Protein 3QVQ (pdb70)

Foldseek 3Di:
DQVLVVVDAQEEAEQALPVQFPRVWLVSPLVNLVLVPAEYEFEWQACVQFIWTDDDQFDVPQWVDGDGRVNHHPVRQQVIQRTVSRPPVSRNIGTGTPLRSLVSNPVSAEYAYEYDDDVPCLLSRLVNNCVSCVVRHPPPGAYEYEYCDQSNLVNNCVPPVSHAYEYEDAACDPVNVVVCVVSVHQEYEYELVRDDLVVLVVSVVVRHAYEYDDDADLVSSVVVVVSPHRHHHYSNRSVNVVSVVPPD/DLVLVVVDDQEEAELALPVQFQRVWLVSPLVNLVLPPAEYEFEWQALVLFIWTDDDQFDVPQWVDTDGRNNHHPVRQQVIQRTVVRPVVRRNIGTGTPLRSQVSNPVSAEYAYEYDDDVPCLLSRLLNNVVSCVVRHDPRYAYEYEYCDQSNLQNNCVRPVSHAYEYEDAACDPCNVVVCVVSVHQEYEYELVRDDLVVLVVCVVVRHAYEYDDDADQVSSVVVVVSRHRHYHYSNRSVNVVSVVVD/DELVVVDDAEEAEQALCVQFPRVWLRSLLVNLVLVPQEYEFEWQALVQFIWTDDDQWDVPQWVDTDGRVNHDPVRQQVIQRTPVSHVVRRNIGTGTLLRSLVSNPVSAEYAYEYDDDVPCLLSRLVNNVVSCVVRHDPPYAYEYEYCDLVNLVNNCVPPVPHAYEHEDAACDPPNVVVCVVSVHQEYEYALVRDDLVVCVVSVVVRHAYEYDDDADLVSSVVVVVSPHRHHHYSNRSVNVCSVVVDDD/DELVVVFAAEEAEQALPVQFPRVWLVSLLVNLVLPPAEYEWEWQACVLFIWTDDDQFDVQQWVDTDGRVNHDPVVQQPIQRTCSSNPVSRNITTGTPLRSQVSNPVSAEYAYEYDDDVVCLLSRLVNNCVSCVPRHDPRYAYEYEYCDLSNLVNNCVRPVVHAYEYEDAACDPPNPVVCVVSVHQEYEYELVRDDLVVVVVSVVVRHAYEYDDDADLVSSVVVVVSPHRYHHYSNRSVNVVSVVD

CATH classification: 3.20.20.190

Secondary structure (DSSP, 8-state):
---GGGG--SEEEETTTTTTSPTTSHHHHHHHHHTT-SEEEEE---TTS--B----SBSTTTSS--SBGGGS-HHHHTTS-SSTTT-GGGTT--PPBHHHHHHHHHHT--EEEE--PPTT-HHHHHHHHHHHHHHHS-TTS-EEEEES-HHHHHHHHHH-TTS-EEEE-SSPPTTHHHHHHHHT-SEEEEEGGG--HHHHHHHHHTT-EEEEE----HHHHHHHHHTT--EEEESSHHHHHHHHHH--/---GGGG--SEEEETTTTTTSPTTSHHHHHHHHHTT-SEEEEE---TTS--B--S-SBSTTTSS--SBGGGS-HHHHTTS-SSTTT-GGGTT--PPBHHHHHHHHHHT--EEEE--PPTT-HHHHHHHHHHHHHHHS-TTS-EEEEES-HHHHHHHHHH-TTSEEEEE-SSPPTTHHHHHHHHT-SEEEEEGGG--HHHHHHHHHTT-EEEEE----HHHHHHHHHTT--EEEESSHHHHHHHHHT-/--GGGG--SEEEETTTTTTSPTTSHHHHHHHHHTT-SEEEEE---TTS--B---SSBSTTTSS--SBGGGS-HHHHTTS-SSTTT-GGGTT--PPBHHHHHHHHHHT--EEEE--PPTT-HHHHHHHHHHHHHHHS-TTS-EEEEES-HHHHHHHHHH-TTSEEEEE-SSPPTTHHHHHHHHT-SEEEEEGGG--HHHHHHHHHTT-EEEEE----HHHHHHHHHTT--EEEESSHHHHHHHHHH---/--GGGG--SEEEETTTTTTS-TTSHHHHHHHHHTT-SEEEEE---TTS--B----SBSTTTSS--SBGGGS-HHHHTTS-SSTTT-GGGTT--PPBHHHHHHHHHH---EEEE--PPTT-HHHHHHHHHHHHHHHS-TTS-EEEEES-HHHHHHHHHH-TTSEEEEE-SSPPTTHHHHHHHHT-SEEEEEGGG--HHHHHHHHHTT-EEEEE----HHHHHHHHHTT--EEEESSHHHHHHHHT-

Nearest PDB structures (foldseek):
  3qvq-assembly1_D  TM=1.004E+00  e=6.192E-51  Oleispira antarctica
  2otd-assembly4_D  TM=9.662E-01  e=1.862E-21  Shigella flexneri
  2pz0-assembly1_A  TM=8.948E-01  e=1.942E-20  Caldanaerobacter subterraneus subsp. tengcongensis MB4
  3l12-assembly1_A  TM=8.904E-01  e=4.699E-19  Ruegeria pomeroyi
  2oog-assembly2_B  TM=8.577E-01  e=2.576E-19  Staphylococcus aureus subsp. aureus N315

Solvent-accessible surface area: 39823 Å² total

Radius of gyration: 34.09 Å; Cα contacts (8 Å, |Δi|>4): 2293; chains: 4; bounding box: 54×92×103 Å

Structure (mmCIF, N/CA/C/O backbone):
data_3QVQ
#
_entry.id   3QVQ
#
_cell.length_a   80.861
_cell.length_b   92.717
_cell.length_c   125.240
_cell.angle_alpha   90.00
_cell.angle_beta   90.00
_cell.angle_gamma   90.00
#
_symmetry.space_group_name_H-M   'P 21 21 21'
#
loop_
_entity.id
_entity.type
_entity.pdbx_description
1 polymer 'Phosphodiesterase Olei02445'
2 non-polymer SN-GLYCEROL-3-PHOSPHATE
3 non-polymer 'MAGNESIUM ION'
4 non-polymer 'SODIUM ION'
5 non-polymer 'CHLORIDE ION'
6 non-polymer DI(HYDROXYETHYL)ETHER
7 non-polymer 1,2-ETHANEDIOL
8 non-polymer 'NICKEL (II) ION'
9 water water
#
loop_
_atom_site.group_PDB
_atom_site.id
_atom_site.type_symbol
_atom_site.label_atom_id
_atom_site.label_alt_id
_atom_site.label_comp_id
_atom_site.label_asym_id
_atom_site.label_entity_id
_atom_site.label_seq_id
_atom_site.pdbx_PDB_ins_code
_atom_site.Cartn_x
_atom_site.Cartn_y
_atom_site.Cartn_z
_atom_site.occupancy
_atom_site.B_iso_or_equiv
_atom_site.auth_seq_id
_atom_site.auth_comp_id
_atom_site.auth_asym_id
_atom_site.auth_atom_id
_atom_site.pdbx_PDB_model_num
ATOM 1 N N . GLY A 1 1 ? 76.212 -10.812 13.015 1.00 14.16 0 GLY A N 1
ATOM 2 C CA . GLY A 1 1 ? 76.325 -9.549 12.311 1.00 10.45 0 GLY A CA 1
ATOM 3 C C . GLY A 1 1 ? 76.559 -9.777 10.833 1.00 9.68 0 GLY A C 1
ATOM 4 O O . GLY A 1 1 ? 76.324 -10.869 10.324 1.00 9.87 0 GLY A O 1
ATOM 13 N N . GLN A 1 3 ? 79.415 -9.889 9.112 1.00 9.65 2 GLN A N 1
ATOM 14 C CA . GLN A 1 3 ? 80.549 -10.775 8.837 1.00 9.20 2 GLN A CA 1
ATOM 15 C C . GLN A 1 3 ? 80.216 -12.242 9.121 1.00 8.20 2 GLN A C 1
ATOM 16 O O . GLN A 1 3 ? 79.309 -12.537 9.896 1.00 9.81 2 GLN A O 1
ATOM 22 N N . SER A 1 4 ? 80.944 -13.156 8.479 1.00 7.74 3 SER A N 1
ATOM 23 C CA . SER A 1 4 ? 80.749 -14.589 8.698 1.00 7.16 3 SER A CA 1
ATOM 24 C C . SER A 1 4 ? 79.280 -14.972 8.549 1.00 8.93 3 SER A C 1
ATOM 25 O O . SER A 1 4 ? 78.721 -15.674 9.397 1.00 8.02 3 SER A O 1
ATOM 28 N N . ALA A 1 5 ? 78.670 -14.529 7.452 1.00 6.83 4 ALA A N 1
ATOM 29 C CA . ALA A 1 5 ? 77.229 -14.680 7.264 1.00 8.40 4 ALA A CA 1
ATOM 30 C C . ALA A 1 5 ? 76.750 -16.130 7.323 1.00 8.30 4 ALA A C 1
ATOM 31 O O . ALA A 1 5 ? 75.598 -16.386 7.683 1.00 8.23 4 ALA A O 1
ATOM 33 N N . TYR A 1 6 ? 77.613 -17.080 6.982 1.00 6.67 5 TYR A N 1
ATOM 34 C CA . TYR A 1 6 ? 77.160 -18.467 6.955 1.00 5.69 5 TYR A CA 1
ATOM 35 C C . TYR A 1 6 ? 76.824 -18.986 8.348 1.00 6.04 5 TYR A C 1
ATOM 36 O O . TYR A 1 6 ? 76.088 -19.963 8.486 1.00 9.14 5 TYR A O 1
ATOM 45 N N . SER A 1 7 ? 77.365 -18.326 9.366 1.00 8.20 6 SER A N 1
ATOM 46 C CA . SER A 1 7 ? 77.051 -18.666 10.750 1.00 6.82 6 SER A CA 1
ATOM 47 C C . SER A 1 7 ? 75.584 -18.436 11.078 1.00 8.48 6 SER A C 1
ATOM 48 O O . SER A 1 7 ? 75.084 -18.958 12.082 1.00 9.11 6 SER A O 1
ATOM 51 N N . PHE A 1 8 ? 74.904 -17.659 10.234 1.00 7.92 7 PHE A N 1
ATOM 52 C CA . PHE A 1 8 ? 73.509 -17.287 10.447 1.00 8.13 7 PHE A CA 1
ATOM 53 C C . PHE A 1 8 ? 72.612 -17.799 9.321 1.00 8.48 7 PHE A C 1
ATOM 54 O O . PHE A 1 8 ? 71.480 -17.325 9.148 1.00 9.51 7 PHE A O 1
ATOM 62 N N . LEU A 1 9 ? 73.117 -18.763 8.563 1.00 9.38 8 LEU A N 1
ATOM 63 C CA . LEU A 1 9 ? 72.405 -19.274 7.386 1.00 7.17 8 LEU A CA 1
ATOM 64 C C . LEU A 1 9 ? 71.116 -19.992 7.782 1.00 7.24 8 LEU A C 1
ATOM 65 O O . LEU A 1 9 ? 71.157 -20.995 8.511 1.00 10.15 8 LEU A O 1
ATOM 70 N N . PRO A 1 10 ? 69.965 -19.489 7.309 1.00 8.67 9 PRO A N 1
ATOM 71 C CA . PRO A 1 10 ? 68.713 -20.204 7.565 1.00 8.63 9 PRO A CA 1
ATOM 72 C C . PRO A 1 10 ? 68.555 -21.362 6.584 1.00 8.32 9 PRO A C 1
ATOM 73 O O . PRO A 1 10 ? 69.284 -21.456 5.594 1.00 9.60 9 PRO A O 1
ATOM 77 N N . GLN A 1 11 ? 67.590 -22.233 6.838 1.00 8.33 10 GLN A N 1
ATOM 78 C CA . GLN A 1 11 ? 67.354 -23.347 5.932 1.00 6.44 10 GLN A CA 1
ATOM 79 C C . GLN A 1 11 ? 66.668 -22.907 4.646 1.00 8.02 10 GLN A C 1
ATOM 80 O O . GLN A 1 11 ? 66.769 -23.582 3.624 1.00 7.62 10 GLN A O 1
ATOM 86 N N . VAL A 1 12 ? 65.971 -21.769 4.698 1.00 6.79 11 VAL A N 1
ATOM 87 C CA . VAL A 1 12 ? 65.217 -21.288 3.547 1.00 6.56 11 VAL A CA 1
ATOM 88 C C . VAL A 1 12 ? 65.580 -19.855 3.190 1.00 6.71 11 VAL A C 1
ATOM 89 O O . VAL A 1 12 ? 65.542 -18.968 4.048 1.00 9.28 11 VAL A O 1
ATOM 93 N N . ILE A 1 13 ? 65.942 -19.647 1.925 1.00 4.95 12 ILE A N 1
ATOM 94 C CA . ILE A 1 13 ? 66.228 -18.311 1.401 1.00 6.36 12 ILE A CA 1
ATOM 95 C C . ILE A 1 13 ? 65.233 -17.986 0.300 1.00 7.61 12 ILE A C 1
ATOM 96 O O . ILE A 1 13 ? 64.988 -18.813 -0.575 1.00 6.94 12 ILE A O 1
ATOM 101 N N . ALA A 1 14 ? 64.659 -16.785 0.338 1.00 6.89 13 ALA A N 1
ATOM 102 C CA . ALA A 1 14 ? 63.707 -16.368 -0.684 1.00 7.38 13 ALA A CA 1
ATOM 103 C C . ALA A 1 14 ? 64.407 -15.972 -1.985 1.00 8.69 13 ALA A C 1
ATOM 104 O O . ALA A 1 14 ? 65.064 -14.935 -2.045 1.00 8.27 13 ALA A O 1
ATOM 106 N N . HIS A 1 15 ? 64.240 -16.803 -3.011 1.00 7.35 14 HIS A N 1
ATOM 107 C CA . HIS A 1 15 ? 64.911 -16.654 -4.297 1.00 8.08 14 HIS A CA 1
ATOM 108 C C . HIS A 1 15 ? 64.338 -15.491 -5.115 1.00 8.54 14 HIS A C 1
ATOM 109 O O . HIS A 1 15 ? 63.230 -15.589 -5.638 1.00 8.22 14 HIS A O 1
ATOM 116 N N . ARG A 1 16 ? 65.100 -14.398 -5.225 1.00 7.90 15 ARG A N 1
ATOM 117 C CA . ARG A 1 16 ? 64.616 -13.150 -5.831 1.00 8.56 15 ARG A CA 1
ATOM 118 C C . ARG A 1 16 ? 63.463 -12.569 -5.016 1.00 7.63 15 ARG A C 1
ATOM 119 O O . ARG A 1 16 ? 62.547 -11.948 -5.571 1.00 7.25 15 ARG A O 1
ATOM 127 N N . GLY A 1 17 ? 63.534 -12.770 -3.700 1.00 6.51 16 GLY A N 1
ATOM 128 C CA . GLY A 1 17 ? 62.440 -12.462 -2.795 1.00 7.86 16 GLY A CA 1
ATOM 129 C C . GLY A 1 17 ? 61.448 -13.609 -2.843 1.00 8.74 16 GLY A C 1
ATOM 130 O O . GLY A 1 17 ? 61.785 -14.708 -3.268 1.00 9.27 16 GLY A O 1
ATOM 131 N N A SER A 1 18 ? 60.221 -13.363 -2.398 0.71 9.53 17 SER A N 1
ATOM 132 N N B SER A 1 18 ? 60.221 -13.357 -2.403 0.29 9.52 17 SER A N 1
ATOM 133 C CA A SER A 1 18 ? 59.174 -14.370 -2.539 0.71 9.44 17 SER A CA 1
ATOM 134 C CA B SER A 1 18 ? 59.170 -14.355 -2.536 0.29 9.46 17 SER A CA 1
ATOM 135 C C A SER A 1 18 ? 58.598 -14.256 -3.945 0.71 11.60 17 SER A C 1
ATOM 136 C C B SER A 1 18 ? 58.602 -14.247 -3.946 0.29 11.52 17 SER A C 1
ATOM 137 O O A SER A 1 18 ? 57.561 -13.627 -4.164 0.71 10.91 17 SER A O 1
ATOM 138 O O B SER A 1 18 ? 57.569 -13.615 -4.170 0.29 10.89 17 SER A O 1
ATOM 143 N N . SER A 1 19 ? 59.295 -14.871 -4.892 1.00 8.62 18 SER A N 1
ATOM 144 C CA . SER A 1 19 ? 59.069 -14.624 -6.309 1.00 7.35 18 SER A CA 1
ATOM 145 C C . SER A 1 19 ? 58.070 -15.548 -6.985 1.00 9.56 18 SER A C 1
ATOM 146 O O . SER A 1 19 ? 57.744 -15.350 -8.151 1.00 11.15 18 SER A O 1
ATOM 149 N N . GLY A 1 20 ? 57.608 -16.566 -6.267 1.00 11.15 19 GLY A N 1
ATOM 150 C CA . GLY A 1 20 ? 56.565 -17.424 -6.801 1.00 12.20 19 GLY A CA 1
ATOM 151 C C . GLY A 1 20 ? 55.308 -16.600 -7.020 1.00 12.90 19 GLY A C 1
ATOM 152 O O . GLY A 1 20 ? 54.671 -16.649 -8.082 1.00 13.85 19 GLY A O 1
ATOM 153 N N . GLN A 1 21 ? 54.952 -15.833 -6.003 1.00 13.45 20 GLN A N 1
ATOM 154 C CA . GLN A 1 21 ? 53.729 -15.043 -6.046 1.00 12.71 20 GLN A CA 1
ATOM 155 C C . GLN A 1 21 ? 53.970 -13.610 -6.518 1.00 15.87 20 GLN A C 1
ATOM 156 O O . GLN A 1 21 ? 53.212 -13.075 -7.341 1.00 15.67 20 GLN A O 1
ATOM 162 N N . ALA A 1 22 ? 55.025 -12.990 -5.997 1.00 12.23 21 ALA A N 1
ATOM 163 C CA . ALA A 1 22 ? 55.332 -11.595 -6.318 1.00 9.02 21 ALA A CA 1
ATOM 164 C C . ALA A 1 22 ? 56.383 -11.516 -7.425 1.00 11.53 21 ALA A C 1
ATOM 165 O O . ALA A 1 22 ? 57.143 -12.460 -7.617 1.00 10.35 21 ALA A O 1
ATOM 167 N N . PRO A 1 23 ? 56.418 -10.401 -8.183 1.00 11.02 22 PRO A N 1
ATOM 168 C CA . PRO A 1 23 ? 57.403 -10.310 -9.269 1.00 7.63 22 PRO A CA 1
ATOM 169 C C . PRO A 1 23 ? 58.827 -10.418 -8.719 1.00 9.97 22 PRO A C 1
ATOM 170 O O . PRO A 1 23 ? 59.156 -9.736 -7.756 1.00 10.84 22 PRO A O 1
ATOM 174 N N . GLU A 1 24 ? 59.649 -11.267 -9.325 1.00 10.56 23 GLU A N 1
ATOM 175 C CA . GLU A 1 24 ? 61.038 -11.419 -8.890 1.00 9.21 23 GLU A CA 1
ATOM 176 C C . GLU A 1 24 ? 61.798 -10.091 -8.783 1.00 9.85 23 GLU A C 1
ATOM 177 O O . GLU A 1 24 ? 61.623 -9.195 -9.608 1.00 9.50 23 GLU A O 1
ATOM 183 N N . ASN A 1 25 ? 62.669 -9.991 -7.776 1.00 7.40 24 ASN A N 1
ATOM 184 C CA . ASN A 1 25 ? 63.608 -8.872 -7.689 1.00 7.91 24 ASN A CA 1
ATOM 185 C C . ASN A 1 25 ? 62.916 -7.504 -7.640 1.00 9.98 24 ASN A C 1
ATOM 186 O O . ASN A 1 25 ? 63.386 -6.538 -8.243 1.00 8.95 24 ASN A O 1
ATOM 191 N N . THR A 1 26 ? 61.806 -7.428 -6.912 1.00 9.74 25 THR A N 1
ATOM 192 C CA . THR A 1 26 ? 61.120 -6.150 -6.707 1.00 8.52 25 THR A CA 1
ATOM 193 C C . THR A 1 26 ? 60.962 -5.876 -5.218 1.00 10.66 25 THR A C 1
ATOM 194 O O . THR A 1 26 ? 61.090 -6.779 -4.385 1.00 10.59 25 THR A O 1
ATOM 198 N N . LEU A 1 27 ? 60.677 -4.626 -4.874 1.00 7.70 26 LEU A N 1
ATOM 199 C CA . LEU A 1 27 ? 60.343 -4.325 -3.494 1.00 6.98 26 LEU A CA 1
ATOM 200 C C . LEU A 1 27 ? 59.134 -5.165 -3.055 1.00 9.23 26 LEU A C 1
ATOM 201 O O . LEU A 1 27 ? 59.028 -5.551 -1.894 1.00 9.02 26 LEU A O 1
ATOM 206 N N . ALA A 1 28 ? 58.230 -5.455 -3.986 1.00 10.27 27 ALA A N 1
ATOM 207 C CA . ALA A 1 28 ? 57.059 -6.276 -3.659 1.00 9.98 27 ALA A CA 1
ATOM 208 C C . ALA A 1 28 ? 57.462 -7.671 -3.190 1.00 10.58 27 ALA A C 1
ATOM 209 O O . ALA A 1 28 ? 56.910 -8.191 -2.220 1.00 11.18 27 ALA A O 1
ATOM 211 N N . SER A 1 29 ? 58.410 -8.283 -3.891 1.00 9.83 28 SER A N 1
ATOM 212 C CA . SER A 1 29 ? 58.809 -9.646 -3.548 1.00 9.19 28 SER A CA 1
ATOM 213 C C . SER A 1 29 ? 59.631 -9.633 -2.267 1.00 9.16 28 SER A C 1
ATOM 214 O O . SER A 1 29 ? 59.634 -10.598 -1.507 1.00 8.72 28 SER A O 1
ATOM 217 N N . LEU A 1 30 ? 60.310 -8.517 -2.009 1.00 7.85 29 LEU A N 1
ATOM 218 C CA . LEU A 1 30 ? 61.049 -8.380 -0.760 1.00 9.08 29 LEU A CA 1
ATOM 219 C C . LEU A 1 30 ? 60.100 -8.167 0.423 1.00 11.03 29 LEU A C 1
ATOM 220 O O . LEU A 1 30 ? 60.270 -8.781 1.472 1.00 11.26 29 LEU A O 1
ATOM 225 N N . HIS A 1 31 ? 59.096 -7.311 0.246 1.00 9.99 30 HIS A N 1
ATOM 226 C CA . HIS A 1 31 ? 58.080 -7.137 1.281 1.00 10.48 30 HIS A CA 1
ATOM 227 C C . HIS A 1 31 ? 57.361 -8.445 1.574 1.00 8.99 30 HIS A C 1
ATOM 228 O O . HIS A 1 31 ? 57.090 -8.756 2.731 1.00 11.75 30 HIS A O 1
ATOM 235 N N . LEU A 1 32 ? 57.041 -9.200 0.525 1.00 11.45 31 LEU A N 1
ATOM 236 C CA . LEU A 1 32 ? 56.327 -10.459 0.713 1.00 11.26 31 LEU A CA 1
ATOM 237 C C . LEU A 1 32 ? 57.173 -11.438 1.513 1.00 13.23 31 LEU A C 1
ATOM 238 O O . LEU A 1 32 ? 56.674 -12.070 2.427 1.00 10.97 31 LEU A O 1
ATOM 243 N N . ALA A 1 33 ? 58.459 -11.555 1.180 1.00 10.04 32 ALA A N 1
ATOM 244 C CA . ALA A 1 33 ? 59.350 -12.401 1.971 1.00 12.78 32 ALA A CA 1
ATOM 245 C C . ALA A 1 33 ? 59.378 -11.968 3.441 1.00 9.80 32 ALA A C 1
ATOM 246 O O . ALA A 1 33 ? 59.308 -12.798 4.354 1.00 10.77 32 ALA A O 1
ATOM 248 N N . GLY A 1 34 ? 59.467 -10.662 3.680 1.00 9.08 33 GLY A N 1
ATOM 249 C CA . GLY A 1 34 ? 59.463 -10.155 5.039 1.00 10.47 33 GLY A CA 1
ATOM 250 C C . GLY A 1 34 ? 58.186 -10.533 5.768 1.00 11.68 33 GLY A C 1
ATOM 251 O O . GLY A 1 34 ? 58.227 -11.008 6.898 1.00 12.65 33 GLY A O 1
ATOM 252 N N . GLN A 1 35 ? 57.051 -10.324 5.110 1.00 12.55 34 GLN A N 1
ATOM 253 C CA . GLN A 1 35 ? 55.751 -10.587 5.725 1.00 13.10 34 GLN A CA 1
ATOM 254 C C . GLN A 1 35 ? 55.542 -12.075 5.994 1.00 15.25 34 GLN A C 1
ATOM 255 O O . GLN A 1 35 ? 54.829 -12.455 6.929 1.00 17.51 34 GLN A O 1
ATOM 261 N N . GLN A 1 36 ? 56.177 -12.913 5.183 1.00 11.03 35 GLN A N 1
ATOM 262 C CA . GLN A 1 36 ? 56.047 -14.365 5.324 1.00 12.59 35 GLN A CA 1
ATOM 263 C C . GLN A 1 36 ? 56.995 -14.946 6.366 1.00 12.94 35 GLN A C 1
ATOM 264 O O . GLN A 1 36 ? 56.981 -16.153 6.628 1.00 16.04 35 GLN A O 1
ATOM 270 N N . GLY A 1 37 ? 57.811 -14.086 6.964 1.00 11.81 36 GLY A N 1
ATOM 271 C CA . GLY A 1 37 ? 58.708 -14.515 8.014 1.00 11.56 36 GLY A CA 1
ATOM 272 C C . GLY A 1 37 ? 59.981 -15.180 7.521 1.00 12.71 36 GLY A C 1
ATOM 273 O O . GLY A 1 37 ? 60.683 -15.826 8.294 1.00 13.26 36 GLY A O 1
ATOM 274 N N . ILE A 1 38 ? 60.297 -15.011 6.243 1.00 11.58 37 ILE A N 1
ATOM 275 C CA . ILE A 1 38 ? 61.524 -15.609 5.716 1.00 9.69 37 ILE A CA 1
ATOM 276 C C . ILE A 1 38 ? 62.736 -14.859 6.267 1.00 8.89 37 ILE A C 1
ATOM 277 O O . ILE A 1 38 ? 62.719 -13.631 6.367 1.00 10.06 37 ILE A O 1
ATOM 282 N N . LYS A 1 39 ? 63.777 -15.599 6.640 1.00 8.25 38 LYS A N 1
ATOM 283 C CA . LYS A 1 39 ? 64.907 -15.012 7.368 1.00 8.35 38 LYS A CA 1
ATOM 284 C C . LYS A 1 39 ? 65.941 -14.302 6.491 1.00 9.23 38 LYS A C 1
ATOM 285 O O . LYS A 1 39 ? 66.548 -13.324 6.931 1.00 9.13 38 LYS A O 1
ATOM 291 N N . TRP A 1 40 ? 66.160 -14.822 5.285 1.00 8.63 39 TRP A N 1
ATOM 292 C CA . TRP A 1 40 ? 67.079 -14.229 4.310 1.00 8.65 39 TRP A CA 1
ATOM 293 C C . TRP A 1 40 ? 66.410 -14.153 2.951 1.00 7.19 39 TRP A C 1
ATOM 294 O O . TRP A 1 40 ? 65.529 -14.965 2.635 1.00 7.43 39 TRP A O 1
ATOM 305 N N . VAL A 1 41 ? 66.869 -13.204 2.137 1.00 6.32 40 VAL A N 1
ATOM 306 C CA . VAL A 1 41 ? 66.511 -13.136 0.724 1.00 5.09 40 VAL A CA 1
ATOM 307 C C . VAL A 1 41 ? 67.764 -13.272 -0.122 1.00 7.28 40 VAL A C 1
ATOM 308 O O . VAL A 1 41 ? 68.874 -12.986 0.341 1.00 8.92 40 VAL A O 1
ATOM 312 N N . GLU A 1 42 ? 67.576 -13.706 -1.362 1.00 6.04 41 GLU A N 1
ATOM 313 C CA . GLU A 1 42 ? 68.611 -13.634 -2.387 1.00 7.14 41 GLU A CA 1
ATOM 314 C C . GLU A 1 42 ? 68.074 -12.698 -3.463 1.00 7.24 41 GLU A C 1
ATOM 315 O O . GLU A 1 42 ? 66.896 -12.771 -3.821 1.00 7.53 41 GLU A O 1
ATOM 321 N N . ILE A 1 43 ? 68.917 -11.789 -3.945 1.00 7.80 42 ILE A N 1
ATOM 322 C CA . ILE A 1 43 ? 68.580 -10.958 -5.091 1.00 6.70 42 ILE A CA 1
ATOM 323 C C . ILE A 1 43 ? 69.828 -10.762 -5.934 1.00 6.42 42 ILE A C 1
ATOM 324 O O . ILE A 1 43 ? 70.943 -10.929 -5.440 1.00 7.63 42 ILE A O 1
ATOM 329 N N . ASP A 1 44 ? 69.626 -10.417 -7.202 1.00 5.46 43 ASP A N 1
ATOM 330 C CA . ASP A 1 44 ? 70.708 -10.269 -8.175 1.00 6.88 43 ASP A CA 1
ATOM 331 C C . ASP A 1 44 ? 71.056 -8.804 -8.407 1.00 8.59 43 ASP A C 1
ATOM 332 O O . ASP A 1 44 ? 70.167 -7.969 -8.528 1.00 7.89 43 ASP A O 1
ATOM 337 N N . VAL A 1 45 ? 72.346 -8.491 -8.505 1.00 7.75 44 VAL A N 1
ATOM 338 C CA . VAL A 1 45 ? 72.753 -7.101 -8.736 1.00 8.00 44 VAL A CA 1
ATOM 339 C C . VAL A 1 45 ? 73.639 -6.916 -9.966 1.00 7.23 44 VAL A C 1
ATOM 340 O O . VAL A 1 45 ? 74.482 -7.752 -10.270 1.00 8.17 44 VAL A O 1
ATOM 352 N N . LEU A 1 47 ? 74.911 -3.255 -12.778 1.00 9.20 46 LEU A N 1
ATOM 353 C CA . LEU A 1 47 ? 74.871 -1.801 -12.898 1.00 10.15 46 LEU A CA 1
ATOM 354 C C . LEU A 1 47 ? 73.981 -1.326 -14.044 1.00 10.35 46 LEU A C 1
ATOM 355 O O . LEU A 1 47 ? 73.925 -1.945 -15.114 1.00 12.77 46 LEU A O 1
ATOM 360 N N . SER A 1 48 ? 73.292 -0.219 -13.796 1.00 10.76 47 SER A N 1
ATOM 361 C CA . SER A 1 48 ? 72.588 0.509 -14.842 1.00 11.76 47 SER A CA 1
ATOM 362 C C . SER A 1 48 ? 73.591 1.086 -15.828 1.00 14.82 47 SER A C 1
ATOM 363 O O . SER A 1 48 ? 74.796 1.084 -15.580 1.00 14.52 47 SER A O 1
ATOM 366 N N . GLY A 1 49 ? 73.083 1.602 -16.942 1.00 15.32 48 GLY A N 1
ATOM 367 C CA . GLY A 1 49 ? 73.933 2.240 -17.931 1.00 17.44 48 GLY A CA 1
ATOM 368 C C . GLY A 1 49 ? 74.766 3.371 -17.356 1.00 18.93 48 GLY A C 1
ATOM 369 O O . GLY A 1 49 ? 75.874 3.620 -17.830 1.00 19.08 48 GLY A O 1
ATOM 370 N N . ASP A 1 50 ? 74.241 4.053 -16.339 1.00 14.92 49 ASP A N 1
ATOM 371 C CA . ASP A 1 50 ? 74.973 5.135 -15.675 1.00 15.70 49 ASP A CA 1
ATOM 372 C C . ASP A 1 50 ? 75.638 4.742 -14.345 1.00 15.12 49 ASP A C 1
ATOM 373 O O . ASP A 1 50 ? 75.973 5.597 -13.521 1.00 15.70 49 ASP A O 1
ATOM 378 N N . GLY A 1 51 ? 75.831 3.441 -14.144 1.00 11.64 50 GLY A N 1
ATOM 379 C CA . GLY A 1 51 ? 76.700 2.952 -13.090 1.00 11.71 50 GLY A CA 1
ATOM 380 C C . GLY A 1 51 ? 76.100 2.761 -11.705 1.00 13.23 50 GLY A C 1
ATOM 381 O O . GLY A 1 51 ? 76.830 2.603 -10.729 1.00 13.32 50 GLY A O 1
ATOM 382 N N . ILE A 1 52 ? 74.776 2.759 -11.616 1.00 12.60 51 ILE A N 1
ATOM 383 C CA . ILE A 1 52 ? 74.112 2.590 -10.330 1.00 9.16 51 ILE A CA 1
ATOM 384 C C . ILE A 1 52 ? 73.736 1.123 -10.122 1.00 9.81 51 ILE A C 1
ATOM 385 O O . ILE A 1 52 ? 73.119 0.514 -11.003 1.00 10.31 51 ILE A O 1
ATOM 390 N N . PRO A 1 53 ? 74.100 0.548 -8.960 1.00 10.15 52 PRO A N 1
ATOM 391 C CA . PRO A 1 53 ? 73.681 -0.837 -8.692 1.00 8.14 52 PRO A CA 1
ATOM 392 C C . PRO A 1 53 ? 72.158 -0.979 -8.662 1.00 9.30 52 PRO A C 1
ATOM 393 O O . PRO A 1 53 ? 71.472 -0.283 -7.904 1.00 9.98 52 PRO A O 1
ATOM 397 N N . VAL A 1 54 ? 71.638 -1.878 -9.491 1.00 8.33 53 VAL A N 1
ATOM 398 C CA . VAL A 1 54 ? 70.200 -2.114 -9.568 1.00 8.86 53 VAL A CA 1
ATOM 399 C C . VAL A 1 54 ? 69.934 -3.604 -9.393 1.00 7.35 53 VAL A C 1
ATOM 400 O O . VAL A 1 54 ? 70.813 -4.428 -9.605 1.00 8.63 53 VAL A O 1
ATOM 404 N N . ILE A 1 55 ? 68.708 -3.936 -9.016 1.00 8.07 54 ILE A N 1
ATOM 405 C CA . ILE A 1 55 ? 68.344 -5.316 -8.723 1.00 9.02 54 ILE A CA 1
ATOM 406 C C . ILE A 1 55 ? 67.552 -5.897 -9.891 1.00 10.60 54 ILE A C 1
ATOM 407 O O . ILE A 1 55 ? 66.441 -5.463 -10.187 1.00 9.56 54 ILE A O 1
ATOM 412 N N . PHE A 1 56 ? 68.137 -6.888 -10.553 1.00 7.24 55 PHE A N 1
ATOM 413 C CA . PHE A 1 56 ? 67.603 -7.384 -11.815 1.00 6.80 55 PHE A CA 1
ATOM 414 C C . PHE A 1 56 ? 68.389 -8.632 -12.174 1.00 9.48 55 PHE A C 1
ATOM 415 O O . PHE A 1 56 ? 69.573 -8.739 -11.846 1.00 11.65 55 PHE A O 1
ATOM 423 N N . HIS A 1 57 ? 67.745 -9.564 -12.867 1.00 10.88 56 HIS A N 1
ATOM 424 C CA . HIS A 1 57 ? 68.378 -10.838 -13.182 1.00 10.66 56 HIS A CA 1
ATOM 425 C C . HIS A 1 57 ? 68.935 -10.953 -14.604 1.00 11.42 56 HIS A C 1
ATOM 426 O O . HIS A 1 57 ? 70.070 -11.398 -14.795 1.00 11.88 56 HIS A O 1
ATOM 433 N N . ASP A 1 58 ? 68.130 -10.581 -15.595 1.00 10.62 57 ASP A N 1
ATOM 434 C CA . ASP A 1 58 ? 68.499 -10.774 -17.006 1.00 12.86 57 ASP A CA 1
ATOM 435 C C . ASP A 1 58 ? 69.412 -9.668 -17.548 1.00 16.39 57 ASP A C 1
ATOM 436 O O . ASP A 1 58 ? 69.457 -8.569 -17.000 1.00 15.72 57 ASP A O 1
ATOM 441 N N . ASP A 1 59 ? 70.119 -9.960 -18.644 1.00 17.42 58 ASP A N 1
ATOM 442 C CA . ASP A 1 59 ? 70.829 -8.926 -19.399 1.00 20.14 58 ASP A CA 1
ATOM 443 C C . ASP A 1 59 ? 69.832 -8.009 -20.102 1.00 17.90 58 ASP A C 1
ATOM 444 O O . ASP A 1 59 ? 70.036 -6.800 -20.183 1.00 16.72 58 ASP A O 1
ATOM 449 N N A TYR A 1 60 ? 68.756 -8.601 -20.615 0.58 19.32 59 TYR A N 1
ATOM 450 N N B TYR A 1 60 ? 68.762 -8.601 -20.619 0.42 19.32 59 TYR A N 1
ATOM 451 C CA A TYR A 1 60 ? 67.770 -7.878 -21.416 0.58 18.52 59 TYR A CA 1
ATOM 452 C CA B TYR A 1 60 ? 67.776 -7.871 -21.406 0.42 18.54 59 TYR A CA 1
ATOM 453 C C A TYR A 1 60 ? 66.510 -7.572 -20.615 0.58 17.01 59 TYR A C 1
ATOM 454 C C B TYR A 1 60 ? 66.583 -7.490 -20.543 0.42 17.07 59 TYR A C 1
ATOM 455 O O A TYR A 1 60 ? 66.165 -8.302 -19.687 0.58 16.52 59 TYR A O 1
ATOM 456 O O B TYR A 1 60 ? 66.353 -8.090 -19.494 0.42 17.05 59 TYR A O 1
ATOM 473 N N . LEU A 1 61 ? 65.821 -6.498 -20.993 1.00 15.79 60 LEU A N 1
ATOM 474 C CA . LEU A 1 61 ? 64.708 -5.967 -20.203 1.00 13.37 60 LEU A CA 1
ATOM 475 C C . LEU A 1 61 ? 63.335 -6.612 -20.415 1.00 12.79 60 LEU A C 1
ATOM 476 O O . LEU A 1 61 ? 62.434 -6.431 -19.594 1.00 13.90 60 LEU A O 1
ATOM 481 N N . SER A 1 62 ? 63.165 -7.354 -21.507 1.00 13.98 61 SER A N 1
ATOM 482 C CA . SER A 1 62 ? 61.822 -7.712 -21.961 1.00 15.99 61 SER A CA 1
ATOM 483 C C . SER A 1 62 ? 61.089 -8.810 -21.182 1.00 16.55 61 SER A C 1
ATOM 484 O O . SER A 1 62 ? 59.860 -8.864 -21.223 1.00 20.69 61 SER A O 1
ATOM 487 N N . ARG A 1 63 ? 61.809 -9.683 -20.479 1.00 14.34 62 ARG A N 1
ATOM 488 C CA . ARG A 1 63 ? 61.119 -10.739 -19.741 1.00 18.04 62 ARG A CA 1
ATOM 489 C C . ARG A 1 63 ? 60.318 -10.190 -18.563 1.00 18.69 62 ARG A C 1
ATOM 490 O O . ARG A 1 63 ? 59.148 -10.536 -18.392 1.00 15.87 62 ARG A O 1
ATOM 498 N N . THR A 1 64 ? 60.941 -9.333 -17.757 1.00 15.75 63 THR A N 1
ATOM 499 C CA . THR A 1 64 ? 60.315 -8.893 -16.514 1.00 12.11 63 THR A CA 1
ATOM 500 C C . THR A 1 64 ? 59.903 -7.421 -16.486 1.00 14.72 63 THR A C 1
ATOM 501 O O . THR A 1 64 ? 59.565 -6.899 -15.426 1.00 15.29 63 THR A O 1
ATOM 505 N N . THR A 1 65 ? 59.945 -6.753 -17.635 1.00 13.92 64 THR A N 1
ATOM 506 C CA . THR A 1 65 ? 59.450 -5.383 -17.718 1.00 12.34 64 THR A CA 1
ATOM 507 C C . THR A 1 65 ? 58.776 -5.171 -19.057 1.00 15.24 64 THR A C 1
ATOM 508 O O . THR A 1 65 ? 58.783 -6.055 -19.916 1.00 16.50 64 THR A O 1
ATOM 512 N N . ASP A 1 66 ? 58.202 -3.987 -19.230 1.00 15.17 65 ASP A N 1
ATOM 513 C CA . ASP A 1 66 ? 57.623 -3.601 -20.510 1.00 16.56 65 ASP A CA 1
ATOM 514 C C . ASP A 1 66 ? 58.661 -2.901 -21.384 1.00 23.89 65 ASP A C 1
ATOM 515 O O . ASP A 1 66 ? 58.332 -2.332 -22.424 1.00 24.91 65 ASP A O 1
ATOM 520 N N . GLY A 1 67 ? 59.917 -2.952 -20.953 1.00 20.71 66 GLY A N 1
ATOM 521 C CA . GLY A 1 67 ? 61.006 -2.331 -21.678 1.00 19.79 66 GLY A CA 1
ATOM 522 C C . GLY A 1 67 ? 61.673 -3.263 -22.673 1.00 15.33 66 GLY A C 1
ATOM 523 O O . GLY A 1 67 ? 61.322 -4.438 -22.786 1.00 18.79 66 GLY A O 1
ATOM 524 N N . ASP A 1 68 ? 62.655 -2.725 -23.392 1.00 18.78 67 ASP A N 1
ATOM 525 C CA . ASP A 1 68 ? 63.392 -3.475 -24.399 1.00 21.48 67 ASP A CA 1
ATOM 526 C C . ASP A 1 68 ? 64.855 -3.037 -24.407 1.00 17.16 67 ASP A C 1
ATOM 527 O O . ASP A 1 68 ? 65.155 -1.856 -24.260 1.00 21.94 67 ASP A O 1
ATOM 532 N N . GLY A 1 69 ? 65.765 -3.991 -24.578 1.00 21.21 68 GLY A N 1
ATOM 533 C CA . GLY A 1 69 ? 67.181 -3.679 -24.668 1.00 19.61 68 GLY A CA 1
ATOM 534 C C . GLY A 1 69 ? 67.984 -4.130 -23.459 1.00 24.41 68 GLY A C 1
ATOM 535 O O . GLY A 1 69 ? 67.452 -4.778 -22.562 1.00 17.62 68 GLY A O 1
ATOM 536 N N . LEU A 1 70 ? 69.266 -3.776 -23.434 1.00 18.39 69 LEU A N 1
ATOM 537 C CA . LEU A 1 70 ? 70.163 -4.196 -22.359 1.00 19.73 69 LEU A CA 1
ATOM 538 C C . LEU A 1 70 ? 70.088 -3.272 -21.153 1.00 16.91 69 LEU A C 1
ATOM 539 O O . LEU A 1 70 ? 70.295 -2.065 -21.261 1.00 17.88 69 LEU A O 1
ATOM 544 N N . ILE A 1 71 ? 69.808 -3.848 -19.990 1.00 18.29 70 ILE A N 1
ATOM 545 C CA . ILE A 1 71 ? 69.809 -3.067 -18.771 1.00 16.26 70 ILE A CA 1
ATOM 546 C C . ILE A 1 71 ? 71.155 -2.339 -18.606 1.00 15.39 70 ILE A C 1
ATOM 547 O O . ILE A 1 71 ? 71.192 -1.186 -18.174 1.00 17.93 70 ILE A O 1
ATOM 552 N N . TYR A 1 72 ? 72.246 -2.990 -19.009 1.00 18.52 71 TYR A N 1
ATOM 553 C CA . TYR A 1 72 ? 73.584 -2.419 -18.862 1.00 18.52 71 TYR A CA 1
ATOM 554 C C . TYR A 1 72 ? 73.774 -1.145 -19.677 1.00 23.61 71 TYR A C 1
ATOM 555 O O . TYR A 1 72 ? 74.715 -0.390 -19.435 1.00 22.60 71 TYR A O 1
ATOM 564 N N . LYS A 1 73 ? 72.904 -0.928 -20.663 1.00 18.69 72 LYS A N 1
ATOM 565 C CA . LYS A 1 73 ? 73.025 0.223 -21.558 1.00 18.53 72 LYS A CA 1
ATOM 566 C C . LYS A 1 73 ? 71.913 1.242 -21.339 1.00 20.55 72 LYS A C 1
ATOM 567 O O . LYS A 1 73 ? 71.719 2.144 -22.159 1.00 23.60 72 LYS A O 1
ATOM 573 N N . THR A 1 74 ? 71.187 1.103 -20.234 1.00 17.40 73 THR A N 1
ATOM 574 C CA . THR A 1 74 ? 70.017 1.940 -19.982 1.00 19.34 73 THR A CA 1
ATOM 575 C C . THR A 1 74 ? 70.193 2.733 -18.689 1.00 20.56 73 THR A C 1
ATOM 576 O O . THR A 1 74 ? 70.467 2.157 -17.636 1.00 14.60 73 THR A O 1
ATOM 580 N N . PRO A 1 75 ? 70.040 4.065 -18.757 1.00 15.44 74 PRO A N 1
ATOM 581 C CA . PRO A 1 75 ? 70.241 4.866 -17.546 1.00 16.80 74 PRO A CA 1
ATOM 582 C C . PRO A 1 75 ? 69.117 4.657 -16.535 1.00 13.67 74 PRO A C 1
ATOM 583 O O . PRO A 1 75 ? 67.993 4.328 -16.925 1.00 14.84 74 PRO A O 1
ATOM 587 N N . LEU A 1 76 ? 69.428 4.851 -15.257 1.00 13.72 75 LEU A N 1
ATOM 588 C CA . LEU A 1 76 ? 68.470 4.620 -14.178 1.00 12.55 75 LEU A CA 1
ATOM 589 C C . LEU A 1 76 ? 67.149 5.364 -14.361 1.00 15.88 75 LEU A C 1
ATOM 590 O O . LEU A 1 76 ? 66.075 4.796 -14.156 1.00 13.15 75 LEU A O 1
ATOM 595 N N . ALA A 1 77 ? 67.226 6.632 -14.754 1.00 12.54 76 ALA A N 1
ATOM 596 C CA . ALA A 1 77 ? 66.020 7.426 -14.938 1.00 16.17 76 ALA A CA 1
ATOM 597 C C . ALA A 1 77 ? 65.066 6.756 -15.923 1.00 13.80 76 ALA A C 1
ATOM 598 O O . ALA A 1 77 ? 63.844 6.774 -15.735 1.00 19.13 76 ALA A O 1
ATOM 600 N N . GLU A 1 78 ? 65.623 6.161 -16.974 1.00 13.75 77 GLU A N 1
ATOM 601 C CA . GLU A 1 78 ? 64.819 5.455 -17.964 1.00 14.75 77 GLU A CA 1
ATOM 602 C C . GLU A 1 78 ? 64.320 4.118 -17.410 1.00 14.60 77 GLU A C 1
ATOM 603 O O . GLU A 1 78 ? 63.168 3.734 -17.626 1.00 16.51 77 GLU A O 1
ATOM 609 N N . LEU A 1 79 ? 65.189 3.412 -16.691 1.00 14.48 78 LEU A N 1
ATOM 610 C CA . LEU A 1 79 ? 64.796 2.150 -16.064 1.00 12.76 78 LEU A CA 1
ATOM 611 C C . LEU A 1 79 ? 63.601 2.336 -15.128 1.00 14.97 78 LEU A C 1
ATOM 612 O O . LEU A 1 79 ? 62.714 1.486 -15.067 1.00 12.34 78 LEU A O 1
ATOM 617 N N . LYS A 1 80 ? 63.575 3.462 -14.420 1.00 14.85 79 LYS A N 1
ATOM 618 C CA . LYS A 1 80 ? 62.542 3.723 -13.417 1.00 13.11 79 LYS A CA 1
ATOM 619 C C . LYS A 1 80 ? 61.158 4.003 -14.012 1.00 13.74 79 LYS A C 1
ATOM 620 O O . LYS A 1 80 ? 60.159 4.013 -13.293 1.00 17.61 79 LYS A O 1
ATOM 626 N N . GLN A 1 81 ? 61.097 4.229 -15.319 1.00 16.06 80 GLN A N 1
ATOM 627 C CA . GLN A 1 81 ? 59.809 4.414 -15.983 1.00 17.87 80 GLN A CA 1
ATOM 628 C C . GLN A 1 81 ? 59.187 3.071 -16.355 1.00 17.42 80 GLN A C 1
ATOM 629 O O . GLN A 1 81 ? 58.000 2.988 -16.678 1.00 19.46 80 GLN A O 1
ATOM 635 N N . LEU A 1 82 ? 59.986 2.012 -16.284 1.00 16.82 81 LEU A N 1
ATOM 636 C CA . LEU A 1 82 ? 59.512 0.688 -16.673 1.00 15.60 81 LEU A CA 1
ATOM 637 C C . LEU A 1 82 ? 58.627 0.030 -15.617 1.00 12.74 81 LEU A C 1
ATOM 638 O O . LEU A 1 82 ? 58.810 0.217 -14.412 1.00 14.50 81 LEU A O 1
ATOM 643 N N . ASP A 1 83 ? 57.671 -0.749 -16.103 1.00 14.32 82 ASP A N 1
ATOM 644 C CA . ASP A 1 83 ? 56.753 -1.517 -15.279 1.00 14.39 82 ASP A CA 1
ATOM 645 C C . ASP A 1 83 ? 57.370 -2.899 -15.056 1.00 13.06 82 ASP A C 1
ATOM 646 O O . ASP A 1 83 ? 57.460 -3.695 -15.983 1.00 16.45 82 ASP A O 1
ATOM 651 N N . ALA A 1 84 ? 57.819 -3.160 -13.829 1.00 13.56 83 ALA A N 1
ATOM 652 C CA . ALA A 1 84 ? 58.512 -4.406 -13.502 1.00 11.49 83 ALA A CA 1
ATOM 653 C C . ALA A 1 84 ? 57.626 -5.413 -12.770 1.00 15.28 83 ALA A C 1
ATOM 654 O O . ALA A 1 84 ? 58.125 -6.381 -12.194 1.00 13.66 83 ALA A O 1
ATOM 656 N N . GLY A 1 85 ? 56.312 -5.205 -12.814 1.00 13.58 84 GLY A N 1
ATOM 657 C CA . GLY A 1 85 ? 55.401 -6.066 -12.084 1.00 13.17 84 GLY A CA 1
ATOM 658 C C . GLY A 1 85 ? 54.224 -6.636 -12.856 1.00 17.71 84 GLY A C 1
ATOM 659 O O . GLY A 1 85 ? 53.776 -7.740 -12.553 1.00 17.61 84 GLY A O 1
ATOM 660 N N . SER A 1 86 ? 53.713 -5.900 -13.841 1.00 17.89 85 SER A N 1
ATOM 661 C CA . SER A 1 86 ? 52.487 -6.318 -14.535 1.00 13.88 85 SER A CA 1
ATOM 662 C C . SER A 1 86 ? 52.578 -7.699 -15.175 1.00 19.99 85 SER A C 1
ATOM 663 O O . SER A 1 86 ? 51.583 -8.425 -15.238 1.00 20.66 85 SER A O 1
ATOM 666 N N . TRP A 1 87 ? 53.764 -8.065 -15.652 1.00 16.68 86 TRP A N 1
ATOM 667 C CA . TRP A 1 87 ? 53.950 -9.379 -16.262 1.00 19.85 86 TRP A CA 1
ATOM 668 C C . TRP A 1 87 ? 53.597 -10.497 -15.282 1.00 20.02 86 TRP A C 1
ATOM 669 O O . TRP A 1 87 ? 53.240 -11.599 -15.688 1.00 20.95 86 TRP A O 1
ATOM 680 N N . LYS A 1 88 ? 53.690 -10.201 -13.991 1.00 20.56 87 LYS A N 1
ATOM 681 C CA . LYS A 1 88 ? 53.404 -11.183 -12.954 1.00 20.56 87 LYS A CA 1
ATOM 682 C C . LYS A 1 88 ? 51.935 -11.126 -12.537 1.00 17.93 87 LYS A C 1
ATOM 683 O O . LYS A 1 88 ? 51.299 -12.160 -12.311 1.00 21.66 87 LYS A O 1
ATOM 689 N N . GLY A 1 89 ? 51.404 -9.911 -12.437 1.00 19.09 88 GLY A N 1
ATOM 690 C CA . GLY A 1 89 ? 50.023 -9.700 -12.042 1.00 16.79 88 GLY A CA 1
ATOM 691 C C . GLY A 1 89 ? 49.676 -8.223 -12.046 1.00 24.19 88 GLY A C 1
ATOM 692 O O . GLY A 1 89 ? 50.524 -7.383 -11.751 1.00 17.17 88 GLY A O 1
ATOM 693 N N . GLN A 1 90 ? 48.424 -7.908 -12.372 1.00 22.44 89 GLN A N 1
ATOM 694 C CA . GLN A 1 90 ? 47.983 -6.522 -12.506 1.00 28.64 89 GLN A CA 1
ATOM 695 C C . GLN A 1 90 ? 48.141 -5.737 -11.206 1.00 23.89 89 GLN A C 1
ATOM 696 O O . GLN A 1 90 ? 48.333 -4.518 -11.220 1.00 24.76 89 GLN A O 1
ATOM 702 N N . GLU A 1 91 ? 48.060 -6.438 -10.082 1.00 19.08 90 GLU A N 1
ATOM 703 C CA . GLU A 1 91 ? 48.173 -5.791 -8.786 1.00 21.93 90 GLU A CA 1
ATOM 704 C C . GLU A 1 91 ? 49.580 -5.256 -8.540 1.00 16.22 90 GLU A C 1
ATOM 705 O O . GLU A 1 91 ? 49.800 -4.487 -7.603 1.00 19.93 90 GLU A O 1
ATOM 711 N N . TYR A 1 92 ? 50.530 -5.672 -9.380 1.00 16.67 91 TYR A N 1
ATOM 712 C CA . TYR A 1 92 ? 51.931 -5.287 -9.202 1.00 16.32 91 TYR A CA 1
ATOM 713 C C . TYR A 1 92 ? 52.365 -4.216 -10.192 1.00 17.14 91 TYR A C 1
ATOM 714 O O . TYR A 1 92 ? 53.555 -3.948 -10.361 1.00 13.71 91 TYR A O 1
ATOM 723 N N . GLN A 1 93 ? 51.385 -3.597 -10.832 1.00 15.91 92 GLN A N 1
ATOM 724 C CA . GLN A 1 93 ? 51.628 -2.639 -11.905 1.00 15.35 92 GLN A CA 1
ATOM 725 C C . GLN A 1 93 ? 52.568 -1.491 -11.530 1.00 14.15 92 GLN A C 1
ATOM 726 O O . GLN A 1 93 ? 53.253 -0.943 -12.393 1.00 16.61 92 GLN A O 1
ATOM 732 N N . GLN A 1 94 ? 52.601 -1.124 -10.253 1.00 12.95 93 GLN A N 1
ATOM 733 C CA . GLN A 1 94 ? 53.421 0.009 -9.818 1.00 13.93 93 GLN A CA 1
ATOM 734 C C . GLN A 1 94 ? 54.869 -0.363 -9.500 1.00 13.63 93 GLN A C 1
ATOM 735 O O . GLN A 1 94 ? 55.689 0.515 -9.222 1.00 15.18 93 GLN A O 1
ATOM 741 N N . GLU A 1 95 ? 55.191 -1.653 -9.542 1.00 13.39 94 GLU A N 1
ATOM 742 C CA . GLU A 1 95 ? 56.549 -2.072 -9.192 1.00 14.50 94 GLU A CA 1
ATOM 743 C C . GLU A 1 95 ? 57.598 -1.572 -10.183 1.00 12.04 94 GLU A C 1
ATOM 744 O O . GLU A 1 95 ? 57.384 -1.574 -11.401 1.00 13.23 94 GLU A O 1
ATOM 750 N N . THR A 1 96 ? 58.743 -1.155 -9.648 1.00 12.81 95 THR A N 1
ATOM 751 C CA . THR A 1 96 ? 59.855 -0.701 -10.473 1.00 13.18 95 THR A CA 1
ATOM 752 C C . THR A 1 96 ? 61.060 -1.606 -10.271 1.00 11.79 95 THR A C 1
ATOM 753 O O . THR A 1 96 ? 61.079 -2.438 -9.365 1.00 12.46 95 THR A O 1
ATOM 757 N N . ILE A 1 97 ? 62.062 -1.445 -11.128 1.00 11.82 96 ILE A N 1
ATOM 758 C CA . ILE A 1 97 ? 63.359 -2.069 -10.906 1.00 12.96 96 ILE A CA 1
ATOM 759 C C . ILE A 1 97 ? 64.006 -1.325 -9.742 1.00 10.11 96 ILE A C 1
ATOM 760 O O . ILE A 1 97 ? 64.249 -0.121 -9.838 1.00 12.01 96 ILE A O 1
ATOM 765 N N . PRO A 1 98 ? 64.260 -2.022 -8.622 1.00 8.83 97 PRO A N 1
ATOM 766 C CA . PRO A 1 98 ? 64.809 -1.324 -7.457 1.00 9.03 97 PRO A CA 1
ATOM 767 C C . PRO A 1 98 ? 66.284 -1.034 -7.624 1.00 9.58 97 PRO A C 1
ATOM 768 O O . PRO A 1 98 ? 66.991 -1.785 -8.291 1.00 9.70 97 PRO A O 1
ATOM 772 N N A THR A 1 99 ? 66.747 0.072 -7.052 0.89 8.72 98 THR A N 1
ATOM 773 N N B THR A 1 99 ? 66.753 0.043 -7.008 0.11 8.84 98 THR A N 1
ATOM 774 C CA A THR A 1 99 ? 68.176 0.222 -6.841 0.89 9.01 98 THR A CA 1
ATOM 775 C CA B THR A 1 99 ? 68.183 0.230 -6.846 0.11 9.03 98 THR A CA 1
ATOM 776 C C A THR A 1 99 ? 68.556 -0.707 -5.696 0.89 9.36 98 THR A C 1
ATOM 777 C C B THR A 1 99 ? 68.592 -0.579 -5.624 0.11 9.34 98 THR A C 1
ATOM 778 O O A THR A 1 99 ? 67.697 -1.127 -4.914 0.89 8.92 98 THR A O 1
ATOM 779 O O B THR A 1 99 ? 67.782 -0.798 -4.722 0.11 9.19 98 THR A O 1
ATOM 786 N N . LEU A 1 100 ? 69.838 -1.035 -5.595 1.00 7.67 99 LEU A N 1
ATOM 787 C CA . LEU A 1 100 ? 70.328 -1.816 -4.463 1.00 7.62 99 LEU A CA 1
ATOM 788 C C . LEU A 1 100 ? 70.006 -1.093 -3.162 1.00 8.46 99 LEU A C 1
ATOM 789 O O . LEU A 1 100 ? 69.604 -1.713 -2.185 1.00 9.14 99 LEU A O 1
ATOM 794 N N . LEU A 1 101 ? 70.161 0.231 -3.164 1.00 8.23 100 LEU A N 1
ATOM 795 C CA . LEU A 1 101 ? 69.851 1.026 -1.980 1.00 8.58 100 LEU A CA 1
ATOM 796 C C . LEU A 1 101 ? 68.393 0.848 -1.542 1.00 7.56 100 LEU A C 1
ATOM 797 O O . LEU A 1 101 ? 68.109 0.639 -0.355 1.00 8.55 100 LEU A O 1
ATOM 802 N N . GLU A 1 102 ? 67.472 0.916 -2.496 1.00 9.15 101 GLU A N 1
ATOM 803 C CA . GLU A 1 102 ? 66.060 0.773 -2.180 1.00 9.21 101 GLU A CA 1
ATOM 804 C C . GLU A 1 102 ? 65.752 -0.611 -1.637 1.00 9.10 101 GLU A C 1
ATOM 805 O O . GLU A 1 102 ? 64.957 -0.756 -0.712 1.00 11.58 101 GLU A O 1
ATOM 811 N N . ALA A 1 103 ? 66.387 -1.621 -2.216 1.00 6.84 102 ALA A N 1
ATOM 812 C CA . ALA A 1 103 ? 66.202 -2.991 -1.758 1.00 6.82 102 ALA A CA 1
ATOM 813 C C . ALA A 1 103 ? 66.705 -3.161 -0.323 1.00 9.92 102 ALA A C 1
ATOM 814 O O . ALA A 1 103 ? 66.039 -3.788 0.502 1.00 10.34 102 ALA A O 1
ATOM 816 N N . ILE A 1 104 ? 67.885 -2.612 -0.035 1.00 10.28 103 ILE A N 1
ATOM 817 C CA . ILE A 1 104 ? 68.441 -2.659 1.319 1.00 10.26 103 ILE A CA 1
ATOM 818 C C . ILE A 1 104 ? 67.460 -2.064 2.327 1.00 12.37 103 ILE A C 1
ATOM 819 O O . ILE A 1 104 ? 67.288 -2.584 3.436 1.00 12.28 103 ILE A O 1
ATOM 824 N N . GLU A 1 105 ? 66.821 -0.962 1.945 1.00 11.46 104 GLU A N 1
ATOM 825 C CA . GLU A 1 105 ? 65.889 -0.297 2.846 1.00 14.99 104 GLU A CA 1
ATOM 826 C C . GLU A 1 105 ? 64.786 -1.260 3.276 1.00 15.50 104 GLU A C 1
ATOM 827 O O . GLU A 1 105 ? 64.515 -1.410 4.465 1.00 16.03 104 GLU A O 1
ATOM 833 N N . VAL A 1 106 ? 64.174 -1.936 2.306 1.00 11.13 105 VAL A N 1
ATOM 834 C CA . VAL A 1 106 ? 63.085 -2.865 2.587 1.00 9.86 105 VAL A CA 1
ATOM 835 C C . VAL A 1 106 ? 63.581 -4.089 3.362 1.00 10.26 105 VAL A C 1
ATOM 836 O O . VAL A 1 106 ? 62.979 -4.502 4.361 1.00 12.23 105 VAL A O 1
ATOM 840 N N . ILE A 1 107 ? 64.697 -4.660 2.922 1.00 9.21 106 ILE A N 1
ATOM 841 C CA . ILE A 1 107 ? 65.228 -5.849 3.588 1.00 9.91 106 ILE A CA 1
ATOM 842 C C . ILE A 1 107 ? 65.508 -5.568 5.068 1.00 11.67 106 ILE A C 1
ATOM 843 O O . ILE A 1 107 ? 65.164 -6.372 5.943 1.00 11.25 106 ILE A O 1
ATOM 848 N N A SER A 1 108 ? 66.145 -4.434 5.342 0.51 10.47 107 SER A N 1
ATOM 849 N N B SER A 1 108 ? 66.093 -4.402 5.332 0.49 10.46 107 SER A N 1
ATOM 850 C CA A SER A 1 108 ? 66.574 -4.109 6.699 0.51 12.12 107 SER A CA 1
ATOM 851 C CA B SER A 1 108 ? 66.402 -3.960 6.689 0.49 12.38 107 SER A CA 1
ATOM 852 C C A SER A 1 108 ? 65.387 -3.868 7.622 0.51 13.33 107 SER A C 1
ATOM 853 C C B SER A 1 108 ? 65.147 -3.815 7.541 0.49 13.36 107 SER A C 1
ATOM 854 O O A SER A 1 108 ? 65.474 -4.103 8.827 0.51 13.64 107 SER A O 1
ATOM 855 O O B SER A 1 108 ? 65.165 -4.094 8.739 0.49 13.80 107 SER A O 1
ATOM 860 N N A GLN A 1 109 ? 64.284 -3.392 7.053 0.51 12.80 108 GLN A N 1
ATOM 861 N N B GLN A 1 109 ? 64.062 -3.368 6.919 0.49 13.19 108 GLN A N 1
ATOM 862 C CA A GLN A 1 109 ? 63.067 -3.156 7.824 0.51 15.03 108 GLN A CA 1
ATOM 863 C CA B GLN A 1 109 ? 62.809 -3.135 7.634 0.49 14.69 108 GLN A CA 1
ATOM 864 C C A GLN A 1 109 ? 62.606 -4.418 8.541 0.51 15.07 108 GLN A C 1
ATOM 865 C C B GLN A 1 109 ? 62.292 -4.387 8.338 0.49 14.48 108 GLN A C 1
ATOM 866 O O A GLN A 1 109 ? 62.155 -4.363 9.687 0.51 13.07 108 GLN A O 1
ATOM 867 O O B GLN A 1 109 ? 61.532 -4.293 9.302 0.49 14.19 108 GLN A O 1
ATOM 878 N N . TYR A 1 110 ? 62.716 -5.552 7.856 1.00 12.70 109 TYR A N 1
ATOM 879 C CA . TYR A 1 110 ? 62.285 -6.835 8.410 1.00 12.72 109 TYR A CA 1
ATOM 880 C C . TYR A 1 110 ? 63.402 -7.569 9.143 1.00 12.08 109 TYR A C 1
ATOM 881 O O . TYR A 1 110 ? 63.207 -8.685 9.631 1.00 13.64 109 TYR A O 1
ATOM 890 N N . GLY A 1 111 ? 64.581 -6.960 9.185 1.00 11.21 110 GLY A N 1
ATOM 891 C CA . GLY A 1 111 ? 65.719 -7.568 9.847 1.00 10.55 110 GLY A CA 1
ATOM 892 C C . GLY A 1 111 ? 66.188 -8.837 9.158 1.00 10.33 110 GLY A C 1
ATOM 893 O O . GLY A 1 111 ? 66.697 -9.758 9.806 1.00 10.56 110 GLY A O 1
ATOM 902 N N . GLY A 1 113 ? 68.527 -11.157 6.518 1.00 8.17 112 GLY A N 1
ATOM 903 C CA . GLY A 1 113 ? 69.852 -11.247 5.929 1.00 7.65 112 GLY A CA 1
ATOM 904 C C . GLY A 1 113 ? 69.758 -11.188 4.414 1.00 9.41 112 GLY A C 1
ATOM 905 O O . GLY A 1 113 ? 68.708 -11.450 3.832 1.00 8.71 112 GLY A O 1
ATOM 906 N N . LEU A 1 114 ? 70.863 -10.825 3.774 1.00 6.16 113 LEU A N 1
ATOM 907 C CA . LEU A 1 114 ? 70.888 -10.639 2.331 1.00 5.38 113 LEU A CA 1
ATOM 908 C C . LEU A 1 114 ? 72.000 -11.461 1.724 1.00 8.38 113 LEU A C 1
ATOM 909 O O . LEU A 1 114 ? 73.176 -11.266 2.053 1.00 7.28 113 LEU A O 1
ATOM 914 N N . ASN A 1 115 ? 71.633 -12.386 0.842 1.00 6.31 114 ASN A N 1
ATOM 915 C CA . ASN A 1 115 ? 72.607 -12.985 -0.058 1.00 6.54 114 ASN A CA 1
ATOM 916 C C . ASN A 1 115 ? 72.525 -12.223 -1.364 1.00 6.33 114 ASN A C 1
ATOM 917 O O . ASN A 1 115 ? 71.574 -12.386 -2.134 1.00 7.68 114 ASN A O 1
ATOM 922 N N . LEU A 1 116 ? 73.498 -11.343 -1.586 1.00 6.18 115 LEU A N 1
ATOM 923 C CA . LEU A 1 116 ? 73.534 -10.556 -2.809 1.00 6.78 115 LEU A CA 1
ATOM 924 C C . LEU A 1 116 ? 74.324 -11.323 -3.854 1.00 6.72 115 LEU A C 1
ATOM 925 O O . LEU A 1 116 ? 75.542 -11.518 -3.698 1.00 7.23 115 LEU A O 1
ATOM 930 N N . GLU A 1 117 ? 73.642 -11.794 -4.895 1.00 6.85 116 GLU A N 1
ATOM 931 C CA . GLU A 1 117 ? 74.352 -12.447 -5.983 1.00 7.16 116 GLU A CA 1
ATOM 932 C C . GLU A 1 117 ? 74.870 -11.395 -6.945 1.00 9.72 116 GLU A C 1
ATOM 933 O O . GLU A 1 117 ? 74.104 -10.641 -7.536 1.00 7.62 116 GLU A O 1
ATOM 939 N N . LEU A 1 118 ? 76.186 -11.355 -7.087 1.00 7.14 117 LEU A N 1
ATOM 940 C CA . LEU A 1 118 ? 76.831 -10.446 -8.015 1.00 6.16 117 LEU A CA 1
ATOM 941 C C . LEU A 1 118 ? 76.668 -10.996 -9.435 1.00 7.51 117 LEU A C 1
ATOM 942 O O . LEU A 1 118 ? 77.178 -12.080 -9.754 1.00 9.37 117 LEU A O 1
ATOM 947 N N . LYS A 1 119 ? 75.922 -10.271 -10.263 1.00 7.36 118 LYS A N 1
ATOM 948 C CA . LYS A 1 119 ? 75.661 -10.677 -11.641 1.00 8.32 118 LYS A CA 1
ATOM 949 C C . LYS A 1 119 ? 76.123 -9.583 -12.603 1.00 11.24 118 LYS A C 1
ATOM 950 O O . LYS A 1 119 ? 75.349 -9.080 -13.416 1.00 11.04 118 LYS A O 1
ATOM 956 N N . PRO A 1 120 ? 77.397 -9.207 -12.514 1.00 10.09 119 PRO A N 1
ATOM 957 C CA . PRO A 1 120 ? 77.873 -8.125 -13.371 1.00 7.92 119 PRO A CA 1
ATOM 958 C C . PRO A 1 120 ? 77.806 -8.453 -14.854 1.00 6.94 119 PRO A C 1
ATOM 959 O O . PRO A 1 120 ? 77.954 -9.606 -15.274 1.00 10.79 119 PRO A O 1
ATOM 963 N N . CYS A 1 121 ? 77.598 -7.404 -15.636 1.00 7.10 120 CYS A N 1
ATOM 964 C CA . CYS A 1 121 ? 77.893 -7.424 -17.052 1.00 7.43 120 CYS A CA 1
ATOM 965 C C . CYS A 1 121 ? 79.307 -7.974 -17.219 1.00 9.92 120 CYS A C 1
ATOM 966 O O . CYS A 1 121 ? 80.238 -7.493 -16.567 1.00 10.65 120 CYS A O 1
ATOM 969 N N . GLU A 1 122 ? 79.470 -8.991 -18.066 1.00 11.59 121 GLU A N 1
ATOM 970 C CA . GLU A 1 122 ? 80.780 -9.610 -18.265 1.00 11.93 121 GLU A CA 1
ATOM 971 C C . GLU A 1 122 ? 81.798 -8.567 -18.691 1.00 9.45 121 GLU A C 1
ATOM 972 O O . GLU A 1 122 ? 81.569 -7.842 -19.657 1.00 11.17 121 GLU A O 1
ATOM 978 N N . GLY A 1 123 ? 82.920 -8.500 -17.982 1.00 9.25 122 GLY A N 1
ATOM 979 C CA . GLY A 1 123 ? 83.929 -7.491 -18.250 1.00 9.90 122 GLY A CA 1
ATOM 980 C C . GLY A 1 123 ? 83.850 -6.293 -17.322 1.00 11.79 122 GLY A C 1
ATOM 981 O O . GLY A 1 123 ? 84.831 -5.562 -17.163 1.00 12.93 122 GLY A O 1
ATOM 982 N N . LEU A 1 124 ? 82.686 -6.088 -16.703 1.00 9.95 123 LEU A N 1
ATOM 983 C CA . LEU A 1 124 ? 82.496 -4.954 -15.800 1.00 9.88 123 LEU A CA 1
ATOM 984 C C . LEU A 1 124 ? 82.461 -5.393 -14.345 1.00 11.02 123 LEU A C 1
ATOM 985 O O . LEU A 1 124 ? 81.836 -4.741 -13.514 1.00 9.48 123 LEU A O 1
ATOM 990 N N . GLU A 1 125 ? 83.141 -6.488 -14.034 1.00 9.73 124 GLU A N 1
ATOM 991 C CA . GLU A 1 125 ? 83.102 -7.032 -12.679 1.00 7.69 124 GLU A CA 1
ATOM 992 C C . GLU A 1 125 ? 83.684 -6.098 -11.620 1.00 12.53 124 GLU A C 1
ATOM 993 O O . GLU A 1 125 ? 83.098 -5.905 -10.562 1.00 10.55 124 GLU A O 1
ATOM 999 N N A GLU A 1 126 ? 84.845 -5.524 -11.902 0.62 11.11 125 GLU A N 1
ATOM 1000 N N B GLU A 1 126 ? 84.844 -5.523 -11.915 0.38 11.16 125 GLU A N 1
ATOM 1001 C CA A GLU A 1 126 ? 85.497 -4.662 -10.927 0.62 13.35 125 GLU A CA 1
ATOM 1002 C CA B GLU A 1 126 ? 85.516 -4.640 -10.973 0.38 13.37 125 GLU A CA 1
ATOM 1003 C C A GLU A 1 126 ? 84.663 -3.420 -10.597 0.62 10.13 125 GLU A C 1
ATOM 1004 C C B GLU A 1 126 ? 84.636 -3.451 -10.604 0.38 10.18 125 GLU A C 1
ATOM 1005 O O A GLU A 1 126 ? 84.519 -3.056 -9.423 0.62 12.25 125 GLU A O 1
ATOM 1006 O O B GLU A 1 126 ? 84.447 -3.145 -9.422 0.38 12.24 125 GLU A O 1
ATOM 1017 N N . GLU A 1 127 ? 84.097 -2.782 -11.617 1.00 11.03 126 GLU A N 1
ATOM 1018 C CA . GLU A 1 127 ? 83.262 -1.602 -11.400 1.00 12.54 126 GLU A CA 1
ATOM 1019 C C . GLU A 1 127 ? 81.950 -1.945 -10.704 1.00 11.94 126 GLU A C 1
ATOM 1020 O O . GLU A 1 127 ? 81.455 -1.174 -9.879 1.00 10.91 126 GLU A O 1
ATOM 1026 N N . THR A 1 128 ? 81.384 -3.096 -11.048 1.00 9.56 127 THR A N 1
ATOM 1027 C CA . THR A 1 128 ? 80.099 -3.495 -10.483 1.00 10.55 127 THR A CA 1
ATOM 1028 C C . THR A 1 128 ? 80.239 -3.786 -8.991 1.00 8.54 127 THR A C 1
ATOM 1029 O O . THR A 1 128 ? 79.416 -3.359 -8.179 1.00 9.15 127 THR A O 1
ATOM 1033 N N . ILE A 1 129 ? 81.279 -4.528 -8.638 1.00 7.44 128 ILE A N 1
ATOM 1034 C CA . ILE A 1 129 ? 81.537 -4.843 -7.240 1.00 7.29 128 ILE A CA 1
ATOM 1035 C C . ILE A 1 129 ? 81.924 -3.576 -6.458 1.00 9.21 128 ILE A C 1
ATOM 1036 O O . ILE A 1 129 ? 81.430 -3.353 -5.356 1.00 9.42 128 ILE A O 1
ATOM 1041 N N . ALA A 1 130 ? 82.772 -2.727 -7.036 1.00 9.57 129 ALA A N 1
ATOM 1042 C CA . ALA A 1 130 ? 83.144 -1.494 -6.339 1.00 9.91 129 ALA A CA 1
ATOM 1043 C C . ALA A 1 130 ? 81.912 -0.661 -6.009 1.00 9.50 129 ALA A C 1
ATOM 1044 O O . ALA A 1 130 ? 81.759 -0.188 -4.877 1.00 9.43 129 ALA A O 1
ATOM 1046 N N . ALA A 1 131 ? 81.035 -0.497 -6.998 1.00 9.54 130 ALA A N 1
ATOM 1047 C CA . ALA A 1 131 ? 79.840 0.327 -6.840 1.00 7.01 130 ALA A CA 1
ATOM 1048 C C . ALA A 1 131 ? 78.900 -0.281 -5.796 1.00 11.73 130 ALA A C 1
ATOM 1049 O O . ALA A 1 131 ? 78.296 0.433 -4.993 1.00 10.70 130 ALA A O 1
ATOM 1051 N N . SER A 1 132 ? 78.778 -1.605 -5.809 1.00 8.18 131 SER A N 1
ATOM 1052 C CA . SER A 1 132 ? 77.908 -2.280 -4.854 1.00 6.77 131 SER A CA 1
ATOM 1053 C C . SER A 1 132 ? 78.456 -2.184 -3.439 1.00 8.15 131 SER A C 1
ATOM 1054 O O . SER A 1 132 ? 77.703 -1.971 -2.485 1.00 9.05 131 SER A O 1
ATOM 1057 N N . VAL A 1 133 ? 79.764 -2.375 -3.308 1.00 9.69 132 VAL A N 1
ATOM 1058 C CA . VAL A 1 133 ? 80.422 -2.278 -2.008 1.00 9.28 132 VAL A CA 1
ATOM 1059 C C . VAL A 1 133 ? 80.237 -0.874 -1.408 1.00 10.59 132 VAL A C 1
ATOM 1060 O O . VAL A 1 133 ? 79.989 -0.736 -0.209 1.00 10.15 132 VAL A O 1
ATOM 1064 N N . GLU A 1 134 ? 80.318 0.160 -2.244 1.00 11.04 133 GLU A N 1
ATOM 1065 C CA . GLU A 1 134 ? 80.079 1.535 -1.784 1.00 11.77 133 GLU A CA 1
ATOM 1066 C C . GLU A 1 134 ? 78.704 1.670 -1.140 1.00 10.17 133 GLU A C 1
ATOM 1067 O O . GLU A 1 134 ? 78.571 2.180 -0.027 1.00 12.90 133 GLU A O 1
ATOM 1073 N N . VAL A 1 135 ? 77.678 1.196 -1.838 1.00 7.99 134 VAL A N 1
ATOM 1074 C CA . VAL A 1 135 ? 76.320 1.272 -1.333 1.00 6.86 134 VAL A CA 1
ATOM 1075 C C . VAL A 1 135 ? 76.197 0.522 -0.011 1.00 7.83 134 VAL A C 1
ATOM 1076 O O . VAL A 1 135 ? 75.626 1.030 0.953 1.00 8.07 134 VAL A O 1
ATOM 1080 N N . LEU A 1 136 ? 76.724 -0.701 0.025 1.00 6.96 135 LEU A N 1
ATOM 1081 C CA . LEU A 1 136 ? 76.583 -1.551 1.204 1.00 6.03 135 LEU A CA 1
ATOM 1082 C C . LEU A 1 136 ? 77.372 -1.056 2.405 1.00 9.21 135 LEU A C 1
ATOM 1083 O O . LEU A 1 136 ? 76.880 -1.102 3.539 1.00 11.03 135 LEU A O 1
ATOM 1088 N N . LYS A 1 137 ? 78.598 -0.594 2.174 1.00 10.70 136 LYS A N 1
ATOM 1089 C CA . LYS A 1 137 ? 79.386 -0.057 3.274 1.00 13.69 136 LYS A CA 1
ATOM 1090 C C . LYS A 1 137 ? 78.699 1.137 3.920 1.00 11.42 136 LYS A C 1
ATOM 1091 O O . LYS A 1 137 ? 78.832 1.362 5.122 1.00 15.22 136 LYS A O 1
ATOM 1097 N N . GLN A 1 138 ? 77.947 1.893 3.133 1.00 12.87 137 GLN A N 1
ATOM 1098 C CA . GLN A 1 138 ? 77.253 3.053 3.667 1.00 13.70 137 GLN A CA 1
ATOM 1099 C C . GLN A 1 138 ? 75.903 2.744 4.319 1.00 14.69 137 GLN A C 1
ATOM 1100 O O . GLN A 1 138 ? 75.514 3.413 5.275 1.00 18.53 137 GLN A O 1
ATOM 1106 N N . HIS A 1 139 ? 75.196 1.734 3.817 1.00 9.80 138 HIS A N 1
ATOM 1107 C CA . HIS A 1 139 ? 73.800 1.524 4.191 1.00 8.24 138 HIS A CA 1
ATOM 1108 C C . HIS A 1 139 ? 73.425 0.156 4.755 1.00 8.67 138 HIS A C 1
ATOM 1109 O O . HIS A 1 139 ? 72.335 0.013 5.306 1.00 11.61 138 HIS A O 1
ATOM 1116 N N . TRP A 1 140 ? 74.266 -0.859 4.570 1.00 8.59 139 TRP A N 1
ATOM 1117 C CA . TRP A 1 140 ? 73.915 -2.173 5.102 1.00 9.72 139 TRP A CA 1
ATOM 1118 C C . TRP A 1 140 ? 74.085 -2.209 6.618 1.00 10.23 139 TRP A C 1
ATOM 1119 O O . TRP A 1 140 ? 75.170 -1.940 7.122 1.00 11.62 139 TRP A O 1
ATOM 1130 N N . PRO A 1 141 ? 73.006 -2.539 7.352 1.00 10.61 140 PRO A N 1
ATOM 1131 C CA . PRO A 1 141 ? 73.123 -2.569 8.815 1.00 9.51 140 PRO A CA 1
ATOM 1132 C C . PRO A 1 141 ? 74.158 -3.605 9.251 1.00 10.73 140 PRO A C 1
ATOM 1133 O O . PRO A 1 141 ? 74.112 -4.753 8.806 1.00 12.53 140 PRO A O 1
ATOM 1137 N N . GLN A 1 142 ? 75.085 -3.199 10.111 1.00 10.46 141 GLN A N 1
ATOM 1138 C CA . GLN A 1 142 ? 76.198 -4.054 10.492 1.00 12.28 141 GLN A CA 1
ATOM 1139 C C . GLN A 1 142 ? 75.778 -5.259 11.330 1.00 11.26 141 GLN A C 1
ATOM 1140 O O . GLN A 1 142 ? 76.554 -6.196 11.509 1.00 11.02 141 GLN A O 1
ATOM 1146 N N . ASP A 1 143 ? 74.542 -5.239 11.822 1.00 9.85 142 ASP A N 1
ATOM 1147 C CA . ASP A 1 143 ? 74.038 -6.329 12.640 1.00 10.78 142 ASP A CA 1
ATOM 1148 C C . ASP A 1 143 ? 73.235 -7.382 11.860 1.00 10.66 142 ASP A C 1
ATOM 1149 O O . ASP A 1 143 ? 72.708 -8.317 12.452 1.00 11.15 142 ASP A O 1
ATOM 1154 N N . LEU A 1 144 ? 73.148 -7.232 10.539 1.00 9.82 143 LEU A N 1
ATOM 1155 C CA . LEU A 1 144 ? 72.439 -8.208 9.705 1.00 8.82 143 LEU A CA 1
ATOM 1156 C C . LEU A 1 144 ? 73.409 -8.960 8.805 1.00 8.49 143 LEU A C 1
ATOM 1157 O O . LEU A 1 144 ? 74.349 -8.372 8.283 1.00 8.81 143 LEU A O 1
ATOM 1162 N N . PRO A 1 145 ? 73.182 -10.265 8.603 1.00 8.21 144 PRO A N 1
ATOM 1163 C CA . PRO A 1 145 ? 74.122 -11.033 7.778 1.00 6.96 144 PRO A CA 1
ATOM 1164 C C . PRO A 1 145 ? 74.146 -10.596 6.316 1.00 7.49 144 PRO A C 1
ATOM 1165 O O . PRO A 1 145 ? 73.102 -10.300 5.730 1.00 7.41 144 PRO A O 1
ATOM 1169 N N . LEU A 1 146 ? 75.345 -10.529 5.744 1.00 6.39 145 LEU A N 1
ATOM 1170 C CA . LEU A 1 146 ? 75.508 -10.205 4.331 1.00 7.44 145 LEU A CA 1
ATOM 1171 C C . LEU A 1 146 ? 76.398 -11.245 3.666 1.00 6.93 145 LEU A C 1
ATOM 1172 O O . LEU A 1 146 ? 7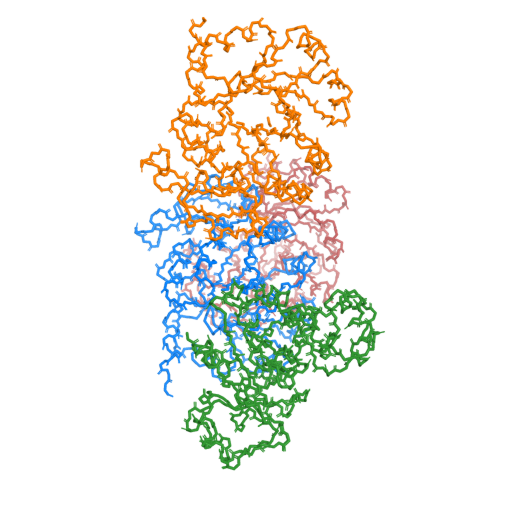7.517 -11.460 4.102 1.00 6.96 145 LEU A O 1
ATOM 1177 N N . LEU A 1 147 ? 75.903 -11.890 2.609 1.00 5.58 146 LEU A N 1
ATOM 1178 C CA . LEU A 1 147 ? 76.676 -12.902 1.897 1.00 5.66 146 LEU A CA 1
ATOM 1179 C C . LEU A 1 147 ? 76.800 -12.534 0.425 1.00 6.59 146 LEU A C 1
ATOM 1180 O O . LEU A 1 147 ? 75.787 -12.374 -0.252 1.00 6.44 146 LEU A O 1
ATOM 1185 N N . PHE A 1 148 ? 78.030 -12.383 -0.071 1.00 5.64 147 PHE A N 1
ATOM 1186 C CA . PHE A 1 148 ? 78.236 -12.208 -1.514 1.00 5.82 147 PHE A CA 1
ATOM 1187 C C . PHE A 1 148 ? 78.313 -13.570 -2.178 1.00 6.21 147 PHE A C 1
ATOM 1188 O O . PHE A 1 148 ? 78.914 -14.492 -1.631 1.00 7.72 147 PHE A O 1
ATOM 1196 N N . SER A 1 149 ? 77.730 -13.707 -3.362 1.00 5.78 148 SER A N 1
ATOM 1197 C CA . SER A 1 149 ? 77.955 -14.925 -4.136 1.00 4.92 148 SER A CA 1
ATOM 1198 C C . SER A 1 149 ? 78.006 -14.570 -5.607 1.00 5.85 148 SER A C 1
ATOM 1199 O O . SER A 1 149 ? 77.541 -13.501 -6.004 1.00 7.62 148 SER A O 1
ATOM 1202 N N . SER A 1 150 ? 78.569 -15.463 -6.418 1.00 5.04 149 SER A N 1
ATOM 1203 C CA . SER A 1 150 ? 78.603 -15.247 -7.865 1.00 4.14 149 SER A CA 1
ATOM 1204 C C . SER A 1 150 ? 78.995 -16.518 -8.618 1.00 5.63 149 SER A C 1
ATOM 1205 O O . SER A 1 150 ? 79.684 -17.382 -8.077 1.00 6.82 149 SER A O 1
ATOM 1208 N N . PHE A 1 151 ? 78.548 -16.613 -9.870 1.00 7.19 150 PHE A N 1
ATOM 1209 C CA . PHE A 1 151 ? 79.048 -17.621 -10.800 1.00 7.46 150 PHE A CA 1
ATOM 1210 C C . PHE A 1 151 ? 80.328 -17.105 -11.441 1.00 6.86 150 PHE A C 1
ATOM 1211 O O . PHE A 1 151 ? 81.116 -17.874 -11.992 1.00 9.87 150 PHE A O 1
ATOM 1219 N N . ASN A 1 152 ? 80.529 -15.791 -11.354 1.00 7.07 151 ASN A N 1
ATOM 1220 C CA . ASN A 1 152 ? 81.590 -15.093 -12.102 1.00 7.49 151 ASN A CA 1
ATOM 1221 C C . ASN A 1 152 ? 82.891 -15.007 -11.299 1.00 8.84 151 ASN A C 1
ATOM 1222 O O . ASN A 1 152 ? 82.910 -14.486 -10.185 1.00 9.69 151 ASN A O 1
ATOM 1227 N N . TYR A 1 153 ? 83.970 -15.536 -11.875 1.00 8.82 152 TYR A N 1
ATOM 1228 C CA . TYR A 1 153 ? 85.276 -15.568 -11.227 1.00 9.85 152 TYR A CA 1
ATOM 1229 C C . TYR A 1 153 ? 85.785 -14.189 -10.798 1.00 11.14 152 TYR A C 1
ATOM 1230 O O . TYR A 1 153 ? 86.161 -13.988 -9.646 1.00 8.74 152 TYR A O 1
ATOM 1239 N N . PHE A 1 154 ? 85.820 -13.248 -11.732 1.00 11.05 153 PHE A N 1
ATOM 1240 C CA . PHE A 1 154 ? 86.331 -11.916 -11.419 1.00 8.77 153 PHE A CA 1
ATOM 1241 C C . PHE A 1 154 ? 85.464 -11.184 -10.405 1.00 10.81 153 PHE A C 1
ATOM 1242 O O . PHE A 1 154 ? 85.965 -10.352 -9.641 1.00 11.82 153 PHE A O 1
ATOM 1250 N N . ALA A 1 155 ? 84.173 -11.506 -10.371 1.00 8.32 154 ALA A N 1
ATOM 1251 C CA . ALA A 1 155 ? 83.298 -10.931 -9.351 1.00 8.92 154 ALA A CA 1
ATOM 1252 C C . ALA A 1 155 ? 83.752 -11.349 -7.947 1.00 10.07 154 ALA A C 1
ATOM 1253 O O . ALA A 1 155 ? 83.829 -10.518 -7.041 1.00 9.94 154 ALA A O 1
ATOM 1255 N N . LEU A 1 156 ? 84.056 -12.634 -7.776 1.00 7.97 155 LEU A N 1
ATOM 1256 C CA . LEU A 1 156 ? 84.496 -13.142 -6.477 1.00 8.07 155 LEU A CA 1
ATOM 1257 C C . LEU A 1 156 ? 85.890 -12.645 -6.091 1.00 9.67 155 LEU A C 1
ATOM 1258 O O . LEU A 1 156 ? 86.154 -12.365 -4.920 1.00 10.23 155 LEU A O 1
ATOM 1263 N N . VAL A 1 157 ? 86.775 -12.520 -7.076 1.00 10.36 156 VAL A N 1
ATOM 1264 C CA . VAL A 1 157 ? 88.095 -11.964 -6.808 1.00 11.51 156 VAL A CA 1
ATOM 1265 C C . VAL A 1 157 ? 87.995 -10.496 -6.380 1.00 10.14 156 VAL A C 1
ATOM 1266 O O . VAL A 1 157 ? 88.647 -10.080 -5.415 1.00 11.55 156 VAL A O 1
ATOM 1270 N N . SER A 1 158 ? 87.151 -9.723 -7.061 1.00 10.67 157 SER A N 1
ATOM 1271 C CA . SER A 1 158 ? 86.953 -8.321 -6.696 1.00 8.47 157 SER A CA 1
ATOM 1272 C C . SER A 1 158 ? 86.306 -8.151 -5.319 1.00 10.50 157 SER A C 1
ATOM 1273 O O . SER A 1 158 ? 86.687 -7.265 -4.550 1.00 10.71 157 SER A O 1
ATOM 1276 N N . ALA A 1 159 ? 85.320 -8.989 -5.010 1.00 8.34 158 ALA A N 1
ATOM 1277 C CA . ALA A 1 159 ? 84.686 -8.933 -3.696 1.00 9.14 158 ALA A CA 1
ATOM 1278 C C . ALA A 1 159 ? 85.718 -9.108 -2.584 1.00 11.38 158 ALA A C 1
ATOM 1279 O O . ALA A 1 159 ? 85.724 -8.352 -1.613 1.00 11.25 158 ALA A O 1
ATOM 1281 N N . LYS A 1 160 ? 86.595 -10.097 -2.729 1.00 9.25 159 LYS A N 1
ATOM 1282 C CA . LYS A 1 160 ? 87.622 -10.333 -1.711 1.00 12.34 159 LYS A CA 1
ATOM 1283 C C . LYS A 1 160 ? 88.640 -9.191 -1.651 1.00 14.52 159 LYS A C 1
ATOM 1284 O O . LYS A 1 160 ? 89.081 -8.790 -0.570 1.00 14.31 159 LYS A O 1
ATOM 1290 N N . ALA A 1 161 ? 89.010 -8.671 -2.813 1.00 13.22 160 ALA A N 1
ATOM 1291 C CA . ALA A 1 161 ? 89.959 -7.557 -2.870 1.00 14.65 160 ALA A CA 1
ATOM 1292 C C . ALA A 1 161 ? 89.427 -6.304 -2.183 1.00 15.86 160 ALA A C 1
ATOM 1293 O O . ALA A 1 161 ? 90.162 -5.622 -1.464 1.00 16.94 160 ALA A O 1
ATOM 1295 N N . LEU A 1 162 ? 88.150 -6.004 -2.396 1.00 12.85 161 LEU A N 1
ATOM 1296 C CA . LEU A 1 162 ? 87.586 -4.733 -1.958 1.00 11.47 161 LEU A CA 1
ATOM 1297 C C . LEU A 1 162 ? 86.912 -4.764 -0.584 1.00 15.40 161 LEU A C 1
ATOM 1298 O O . LEU A 1 162 ? 86.787 -3.730 0.072 1.00 18.59 161 LEU A O 1
ATOM 1303 N N . TRP A 1 163 ? 86.481 -5.942 -0.142 1.00 11.93 162 TRP A N 1
ATOM 1304 C CA . TRP A 1 163 ? 85.796 -6.052 1.144 1.00 11.05 162 TRP A CA 1
ATOM 1305 C C . TRP A 1 163 ? 85.926 -7.477 1.651 1.00 11.37 162 TRP A C 1
ATOM 1306 O O . TRP A 1 163 ? 84.944 -8.224 1.697 1.00 10.94 162 TRP A O 1
ATOM 1317 N N . PRO A 1 164 ? 87.144 -7.860 2.059 1.00 10.81 163 PRO A N 1
ATOM 1318 C CA . PRO A 1 164 ? 87.411 -9.263 2.386 1.00 9.92 163 PRO A CA 1
ATOM 1319 C C . PRO A 1 164 ? 86.620 -9.812 3.576 1.00 8.32 163 PRO A C 1
ATOM 1320 O O . PRO A 1 164 ? 86.458 -11.028 3.657 1.00 10.42 163 PRO A O 1
ATOM 1324 N N . GLU A 1 165 ? 86.151 -8.947 4.472 1.00 11.15 164 GLU A N 1
ATOM 1325 C CA . GLU A 1 165 ? 85.496 -9.406 5.692 1.00 11.89 164 GLU A CA 1
ATOM 1326 C C . GLU A 1 165 ? 84.110 -9.989 5.444 1.00 13.54 164 GLU A C 1
ATOM 1327 O O . GLU A 1 165 ? 83.564 -10.658 6.312 1.00 11.99 164 GLU A O 1
ATOM 1333 N N . ILE A 1 166 ? 83.547 -9.732 4.264 1.00 10.32 165 ILE A N 1
ATOM 1334 C CA . ILE A 1 166 ? 82.230 -10.261 3.926 1.00 9.47 165 ILE A CA 1
ATOM 1335 C C . ILE A 1 166 ? 82.374 -11.648 3.303 1.00 9.17 165 ILE A C 1
ATOM 1336 O O . ILE A 1 166 ? 83.141 -11.841 2.353 1.00 9.43 165 ILE A O 1
ATOM 1341 N N . ALA A 1 167 ? 81.644 -12.609 3.855 1.00 6.57 166 ALA A N 1
ATOM 1342 C CA . ALA A 1 167 ? 81.698 -13.987 3.376 1.00 7.10 166 ALA A CA 1
ATOM 1343 C C . ALA A 1 167 ? 81.317 -14.098 1.903 1.00 7.93 166 ALA A C 1
ATOM 1344 O O . ALA A 1 167 ? 80.516 -13.304 1.384 1.00 7.54 166 ALA A O 1
ATOM 1346 N N . ARG A 1 168 ? 81.904 -15.092 1.238 1.00 6.78 167 ARG A N 1
ATOM 1347 C CA . ARG A 1 168 ? 81.678 -15.322 -0.186 1.00 5.92 167 ARG A CA 1
ATOM 1348 C C . ARG A 1 168 ? 81.221 -16.749 -0.443 1.00 8.17 167 ARG A C 1
ATOM 1349 O O . ARG A 1 168 ? 81.743 -17.692 0.157 1.00 7.35 167 ARG A O 1
ATOM 1357 N N . GLY A 1 169 ? 80.265 -16.894 -1.360 1.00 6.81 168 GLY A N 1
ATOM 1358 C CA . GLY A 1 169 ? 79.836 -18.201 -1.840 1.00 5.87 168 GLY A CA 1
ATOM 1359 C C . GLY A 1 169 ? 80.101 -18.336 -3.336 1.00 4.73 168 GLY A C 1
ATOM 1360 O O . GLY A 1 169 ? 79.942 -17.383 -4.106 1.00 7.79 168 GLY A O 1
ATOM 1361 N N . TYR A 1 170 ? 80.526 -19.526 -3.740 1.00 5.49 169 TYR A N 1
ATOM 1362 C CA . TYR A 1 170 ? 80.805 -19.806 -5.137 1.00 5.49 169 TYR A CA 1
ATOM 1363 C C . TYR A 1 170 ? 79.590 -20.517 -5.736 1.00 6.45 169 TYR A C 1
ATOM 1364 O O . TYR A 1 170 ? 79.215 -21.609 -5.285 1.00 7.64 169 TYR A O 1
ATOM 1373 N N . ASN A 1 171 ? 78.979 -19.884 -6.734 1.00 5.74 170 ASN A N 1
ATOM 1374 C CA . ASN A 1 171 ? 77.828 -20.457 -7.447 1.00 6.01 170 ASN A CA 1
ATOM 1375 C C . ASN A 1 171 ? 78.312 -21.292 -8.624 1.00 4.58 170 ASN A C 1
ATOM 1376 O O . ASN A 1 171 ? 79.126 -20.824 -9.431 1.00 7.21 170 ASN A O 1
ATOM 1381 N N . VAL A 1 172 ? 77.795 -22.517 -8.718 1.00 6.55 171 VAL A N 1
ATOM 1382 C CA . VAL A 1 172 ? 78.038 -23.396 -9.853 1.00 5.75 171 VAL A CA 1
ATOM 1383 C C . VAL A 1 172 ? 76.737 -24.101 -10.211 1.00 7.44 171 VAL A C 1
ATOM 1384 O O . VAL A 1 172 ? 75.748 -23.998 -9.489 1.00 8.40 171 VAL A O 1
ATOM 1388 N N . SER A 1 173 ? 76.721 -24.799 -11.342 1.00 6.56 172 SER A N 1
ATOM 1389 C CA . SER A 1 173 ? 75.620 -25.728 -11.585 1.00 7.61 172 SER A CA 1
ATOM 1390 C C . SER A 1 173 ? 76.001 -27.076 -10.996 1.00 8.23 172 SER A C 1
ATOM 1391 O O . SER A 1 173 ? 75.350 -27.571 -10.073 1.00 9.34 172 SER A O 1
ATOM 1394 N N . ALA A 1 174 ? 77.081 -27.649 -11.520 1.00 6.25 173 ALA A N 1
ATOM 1395 C CA . ALA A 1 174 ? 77.598 -28.926 -11.035 1.00 7.87 173 ALA A CA 1
ATOM 1396 C C . ALA A 1 174 ? 78.681 -28.735 -9.975 1.00 7.34 173 ALA A C 1
ATOM 1397 O O . ALA A 1 174 ? 79.428 -27.761 -10.024 1.00 7.65 173 ALA A O 1
ATOM 1399 N N . ILE A 1 175 ? 78.766 -29.660 -9.019 1.00 7.70 174 ILE A N 1
ATOM 1400 C CA . ILE A 1 175 ? 79.874 -29.669 -8.065 1.00 8.20 174 ILE A CA 1
ATOM 1401 C C . ILE A 1 175 ? 81.169 -29.978 -8.823 1.00 8.65 174 ILE A C 1
ATOM 1402 O O . ILE A 1 175 ? 81.294 -31.038 -9.429 1.00 10.74 174 ILE A O 1
ATOM 1407 N N . PRO A 1 176 ? 82.141 -29.052 -8.794 1.00 9.05 175 PRO A N 1
ATOM 1408 C CA . PRO A 1 176 ? 83.406 -29.300 -9.501 1.00 8.54 175 PRO A CA 1
ATOM 1409 C C . PRO A 1 176 ? 84.155 -30.495 -8.922 1.00 11.79 175 PRO A C 1
ATOM 1410 O O . PRO A 1 176 ? 84.155 -30.689 -7.712 1.00 10.85 175 PRO A O 1
ATOM 1414 N N . SER A 1 177 ? 84.801 -31.290 -9.767 1.00 10.81 176 SER A N 1
ATOM 1415 C CA . SER A 1 177 ? 85.638 -32.351 -9.229 1.00 10.71 176 SER A CA 1
ATOM 1416 C C . SER A 1 177 ? 86.723 -31.722 -8.347 1.00 11.82 176 SER A C 1
ATOM 1417 O O . SER A 1 177 ? 87.113 -32.280 -7.310 1.00 15.09 176 SER A O 1
ATOM 1420 N N . ALA A 1 178 ? 87.196 -30.548 -8.756 1.00 11.96 177 ALA A N 1
ATOM 1421 C CA . ALA A 1 178 ? 88.184 -29.804 -7.970 1.00 17.17 177 ALA A CA 1
ATOM 1422 C C . ALA A 1 178 ? 87.533 -28.782 -7.034 1.00 8.41 177 ALA A C 1
ATOM 1423 O O . ALA A 1 178 ? 88.006 -27.643 -6.910 1.00 10.07 177 ALA A O 1
ATOM 1425 N N . TRP A 1 179 ? 86.460 -29.183 -6.358 1.00 9.74 178 TRP A N 1
ATOM 1426 C CA . TRP A 1 179 ? 85.725 -28.239 -5.515 1.00 9.71 178 TRP A CA 1
ATOM 1427 C C . TRP A 1 179 ? 86.611 -27.632 -4.423 1.00 9.66 178 TRP A C 1
ATOM 1428 O O . TRP A 1 179 ? 86.520 -26.434 -4.131 1.00 9.19 178 TRP A O 1
ATOM 1439 N N . GLN A 1 180 ? 87.479 -28.447 -3.832 1.00 9.63 179 GLN A N 1
ATOM 1440 C CA . GLN A 1 180 ? 88.320 -27.955 -2.745 1.00 11.27 179 GLN A CA 1
ATOM 1441 C C . GLN A 1 180 ? 89.311 -26.904 -3.245 1.00 10.50 179 GLN A C 1
ATOM 1442 O O . GLN A 1 180 ? 89.459 -25.838 -2.640 1.00 10.43 179 GLN A O 1
ATOM 1448 N N . GLU A 1 181 ? 89.981 -27.210 -4.352 1.00 10.49 180 GLU A N 1
ATOM 1449 C CA . GLU A 1 181 ? 90.904 -26.265 -4.971 1.00 10.84 180 GLU A CA 1
ATOM 1450 C C . GLU A 1 181 ? 90.190 -24.946 -5.259 1.00 11.11 180 GLU A C 1
ATOM 1451 O O . GLU A 1 181 ? 90.715 -23.879 -4.962 1.00 11.06 180 GLU A O 1
ATOM 1457 N N . ARG A 1 182 ? 88.992 -25.034 -5.836 1.00 11.05 181 ARG A N 1
ATOM 1458 C CA . ARG A 1 182 ? 88.216 -23.849 -6.213 1.00 12.15 181 ARG A CA 1
ATOM 1459 C C . ARG A 1 182 ? 87.838 -23.005 -5.003 1.00 8.83 181 ARG A C 1
ATOM 1460 O O . ARG A 1 182 ? 88.003 -21.783 -5.001 1.00 9.54 181 ARG A O 1
ATOM 1468 N N . LEU A 1 183 ? 87.306 -23.649 -3.968 1.00 9.47 182 LEU A N 1
ATOM 1469 C CA . LEU A 1 183 ? 86.832 -22.906 -2.806 1.00 8.46 182 LEU A CA 1
ATOM 1470 C C . LEU A 1 183 ? 87.984 -22.231 -2.068 1.00 11.46 182 LEU A C 1
ATOM 1471 O O . LEU A 1 183 ? 87.844 -21.120 -1.570 1.00 10.91 182 LEU A O 1
ATOM 1476 N N . GLU A 1 184 ? 89.127 -22.903 -2.020 1.00 10.27 183 GLU A N 1
ATOM 1477 C CA . GLU A 1 184 ? 90.322 -22.321 -1.414 1.00 10.91 183 GLU A CA 1
ATOM 1478 C C . GLU A 1 184 ? 90.927 -21.209 -2.276 1.00 13.33 183 GLU A C 1
ATOM 1479 O O . GLU A 1 184 ? 91.420 -20.210 -1.743 1.00 19.08 183 GLU A O 1
ATOM 1485 N N . HIS A 1 185 ? 90.871 -21.383 -3.596 1.00 11.66 184 HIS A N 1
ATOM 1486 C CA . HIS A 1 185 ? 91.365 -20.400 -4.570 1.00 12.28 184 HIS A CA 1
ATOM 1487 C C . HIS A 1 185 ? 90.567 -19.101 -4.470 1.00 18.15 184 HIS A C 1
ATOM 1488 O O . HIS A 1 185 ? 91.132 -18.010 -4.440 1.00 17.05 184 HIS A O 1
ATOM 1495 N N . LEU A 1 186 ? 89.246 -19.240 -4.418 1.00 12.53 185 LEU A N 1
ATOM 1496 C CA . LEU A 1 186 ? 88.328 -18.106 -4.357 1.00 13.44 185 LEU A CA 1
ATOM 1497 C C . LEU A 1 186 ? 88.072 -17.646 -2.922 1.00 13.89 185 LEU A C 1
ATOM 1498 O O . LEU A 1 186 ? 87.429 -16.615 -2.699 1.00 12.96 185 LEU A O 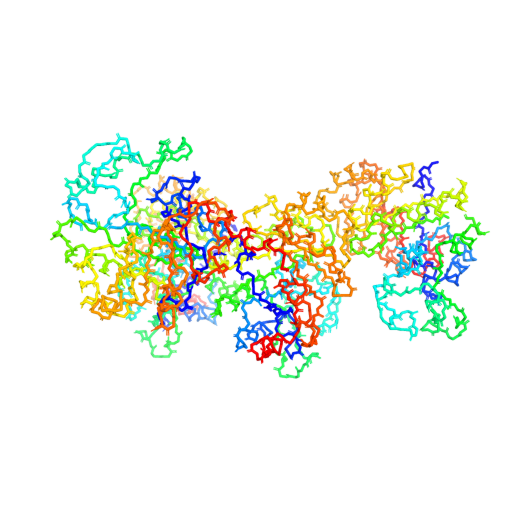1
ATOM 1503 N N . ASP A 1 187 ? 88.579 -18.411 -1.956 1.00 13.73 186 ASP A N 1
ATOM 1504 C CA . ASP A 1 187 ? 88.385 -18.115 -0.545 1.00 9.74 186 ASP A CA 1
ATOM 1505 C C . ASP A 1 187 ? 86.899 -17.965 -0.242 1.00 14.30 186 ASP A C 1
ATOM 1506 O O . ASP A 1 187 ? 86.465 -16.949 0.290 1.00 15.32 186 ASP A O 1
ATOM 1511 N N . CYS A 1 188 ? 86.125 -18.989 -0.596 1.00 10.69 187 CYS A N 1
ATOM 1512 C CA . CYS A 1 188 ? 84.684 -18.999 -0.342 1.00 9.15 187 CYS A CA 1
ATOM 1513 C C . CYS A 1 188 ? 84.370 -19.980 0.764 1.00 11.55 187 CYS A C 1
ATOM 1514 O O . CYS A 1 188 ? 85.041 -21.009 0.883 1.00 11.84 187 CYS A O 1
ATOM 1517 N N . ALA A 1 189 ? 83.355 -19.662 1.568 1.00 8.21 188 ALA A N 1
ATOM 1518 C CA . ALA A 1 189 ? 82.962 -20.496 2.701 1.00 7.70 188 ALA A CA 1
ATOM 1519 C C . ALA A 1 189 ? 81.755 -21.383 2.393 1.00 8.88 188 ALA A C 1
ATOM 1520 O O . ALA A 1 189 ? 81.341 -22.199 3.219 1.00 10.61 188 ALA A O 1
ATOM 1522 N N . GLY A 1 190 ? 81.187 -21.220 1.203 1.00 8.49 189 GLY A N 1
ATOM 1523 C CA . GLY A 1 190 ? 80.071 -22.054 0.798 1.00 9.68 189 GLY A CA 1
ATOM 1524 C C . GLY A 1 190 ? 80.048 -22.296 -0.698 1.00 7.11 189 GLY A C 1
ATOM 1525 O O . GLY A 1 190 ? 80.597 -21.513 -1.468 1.00 7.72 189 GLY A O 1
ATOM 1526 N N . LEU A 1 191 ? 79.401 -23.389 -1.093 1.00 6.22 190 LEU A N 1
ATOM 1527 C CA . LEU A 1 191 ? 79.215 -23.743 -2.496 1.00 4.89 190 LEU A CA 1
ATOM 1528 C C . LEU A 1 191 ? 77.721 -23.783 -2.759 1.00 6.62 190 LEU A C 1
ATOM 1529 O O . LEU A 1 191 ? 76.994 -24.445 -2.032 1.00 7.12 190 LEU A O 1
ATOM 1534 N N . HIS A 1 192 ? 77.264 -23.062 -3.780 1.00 6.10 191 HIS A N 1
ATOM 1535 C CA . HIS A 1 192 ? 75.840 -23.023 -4.108 1.00 5.83 191 HIS A CA 1
ATOM 1536 C C . HIS A 1 192 ? 75.653 -23.734 -5.440 1.00 7.28 191 HIS A C 1
ATOM 1537 O O . HIS A 1 192 ? 76.238 -23.328 -6.436 1.00 8.12 191 HIS A O 1
ATOM 1544 N N . ILE A 1 193 ? 74.849 -24.793 -5.450 1.00 6.82 192 ILE A N 1
ATOM 1545 C CA . ILE A 1 193 ? 74.741 -25.670 -6.617 1.00 6.55 192 ILE A CA 1
ATOM 1546 C C . ILE A 1 193 ? 73.313 -25.765 -7.139 1.00 8.00 192 ILE A C 1
ATOM 1547 O O . ILE A 1 193 ? 72.352 -25.460 -6.429 1.00 7.80 192 ILE A O 1
ATOM 1552 N N . HIS A 1 194 ? 73.177 -26.183 -8.389 1.00 6.94 193 HIS A N 1
ATOM 1553 C CA . HIS A 1 194 ? 71.861 -26.475 -8.948 1.00 7.72 193 HIS A CA 1
ATOM 1554 C C . HIS A 1 194 ? 71.359 -27.807 -8.406 1.00 8.09 193 HIS A C 1
ATOM 1555 O O . HIS A 1 194 ? 72.118 -28.774 -8.305 1.00 8.58 193 HIS A O 1
ATOM 1562 N N . GLN A 1 195 ? 70.079 -27.848 -8.042 1.00 7.43 194 GLN A N 1
ATOM 1563 C CA . GLN A 1 195 ? 69.492 -29.020 -7.403 1.00 10.29 194 GLN A CA 1
ATOM 1564 C C . GLN A 1 195 ? 69.714 -30.347 -8.146 1.00 10.41 194 GLN A C 1
ATOM 1565 O O . GLN A 1 195 ? 69.826 -31.400 -7.509 1.00 10.56 194 GLN A O 1
ATOM 1571 N N . SER A 1 196 ? 69.772 -30.296 -9.473 1.00 11.13 195 SER A N 1
ATOM 1572 C CA . SER A 1 196 ? 69.907 -31.507 -10.276 1.00 10.16 195 SER A CA 1
ATOM 1573 C C . SER A 1 196 ? 71.290 -32.128 -10.144 1.00 12.63 195 SER A C 1
ATOM 1574 O O . SER A 1 196 ? 71.515 -33.256 -10.587 1.00 13.29 195 SER A O 1
ATOM 1577 N N . PHE A 1 197 ? 72.218 -31.385 -9.545 1.00 8.96 196 PHE A N 1
ATOM 1578 C CA . PHE A 1 197 ? 73.579 -31.878 -9.371 1.00 9.72 196 PHE A CA 1
ATOM 1579 C C . PHE A 1 197 ? 73.898 -32.232 -7.918 1.00 10.78 196 PHE A C 1
ATOM 1580 O O . PHE A 1 197 ? 75.051 -32.446 -7.553 1.00 10.66 196 PHE A O 1
ATOM 1588 N N . PHE A 1 198 ? 72.872 -32.305 -7.083 1.00 9.16 197 PHE A N 1
ATOM 1589 C CA . PHE A 1 198 ? 73.092 -32.749 -5.718 1.00 9.20 197 PHE A CA 1
ATOM 1590 C C . PHE A 1 198 ? 73.627 -34.183 -5.732 1.00 14.44 197 PHE A C 1
ATOM 1591 O O . PHE A 1 198 ? 73.014 -35.066 -6.315 1.00 14.82 197 PHE A O 1
ATOM 1599 N N . ASP A 1 199 ? 74.776 -34.385 -5.091 1.00 12.29 198 ASP A N 1
ATOM 1600 C CA . ASP A 1 199 ? 75.490 -35.665 -5.040 1.00 11.68 198 ASP A CA 1
ATOM 1601 C C . ASP A 1 199 ? 75.852 -35.882 -3.573 1.00 12.54 198 ASP A C 1
ATOM 1602 O O . ASP A 1 199 ? 76.717 -35.190 -3.042 1.00 13.22 198 ASP A O 1
ATOM 1607 N N . VAL A 1 200 ? 75.182 -36.817 -2.901 1.00 12.12 199 VAL A N 1
ATOM 1608 C CA . VAL A 1 200 ? 75.293 -36.880 -1.445 1.00 12.24 199 VAL A CA 1
ATOM 1609 C C . VAL A 1 200 ? 76.726 -37.166 -0.991 1.00 10.70 199 VAL A C 1
ATOM 1610 O O . VAL A 1 200 ? 77.173 -36.665 0.034 1.00 10.85 199 VAL A O 1
ATOM 1614 N N A GLN A 1 201 ? 77.433 -37.977 -1.769 0.38 13.45 200 GLN A N 1
ATOM 1615 N N B GLN A 1 201 ? 77.451 -37.967 -1.761 0.62 13.46 200 GLN A N 1
ATOM 1616 C CA A GLN A 1 201 ? 78.827 -38.284 -1.484 0.38 13.36 200 GLN A CA 1
ATOM 1617 C CA B GLN A 1 201 ? 78.836 -38.261 -1.412 0.62 13.31 200 GLN A CA 1
ATOM 1618 C C A GLN A 1 201 ? 79.679 -37.017 -1.454 0.38 12.39 200 GLN A C 1
ATOM 1619 C C B GLN A 1 201 ? 79.707 -37.004 -1.446 0.62 12.38 200 GLN A C 1
ATOM 1620 O O A GLN A 1 201 ? 80.370 -36.735 -0.470 0.38 12.75 200 GLN A O 1
ATOM 1621 O O B GLN A 1 201 ? 80.443 -36.715 -0.496 0.62 12.71 200 GLN A O 1
ATOM 1632 N N . GLN A 1 202 ? 79.619 -36.247 -2.535 1.00 10.91 201 GLN A N 1
ATOM 1633 C CA . GLN A 1 202 ? 80.404 -35.027 -2.648 1.00 10.60 201 GLN A CA 1
ATOM 1634 C C . GLN A 1 202 ? 79.986 -34.013 -1.588 1.00 9.86 201 GLN A C 1
ATOM 1635 O O . GLN A 1 202 ? 80.831 -33.369 -0.975 1.00 10.14 201 GLN A O 1
ATOM 1641 N N . VAL A 1 203 ? 78.680 -33.885 -1.364 1.00 9.37 202 VAL A N 1
ATOM 1642 C CA . VAL A 1 203 ? 78.179 -32.943 -0.375 1.00 9.43 202 VAL A CA 1
ATOM 1643 C C . VAL A 1 203 ? 78.708 -33.272 1.025 1.00 8.53 202 VAL A C 1
ATOM 1644 O O . VAL A 1 203 ? 79.080 -32.373 1.797 1.00 10.35 202 VAL A O 1
ATOM 1648 N N . SER A 1 204 ? 78.766 -34.563 1.349 1.00 10.24 203 SER A N 1
ATOM 1649 C CA . SER A 1 204 ? 79.271 -34.973 2.658 1.00 8.00 203 SER A CA 1
ATOM 1650 C C . SER A 1 204 ? 80.749 -34.616 2.786 1.00 8.84 203 SER A C 1
ATOM 1651 O O . SER A 1 204 ? 81.199 -34.191 3.854 1.00 10.76 203 SER A O 1
ATOM 1654 N N . ASP A 1 205 ? 81.499 -34.776 1.695 1.00 9.59 204 ASP A N 1
ATOM 1655 C CA . ASP A 1 205 ? 82.918 -34.404 1.694 1.00 8.89 204 ASP A CA 1
ATOM 1656 C C . ASP A 1 205 ? 83.089 -32.901 1.923 1.00 9.98 204 ASP A C 1
ATOM 1657 O O . ASP A 1 205 ? 83.952 -32.467 2.687 1.00 8.83 204 ASP A O 1
ATOM 1662 N N . ILE A 1 206 ? 82.278 -32.109 1.230 1.00 6.90 205 ILE A N 1
ATOM 1663 C CA . ILE A 1 206 ? 82.359 -30.653 1.314 1.00 7.62 205 ILE A CA 1
ATOM 1664 C C . ILE A 1 206 ? 81.979 -30.174 2.723 1.00 8.88 205 ILE A C 1
ATOM 1665 O O . ILE A 1 206 ? 82.648 -29.315 3.310 1.00 9.57 205 ILE A O 1
ATOM 1670 N N . LYS A 1 207 ? 80.899 -30.733 3.257 1.00 10.64 206 LYS A N 1
ATOM 1671 C CA . LYS A 1 207 ? 80.461 -30.424 4.608 1.00 10.95 206 LYS A CA 1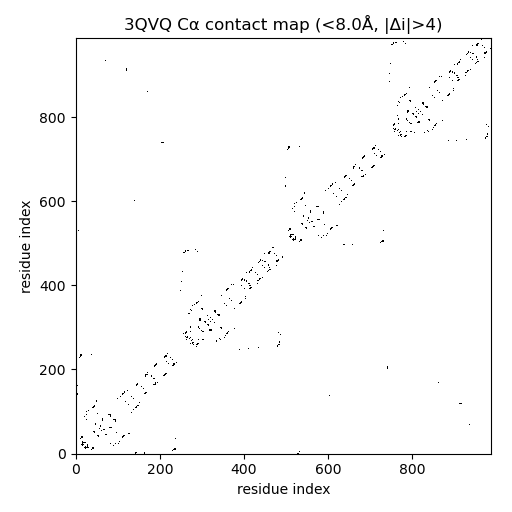
ATOM 1672 C C . LYS A 1 207 ? 81.531 -30.785 5.635 1.00 10.51 206 LYS A C 1
ATOM 1673 O O . LYS A 1 207 ? 81.816 -30.009 6.548 1.00 9.91 206 LYS A O 1
ATOM 1679 N N . ALA A 1 208 ? 82.110 -31.974 5.488 1.00 10.23 207 ALA A N 1
ATOM 1680 C CA . ALA A 1 208 ? 83.122 -32.445 6.422 1.00 10.96 207 ALA A CA 1
ATOM 1681 C C . ALA A 1 208 ? 84.360 -31.550 6.400 1.00 12.21 207 ALA A C 1
ATOM 1682 O O . ALA A 1 208 ? 85.074 -31.440 7.406 1.00 11.33 207 ALA A O 1
ATOM 1684 N N . ALA A 1 209 ? 84.591 -30.892 5.265 1.00 9.64 208 ALA A N 1
ATOM 1685 C CA . ALA A 1 209 ? 85.730 -29.992 5.103 1.00 11.13 208 ALA A CA 1
ATOM 1686 C C . ALA A 1 209 ? 85.467 -28.578 5.631 1.00 11.07 208 ALA A C 1
ATOM 1687 O O . ALA A 1 209 ? 86.362 -27.740 5.627 1.00 15.65 208 ALA A O 1
ATOM 1689 N N . GLY A 1 210 ? 84.244 -28.316 6.083 1.00 10.06 209 GLY A N 1
ATOM 1690 C CA . GLY A 1 210 ? 83.938 -27.056 6.741 1.00 12.25 209 GLY A CA 1
ATOM 1691 C C . GLY A 1 210 ? 83.166 -26.029 5.932 1.00 11.35 209 GLY A C 1
ATOM 1692 O O . GLY A 1 210 ? 82.977 -24.895 6.381 1.00 13.29 209 GLY A O 1
ATOM 1693 N N . TYR A 1 211 ? 82.715 -26.408 4.741 1.00 9.52 210 TYR A N 1
ATOM 1694 C CA . TYR A 1 211 ? 81.980 -25.479 3.882 1.00 7.24 210 TYR A CA 1
ATOM 1695 C C . TYR A 1 211 ? 80.483 -25.713 3.973 1.00 8.00 210 TYR A C 1
ATOM 1696 O O . TYR A 1 211 ? 80.049 -26.824 4.248 1.00 10.08 210 TYR A O 1
ATOM 1705 N N . LYS A 1 212 ? 79.693 -24.676 3.718 1.00 6.69 211 LYS A N 1
ATOM 1706 C CA . LYS A 1 212 ? 78.244 -24.859 3.615 1.00 7.15 211 LYS A CA 1
ATOM 1707 C C . LYS A 1 212 ? 77.878 -25.242 2.186 1.00 8.21 211 LYS A C 1
ATOM 1708 O O . LYS A 1 212 ? 78.570 -24.875 1.237 1.00 9.06 211 LYS A O 1
ATOM 1714 N N . VAL A 1 213 ? 76.796 -25.999 2.035 1.00 6.57 212 VAL A N 1
ATOM 1715 C CA . VAL A 1 213 ? 76.304 -26.359 0.707 1.00 5.83 212 VAL A CA 1
ATOM 1716 C C . VAL A 1 213 ? 74.853 -25.916 0.589 1.00 7.21 212 VAL A C 1
ATOM 1717 O O . VAL A 1 213 ? 74.018 -26.272 1.426 1.00 8.71 212 VAL A O 1
ATOM 1721 N N . LEU A 1 214 ? 74.566 -25.129 -0.444 1.00 7.92 213 LEU A N 1
ATOM 1722 C CA . LEU A 1 214 ? 73.218 -24.604 -0.691 1.00 7.21 213 LEU A CA 1
ATOM 1723 C C . LEU A 1 214 ? 72.784 -25.046 -2.073 1.00 7.40 213 LEU A C 1
ATOM 1724 O O . LEU A 1 214 ? 73.629 -25.258 -2.939 1.00 7.81 213 LEU A O 1
ATOM 1729 N N . ALA A 1 215 ? 71.475 -25.168 -2.296 1.00 7.10 214 ALA A N 1
ATOM 1730 C CA . ALA A 1 215 ? 70.977 -25.511 -3.634 1.00 6.10 214 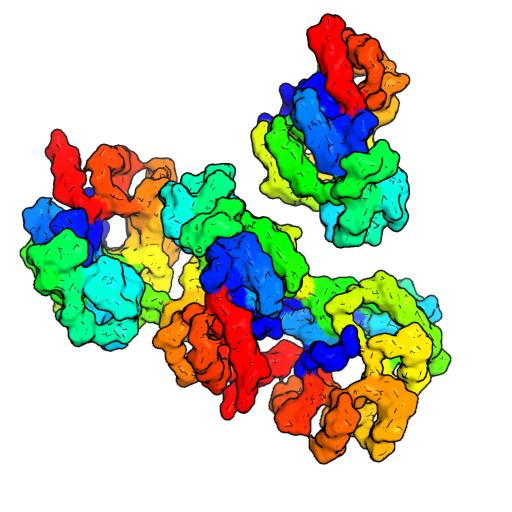ALA A CA 1
ATOM 1731 C C . ALA A 1 215 ? 69.806 -24.648 -4.088 1.00 6.47 214 ALA A C 1
ATOM 1732 O O . ALA A 1 215 ? 68.945 -24.278 -3.291 1.00 7.90 214 ALA A O 1
ATOM 1734 N N . PHE A 1 216 ? 69.782 -24.369 -5.389 1.00 6.55 215 PHE A N 1
ATOM 1735 C CA . PHE A 1 216 ? 68.691 -23.632 -6.032 1.00 6.05 215 PHE A CA 1
ATOM 1736 C C . PHE A 1 216 ? 68.179 -24.434 -7.222 1.00 11.11 215 PHE A C 1
ATOM 1737 O O . PHE A 1 216 ? 68.879 -25.308 -7.717 1.00 8.79 215 PHE A O 1
ATOM 1745 N N . THR A 1 217 ? 66.951 -24.188 -7.674 1.00 9.34 216 THR A N 1
ATOM 1746 C CA . THR A 1 217 ? 65.929 -23.462 -6.942 1.00 9.00 216 THR A CA 1
ATOM 1747 C C . THR A 1 217 ? 64.884 -24.528 -6.630 1.00 11.61 216 THR A C 1
ATOM 1748 O O . THR A 1 217 ? 64.432 -25.233 -7.536 1.00 12.20 216 THR A O 1
ATOM 1752 N N . ILE A 1 218 ? 64.515 -24.668 -5.363 1.00 7.96 217 ILE A N 1
ATOM 1753 C CA . ILE A 1 218 ? 63.668 -25.786 -4.954 1.00 8.52 217 ILE A CA 1
ATOM 1754 C C . ILE A 1 218 ? 62.295 -25.285 -4.524 1.00 8.32 217 ILE A C 1
ATOM 1755 O O . ILE A 1 218 ? 62.177 -24.536 -3.551 1.00 10.09 217 ILE A O 1
ATOM 1760 N N . ASN A 1 219 ? 61.266 -25.696 -5.260 1.00 10.17 218 ASN A N 1
ATOM 1761 C CA . ASN A 1 219 ? 59.899 -25.303 -4.931 1.00 9.85 218 ASN A CA 1
ATOM 1762 C C . ASN A 1 219 ? 59.039 -26.458 -4.428 1.00 13.67 218 ASN A C 1
ATOM 1763 O O . ASN A 1 219 ? 57.911 -26.258 -3.978 1.00 16.17 218 ASN A O 1
ATOM 1768 N N . ASP A 1 220 ? 59.593 -27.658 -4.503 1.00 11.74 219 ASP A N 1
ATOM 1769 C CA . ASP A 1 220 ? 58.927 -28.871 -4.059 1.00 13.58 219 ASP A CA 1
ATOM 1770 C C . ASP A 1 220 ? 59.353 -29.165 -2.621 1.00 17.39 219 ASP A C 1
ATOM 1771 O O . ASP A 1 220 ? 60.521 -29.450 -2.356 1.00 13.81 219 ASP A O 1
ATOM 1776 N N . GLU A 1 221 ? 58.413 -29.073 -1.682 1.00 13.82 220 GLU A N 1
ATOM 1777 C CA . GLU A 1 221 ? 58.753 -29.258 -0.278 1.00 15.68 220 GLU A CA 1
ATOM 1778 C C . GLU A 1 221 ? 59.283 -30.663 0.041 1.00 13.35 220 GLU A C 1
ATOM 1779 O O . GLU A 1 221 ? 60.130 -30.826 0.925 1.00 14.07 220 GLU A O 1
ATOM 1785 N N A SER A 1 222 ? 58.776 -31.666 -0.668 0.43 16.25 221 SER A N 1
ATOM 1786 N N B SER A 1 222 ? 58.787 -31.671 -0.672 0.57 16.23 221 SER A N 1
ATOM 1787 C CA A SER A 1 222 ? 59.215 -33.038 -0.453 0.43 16.74 221 SER A CA 1
ATOM 1788 C CA B SER A 1 222 ? 59.224 -33.042 -0.430 0.57 16.71 221 SER A CA 1
ATOM 1789 C C A SER A 1 222 ? 60.699 -33.173 -0.765 0.43 15.89 221 SER A C 1
ATOM 1790 C C B SER A 1 222 ? 60.699 -33.203 -0.780 0.57 15.85 221 SER A C 1
ATOM 1791 O O A SER A 1 222 ? 61.450 -33.790 -0.008 0.43 16.65 221 SER A O 1
ATOM 1792 O O B SER A 1 222 ? 61.446 -33.867 -0.061 0.57 16.68 221 SER A O 1
ATOM 1797 N N . LEU A 1 223 ? 61.117 -32.580 -1.879 1.00 13.20 222 LEU A N 1
ATOM 1798 C CA . LEU A 1 223 ? 62.517 -32.620 -2.289 1.00 15.68 222 LEU A CA 1
ATOM 1799 C C . LEU A 1 223 ? 63.383 -31.877 -1.285 1.00 16.21 222 LEU A C 1
ATOM 1800 O O . LEU A 1 223 ? 64.443 -32.356 -0.893 1.00 12.27 222 LEU A O 1
ATOM 1805 N N . ALA A 1 224 ? 62.937 -30.694 -0.877 1.00 11.10 223 ALA A N 1
ATOM 1806 C CA . ALA A 1 224 ? 63.672 -29.936 0.136 1.00 11.00 223 ALA A CA 1
ATOM 1807 C C . ALA A 1 224 ? 63.975 -30.783 1.374 1.00 12.36 223 ALA A C 1
ATOM 1808 O O . ALA A 1 224 ? 65.110 -30.813 1.848 1.00 10.75 223 ALA A O 1
ATOM 1810 N N . LEU A 1 225 ? 62.958 -31.462 1.898 1.00 12.19 224 LEU A N 1
ATOM 1811 C CA . LEU A 1 225 ? 63.122 -32.252 3.120 1.00 12.45 224 LEU A CA 1
ATOM 1812 C C . LEU A 1 225 ? 64.123 -33.383 2.913 1.00 10.37 224 LEU A C 1
ATOM 1813 O O . LEU A 1 225 ? 64.932 -33.666 3.795 1.00 12.79 224 LEU A O 1
ATOM 1818 N N . LYS A 1 226 ? 64.071 -34.014 1.744 1.00 11.69 225 LYS A N 1
ATOM 1819 C CA . LYS A 1 226 ? 65.021 -35.076 1.412 1.00 12.07 225 LYS A CA 1
ATOM 1820 C C . LYS A 1 226 ? 66.438 -34.515 1.409 1.00 15.46 225 LYS A C 1
ATOM 1821 O O . LYS A 1 226 ? 67.362 -35.119 1.958 1.00 13.86 225 LYS A O 1
ATOM 1827 N N . LEU A 1 227 ? 66.609 -33.350 0.796 1.00 12.10 226 LEU A N 1
ATOM 1828 C CA . LEU A 1 227 ? 67.947 -32.767 0.700 1.00 13.44 226 LEU A CA 1
ATOM 1829 C C . LEU A 1 227 ? 68.506 -32.337 2.066 1.00 11.68 226 LEU A C 1
ATOM 1830 O O . LEU A 1 227 ? 69.685 -32.559 2.352 1.00 10.57 226 LEU A O 1
ATOM 1835 N N . TYR A 1 228 ? 67.673 -31.738 2.917 1.00 9.53 227 TYR A N 1
ATOM 1836 C CA . TYR A 1 228 ? 68.119 -31.424 4.271 1.00 10.91 227 TYR A CA 1
ATOM 1837 C C . TYR A 1 228 ? 68.584 -32.685 4.997 1.00 12.39 227 TYR A C 1
ATOM 1838 O O . TYR A 1 228 ? 69.584 -32.668 5.712 1.00 15.47 227 TYR A O 1
ATOM 1847 N N . ASN A 1 229 ? 67.838 -33.771 4.818 1.00 13.91 228 ASN A N 1
ATOM 1848 C CA . ASN A 1 229 ? 68.138 -35.016 5.508 1.00 17.30 228 ASN A CA 1
ATOM 1849 C C . ASN A 1 229 ? 69.482 -35.563 5.049 1.00 20.16 228 ASN A C 1
ATOM 1850 O O . ASN A 1 229 ? 70.156 -36.294 5.779 1.00 21.38 228 ASN A O 1
ATOM 1855 N N . GLN A 1 230 ? 69.872 -35.191 3.833 1.00 12.45 229 GLN A N 1
ATOM 1856 C CA . GLN A 1 230 ? 71.132 -35.646 3.264 1.00 11.60 229 GLN A CA 1
ATOM 1857 C C . GLN A 1 230 ? 72.260 -34.631 3.403 1.00 15.42 229 GLN A C 1
ATOM 1858 O O . GLN A 1 230 ? 73.312 -34.779 2.790 1.00 15.54 229 GLN A O 1
ATOM 1864 N N . GLY A 1 231 ? 72.036 -33.602 4.216 1.00 13.13 230 GLY A N 1
ATOM 1865 C CA . GLY A 1 231 ? 73.101 -32.680 4.572 1.00 13.65 230 GLY A CA 1
ATOM 1866 C C . GLY A 1 231 ? 73.044 -31.277 3.999 1.00 12.35 230 GLY A C 1
ATOM 1867 O O . GLY A 1 231 ? 73.878 -30.440 4.342 1.00 14.67 230 GLY A O 1
ATOM 1868 N N . LEU A 1 232 ? 72.085 -31.010 3.119 1.00 8.82 231 LEU A N 1
ATOM 1869 C CA . LEU A 1 232 ? 72.004 -29.683 2.502 1.00 9.25 231 LEU A CA 1
ATOM 1870 C C . LEU A 1 232 ? 71.741 -28.640 3.581 1.00 10.10 231 LEU A C 1
ATOM 1871 O O . LEU A 1 232 ? 70.926 -28.860 4.472 1.00 12.29 231 LEU A O 1
ATOM 1876 N N . ASP A 1 233 ? 72.427 -27.499 3.505 1.00 7.83 232 ASP A N 1
ATOM 1877 C CA . ASP A 1 233 ? 72.303 -26.483 4.548 1.00 7.58 232 ASP A CA 1
ATOM 1878 C C . ASP A 1 233 ? 71.152 -25.506 4.300 1.00 8.75 232 ASP A C 1
ATOM 1879 O O . ASP A 1 233 ? 70.516 -25.038 5.242 1.00 10.58 232 ASP A O 1
ATOM 1884 N N . ALA A 1 234 ? 70.886 -25.196 3.036 1.00 9.11 233 ALA A N 1
ATOM 1885 C CA . ALA A 1 234 ? 69.799 -24.272 2.718 1.00 7.51 233 ALA A CA 1
ATOM 1886 C C . ALA A 1 234 ? 69.327 -24.460 1.290 1.00 7.01 233 ALA A C 1
ATOM 1887 O O . ALA A 1 234 ? 70.096 -24.879 0.428 1.00 9.06 233 ALA A O 1
ATOM 1889 N N . VAL A 1 235 ? 68.059 -24.143 1.045 1.00 6.31 234 VAL A N 1
ATOM 1890 C CA . VAL A 1 235 ? 67.556 -24.047 -0.319 1.00 6.41 234 VAL A CA 1
ATOM 1891 C C . VAL A 1 235 ? 67.230 -22.604 -0.653 1.00 7.71 234 VAL A C 1
ATOM 1892 O O . VAL A 1 235 ? 66.885 -21.817 0.231 1.00 8.92 234 VAL A O 1
ATOM 1896 N N . PHE A 1 236 ? 67.362 -22.261 -1.932 1.00 6.76 235 PHE A N 1
ATOM 1897 C CA . PHE A 1 236 ? 66.747 -21.045 -2.462 1.00 5.51 235 PHE A CA 1
ATOM 1898 C C . PHE A 1 236 ? 65.422 -21.482 -3.062 1.00 6.40 235 PHE A C 1
ATOM 1899 O O . PHE A 1 236 ? 65.391 -22.404 -3.876 1.00 7.85 235 PHE A O 1
ATOM 1907 N N . SER A 1 237 ? 64.335 -20.836 -2.650 1.00 6.12 236 SER A N 1
ATOM 1908 C CA . SER A 1 237 ? 63.003 -21.209 -3.121 1.00 5.78 236 SER A CA 1
ATOM 1909 C C . SER A 1 237 ? 62.182 -19.999 -3.541 1.00 8.16 236 SER A C 1
ATOM 1910 O O . SER A 1 237 ? 62.302 -18.912 -2.954 1.00 7.52 236 SER A O 1
ATOM 1913 N N . ASP A 1 238 ? 61.332 -20.206 -4.545 1.00 8.02 237 ASP A N 1
ATOM 1914 C CA . ASP A 1 238 ? 60.374 -19.192 -4.973 1.00 6.54 237 ASP A CA 1
ATOM 1915 C C . ASP A 1 238 ? 59.151 -19.203 -4.069 1.00 8.72 237 ASP A C 1
ATOM 1916 O O . ASP A 1 238 ? 58.372 -18.242 -4.052 1.00 9.53 237 ASP A O 1
ATOM 1921 N N . TYR A 1 239 ? 58.976 -20.300 -3.338 1.00 7.13 238 TYR A N 1
ATOM 1922 C CA . TYR A 1 239 ? 57.868 -20.428 -2.396 1.00 10.76 238 TYR A CA 1
ATOM 1923 C C . TYR A 1 239 ? 58.418 -20.738 -1.012 1.00 10.37 238 TYR A C 1
ATOM 1924 O O . TYR A 1 239 ? 58.113 -21.772 -0.417 1.00 9.50 238 TYR A O 1
ATOM 1933 N N . PRO A 1 240 ? 59.241 -19.827 -0.482 1.00 9.33 239 PRO A N 1
ATOM 1934 C CA . PRO A 1 240 ? 59.958 -20.114 0.765 1.00 8.51 239 PRO A CA 1
ATOM 1935 C C . PRO A 1 240 ? 59.038 -20.408 1.948 1.00 9.53 239 PRO A C 1
ATOM 1936 O O . PRO A 1 240 ? 59.396 -21.228 2.789 1.00 9.39 239 PRO A O 1
ATOM 1940 N N . GLN A 1 241 ? 57.880 -19.755 2.028 1.00 9.25 240 GLN A N 1
ATOM 1941 C CA . GLN A 1 241 ? 57.013 -20.006 3.178 1.00 10.27 240 GLN A CA 1
ATOM 1942 C C . GLN A 1 241 ? 56.490 -21.443 3.164 1.00 10.23 240 GLN A C 1
ATOM 1943 O O . GLN A 1 241 ? 56.331 -22.064 4.218 1.00 12.64 240 GLN A O 1
ATOM 1949 N N . LYS A 1 242 ? 56.221 -21.968 1.972 1.00 9.95 241 LYS A N 1
ATOM 1950 C CA . LYS A 1 242 ? 55.739 -23.341 1.846 1.00 10.33 241 LYS A CA 1
ATOM 1951 C C . LYS A 1 242 ? 56.818 -24.322 2.316 1.00 12.46 241 LYS A C 1
ATOM 1952 O O . LYS A 1 242 ? 56.524 -25.286 3.023 1.00 11.98 241 LYS A O 1
ATOM 1958 N N . ILE A 1 243 ? 58.062 -24.075 1.912 1.00 9.56 242 ILE A N 1
ATOM 1959 C CA . ILE A 1 243 ? 59.177 -24.903 2.354 1.00 9.78 242 ILE A CA 1
ATOM 1960 C C . ILE A 1 243 ? 59.333 -24.830 3.869 1.00 8.90 242 ILE A C 1
ATOM 1961 O O . ILE A 1 243 ? 59.510 -25.845 4.533 1.00 9.61 242 ILE A O 1
ATOM 1966 N N . GLN A 1 244 ? 59.264 -23.622 4.423 1.00 7.85 243 GLN A N 1
ATOM 1967 C CA . GLN A 1 244 ? 59.415 -23.472 5.866 1.00 8.65 243 GLN A CA 1
ATOM 1968 C C . GLN A 1 244 ? 58.327 -24.242 6.609 1.00 10.55 243 GLN A C 1
ATOM 1969 O O . GLN A 1 244 ? 58.593 -24.893 7.619 1.00 12.06 243 GLN A O 1
ATOM 1975 N N . SER A 1 245 ? 57.100 -24.177 6.102 1.00 9.59 244 SER A N 1
ATOM 1976 C CA . SER A 1 245 ? 56.006 -24.886 6.757 1.00 11.96 244 SER A CA 1
ATOM 1977 C C . SER A 1 245 ? 56.253 -26.383 6.759 1.00 12.76 244 SER A C 1
ATOM 1978 O O . SER A 1 245 ? 55.938 -27.058 7.735 1.00 13.17 244 SER A O 1
ATOM 1981 N N . ALA A 1 246 ? 56.819 -26.894 5.667 1.00 9.74 245 ALA A N 1
ATOM 1982 C CA . ALA A 1 246 ? 57.150 -28.317 5.577 1.00 10.02 245 ALA A CA 1
ATOM 1983 C C . ALA A 1 246 ? 58.201 -28.706 6.615 1.00 13.30 245 ALA A C 1
ATOM 1984 O O . ALA A 1 246 ? 58.072 -29.724 7.296 1.00 14.58 245 ALA A O 1
ATOM 1986 N N . ILE A 1 247 ? 59.246 -27.896 6.734 1.00 10.38 246 ILE A N 1
ATOM 1987 C CA . ILE A 1 247 ? 60.272 -28.130 7.745 1.00 10.36 246 ILE A CA 1
ATOM 1988 C C . ILE A 1 247 ? 59.649 -28.171 9.141 1.00 13.81 246 ILE A C 1
ATOM 1989 O O . ILE A 1 247 ? 59.872 -29.109 9.915 1.00 15.98 246 ILE A O 1
ATOM 1994 N N . ASP A 1 248 ? 58.863 -27.147 9.454 1.00 12.23 247 ASP A N 1
ATOM 1995 C CA . ASP A 1 248 ? 58.331 -26.968 10.801 1.00 14.59 247 ASP A CA 1
ATOM 1996 C C . ASP A 1 248 ? 57.318 -28.037 11.186 1.00 18.09 247 ASP A C 1
ATOM 1997 O O . ASP A 1 248 ? 57.144 -28.328 12.370 1.00 17.53 247 ASP A O 1
ATOM 2002 N N . SER A 1 249 ? 56.649 -28.614 10.196 1.00 13.31 248 SER A N 1
ATOM 2003 C CA . SER A 1 249 ? 55.578 -29.576 10.474 1.00 17.72 248 SER A CA 1
ATOM 2004 C C . SER A 1 249 ? 56.006 -31.028 10.320 1.00 26.20 248 SER A C 1
ATOM 2005 O O . SER A 1 249 ? 55.239 -31.944 10.628 1.00 22.81 248 SER A O 1
ATOM 2008 N N . HIS A 1 250 ? 57.225 -31.250 9.843 1.00 20.51 249 HIS A N 1
ATOM 2009 C CA . HIS A 1 250 ? 57.654 -32.612 9.560 1.00 27.03 249 HIS A CA 1
ATOM 2010 C C . HIS A 1 250 ? 57.724 -33.430 10.838 1.00 26.14 249 HIS A C 1
ATOM 2011 O O . HIS A 1 250 ? 58.397 -33.043 11.792 1.00 30.47 249 HIS A O 1
ATOM 2018 N N . ILE A 1 251 ? 57.016 -34.557 10.844 1.00 33.02 250 ILE A N 1
ATOM 2019 C CA . ILE A 1 251 ? 57.005 -35.470 11.984 1.00 32.99 250 ILE A CA 1
ATOM 2020 C C . ILE A 1 251 ? 57.741 -36.765 11.648 1.00 39.05 250 ILE A C 1
ATOM 2021 O O . ILE A 1 251 ? 58.874 -36.979 12.085 1.00 52.23 250 ILE A O 1
ATOM 2026 N N . GLY B 1 1 ? 76.749 23.400 -13.165 1.00 17.07 0 GLY B N 1
ATOM 2027 C CA . GLY B 1 1 ? 77.136 22.165 -12.510 1.00 15.44 0 GLY B CA 1
ATOM 2028 C C . GLY B 1 1 ? 77.310 22.386 -11.022 1.00 13.84 0 GLY B C 1
ATOM 2029 O O . GLY B 1 1 ? 76.890 23.413 -10.498 1.00 14.95 0 GLY B O 1
ATOM 2038 N N A GLN B 1 3 ? 80.282 22.452 -9.227 0.49 11.24 2 GLN B N 1
ATOM 2039 N N B GLN B 1 3 ? 80.319 22.438 -9.174 0.51 11.24 2 GLN B N 1
ATOM 2040 C CA A GLN B 1 3 ? 81.445 23.296 -8.991 0.49 11.28 2 GLN B CA 1
ATOM 2041 C CA B GLN B 1 3 ? 81.427 23.324 -8.833 0.51 11.25 2 GLN B CA 1
ATOM 2042 C C A GLN B 1 3 ? 81.109 24.759 -9.301 0.49 10.90 2 GLN B C 1
ATOM 2043 C C B GLN B 1 3 ? 81.080 24.752 -9.227 0.51 10.88 2 GLN B C 1
ATOM 2044 O O A GLN B 1 3 ? 80.165 25.032 -10.043 0.49 11.99 2 GLN B O 1
ATOM 2045 O O B GLN B 1 3 ? 80.116 24.989 -9.955 0.51 11.98 2 GLN B O 1
ATOM 2056 N N . SER B 1 4 ? 81.870 25.700 -8.735 1.00 9.63 3 SER B N 1
ATOM 2057 C CA . SER B 1 4 ? 81.649 27.118 -9.005 1.00 8.58 3 SER B CA 1
ATOM 2058 C C . SER B 1 4 ? 80.203 27.544 -8.754 1.00 10.67 3 SER B C 1
ATOM 2059 O O . SER B 1 4 ? 79.607 28.245 -9.563 1.00 10.07 3 SER B O 1
ATOM 2062 N N . ALA B 1 5 ? 79.646 27.139 -7.613 1.00 10.77 4 ALA B N 1
ATOM 2063 C CA . ALA B 1 5 ? 78.235 27.398 -7.331 1.00 11.43 4 ALA B CA 1
ATOM 2064 C C . ALA B 1 5 ? 77.847 28.872 -7.423 1.00 8.86 4 ALA B C 1
ATOM 2065 O O . ALA B 1 5 ? 76.729 29.191 -7.810 1.00 11.03 4 ALA B O 1
ATOM 2067 N N . TYR B 1 6 ? 78.751 29.772 -7.054 1.00 10.08 5 TYR B N 1
ATOM 2068 C CA . TYR B 1 6 ? 78.402 31.195 -7.073 1.00 8.96 5 TYR B CA 1
ATOM 2069 C C . TYR B 1 6 ? 78.108 31.738 -8.485 1.00 10.97 5 TYR B C 1
ATOM 2070 O O . TYR B 1 6 ? 77.483 32.786 -8.621 1.00 12.09 5 TYR B O 1
ATOM 2079 N N . SER B 1 7 ? 78.555 31.033 -9.526 1.00 11.68 6 SER B N 1
ATOM 2080 C CA . SER B 1 7 ? 78.233 31.413 -10.910 1.00 9.80 6 SER B CA 1
ATOM 2081 C C . SER B 1 7 ? 76.741 31.252 -11.211 1.00 13.31 6 SER B C 1
ATOM 2082 O O . SER B 1 7 ? 76.228 31.822 -12.178 1.00 15.01 6 SER B O 1
ATOM 2085 N N . PHE B 1 8 ? 76.063 30.455 -10.388 1.00 13.33 7 PHE B N 1
ATOM 2086 C CA . PHE B 1 8 ? 74.624 30.210 -10.511 1.00 10.58 7 PHE B CA 1
ATOM 2087 C C . PHE B 1 8 ? 73.826 30.864 -9.386 1.00 12.04 7 PHE B C 1
ATOM 2088 O O . PHE B 1 8 ? 72.648 30.566 -9.208 1.00 12.54 7 PHE B O 1
ATOM 2096 N N . LEU B 1 9 ? 74.458 31.753 -8.624 1.00 13.30 8 LEU B N 1
ATOM 2097 C CA . LEU B 1 9 ? 73.782 32.369 -7.479 1.00 15.18 8 LEU B CA 1
ATOM 2098 C C . LEU B 1 9 ? 72.536 33.127 -7.912 1.00 14.12 8 LEU B C 1
ATOM 2099 O O . LEU B 1 9 ? 72.627 34.074 -8.687 1.00 13.43 8 LEU B O 1
ATOM 2104 N N . PRO B 1 10 ? 71.363 32.705 -7.422 1.00 12.75 9 PRO B N 1
ATOM 2105 C CA . PRO B 1 10 ? 70.144 33.460 -7.719 1.00 10.72 9 PRO B CA 1
ATOM 2106 C C . PRO B 1 10 ? 70.043 34.626 -6.745 1.00 11.11 9 PRO B C 1
ATOM 2107 O O . PRO B 1 10 ? 70.750 34.627 -5.735 1.00 12.38 9 PRO B O 1
ATOM 2111 N N . GLN B 1 11 ? 69.180 35.599 -7.025 1.00 12.13 10 GLN B N 1
ATOM 2112 C CA . GLN B 1 11 ? 69.011 36.721 -6.109 1.00 12.19 10 GLN B CA 1
ATOM 2113 C C . GLN B 1 11 ? 68.263 36.315 -4.836 1.00 10.98 10 GLN B C 1
ATOM 2114 O O . GLN B 1 11 ? 68.369 36.980 -3.811 1.00 10.73 10 GLN B O 1
ATOM 2120 N N . VAL B 1 12 ? 67.518 35.212 -4.906 1.00 12.63 11 VAL B N 1
ATOM 2121 C CA . VAL B 1 12 ? 66.716 34.757 -3.774 1.00 9.73 11 VAL B CA 1
ATOM 2122 C C . VAL B 1 12 ? 66.974 33.287 -3.439 1.00 10.17 11 VAL B C 1
ATOM 2123 O O . VAL B 1 12 ? 66.860 32.413 -4.307 1.00 11.29 11 VAL B O 1
ATOM 2127 N N . ILE B 1 13 ? 67.321 33.026 -2.181 1.00 8.14 12 ILE B N 1
ATOM 2128 C CA . ILE B 1 13 ? 67.533 31.664 -1.688 1.00 10.12 12 ILE B CA 1
ATOM 2129 C C . ILE B 1 13 ? 66.519 31.363 -0.583 1.00 9.29 12 ILE B C 1
ATOM 2130 O O . ILE B 1 13 ? 66.306 32.180 0.308 1.00 9.03 12 ILE B O 1
ATOM 2135 N N . ALA B 1 14 ? 65.874 30.199 -0.644 1.00 7.96 13 ALA B N 1
ATOM 2136 C CA . ALA B 1 14 ? 64.885 29.831 0.365 1.00 10.37 13 ALA B CA 1
ATOM 2137 C C . ALA B 1 14 ? 65.556 29.393 1.673 1.00 9.08 13 ALA B C 1
ATOM 2138 O O . ALA B 1 14 ? 66.186 28.334 1.731 1.00 10.94 13 ALA B O 1
ATOM 2140 N N . HIS B 1 15 ? 65.402 30.210 2.712 1.00 7.38 14 HIS B N 1
ATOM 2141 C CA . HIS B 1 15 ? 66.097 30.021 3.984 1.00 8.27 14 HIS B CA 1
ATOM 2142 C C . HIS B 1 15 ? 65.471 28.897 4.814 1.00 9.45 14 HIS B C 1
ATOM 2143 O O . HIS B 1 15 ? 64.364 29.053 5.335 1.00 10.13 14 HIS B O 1
ATOM 2150 N N . ARG B 1 16 ? 66.198 27.786 4.952 1.00 9.49 15 ARG B N 1
ATOM 2151 C CA . ARG B 1 16 ? 65.670 26.553 5.549 1.00 8.88 15 ARG B CA 1
ATOM 2152 C C . ARG B 1 16 ? 64.501 26.030 4.719 1.00 11.14 15 ARG B C 1
ATOM 2153 O O . ARG B 1 16 ? 63.556 25.447 5.254 1.00 10.89 15 ARG B O 1
ATOM 2161 N N . GLY B 1 17 ? 64.600 26.223 3.403 1.00 9.09 16 GLY B N 1
ATOM 2162 C CA . GLY B 1 17 ? 63.504 25.967 2.484 1.00 11.27 16 GLY B CA 1
ATOM 2163 C C . GLY B 1 17 ? 62.583 27.170 2.512 1.00 12.41 16 GLY B C 1
ATOM 2164 O O . GLY B 1 17 ? 62.972 28.238 2.967 1.00 11.06 16 GLY B O 1
ATOM 2165 N N A SER B 1 18 ? 61.360 27.008 2.020 0.58 10.59 17 SER B N 1
ATOM 2166 N N B SER B 1 18 ? 61.358 27.008 2.027 0.42 10.60 17 SER B N 1
ATOM 2167 C CA A SER B 1 18 ? 60.372 28.072 2.141 0.58 11.18 17 SER B CA 1
ATOM 2168 C CA B SER B 1 18 ? 60.383 28.083 2.138 0.42 11.19 17 SER B CA 1
ATOM 2169 C C A SER B 1 18 ? 59.774 27.991 3.537 0.58 14.92 17 SER B C 1
ATOM 2170 C C B SER B 1 18 ? 59.773 28.005 3.530 0.42 14.85 17 SER B C 1
ATOM 2171 O O A SER B 1 18 ? 58.678 27.459 3.727 0.58 13.50 17 SER B O 1
ATOM 2172 O O B SER B 1 18 ? 58.668 27.488 3.713 0.42 13.47 17 SER B O 1
ATOM 2177 N N . SER B 1 19 ? 60.510 28.526 4.508 1.00 10.96 18 SER B N 1
ATOM 2178 C CA . SER B 1 19 ? 60.225 28.287 5.918 1.00 7.93 18 SER B CA 1
ATOM 2179 C C . SER B 1 19 ? 59.267 29.274 6.576 1.00 9.06 18 SER B C 1
ATOM 2180 O O . SER B 1 19 ? 58.901 29.090 7.735 1.00 12.11 18 SER B O 1
ATOM 2183 N N . GLY B 1 20 ? 58.878 30.320 5.853 1.00 10.88 19 GLY B N 1
ATOM 2184 C CA . GLY B 1 20 ? 57.871 31.235 6.357 1.00 12.24 19 GLY B CA 1
ATOM 2185 C C . GLY B 1 20 ? 56.561 30.497 6.566 1.00 10.65 19 GLY B C 1
ATOM 2186 O O . GLY B 1 20 ? 55.931 30.609 7.621 1.00 13.17 19 GLY B O 1
ATOM 2187 N N . GLN B 1 21 ? 56.165 29.728 5.556 1.00 12.64 20 GLN B N 1
ATOM 2188 C CA . GLN B 1 21 ? 54.915 28.970 5.595 1.00 10.76 20 GLN B CA 1
ATOM 2189 C C . GLN B 1 21 ? 55.090 27.526 6.060 1.00 14.14 20 GLN B C 1
ATOM 2190 O O . GLN B 1 21 ? 54.317 27.049 6.889 1.00 14.12 20 GLN B O 1
ATOM 2196 N N . ALA B 1 22 ? 56.081 26.828 5.508 1.00 12.28 21 ALA B N 1
ATOM 2197 C CA . ALA B 1 22 ? 56.329 25.427 5.867 1.00 13.17 21 ALA B CA 1
ATOM 2198 C C . ALA B 1 22 ? 57.367 25.310 6.982 1.00 12.60 21 ALA B C 1
ATOM 2199 O O . ALA B 1 22 ? 58.166 26.223 7.183 1.00 13.48 21 ALA B O 1
ATOM 2201 N N . PRO B 1 23 ? 57.367 24.179 7.707 1.00 11.04 22 PRO B N 1
ATOM 2202 C CA . PRO B 1 23 ? 58.319 23.995 8.811 1.00 9.99 22 PRO B CA 1
ATOM 2203 C C . PRO B 1 23 ? 59.761 24.015 8.304 1.00 10.71 22 PRO B C 1
ATOM 2204 O O . PRO B 1 23 ? 60.102 23.337 7.332 1.00 11.62 22 PRO B O 1
ATOM 2208 N N . GLU B 1 24 ? 60.610 24.798 8.957 1.00 10.97 23 GLU B N 1
ATOM 2209 C CA . GLU B 1 24 ? 61.999 24.878 8.534 1.00 10.94 23 GLU B CA 1
ATOM 2210 C C . GLU B 1 24 ? 62.666 23.505 8.421 1.00 11.46 23 GLU B C 1
ATOM 2211 O O . GLU B 1 24 ? 62.398 22.597 9.216 1.00 10.87 23 GLU B O 1
ATOM 2217 N N . ASN B 1 25 ? 63.561 23.380 7.444 1.00 9.97 24 ASN B N 1
ATOM 2218 C CA . ASN B 1 25 ? 64.423 22.205 7.332 1.00 9.32 24 ASN B CA 1
ATOM 2219 C C . ASN B 1 25 ? 63.652 20.885 7.236 1.00 10.88 24 ASN B C 1
ATOM 2220 O O . ASN B 1 25 ? 64.035 19.888 7.849 1.00 12.02 24 ASN B O 1
ATOM 2225 N N . THR B 1 26 ? 62.569 20.881 6.459 1.00 11.57 25 THR B N 1
ATOM 2226 C CA . THR B 1 26 ? 61.805 19.652 6.231 1.00 11.28 25 THR B CA 1
ATOM 2227 C C . THR B 1 26 ? 61.620 19.399 4.739 1.00 12.01 25 THR B C 1
ATOM 2228 O O . THR B 1 26 ? 61.815 20.296 3.913 1.00 12.10 25 THR B O 1
ATOM 2232 N N . LEU B 1 27 ? 61.242 18.174 4.386 1.00 10.62 26 LEU B N 1
ATOM 2233 C CA . LEU B 1 27 ? 60.920 17.908 2.995 1.00 10.05 26 LEU B CA 1
ATOM 2234 C C . LEU B 1 27 ? 59.774 18.828 2.563 1.00 10.89 26 LEU B C 1
ATOM 2235 O O . LEU B 1 27 ? 59.711 19.245 1.412 1.00 11.32 26 LEU B O 1
ATOM 2240 N N . ALA B 1 28 ? 58.877 19.154 3.495 1.00 10.51 27 ALA B N 1
ATOM 2241 C CA . ALA B 1 28 ? 57.787 20.082 3.199 1.00 10.43 27 ALA B CA 1
ATOM 2242 C C . ALA B 1 28 ? 58.282 21.476 2.795 1.00 12.55 27 ALA B C 1
ATOM 2243 O O . ALA B 1 28 ? 57.754 22.070 1.855 1.00 11.19 27 ALA B O 1
ATOM 2245 N N . SER B 1 29 ? 59.285 22.006 3.492 1.00 10.64 28 SER B N 1
ATOM 2246 C CA . SER B 1 29 ? 59.761 23.353 3.153 1.00 11.93 28 SER B CA 1
ATOM 2247 C C . SER B 1 29 ? 60.564 23.338 1.862 1.00 10.42 28 SER B C 1
ATOM 2248 O O . SER B 1 29 ? 60.613 24.337 1.148 1.00 9.77 28 SER B O 1
ATOM 2251 N N . LEU B 1 30 ? 61.181 22.194 1.564 1.00 10.52 29 LEU B N 1
ATOM 2252 C CA . LEU B 1 30 ? 61.912 22.024 0.312 1.00 10.78 29 LEU B CA 1
ATOM 2253 C C . LEU B 1 30 ? 60.949 21.873 -0.861 1.00 12.10 29 LEU B C 1
ATOM 2254 O O . LEU B 1 30 ? 61.162 22.454 -1.923 1.00 11.48 29 LEU B O 1
ATOM 2259 N N . HIS B 1 31 ? 59.898 21.079 -0.677 1.00 11.89 30 HIS B N 1
ATOM 2260 C CA . HIS B 1 31 ? 58.857 20.983 -1.700 1.00 13.69 30 HIS B CA 1
ATOM 2261 C C . HIS B 1 31 ? 58.219 22.341 -1.982 1.00 12.21 30 HIS B C 1
ATOM 2262 O O . HIS B 1 31 ? 57.919 22.673 -3.133 1.00 13.47 30 HIS B O 1
ATOM 2269 N N . LEU B 1 32 ? 57.994 23.129 -0.939 1.00 10.68 31 LEU B N 1
ATOM 2270 C CA . LEU B 1 32 ? 57.352 24.416 -1.140 1.00 10.75 31 LEU B CA 1
ATOM 2271 C C . LEU B 1 32 ? 58.255 25.340 -1.944 1.00 14.42 31 LEU B C 1
ATOM 2272 O O . LEU B 1 32 ? 57.797 26.018 -2.856 1.00 13.52 31 LEU B O 1
ATOM 2277 N N . ALA B 1 33 ? 59.544 25.354 -1.615 1.00 10.04 32 ALA B N 1
ATOM 2278 C CA . ALA B 1 33 ? 60.497 26.133 -2.393 1.00 11.25 32 ALA B CA 1
ATOM 2279 C C . ALA B 1 33 ? 60.471 25.678 -3.849 1.00 12.44 32 ALA B C 1
ATOM 2280 O O . ALA B 1 33 ? 60.494 26.495 -4.763 1.00 12.14 32 ALA B O 1
ATOM 2282 N N . GLY B 1 34 ? 60.416 24.367 -4.061 1.00 10.95 33 GLY B N 1
ATOM 2283 C CA . GLY B 1 34 ? 60.326 23.823 -5.407 1.00 11.73 33 GLY B CA 1
ATOM 2284 C C . GLY B 1 34 ? 59.094 24.290 -6.160 1.00 13.46 33 GLY B C 1
ATOM 2285 O O . GLY B 1 34 ? 59.195 24.790 -7.283 1.00 15.54 33 GLY B O 1
ATOM 2286 N N . GLN B 1 35 ? 57.924 24.117 -5.546 1.00 13.89 34 GLN B N 1
ATOM 2287 C CA . GLN B 1 35 ? 56.659 24.528 -6.154 1.00 13.16 34 GLN B CA 1
ATOM 2288 C C . GLN B 1 35 ? 56.645 26.016 -6.473 1.00 17.73 34 GLN B C 1
ATOM 2289 O O . GLN B 1 35 ? 56.045 26.440 -7.460 1.00 16.21 34 GLN B O 1
ATOM 2295 N N . GLN B 1 36 ? 57.310 26.806 -5.637 1.00 12.79 35 GLN B N 1
ATOM 2296 C CA . GLN B 1 36 ? 57.304 28.256 -5.796 1.00 13.53 35 GLN B CA 1
ATOM 2297 C C . GLN B 1 36 ? 58.318 28.725 -6.831 1.00 14.93 35 GLN B C 1
ATOM 2298 O O . GLN B 1 36 ? 58.384 29.913 -7.155 1.00 16.87 35 GLN B O 1
ATOM 2304 N N . GLY B 1 37 ? 59.101 27.785 -7.348 1.00 12.81 36 GLY B N 1
ATOM 2305 C CA . GLY B 1 37 ? 60.061 28.090 -8.385 1.00 12.22 36 GLY B CA 1
ATOM 2306 C C . GLY B 1 37 ? 61.290 28.814 -7.879 1.00 16.65 36 GLY B C 1
ATOM 2307 O O . GLY B 1 37 ? 61.971 29.482 -8.651 1.00 15.33 36 GLY B O 1
ATOM 2308 N N . ILE B 1 38 ? 61.579 28.689 -6.586 1.00 13.49 37 ILE B N 1
ATOM 2309 C CA . ILE B 1 38 ? 62.806 29.273 -6.051 1.00 13.38 37 ILE B CA 1
ATOM 2310 C C . ILE B 1 38 ? 63.993 28.470 -6.579 1.00 8.67 37 ILE B C 1
ATOM 2311 O O . ILE B 1 38 ? 63.936 27.245 -6.644 1.00 13.02 37 ILE B O 1
ATOM 2316 N N . LYS B 1 39 ? 65.067 29.157 -6.958 1.00 12.42 38 LYS B N 1
ATOM 2317 C CA . LYS B 1 39 ? 66.180 28.500 -7.649 1.00 9.17 38 LYS B CA 1
ATOM 2318 C C . LYS B 1 39 ? 67.116 27.696 -6.750 1.00 11.03 38 LYS B C 1
ATOM 2319 O O . LYS B 1 39 ? 67.658 26.671 -7.175 1.00 11.56 38 LYS B O 1
ATOM 2325 N N . TRP B 1 40 ? 67.319 28.180 -5.525 1.00 10.37 39 TRP B N 1
ATOM 2326 C CA . TRP B 1 40 ? 68.210 27.540 -4.559 1.00 9.96 39 TRP B CA 1
ATOM 2327 C C . TRP B 1 40 ? 67.518 27.465 -3.215 1.00 9.87 39 TRP B C 1
ATOM 2328 O O . TRP B 1 40 ? 66.689 28.320 -2.901 1.00 9.49 39 TRP B O 1
ATOM 2339 N N . VAL B 1 41 ? 67.889 26.465 -2.415 1.00 8.35 40 VAL B N 1
ATOM 2340 C CA . VAL B 1 41 ? 67.531 26.421 -0.995 1.00 7.58 40 VAL B CA 1
ATOM 2341 C C . VAL B 1 41 ? 68.783 26.467 -0.135 1.00 8.93 40 VAL B C 1
ATOM 2342 O O . VAL B 1 41 ? 69.867 26.081 -0.576 1.00 9.21 40 VAL B O 1
ATOM 2346 N N . GLU B 1 42 ? 68.629 26.956 1.092 1.00 8.75 41 GLU B N 1
ATOM 2347 C CA . GLU B 1 42 ? 69.637 26.770 2.124 1.00 8.28 41 GLU B CA 1
ATOM 2348 C C . GLU B 1 42 ? 69.023 25.866 3.182 1.00 10.27 41 GLU B C 1
ATOM 2349 O O . GLU B 1 42 ? 67.857 26.020 3.532 1.00 9.80 41 GLU B O 1
ATOM 2355 N N . ILE B 1 43 ? 69.794 24.895 3.656 1.00 7.39 42 ILE B N 1
ATOM 2356 C CA . ILE B 1 43 ? 69.391 24.076 4.799 1.00 8.13 42 ILE B CA 1
ATOM 2357 C C . ILE B 1 43 ? 70.624 23.772 5.636 1.00 8.28 42 ILE B C 1
ATOM 2358 O O . ILE B 1 43 ? 71.753 23.863 5.142 1.00 9.09 42 ILE B O 1
ATOM 2363 N N . ASP B 1 44 ? 70.399 23.426 6.902 1.00 8.82 43 ASP B N 1
ATOM 2364 C CA . ASP B 1 44 ? 71.478 23.159 7.857 1.00 8.81 43 ASP B CA 1
ATOM 2365 C C . ASP B 1 44 ? 71.684 21.670 8.067 1.00 7.83 43 ASP B C 1
ATOM 2366 O O . ASP B 1 44 ? 70.724 20.919 8.154 1.00 8.81 43 ASP B O 1
ATOM 2371 N N . VAL B 1 45 ? 72.940 21.245 8.174 1.00 7.43 44 VAL B N 1
ATOM 2372 C CA . VAL B 1 45 ? 73.241 19.822 8.378 1.00 9.76 44 VAL B CA 1
ATOM 2373 C C . VAL B 1 45 ? 74.102 19.559 9.613 1.00 12.59 44 VAL B C 1
ATOM 2374 O O . VAL B 1 45 ? 74.992 20.338 9.944 1.00 10.02 44 VAL B O 1
ATOM 2386 N N . LEU B 1 47 ? 74.964 15.852 12.530 1.00 10.57 46 LEU B N 1
ATOM 2387 C CA . LEU B 1 47 ? 74.932 14.388 12.620 1.00 10.21 46 LEU B CA 1
ATOM 2388 C C . LEU B 1 47 ? 74.013 13.878 13.713 1.00 13.28 46 LEU B C 1
ATOM 2389 O O . LEU B 1 47 ? 73.925 14.472 14.791 1.00 15.98 46 LEU B O 1
ATOM 2394 N N . SER B 1 48 ? 73.345 12.762 13.429 1.00 11.58 47 SER B N 1
ATOM 2395 C CA . SER B 1 48 ? 72.601 12.022 14.448 1.00 11.82 47 SER B CA 1
ATOM 2396 C C . SER B 1 48 ? 73.584 11.338 15.386 1.00 17.15 47 SER B C 1
ATOM 2397 O O . SER B 1 48 ? 74.784 11.287 15.113 1.00 17.13 47 SER B O 1
ATOM 2400 N N . GLY B 1 49 ? 73.067 10.797 16.486 1.00 16.47 48 GLY B N 1
ATOM 2401 C CA . GLY B 1 49 ? 73.892 10.061 17.427 1.00 19.18 48 GLY B CA 1
ATOM 2402 C C . GLY B 1 49 ? 74.700 8.951 16.779 1.00 21.72 48 GLY B C 1
ATOM 2403 O O . GLY B 1 49 ? 75.821 8.676 17.201 1.00 22.92 48 GLY B O 1
ATOM 2404 N N . ASP B 1 50 ? 74.139 8.309 15.756 1.00 19.42 49 ASP B N 1
ATOM 2405 C CA . ASP B 1 50 ? 74.847 7.230 15.063 1.00 20.21 49 ASP B CA 1
ATOM 2406 C C . ASP B 1 50 ? 75.572 7.669 13.784 1.00 15.55 49 ASP B C 1
ATOM 2407 O O . ASP B 1 50 ? 75.869 6.851 12.908 1.00 15.89 49 ASP B O 1
ATOM 2412 N N . GLY B 1 51 ? 75.862 8.965 13.697 1.00 17.50 50 GLY B N 1
ATOM 2413 C CA . GLY B 1 51 ? 76.732 9.501 12.660 1.00 16.95 50 GLY B CA 1
ATOM 2414 C C . GLY B 1 51 ? 76.135 9.754 11.284 1.00 13.96 50 GLY B C 1
ATOM 2415 O O . GLY B 1 51 ? 76.873 9.884 10.306 1.00 13.04 50 GLY B O 1
ATOM 2416 N N . ILE B 1 52 ? 74.812 9.833 11.200 1.00 13.34 51 ILE B N 1
ATOM 2417 C CA . ILE B 1 52 ? 74.150 10.027 9.914 1.00 12.45 51 ILE B CA 1
ATOM 2418 C C . ILE B 1 52 ? 73.840 11.508 9.708 1.00 12.10 51 ILE B C 1
ATOM 2419 O O . ILE B 1 52 ? 73.242 12.139 10.577 1.00 11.83 51 ILE B O 1
ATOM 2424 N N . PRO B 1 53 ? 74.259 12.073 8.559 1.00 11.45 52 PRO B N 1
ATOM 2425 C CA . PRO B 1 53 ? 73.930 13.476 8.292 1.00 10.90 52 PRO B CA 1
ATOM 2426 C C . PRO B 1 53 ? 72.426 13.693 8.237 1.00 11.41 52 PRO B C 1
ATOM 2427 O O . PRO B 1 53 ? 71.729 13.008 7.477 1.00 11.10 52 PRO B O 1
ATOM 2431 N N . VAL B 1 54 ? 71.938 14.625 9.054 1.00 10.47 53 VAL B N 1
ATOM 2432 C CA . VAL B 1 54 ? 70.522 14.975 9.082 1.00 13.63 53 VAL B CA 1
ATOM 2433 C C . VAL B 1 54 ? 70.347 16.472 8.923 1.00 9.06 53 VAL B C 1
ATOM 2434 O O . VAL B 1 54 ? 71.278 17.245 9.166 1.00 9.59 53 VAL B O 1
ATOM 2438 N N . ILE B 1 55 ? 69.146 16.876 8.520 1.00 8.21 54 ILE B N 1
ATOM 2439 C CA . ILE B 1 55 ? 68.868 18.289 8.288 1.00 9.49 54 ILE B CA 1
ATOM 2440 C C . ILE B 1 55 ? 68.164 18.881 9.509 1.00 11.57 54 ILE B C 1
ATOM 2441 O O . ILE B 1 55 ? 67.034 18.512 9.828 1.00 12.61 54 ILE B O 1
ATOM 2446 N N . PHE B 1 56 ? 68.837 19.816 10.174 1.00 8.44 55 PHE B N 1
ATOM 2447 C CA . PHE B 1 56 ? 68.390 20.320 11.474 1.00 8.39 55 PHE B CA 1
ATOM 2448 C C . PHE B 1 56 ? 69.255 21.516 11.863 1.00 11.23 55 PHE B C 1
ATOM 2449 O O . PHE B 1 56 ? 70.434 21.581 11.486 1.00 12.01 55 PHE B O 1
ATOM 2457 N N . HIS B 1 57 ? 68.675 22.455 12.611 1.00 11.91 56 HIS B N 1
ATOM 2458 C CA . HIS B 1 57 ? 69.351 23.715 12.937 1.00 9.86 56 HIS B CA 1
ATOM 2459 C C . HIS B 1 57 ? 69.944 23.779 14.349 1.00 12.69 56 HIS B C 1
ATOM 2460 O O . HIS B 1 57 ? 71.085 24.209 14.530 1.00 12.27 56 HIS B O 1
ATOM 2467 N N . ASP B 1 58 ? 69.164 23.361 15.342 1.00 12.24 57 ASP B N 1
ATOM 2468 C CA . ASP B 1 58 ? 69.573 23.437 16.747 1.00 12.41 57 ASP B CA 1
ATOM 2469 C C . ASP B 1 58 ? 70.320 22.197 17.242 1.00 11.54 57 ASP B C 1
ATOM 2470 O O . ASP B 1 58 ? 70.122 21.093 16.738 1.00 14.05 57 ASP B O 1
ATOM 2475 N N . ASP B 1 59 ? 71.152 22.375 18.267 1.00 15.60 58 ASP B N 1
ATOM 2476 C CA . ASP B 1 59 ? 71.775 21.238 18.933 1.00 17.98 58 ASP B CA 1
ATOM 2477 C C . ASP B 1 59 ? 70.735 20.437 19.726 1.00 12.29 58 ASP B C 1
ATOM 2478 O O . ASP B 1 59 ? 70.872 19.225 19.897 1.00 15.90 58 ASP B O 1
ATOM 2483 N N . TYR B 1 60 ? 69.702 21.128 20.204 1.00 18.23 59 TYR B N 1
ATOM 2484 C CA . TYR B 1 60 ? 68.656 20.502 21.015 1.00 17.56 59 TYR B CA 1
ATOM 2485 C C . TYR B 1 60 ? 67.378 20.287 20.211 1.00 16.22 59 TYR B C 1
ATOM 2486 O O . TYR B 1 60 ? 67.087 21.042 19.277 1.00 15.30 59 TYR B O 1
ATOM 2495 N N . LEU B 1 61 ? 66.617 19.259 20.577 1.00 12.76 60 LEU B N 1
ATOM 2496 C CA . LEU B 1 61 ? 65.470 18.832 19.773 1.00 12.58 60 LEU B CA 1
ATOM 2497 C C . LEU B 1 61 ? 64.179 19.626 19.977 1.00 14.00 60 LEU B C 1
ATOM 2498 O O . LEU B 1 61 ? 63.316 19.639 19.097 1.00 12.28 60 LEU B O 1
ATOM 2503 N N . SER B 1 62 ? 64.040 20.303 21.111 1.00 12.70 61 SER B N 1
ATOM 2504 C CA . SER B 1 62 ? 62.718 20.805 21.506 1.00 14.92 61 SER B CA 1
ATOM 2505 C C . SER B 1 62 ? 62.090 21.929 20.667 1.00 12.38 61 SER B C 1
ATOM 2506 O O . SER B 1 62 ? 60.867 22.049 20.626 1.00 14.23 61 SER B O 1
ATOM 2509 N N . ARG B 1 63 ? 62.881 22.767 20.004 1.00 12.79 62 ARG B N 1
ATOM 2510 C CA . ARG B 1 63 ? 62.258 23.880 19.282 1.00 10.75 62 ARG B CA 1
ATOM 2511 C C . ARG B 1 63 ? 61.415 23.419 18.092 1.00 11.55 62 ARG B C 1
ATOM 2512 O O . ARG B 1 63 ? 60.291 23.878 17.904 1.00 12.23 62 ARG B O 1
ATOM 2520 N N . THR B 1 64 ? 61.953 22.506 17.294 1.00 11.27 63 THR B N 1
ATOM 2521 C CA . THR B 1 64 ? 61.300 22.154 16.033 1.00 9.12 63 THR B CA 1
ATOM 2522 C C . THR B 1 64 ? 60.772 20.724 15.991 1.00 10.77 63 THR B C 1
ATOM 2523 O O . THR B 1 64 ? 60.407 20.228 14.927 1.00 11.13 63 THR B O 1
ATOM 2527 N N . THR B 1 65 ? 60.730 20.065 17.144 1.00 10.90 64 THR B N 1
ATOM 2528 C CA . THR B 1 65 ? 60.131 18.737 17.223 1.00 11.44 64 THR B CA 1
ATOM 2529 C C . THR B 1 65 ? 59.421 18.587 18.554 1.00 14.01 64 THR B C 1
ATOM 2530 O O . THR B 1 65 ? 59.465 19.484 19.399 1.00 14.19 64 THR B O 1
ATOM 2534 N N . ASP B 1 66 ? 58.775 17.441 18.740 1.00 13.61 65 ASP B N 1
ATOM 2535 C CA . ASP B 1 66 ? 58.154 17.138 20.022 1.00 17.32 65 ASP B CA 1
ATOM 2536 C C . ASP B 1 66 ? 59.077 16.293 20.896 1.00 14.97 65 ASP B C 1
ATOM 2537 O O . ASP B 1 66 ? 58.648 15.732 21.908 1.00 22.03 65 ASP B O 1
ATOM 2542 N N . GLY B 1 67 ? 60.348 16.210 20.511 1.00 15.75 66 GLY B N 1
ATOM 2543 C CA . GLY B 1 67 ? 61.334 15.472 21.283 1.00 18.44 66 GLY B CA 1
ATOM 2544 C C . GLY B 1 67 ? 62.144 16.363 22.209 1.00 15.45 66 GLY B C 1
ATOM 2545 O O . GLY B 1 67 ? 61.903 17.569 22.298 1.00 15.09 66 GLY B O 1
ATOM 2546 N N A ASP B 1 68 ? 63.102 15.757 22.903 0.52 19.06 67 ASP B N 1
ATOM 2547 N N B ASP B 1 68 ? 63.107 15.774 22.910 0.48 19.06 67 ASP B N 1
ATOM 2548 C CA A ASP B 1 68 ? 63.975 16.479 23.819 0.52 21.18 67 ASP B CA 1
ATOM 2549 C CA B ASP B 1 68 ? 63.979 16.551 23.786 0.48 21.17 67 ASP B CA 1
ATOM 2550 C C A ASP B 1 68 ? 65.380 15.897 23.764 0.52 22.35 67 ASP B C 1
ATOM 2551 C C B ASP B 1 68 ? 65.331 15.873 23.993 0.48 22.40 67 ASP B C 1
ATOM 2552 O O A ASP B 1 68 ? 65.571 14.752 23.351 0.52 21.95 67 ASP B O 1
ATOM 2553 O O B ASP B 1 68 ? 65.432 14.646 23.982 0.48 22.19 67 ASP B O 1
ATOM 2562 N N . GLY B 1 69 ? 66.364 16.685 24.182 1.00 20.21 68 GLY B N 1
ATOM 2563 C CA . GLY B 1 69 ? 67.725 16.195 24.276 1.00 22.90 68 GLY B CA 1
ATOM 2564 C C . GLY B 1 69 ? 68.562 16.631 23.088 1.00 18.50 68 GLY B C 1
ATOM 2565 O O . GLY B 1 69 ? 68.083 17.350 22.207 1.00 18.56 68 GLY B O 1
ATOM 2566 N N . LEU B 1 70 ? 69.819 16.201 23.067 1.00 19.83 69 LEU B N 1
ATOM 2567 C CA . LEU B 1 70 ? 70.743 16.591 22.007 1.00 17.40 69 LEU B CA 1
ATOM 2568 C C . LEU B 1 70 ? 70.554 15.708 20.782 1.00 17.20 69 LEU B C 1
ATOM 2569 O O . LEU B 1 70 ? 70.526 14.485 20.880 1.00 17.34 69 LEU B O 1
ATOM 2574 N N . ILE B 1 71 ? 70.433 16.326 19.617 1.00 16.66 70 ILE B N 1
ATOM 2575 C CA . ILE B 1 71 ? 70.243 15.544 18.408 1.00 19.01 70 ILE B CA 1
ATOM 2576 C C . ILE B 1 71 ? 71.453 14.633 18.144 1.00 15.82 70 ILE B C 1
ATOM 2577 O O . ILE B 1 71 ? 71.296 13.490 17.702 1.00 19.25 70 ILE B O 1
ATOM 2582 N N . TYR B 1 72 ? 72.657 15.118 18.436 1.00 18.02 71 TYR B N 1
ATOM 2583 C CA . TYR B 1 72 ? 73.843 14.303 18.187 1.00 26.58 71 TYR B CA 1
ATOM 2584 C C . TYR B 1 72 ? 74.084 13.255 19.265 1.00 25.21 71 TYR B C 1
ATOM 2585 O O . TYR B 1 72 ? 75.100 12.559 19.249 1.00 26.34 71 TYR B O 1
ATOM 2594 N N . LYS B 1 73 ? 73.132 13.136 20.187 1.00 23.49 72 LYS B N 1
ATOM 2595 C CA . LYS B 1 73 ? 73.137 12.064 21.173 1.00 20.49 72 LYS B CA 1
ATOM 2596 C C . LYS B 1 73 ? 71.965 11.109 20.943 1.00 21.73 72 LYS B C 1
ATOM 2597 O O . LYS B 1 73 ? 71.715 10.213 21.751 1.00 24.28 72 LYS B O 1
ATOM 2603 N N . THR B 1 74 ? 71.255 11.302 19.834 1.00 16.40 73 THR B N 1
ATOM 2604 C CA . THR B 1 74 ? 70.035 10.548 19.550 1.00 16.07 73 THR B CA 1
ATOM 2605 C C . THR B 1 74 ? 70.159 9.794 18.225 1.00 18.83 73 THR B C 1
ATOM 2606 O O . THR B 1 74 ? 70.400 10.405 17.185 1.00 17.20 73 THR B O 1
ATOM 2610 N N . PRO B 1 75 ? 69.986 8.463 18.248 1.00 18.29 74 PRO B N 1
ATOM 2611 C CA . PRO B 1 75 ? 70.102 7.689 17.005 1.00 20.21 74 PRO B CA 1
ATOM 2612 C C . PRO B 1 75 ? 69.013 8.044 15.991 1.00 15.14 74 PRO B C 1
ATOM 2613 O O . PRO B 1 75 ? 67.928 8.475 16.380 1.00 16.55 74 PRO B O 1
ATOM 2617 N N . LEU B 1 76 ? 69.300 7.856 14.706 1.00 15.53 75 LEU B N 1
ATOM 2618 C CA . LEU B 1 76 ? 68.348 8.203 13.651 1.00 14.11 75 LEU B CA 1
ATOM 2619 C C . LEU B 1 76 ? 66.975 7.564 13.849 1.00 14.47 75 LEU B C 1
ATOM 2620 O O . LEU B 1 76 ? 65.944 8.198 13.618 1.00 13.81 75 LEU B O 1
ATOM 2625 N N . ALA B 1 77 ? 66.953 6.303 14.264 1.00 18.49 76 ALA B N 1
ATOM 2626 C CA . ALA B 1 77 ? 65.680 5.605 14.416 1.00 22.80 76 ALA B CA 1
ATOM 2627 C C . ALA B 1 77 ? 64.777 6.292 15.435 1.00 17.90 76 ALA B C 1
ATOM 2628 O O . ALA B 1 77 ? 63.562 6.344 15.260 1.00 18.40 76 ALA B O 1
ATOM 2630 N N . GLU B 1 78 ? 65.373 6.823 16.499 1.00 19.08 77 GLU B N 1
ATOM 2631 C CA . GLU B 1 78 ? 64.611 7.555 17.499 1.00 17.44 77 GLU B CA 1
ATOM 2632 C C . GLU B 1 78 ? 64.161 8.902 16.936 1.00 18.99 77 GLU B C 1
ATOM 2633 O O . GLU B 1 78 ? 63.015 9.320 17.130 1.00 18.99 77 GLU B O 1
ATOM 2639 N N . LEU B 1 79 ? 65.062 9.570 16.221 1.00 15.79 78 LEU B N 1
ATOM 2640 C CA . LEU B 1 79 ? 64.742 10.871 15.637 1.00 12.39 78 LEU B CA 1
ATOM 2641 C C . LEU B 1 79 ? 63.542 10.781 14.707 1.00 12.76 78 LEU B C 1
ATOM 2642 O O . LEU B 1 79 ? 62.736 11.712 14.624 1.00 14.74 78 LEU B O 1
ATOM 2647 N N . LYS B 1 80 ? 63.436 9.661 13.999 1.00 13.35 79 LYS B N 1
ATOM 2648 C CA . LYS B 1 80 ? 62.406 9.486 12.982 1.00 15.08 79 LYS B CA 1
ATOM 2649 C C . LYS B 1 80 ? 61.016 9.269 13.582 1.00 12.63 79 LYS B C 1
ATOM 2650 O O . LYS B 1 80 ? 60.016 9.248 12.857 1.00 18.56 79 LYS B O 1
ATOM 2656 N N A GLN B 1 81 ? 60.963 9.116 14.902 0.48 17.90 80 GLN B N 1
ATOM 2657 N N B GLN B 1 81 ? 60.952 9.109 14.900 0.52 17.90 80 GLN B N 1
ATOM 2658 C CA A GLN B 1 81 ? 59.696 8.974 15.610 0.48 17.84 80 GLN B CA 1
ATOM 2659 C CA B GLN B 1 81 ? 59.668 8.977 15.583 0.52 17.86 80 GLN B CA 1
ATOM 2660 C C A GLN B 1 81 ? 59.087 10.338 15.919 0.48 18.30 80 GLN B C 1
ATOM 2661 C C B GLN B 1 81 ? 59.128 10.328 16.037 0.52 18.32 80 GLN B C 1
ATOM 2662 O O A GLN B 1 81 ? 57.907 10.437 16.252 0.48 19.71 80 GLN B O 1
ATOM 2663 O O B GLN B 1 81 ? 58.033 10.411 16.592 0.52 19.51 80 GLN B O 1
ATOM 2674 N N . LEU B 1 82 ? 59.901 11.383 15.796 1.00 14.22 81 LEU B N 1
ATOM 2675 C CA . LEU B 1 82 ? 59.505 12.733 16.188 1.00 14.76 81 LEU B CA 1
ATOM 2676 C C . LEU B 1 82 ? 58.715 13.467 15.104 1.00 13.41 81 LEU B C 1
ATOM 2677 O O . LEU B 1 82 ? 58.896 13.226 13.910 1.00 15.01 81 LEU B O 1
ATOM 2682 N N . ASP B 1 83 ? 57.847 14.373 15.541 1.00 13.40 82 ASP B N 1
ATOM 2683 C CA . ASP B 1 83 ? 57.057 15.215 14.653 1.00 14.02 82 ASP B CA 1
ATOM 2684 C C . ASP B 1 83 ? 57.789 16.540 14.476 1.00 12.27 82 ASP B C 1
ATOM 2685 O O . ASP B 1 83 ? 57.900 17.313 15.424 1.00 14.68 82 ASP B O 1
ATOM 2690 N N . ALA B 1 84 ? 58.291 16.794 13.267 1.00 11.76 83 ALA B N 1
ATOM 2691 C CA . ALA B 1 84 ? 59.038 18.021 12.989 1.00 12.27 83 ALA B CA 1
ATOM 2692 C C . ALA B 1 84 ? 58.227 19.067 12.228 1.00 13.10 83 ALA B C 1
ATOM 2693 O O . ALA B 1 84 ? 58.789 20.013 11.668 1.00 13.70 83 ALA B O 1
ATOM 2695 N N . GLY B 1 85 ? 56.904 18.923 12.233 1.00 13.82 84 GLY B N 1
ATOM 2696 C CA . GLY B 1 85 ? 56.052 19.828 11.483 1.00 13.58 84 GLY B CA 1
ATOM 2697 C C . GLY B 1 85 ? 54.903 20.492 12.231 1.00 16.01 84 GLY B C 1
ATOM 2698 O O . GLY B 1 85 ? 54.561 21.635 11.941 1.00 12.01 84 GLY B O 1
ATOM 2699 N N . SER B 1 86 ? 54.298 19.788 13.186 1.00 14.13 85 SER B N 1
ATOM 2700 C CA . SER B 1 86 ? 53.069 20.276 13.809 1.00 13.78 85 SER B CA 1
ATOM 2701 C C . SER B 1 86 ? 53.211 21.601 14.562 1.00 12.78 85 SER B C 1
ATOM 2702 O O . SER B 1 86 ? 52.254 22.368 14.642 1.00 16.61 85 SER B O 1
ATOM 2705 N N . TRP B 1 87 ? 54.386 21.861 15.125 1.00 13.62 86 TRP B N 1
ATOM 2706 C CA . TRP B 1 87 ? 54.623 23.140 15.793 1.00 12.76 86 TRP B CA 1
ATOM 2707 C C . TRP B 1 87 ? 54.384 24.294 14.822 1.00 15.27 86 TRP B C 1
ATOM 2708 O O . TRP B 1 87 ? 54.030 25.397 15.238 1.00 16.27 86 TRP B O 1
ATOM 2719 N N . LYS B 1 88 ? 54.590 24.040 13.531 1.00 12.11 87 LYS B N 1
ATOM 2720 C CA . LYS B 1 88 ? 54.439 25.081 12.517 1.00 12.83 87 LYS B CA 1
ATOM 2721 C C . LYS B 1 88 ? 52.994 25.132 12.042 1.00 13.01 87 LYS B C 1
ATOM 2722 O O . LYS B 1 88 ? 52.407 26.207 11.911 1.00 16.69 87 LYS B O 1
ATOM 2728 N N . GLY B 1 89 ? 52.430 23.956 11.788 1.00 13.77 88 GLY B N 1
ATOM 2729 C CA . GLY B 1 89 ? 51.043 23.844 11.382 1.00 13.98 88 GLY B CA 1
ATOM 2730 C C . GLY B 1 89 ? 50.630 22.390 11.373 1.00 14.77 88 GLY B C 1
ATOM 2731 O O . GLY B 1 89 ? 51.405 21.522 10.982 1.00 14.78 88 GLY B O 1
ATOM 2732 N N . GLN B 1 90 ? 49.406 22.116 11.806 1.00 15.28 89 GLN B N 1
ATOM 2733 C CA . GLN B 1 90 ? 48.925 20.743 11.821 1.00 14.16 89 GLN B CA 1
ATOM 2734 C C . GLN B 1 90 ? 48.949 20.103 10.424 1.00 11.27 89 GLN B C 1
ATOM 2735 O O . GLN B 1 90 ? 49.071 18.881 10.308 1.00 14.58 89 GLN B O 1
ATOM 2741 N N . GLU B 1 91 ? 48.862 20.915 9.371 1.00 13.84 90 GLU B N 1
ATOM 2742 C CA . GLU B 1 91 ? 48.892 20.357 8.014 1.00 12.44 90 GLU B CA 1
ATOM 2743 C C . GLU B 1 91 ? 50.236 19.692 7.699 1.00 14.56 90 GLU B C 1
ATOM 2744 O O . GLU B 1 91 ? 50.362 18.954 6.715 1.00 15.31 90 GLU B O 1
ATOM 2750 N N . TYR B 1 92 ? 51.228 19.937 8.552 1.00 13.73 91 TYR B N 1
ATOM 2751 C CA . TYR B 1 92 ? 52.563 19.371 8.371 1.00 10.91 91 TYR B CA 1
ATOM 2752 C C . TYR B 1 92 ? 52.866 18.256 9.368 1.00 16.47 91 TYR B C 1
ATOM 2753 O O . TYR B 1 92 ? 54.027 17.922 9.604 1.00 14.21 91 TYR B O 1
ATOM 2762 N N . GLN B 1 93 ? 51.819 17.667 9.937 1.00 16.09 92 GLN B N 1
ATOM 2763 C CA . GLN B 1 93 ? 51.988 16.657 10.983 1.00 14.60 92 GLN B CA 1
ATOM 2764 C C . GLN B 1 93 ? 52.860 15.486 10.549 1.00 15.62 92 GLN B C 1
ATOM 2765 O O . GLN B 1 93 ? 53.528 14.862 11.376 1.00 18.90 92 GLN B O 1
ATOM 2771 N N . GLN B 1 94 ? 52.841 15.177 9.257 1.00 18.25 93 GLN B N 1
ATOM 2772 C CA . GLN B 1 94 ? 53.574 14.020 8.745 1.00 19.39 93 GLN B CA 1
ATOM 2773 C C . GLN B 1 94 ? 55.080 14.254 8.564 1.00 23.60 93 GLN B C 1
ATOM 2774 O O . GLN B 1 94 ? 55.821 13.325 8.238 1.00 22.88 93 GLN B O 1
ATOM 2780 N N . GLU B 1 95 ? 55.539 15.479 8.802 1.00 18.78 94 GLU B N 1
ATOM 2781 C CA . GLU B 1 95 ? 56.950 15.794 8.583 1.00 15.18 94 GLU B CA 1
ATOM 2782 C C . GLU B 1 95 ? 57.897 15.229 9.644 1.00 16.30 94 GLU B C 1
ATOM 2783 O O . GLU B 1 95 ? 57.643 15.333 10.851 1.00 16.10 94 GLU B O 1
ATOM 2789 N N . THR B 1 96 ? 59.003 14.650 9.177 1.00 11.94 95 THR B N 1
ATOM 2790 C CA . THR B 1 96 ? 60.056 14.158 10.053 1.00 13.94 95 THR B CA 1
ATOM 2791 C C . THR B 1 96 ? 61.361 14.895 9.779 1.00 14.40 95 THR B C 1
ATOM 2792 O O . THR B 1 96 ? 61.481 15.623 8.789 1.00 14.91 95 THR B O 1
ATOM 2796 N N . ILE B 1 97 ? 62.339 14.715 10.663 1.00 13.02 96 ILE B N 1
ATOM 2797 C CA . ILE B 1 97 ? 63.674 15.249 10.428 1.00 12.50 96 ILE B CA 1
ATOM 2798 C C . ILE B 1 97 ? 64.251 14.495 9.242 1.00 13.69 96 ILE B C 1
ATOM 2799 O O . ILE B 1 97 ? 64.385 13.278 9.302 1.00 11.24 96 ILE B O 1
ATOM 2804 N N . PRO B 1 98 ? 64.578 15.202 8.146 1.00 10.46 97 PRO B N 1
ATOM 2805 C CA . PRO B 1 98 ? 65.092 14.465 6.984 1.00 9.99 97 PRO B CA 1
ATOM 2806 C C . PRO B 1 98 ? 66.554 14.092 7.154 1.00 10.50 97 PRO B C 1
ATOM 2807 O O . PRO B 1 98 ? 67.291 14.834 7.800 1.00 13.11 97 PRO B O 1
ATOM 2811 N N . THR B 1 99 ? 66.974 12.961 6.595 1.00 10.28 98 THR B N 1
ATOM 2812 C CA . THR B 1 99 ? 68.401 12.752 6.399 1.00 9.21 98 THR B CA 1
ATOM 2813 C C . THR B 1 99 ? 68.833 13.660 5.258 1.00 11.32 98 THR B C 1
ATOM 2814 O O . THR B 1 99 ? 68.009 14.085 4.454 1.00 10.35 98 THR B O 1
ATOM 2818 N N . LEU B 1 100 ? 70.123 13.960 5.187 1.00 9.72 99 LEU B N 1
ATOM 2819 C CA . LEU B 1 100 ? 70.653 14.722 4.060 1.00 9.79 99 LEU B CA 1
ATOM 2820 C C . LEU B 1 100 ? 70.283 14.029 2.750 1.00 11.57 99 LEU B C 1
ATOM 2821 O O . LEU B 1 100 ? 69.882 14.676 1.780 1.00 9.00 99 LEU B O 1
ATOM 2826 N N . LEU B 1 101 ? 70.415 12.706 2.721 1.00 8.57 100 LEU B N 1
ATOM 2827 C CA . LEU B 1 101 ? 70.039 11.946 1.527 1.00 9.15 100 LEU B CA 1
ATOM 2828 C C . LEU B 1 101 ? 68.591 12.217 1.107 1.00 10.62 100 LEU B C 1
ATOM 2829 O O . LEU B 1 101 ? 68.313 12.474 -0.056 1.00 11.03 100 LEU B O 1
ATOM 2834 N N . GLU B 1 102 ? 67.668 12.169 2.055 1.00 9.62 101 GLU B N 1
ATOM 2835 C CA . GLU B 1 102 ? 66.271 12.438 1.738 1.00 11.07 101 GLU B CA 1
ATOM 2836 C C . GLU B 1 102 ? 66.062 13.853 1.202 1.00 14.69 101 GLU B C 1
ATOM 2837 O O . GLU B 1 102 ? 65.261 14.068 0.282 1.00 13.09 101 GLU B O 1
ATOM 2843 N N . ALA B 1 103 ? 66.779 14.813 1.778 1.00 10.84 102 ALA B N 1
ATOM 2844 C CA . ALA B 1 103 ? 66.681 16.202 1.330 1.00 11.37 102 ALA B CA 1
ATOM 2845 C C . ALA B 1 103 ? 67.184 16.330 -0.101 1.00 11.07 102 ALA B C 1
ATOM 2846 O O . ALA B 1 103 ? 66.570 17.012 -0.925 1.00 11.21 102 ALA B O 1
ATOM 2848 N N . ILE B 1 104 ? 68.311 15.683 -0.387 1.00 10.14 103 ILE B N 1
ATOM 2849 C CA . ILE B 1 104 ? 68.877 15.707 -1.735 1.00 11.02 103 ILE B CA 1
ATOM 2850 C C . ILE B 1 104 ? 67.875 15.211 -2.772 1.00 14.06 103 ILE B C 1
ATOM 2851 O O . ILE B 1 104 ? 67.745 15.782 -3.859 1.00 13.40 103 ILE B O 1
ATOM 2856 N N . GLU B 1 105 ? 67.161 14.143 -2.435 1.00 13.10 104 GLU B N 1
ATOM 2857 C CA . GLU B 1 105 ? 66.160 13.596 -3.347 1.00 13.46 104 GLU B CA 1
ATOM 2858 C C . GLU B 1 105 ? 65.116 14.637 -3.760 1.00 17.62 104 GLU B C 1
ATOM 2859 O O . GLU B 1 105 ? 64.807 14.788 -4.949 1.00 16.84 104 GLU B O 1
ATOM 2865 N N . VAL B 1 106 ? 64.593 15.377 -2.785 1.00 13.57 105 VAL B N 1
ATOM 2866 C CA . VAL B 1 106 ? 63.585 16.393 -3.055 1.00 11.86 105 VAL B CA 1
ATOM 2867 C C . VAL B 1 106 ? 64.164 17.606 -3.780 1.00 15.39 105 VAL B C 1
ATOM 2868 O O . VAL B 1 106 ? 63.573 18.107 -4.731 1.00 13.19 105 VAL B O 1
ATOM 2872 N N . ILE B 1 107 ? 65.323 18.078 -3.344 1.00 12.67 106 ILE B N 1
ATOM 2873 C CA . ILE B 1 107 ? 65.942 19.213 -4.014 1.00 10.84 106 ILE B CA 1
ATOM 2874 C C . ILE B 1 107 ? 66.198 18.910 -5.497 1.00 14.32 106 ILE B C 1
ATOM 2875 O O . ILE B 1 107 ? 65.935 19.744 -6.367 1.00 13.68 106 ILE B O 1
ATOM 2880 N N A SER B 1 108 ? 66.715 17.716 -5.768 0.38 11.91 107 SER B N 1
ATOM 2881 N N B SER B 1 108 ? 66.697 17.714 -5.785 0.62 11.86 107 SER B N 1
ATOM 2882 C CA A SER B 1 108 ? 67.002 17.300 -7.139 0.38 15.32 107 SER B CA 1
ATOM 2883 C CA B SER B 1 108 ? 67.009 17.353 -7.170 0.62 15.31 107 SER B CA 1
ATOM 2884 C C A SER B 1 108 ? 65.737 17.294 -7.987 0.38 14.88 107 SER B C 1
ATOM 2885 C C B SER B 1 108 ? 65.751 17.203 -8.025 0.62 14.92 107 SER B C 1
ATOM 2886 O O A SER B 1 108 ? 65.754 17.706 -9.149 0.38 14.66 107 SER B O 1
ATOM 2887 O O B SER B 1 108 ? 65.790 17.421 -9.239 0.62 14.79 107 SER B O 1
ATOM 2892 N N . GLN B 1 109 ? 64.641 16.827 -7.396 1.00 14.68 108 GLN B N 1
ATOM 2893 C CA . GLN B 1 109 ? 63.357 16.738 -8.091 1.00 16.73 108 GLN B CA 1
ATOM 2894 C C . GLN B 1 109 ? 63.012 18.031 -8.833 1.00 19.57 108 GLN B C 1
ATOM 2895 O O . GLN B 1 109 ? 62.457 17.999 -9.928 1.00 18.58 108 GLN B O 1
ATOM 2901 N N . TYR B 1 110 ? 63.366 19.168 -8.244 1.00 14.79 109 TYR B N 1
ATOM 2902 C CA . TYR B 1 110 ? 63.012 20.466 -8.806 1.00 13.82 109 TYR B CA 1
ATOM 2903 C C . TYR B 1 110 ? 64.185 21.137 -9.511 1.00 13.79 109 TYR B C 1
ATOM 2904 O O . TYR B 1 110 ? 64.059 22.254 -10.021 1.00 15.11 109 TYR B O 1
ATOM 2913 N N . GLY B 1 111 ? 65.325 20.455 -9.516 1.00 11.06 110 GLY B N 1
ATOM 2914 C CA . GLY B 1 111 ? 66.534 20.963 -10.135 1.00 13.00 110 GLY B CA 1
ATOM 2915 C C . GLY B 1 111 ? 67.098 22.192 -9.449 1.00 10.11 110 GLY B C 1
ATOM 2916 O O . GLY B 1 111 ? 67.683 23.056 -10.100 1.00 12.17 110 GLY B O 1
ATOM 2925 N N . GLY B 1 113 ? 69.506 24.412 -6.725 1.00 12.68 112 GLY B N 1
ATOM 2926 C CA . GLY B 1 113 ? 70.827 24.429 -6.132 1.00 9.14 112 GLY B CA 1
ATOM 2927 C C . GLY B 1 113 ? 70.693 24.314 -4.628 1.00 10.28 112 GLY B C 1
ATOM 2928 O O . GLY B 1 113 ? 69.637 24.620 -4.066 1.00 9.41 112 GLY B O 1
ATOM 2929 N N . LEU B 1 114 ? 71.760 23.857 -3.983 1.00 9.04 113 LEU B N 1
ATOM 2930 C CA . LEU B 1 114 ? 71.773 23.662 -2.536 1.00 8.01 113 LEU B CA 1
ATOM 2931 C C . LEU B 1 114 ? 72.947 24.395 -1.907 1.00 7.80 113 LEU B C 1
ATOM 2932 O O . LEU B 1 114 ? 74.112 24.095 -2.206 1.00 8.09 113 LEU B O 1
ATOM 2937 N N . ASN B 1 115 ? 72.636 25.359 -1.042 1.00 8.52 114 ASN B N 1
ATOM 2938 C CA . ASN B 1 115 ? 73.608 25.903 -0.103 1.00 8.53 114 ASN B CA 1
ATOM 2939 C C . ASN B 1 115 ? 73.414 25.134 1.198 1.00 7.70 114 ASN B C 1
ATOM 2940 O O . ASN B 1 115 ? 72.420 25.323 1.909 1.00 8.95 114 ASN B O 1
ATOM 2945 N N . LEU B 1 116 ? 74.323 24.202 1.456 1.00 7.25 115 LEU B N 1
ATOM 2946 C CA . LEU B 1 116 ? 74.279 23.400 2.666 1.00 7.93 115 LEU B CA 1
ATOM 2947 C C . LEU B 1 116 ? 75.136 24.079 3.713 1.00 9.83 115 LEU B C 1
ATOM 2948 O O . LEU B 1 116 ? 76.364 24.158 3.561 1.00 8.86 115 LEU B O 1
ATOM 2953 N N . GLU B 1 117 ? 74.495 24.576 4.770 1.00 8.03 116 GLU B N 1
ATOM 2954 C CA . GLU B 1 117 ? 75.241 25.155 5.874 1.00 9.19 116 GLU B CA 1
ATOM 2955 C C . GLU B 1 117 ? 75.671 24.060 6.831 1.00 10.99 116 GLU B C 1
ATOM 2956 O O . GLU B 1 117 ? 74.847 23.318 7.362 1.00 8.99 116 GLU B O 1
ATOM 2962 N N . LEU B 1 118 ? 76.982 23.962 7.013 1.00 8.13 117 LEU B N 1
ATOM 2963 C CA . LEU B 1 118 ? 77.578 23.007 7.922 1.00 9.36 117 LEU B CA 1
ATOM 2964 C C . LEU B 1 118 ? 77.408 23.525 9.346 1.00 9.66 117 LEU B C 1
ATOM 2965 O O . LEU B 1 118 ? 77.969 24.556 9.713 1.00 11.27 117 LEU B O 1
ATOM 2970 N N . LYS B 1 119 ? 76.600 22.814 10.127 1.00 8.92 118 LYS B N 1
ATOM 2971 C CA . LYS B 1 119 ? 76.274 23.208 11.498 1.00 12.04 118 LYS B CA 1
ATOM 2972 C C . LYS B 1 119 ? 76.670 22.111 12.489 1.00 11.84 118 LYS B C 1
ATOM 2973 O O . LYS B 1 119 ? 75.831 21.605 13.233 1.00 10.80 118 LYS B O 1
ATOM 2979 N N . PRO B 1 120 ? 77.956 21.737 12.504 1.00 11.07 119 PRO B N 1
ATOM 2980 C CA . PRO B 1 120 ? 78.405 20.637 13.361 1.00 10.75 119 PRO B CA 1
ATOM 2981 C C . PRO B 1 120 ? 78.316 20.946 14.849 1.00 7.85 119 PRO B C 1
ATOM 2982 O O . PRO B 1 120 ? 78.409 22.102 15.276 1.00 10.93 119 PRO B O 1
ATOM 2986 N N . CYS B 1 121 ? 78.119 19.887 15.622 1.00 12.39 120 CYS B N 1
ATOM 2987 C CA . CYS B 1 121 ? 78.413 19.877 17.049 1.00 9.31 120 CYS B CA 1
ATOM 2988 C C . CYS B 1 121 ? 79.842 20.374 17.228 1.00 11.26 120 CYS B C 1
ATOM 2989 O O . CYS B 1 121 ? 80.757 19.844 16.600 1.00 10.75 120 CYS B O 1
ATOM 2992 N N . GLU B 1 122 ? 80.047 21.393 18.065 1.00 8.63 121 GLU B N 1
ATOM 2993 C CA . GLU B 1 122 ? 81.394 21.937 18.236 1.00 11.86 121 GLU B CA 1
ATOM 2994 C C . GLU B 1 122 ? 82.333 20.851 18.745 1.00 10.34 121 GLU B C 1
ATOM 2995 O O . GLU B 1 122 ? 82.043 20.187 19.743 1.00 11.55 121 GLU B O 1
ATOM 3001 N N . GLY B 1 123 ? 83.458 20.680 18.062 1.00 9.18 122 GLY B N 1
ATOM 3002 C CA . GLY B 1 123 ? 84.379 19.599 18.373 1.00 12.68 122 GLY B CA 1
ATOM 3003 C C . GLY B 1 123 ? 84.284 18.422 17.419 1.00 13.65 122 GLY B C 1
ATOM 3004 O O . GLY B 1 123 ? 85.220 17.631 17.313 1.00 15.22 122 GLY B O 1
ATOM 3005 N N . LEU B 1 124 ? 83.155 18.301 16.725 1.00 11.91 123 LEU B N 1
ATOM 3006 C CA . LEU B 1 124 ? 82.937 17.196 15.793 1.00 12.28 123 LEU B CA 1
ATOM 3007 C C . LEU B 1 124 ? 82.873 17.687 14.350 1.00 11.12 123 LEU B C 1
ATOM 3008 O O . LEU B 1 124 ? 82.168 17.113 13.526 1.00 11.39 123 LEU B O 1
ATOM 3013 N N . GLU B 1 125 ? 83.624 18.739 14.053 1.00 9.43 124 GLU B N 1
ATOM 3014 C CA . GLU B 1 125 ? 83.579 19.354 12.738 1.00 9.44 124 GLU B CA 1
ATOM 3015 C C . GLU B 1 125 ? 84.102 18.428 11.640 1.00 12.29 124 GLU B C 1
ATOM 3016 O O . GLU B 1 125 ? 83.458 18.258 10.606 1.00 10.53 124 GLU B O 1
ATOM 3022 N N . GLU B 1 126 ? 85.263 17.825 11.854 1.00 13.29 125 GLU B N 1
ATOM 3023 C CA . GLU B 1 126 ? 85.829 16.955 10.824 1.00 13.45 125 GLU B CA 1
ATOM 3024 C C . GLU B 1 126 ? 84.916 15.768 10.520 1.00 12.42 125 GLU B C 1
ATOM 3025 O O . GLU B 1 126 ? 84.689 15.433 9.355 1.00 12.23 125 GLU B O 1
ATOM 3031 N N . GLU B 1 127 ? 84.390 15.137 11.567 1.00 13.65 126 GLU B N 1
ATOM 3032 C CA . GLU B 1 127 ? 83.501 13.992 11.388 1.00 14.94 126 GLU B CA 1
ATOM 3033 C C . GLU B 1 127 ? 82.216 14.365 10.651 1.00 9.93 126 GLU B C 1
ATOM 3034 O O . GLU B 1 127 ? 81.725 13.602 9.815 1.00 12.11 126 GLU B O 1
ATOM 3040 N N . THR B 1 128 ? 81.683 15.550 10.947 1.00 8.99 127 THR B N 1
ATOM 3041 C CA . THR B 1 128 ? 80.421 15.991 10.360 1.00 7.68 127 THR B CA 1
ATOM 3042 C C . THR B 1 128 ? 80.591 16.286 8.872 1.00 9.16 127 THR B C 1
ATOM 3043 O O . THR B 1 128 ? 79.754 15.904 8.047 1.00 9.97 127 THR B O 1
ATOM 3047 N N . ILE B 1 129 ? 81.680 16.971 8.535 1.00 9.95 128 ILE B N 1
ATOM 3048 C CA . ILE B 1 129 ? 81.957 17.308 7.138 1.00 12.36 128 ILE B CA 1
ATOM 3049 C C . ILE B 1 129 ? 82.266 16.038 6.349 1.00 12.57 128 ILE B C 1
ATOM 3050 O O . ILE B 1 129 ? 81.763 15.859 5.247 1.00 10.34 128 ILE B O 1
ATOM 3055 N N . ALA B 1 130 ? 83.074 15.151 6.924 1.00 12.75 129 ALA B N 1
ATOM 3056 C CA . ALA B 1 130 ? 83.415 13.899 6.242 1.00 10.49 129 ALA B CA 1
ATOM 3057 C C . ALA B 1 130 ? 82.176 13.074 5.901 1.00 11.17 129 ALA B C 1
ATOM 3058 O O . ALA B 1 130 ? 82.035 12.593 4.772 1.00 11.51 129 ALA B O 1
ATOM 3060 N N . ALA B 1 131 ? 81.283 12.905 6.874 1.00 9.06 130 ALA B N 1
ATOM 3061 C CA . ALA B 1 131 ? 80.055 12.148 6.654 1.00 10.98 130 ALA B CA 1
ATOM 3062 C C . ALA B 1 131 ? 79.153 12.818 5.613 1.00 10.48 130 ALA B C 1
ATOM 3063 O O . ALA B 1 131 ? 78.533 12.138 4.790 1.00 11.20 130 ALA B O 1
ATOM 3065 N N . SER B 1 132 ? 79.084 14.148 5.652 1.00 11.73 131 SER B N 1
ATOM 3066 C CA . SER B 1 132 ? 78.262 14.889 4.700 1.00 9.89 131 SER B CA 1
ATOM 3067 C C . SER B 1 132 ? 78.815 14.780 3.290 1.00 10.23 131 SER B C 1
ATOM 3068 O O . SER B 1 132 ? 78.065 14.584 2.327 1.00 10.27 131 SER B O 1
ATOM 3071 N N . VAL B 1 133 ? 80.132 14.892 3.177 1.00 10.99 132 VAL B N 1
ATOM 3072 C CA . VAL B 1 133 ? 80.800 14.780 1.887 1.00 13.49 132 VAL B CA 1
ATOM 3073 C C . VAL B 1 133 ? 80.590 13.380 1.304 1.00 11.20 132 VAL B C 1
ATOM 3074 O O . VAL B 1 133 ? 80.387 13.228 0.103 1.00 12.20 132 VAL B O 1
ATOM 3078 N N . GLU B 1 134 ? 80.594 12.362 2.158 1.00 13.41 133 GLU B N 1
ATOM 3079 C CA . GLU B 1 134 ? 80.356 10.996 1.701 1.00 12.52 133 GLU B CA 1
ATOM 3080 C C . GLU B 1 134 ? 79.009 10.878 1.005 1.00 9.32 133 GLU B C 1
ATOM 3081 O O . GLU B 1 134 ? 78.908 10.298 -0.086 1.00 12.62 133 GLU B O 1
ATOM 3087 N N . VAL B 1 135 ? 77.969 11.411 1.642 1.00 8.98 134 VAL B N 1
ATOM 3088 C CA . VAL B 1 135 ? 76.627 11.370 1.077 1.00 6.63 134 VAL B CA 1
ATOM 3089 C C . VAL B 1 135 ? 76.575 12.155 -0.231 1.00 8.92 134 VAL B C 1
ATOM 3090 O O . VAL B 1 135 ? 76.039 11.682 -1.233 1.00 10.56 134 VAL B O 1
ATOM 3094 N N . LEU B 1 136 ? 77.127 13.365 -0.217 1.00 9.07 135 LEU B N 1
ATOM 3095 C CA . LEU B 1 136 ? 77.054 14.236 -1.392 1.00 8.55 135 LEU B CA 1
ATOM 3096 C C . LEU B 1 136 ? 77.842 13.686 -2.576 1.00 10.37 135 LEU B C 1
ATOM 3097 O O . LEU B 1 136 ? 77.380 13.749 -3.715 1.00 10.56 135 LEU B O 1
ATOM 3102 N N . LYS B 1 137 ? 79.034 13.150 -2.320 1.00 11.14 136 LYS B N 1
ATOM 3103 C CA . LYS B 1 137 ? 79.840 12.620 -3.420 1.00 13.28 136 LYS B CA 1
ATOM 3104 C C . LYS B 1 137 ? 79.140 11.453 -4.096 1.00 14.48 136 LYS B C 1
ATOM 3105 O O . LYS B 1 137 ? 79.322 11.217 -5.293 1.00 17.29 136 LYS B O 1
ATOM 3111 N N . GLN B 1 138 ? 78.319 10.742 -3.337 1.00 10.18 137 GLN B N 1
ATOM 3112 C CA . GLN B 1 138 ? 77.555 9.624 -3.872 1.00 13.44 137 GLN B CA 1
ATOM 3113 C C . GLN B 1 138 ? 76.242 10.030 -4.544 1.00 19.64 137 GLN B C 1
ATOM 3114 O O . GLN B 1 138 ? 75.848 9.420 -5.541 1.00 20.84 137 GLN B O 1
ATOM 3120 N N . HIS B 1 139 ? 75.571 11.054 -4.018 1.00 12.99 138 HIS B N 1
ATOM 3121 C CA . HIS B 1 139 ? 74.195 11.341 -4.427 1.00 12.40 138 HIS B CA 1
ATOM 3122 C C . HIS B 1 139 ? 73.908 12.731 -4.984 1.00 11.58 138 HIS B C 1
ATOM 3123 O O . HIS B 1 139 ? 72.830 12.958 -5.529 1.00 11.61 138 HIS B O 1
ATOM 3130 N N . TRP B 1 140 ? 74.825 13.673 -4.827 1.00 13.12 139 TRP B N 1
ATOM 3131 C CA . TRP B 1 140 ? 74.520 15.016 -5.309 1.00 8.63 139 TRP B CA 1
ATOM 3132 C C . TRP B 1 140 ? 74.692 15.069 -6.824 1.00 10.37 139 TRP B C 1
ATOM 3133 O O . TRP B 1 140 ? 75.756 14.728 -7.329 1.00 14.80 139 TRP B O 1
ATOM 3144 N N . PRO B 1 141 ? 73.639 15.486 -7.553 1.00 9.92 140 PRO B N 1
ATOM 3145 C CA . PRO B 1 141 ? 73.729 15.515 -9.021 1.00 12.88 140 PRO B CA 1
ATOM 3146 C C . PRO B 1 141 ? 74.803 16.475 -9.516 1.00 13.70 140 PRO B C 1
ATOM 3147 O O . PRO B 1 141 ? 74.859 17.619 -9.067 1.00 12.27 140 PRO B O 1
ATOM 3151 N N . GLN B 1 142 ? 75.635 16.015 -10.448 1.00 13.68 141 GLN B N 1
ATOM 3152 C CA . GLN B 1 142 ? 76.732 16.827 -10.958 1.00 15.06 141 GLN B CA 1
ATOM 3153 C C . GLN B 1 142 ? 76.254 18.043 -11.741 1.00 12.61 141 GLN B C 1
ATOM 3154 O O . GLN B 1 142 ? 77.037 18.961 -11.991 1.00 15.62 141 GLN B O 1
ATOM 3160 N N . ASP B 1 143 ? 74.981 18.050 -12.124 1.00 10.96 142 ASP B N 1
ATOM 3161 C CA . ASP B 1 143 ? 74.434 19.176 -12.887 1.00 11.95 142 ASP B CA 1
ATOM 3162 C C . ASP B 1 143 ? 73.742 20.253 -12.048 1.00 13.63 142 ASP B C 1
ATOM 3163 O O . ASP B 1 143 ? 73.129 21.172 -12.599 1.00 13.76 142 ASP B O 1
ATOM 3168 N N . LEU B 1 144 ? 73.849 20.157 -10.724 1.00 9.63 143 LEU B N 1
ATOM 3169 C CA . LEU B 1 144 ? 73.216 21.145 -9.845 1.00 12.32 143 LEU B CA 1
ATOM 3170 C C . LEU B 1 144 ? 74.246 21.820 -8.942 1.00 10.24 143 LEU B C 1
ATOM 3171 O O . LEU B 1 144 ? 75.151 21.171 -8.442 1.00 9.14 143 LEU B O 1
ATOM 3176 N N . PRO B 1 145 ? 74.120 23.141 -8.741 1.00 10.14 144 PRO B N 1
ATOM 3177 C CA . PRO B 1 145 ? 75.107 23.847 -7.918 1.00 7.85 144 PRO B CA 1
ATOM 3178 C C . PRO B 1 145 ? 75.073 23.431 -6.447 1.00 9.46 144 PRO B C 1
ATOM 3179 O O . PRO B 1 145 ? 74.001 23.266 -5.876 1.00 8.67 144 PRO B O 1
ATOM 3183 N N . LEU B 1 146 ? 76.252 23.284 -5.856 1.00 8.09 145 LEU B N 1
ATOM 3184 C CA . LEU B 1 146 ? 76.389 22.975 -4.434 1.00 8.37 145 LEU B CA 1
ATOM 3185 C C . LEU B 1 146 ? 77.306 23.998 -3.779 1.00 10.28 145 LEU B C 1
ATOM 3186 O O . LEU B 1 146 ? 78.435 24.196 -4.220 1.00 9.46 145 LEU B O 1
ATOM 3191 N N . LEU B 1 147 ? 76.827 24.648 -2.722 1.00 8.58 146 LEU B N 1
ATOM 3192 C CA . LEU B 1 147 ? 77.633 25.625 -1.995 1.00 6.63 146 LEU B CA 1
ATOM 3193 C C . LEU B 1 147 ? 77.696 25.249 -0.510 1.00 9.08 146 LEU B C 1
ATOM 3194 O O . LEU B 1 147 ? 76.661 25.149 0.143 1.00 9.90 146 LEU B O 1
ATOM 3199 N N . PHE B 1 148 ? 78.902 25.042 0.017 1.00 6.87 147 PHE B N 1
ATOM 3200 C CA . PHE B 1 148 ? 79.070 24.836 1.457 1.00 9.51 147 PHE B CA 1
ATOM 3201 C C . PHE B 1 148 ? 79.199 26.186 2.123 1.00 9.07 147 PHE B C 1
ATOM 3202 O O . PHE B 1 148 ? 79.800 27.094 1.567 1.00 9.91 147 PHE B O 1
ATOM 3210 N N . SER B 1 149 ? 78.656 26.317 3.324 1.00 6.45 148 SER B N 1
ATOM 3211 C CA . SER B 1 149 ? 78.928 27.503 4.126 1.00 6.39 148 SER B CA 1
ATOM 3212 C C . SER B 1 149 ? 78.923 27.139 5.599 1.00 6.35 148 SER B C 1
ATOM 3213 O O . SER B 1 149 ? 78.431 26.075 5.985 1.00 8.30 148 SER B O 1
ATOM 3216 N N . SER B 1 150 ? 79.462 28.025 6.427 1.00 7.76 149 SER B N 1
ATOM 3217 C CA . SER B 1 150 ? 79.465 27.787 7.870 1.00 7.30 149 SER B CA 1
ATOM 3218 C C . SER B 1 150 ? 79.877 29.031 8.651 1.00 8.97 149 SER B C 1
ATOM 3219 O O . SER B 1 150 ? 80.647 29.855 8.157 1.00 8.82 149 SER B O 1
ATOM 3222 N N . PHE B 1 151 ? 79.384 29.137 9.886 1.00 8.57 150 PHE B N 1
ATOM 3223 C CA . PHE B 1 151 ? 79.919 30.097 10.852 1.00 8.59 150 PHE B CA 1
ATOM 3224 C C . PHE B 1 151 ? 81.198 29.556 11.504 1.00 9.15 150 PHE B C 1
ATOM 3225 O O . PHE B 1 151 ? 81.994 30.313 12.068 1.00 10.86 150 PHE B O 1
ATOM 3233 N N . ASN B 1 152 ? 81.378 28.238 11.422 1.00 9.94 151 ASN B N 1
ATOM 3234 C CA . ASN B 1 152 ? 82.401 27.522 12.181 1.00 7.71 151 ASN B CA 1
ATOM 3235 C C . ASN B 1 152 ? 83.716 27.416 11.399 1.00 11.81 151 ASN B C 1
ATOM 3236 O O . ASN B 1 152 ? 83.749 26.882 10.289 1.00 10.42 151 ASN B O 1
ATOM 3241 N N . TYR B 1 153 ? 84.788 27.946 11.981 1.00 10.89 152 TYR B N 1
ATOM 3242 C CA . TYR B 1 153 ? 86.112 27.949 11.356 1.00 11.46 152 TYR B CA 1
ATOM 3243 C C . TYR B 1 153 ? 86.579 26.554 10.944 1.00 12.79 152 TYR B C 1
ATOM 3244 O O . TYR B 1 153 ? 86.985 26.329 9.800 1.00 10.69 152 TYR B O 1
ATOM 3253 N N . PHE B 1 154 ? 86.525 25.617 11.879 1.00 10.20 153 PHE B N 1
ATOM 3254 C CA . PHE B 1 154 ? 87.004 24.265 11.605 1.00 10.58 153 PHE B CA 1
ATOM 3255 C C . PHE B 1 154 ? 86.143 23.543 10.575 1.00 9.72 153 PHE B C 1
ATOM 3256 O O . PHE B 1 154 ? 86.643 22.723 9.803 1.00 10.18 153 PHE B O 1
ATOM 3264 N N . ALA B 1 155 ? 84.851 23.857 10.539 1.00 9.80 154 ALA B N 1
ATOM 3265 C CA . ALA B 1 155 ? 83.995 23.310 9.486 1.00 9.52 154 ALA B CA 1
ATOM 3266 C C . ALA B 1 155 ? 84.456 23.746 8.093 1.00 10.89 154 ALA B C 1
ATOM 3267 O O . ALA B 1 155 ? 84.482 22.940 7.164 1.00 11.06 154 ALA B O 1
ATOM 3269 N N . LEU B 1 156 ? 84.809 25.023 7.946 1.00 10.06 155 LEU B N 1
ATOM 3270 C CA . LEU B 1 156 ? 85.267 25.539 6.654 1.00 8.06 155 LEU B CA 1
ATOM 3271 C C . LEU B 1 156 ? 86.625 24.970 6.264 1.00 8.82 155 LEU B C 1
ATOM 3272 O O . LEU B 1 156 ? 86.865 24.661 5.082 1.00 11.42 155 LEU B O 1
ATOM 3277 N N . VAL B 1 157 ? 87.513 24.825 7.244 1.00 10.09 156 VAL B N 1
ATOM 3278 C CA . VAL B 1 157 ? 88.818 24.239 6.972 1.00 11.35 156 VAL B CA 1
ATOM 3279 C C . VAL B 1 157 ? 88.634 22.797 6.500 1.00 11.87 156 VAL B C 1
ATOM 3280 O O . VAL B 1 157 ? 89.255 22.371 5.522 1.00 13.80 156 VAL B O 1
ATOM 3284 N N A SER B 1 158 ? 87.762 22.060 7.184 0.52 10.18 157 SER B N 1
ATOM 3285 N N B SER B 1 158 ? 87.769 22.055 7.186 0.48 10.19 157 SER B N 1
ATOM 3286 C CA A SER B 1 158 ? 87.489 20.666 6.837 0.52 10.05 157 SER B CA 1
ATOM 3287 C CA B SER B 1 158 ? 87.500 20.666 6.820 0.48 10.05 157 SER B CA 1
ATOM 3288 C C A SER B 1 158 ? 86.818 20.520 5.470 0.52 11.49 157 SER B C 1
ATOM 3289 C C B SER B 1 158 ? 86.838 20.535 5.451 0.48 11.46 157 SER B C 1
ATOM 3290 O O A SER B 1 158 ? 87.107 19.585 4.727 0.52 11.60 157 SER B O 1
ATOM 3291 O O B SER B 1 158 ? 87.150 19.624 4.688 0.48 11.64 157 SER B O 1
ATOM 3296 N N . ALA B 1 159 ? 85.905 21.433 5.153 1.00 9.45 158 ALA B N 1
ATOM 3297 C CA . ALA B 1 159 ? 85.248 21.422 3.857 1.00 9.77 158 ALA B CA 1
ATOM 3298 C C . ALA B 1 159 ? 86.278 21.538 2.740 1.00 12.08 158 ALA B C 1
ATOM 3299 O O . ALA B 1 159 ? 86.229 20.787 1.759 1.00 10.70 158 ALA B O 1
ATOM 3301 N N A LYS B 1 160 ? 87.204 22.480 2.888 0.44 11.59 159 LYS B N 1
ATOM 3302 N N B LYS B 1 160 ? 87.220 22.466 2.878 0.56 11.59 159 LYS B N 1
ATOM 3303 C CA A LYS B 1 160 ? 88.259 22.667 1.899 0.44 10.87 159 LYS B CA 1
ATOM 3304 C CA B LYS B 1 160 ? 88.232 22.634 1.838 0.56 10.80 159 LYS B CA 1
ATOM 3305 C C A LYS B 1 160 ? 89.114 21.413 1.784 0.44 13.12 159 LYS B C 1
ATOM 3306 C C B LYS B 1 160 ? 89.203 21.458 1.783 0.56 13.11 159 LYS B C 1
ATOM 3307 O O A LYS B 1 160 ? 89.440 20.970 0.685 0.44 13.04 159 LYS B O 1
ATOM 3308 O O B LYS B 1 160 ? 89.710 21.122 0.717 0.56 13.36 159 LYS B O 1
ATOM 3319 N N . ALA B 1 161 ? 89.463 20.842 2.931 1.00 10.61 160 ALA B N 1
ATOM 3320 C CA . ALA B 1 161 ? 90.309 19.651 2.978 1.00 12.26 160 ALA B CA 1
ATOM 3321 C C . ALA B 1 161 ? 89.661 18.456 2.279 1.00 12.96 160 ALA B C 1
ATOM 3322 O O . ALA B 1 161 ? 90.302 17.761 1.484 1.00 15.64 160 ALA B O 1
ATOM 3324 N N . LEU B 1 162 ? 88.388 18.211 2.571 1.00 13.05 161 LEU B N 1
ATOM 3325 C CA . LEU B 1 162 ? 87.754 16.970 2.142 1.00 17.83 161 LEU B CA 1
ATOM 3326 C C . LEU B 1 162 ? 87.095 17.057 0.764 1.00 15.30 161 LEU B C 1
ATOM 3327 O O . LEU B 1 162 ? 86.794 16.035 0.146 1.00 17.05 161 LEU B O 1
ATOM 3332 N N . TRP B 1 163 ? 86.866 18.271 0.280 1.00 15.09 162 TRP B N 1
ATOM 3333 C CA . TRP B 1 163 ? 86.264 18.423 -1.039 1.00 10.98 162 TRP B CA 1
ATOM 3334 C C . TRP B 1 163 ? 86.523 19.841 -1.556 1.00 11.67 162 TRP B C 1
ATOM 3335 O O . TRP B 1 163 ? 85.608 20.662 -1.661 1.00 13.17 162 TRP B O 1
ATOM 3346 N N . PRO B 1 164 ? 87.791 20.130 -1.877 1.00 12.87 163 PRO B N 1
ATOM 3347 C CA . PRO B 1 164 ? 88.223 21.479 -2.264 1.00 14.18 163 PRO B CA 1
ATOM 3348 C C . PRO B 1 164 ? 87.493 22.086 -3.469 1.00 13.80 163 PRO B C 1
ATOM 3349 O O . PRO B 1 164 ? 87.389 23.312 -3.531 1.00 12.21 163 PRO B O 1
ATOM 3353 N N . GLU B 1 165 ? 86.997 21.268 -4.394 1.00 13.20 164 GLU B N 1
ATOM 3354 C CA . GLU B 1 165 ? 86.356 21.794 -5.600 1.00 12.48 164 GLU B CA 1
ATOM 3355 C C . GLU B 1 165 ? 84.992 22.436 -5.361 1.00 13.43 164 GLU B C 1
ATOM 3356 O O . GLU B 1 165 ? 84.470 23.122 -6.246 1.00 13.27 164 GLU B O 1
ATOM 3362 N N . ILE B 1 166 ? 84.405 22.213 -4.187 1.00 10.70 165 ILE B N 1
ATOM 3363 C CA . ILE B 1 166 ? 83.091 22.789 -3.904 1.00 11.31 165 ILE B CA 1
ATOM 3364 C C . ILE B 1 166 ? 83.254 24.169 -3.278 1.00 11.71 165 ILE B C 1
ATOM 3365 O O . ILE B 1 166 ? 84.008 24.343 -2.314 1.00 11.77 165 ILE B O 1
ATOM 3370 N N . ALA B 1 167 ? 82.561 25.148 -3.853 1.00 8.00 166 ALA B N 1
ATOM 3371 C CA . ALA B 1 167 ? 82.661 26.528 -3.395 1.00 7.57 166 ALA B CA 1
ATOM 3372 C C . ALA B 1 167 ? 82.257 26.659 -1.933 1.00 11.05 166 ALA B C 1
ATOM 3373 O O . ALA B 1 167 ? 81.399 25.913 -1.442 1.00 8.92 166 ALA B O 1
ATOM 3375 N N . ARG B 1 168 ? 82.886 27.607 -1.239 1.00 8.73 167 ARG B N 1
ATOM 3376 C CA . ARG B 1 168 ? 82.630 27.829 0.185 1.00 8.57 167 ARG B CA 1
ATOM 3377 C C . ARG B 1 168 ? 82.226 29.271 0.485 1.00 8.54 167 ARG B C 1
ATOM 3378 O O . ARG B 1 168 ? 82.772 30.220 -0.087 1.00 10.11 167 ARG B O 1
ATOM 3386 N N . GLY B 1 169 ? 81.273 29.428 1.398 1.00 8.65 168 GLY B N 1
ATOM 3387 C CA . GLY B 1 169 ? 80.920 30.738 1.914 1.00 8.36 168 GLY B CA 1
ATOM 3388 C C . GLY B 1 169 ? 81.180 30.846 3.411 1.00 8.38 168 GLY B C 1
ATOM 3389 O O . GLY B 1 169 ? 80.917 29.915 4.166 1.00 9.68 168 GLY B O 1
ATOM 3390 N N . TYR B 1 170 ? 81.702 31.992 3.835 1.00 7.10 169 TYR B N 1
ATOM 3391 C CA . TYR B 1 170 ? 81.958 32.266 5.247 1.00 7.73 169 TYR B CA 1
ATOM 3392 C C . TYR B 1 170 ? 80.762 33.019 5.833 1.00 10.53 169 TYR B C 1
ATOM 3393 O O . TYR B 1 170 ? 80.470 34.140 5.419 1.00 9.12 169 TYR B O 1
ATOM 3402 N N . ASN B 1 171 ? 80.059 32.394 6.777 1.00 8.57 170 ASN B N 1
ATOM 3403 C CA . ASN B 1 171 ? 78.926 33.036 7.449 1.00 8.53 170 ASN B CA 1
ATOM 3404 C C . ASN B 1 171 ? 79.404 33.857 8.630 1.00 9.00 170 ASN B C 1
ATOM 3405 O O . ASN B 1 171 ? 80.175 33.361 9.453 1.00 7.45 170 ASN B O 1
ATOM 3410 N N . VAL B 1 172 ? 78.935 35.103 8.707 1.00 7.20 171 VAL B N 1
ATOM 3411 C CA . VAL B 1 172 ? 79.151 35.954 9.875 1.00 6.79 171 VAL B CA 1
ATOM 3412 C C . VAL B 1 172 ? 77.852 36.676 10.203 1.00 9.02 171 VAL B C 1
ATOM 3413 O O . VAL B 1 172 ? 76.877 36.599 9.451 1.00 8.10 171 VAL B O 1
ATOM 3417 N N . SER B 1 173 ? 77.819 37.363 11.338 1.00 9.22 172 SER B N 1
ATOM 3418 C CA . SER B 1 173 ? 76.762 38.344 11.561 1.00 9.74 172 SER B CA 1
ATOM 3419 C C . SER B 1 173 ? 77.268 39.689 11.073 1.00 7.50 172 SER B C 1
ATOM 3420 O O . SER B 1 173 ? 76.757 40.233 10.098 1.00 8.99 172 SER B O 1
ATOM 3423 N N . ALA B 1 174 ? 78.297 40.208 11.732 1.00 8.11 173 ALA B N 1
ATOM 3424 C CA . ALA B 1 174 ? 78.948 41.447 11.312 1.00 10.22 173 ALA B CA 1
ATOM 3425 C C . ALA B 1 174 ? 80.051 41.220 10.266 1.00 8.87 173 ALA B C 1
ATOM 3426 O O . ALA B 1 174 ? 80.711 40.183 10.262 1.00 8.20 173 ALA B O 1
ATOM 3428 N N . ILE B 1 175 ? 80.259 42.188 9.378 1.00 9.91 174 ILE B N 1
ATOM 3429 C CA . ILE B 1 175 ? 81.392 42.115 8.461 1.00 11.48 174 ILE B CA 1
ATOM 3430 C C . ILE B 1 175 ? 82.675 42.330 9.249 1.00 11.82 174 ILE B C 1
ATOM 3431 O O . ILE B 1 175 ? 82.861 43.387 9.862 1.00 14.50 174 ILE B O 1
ATOM 3436 N N . PRO B 1 176 ? 83.575 41.342 9.236 1.00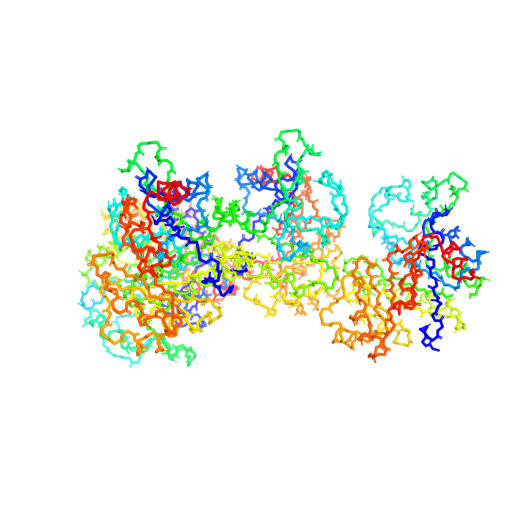 9.34 175 PRO B N 1
ATOM 3437 C CA . PRO B 1 176 ? 84.814 41.523 10.003 1.00 12.54 175 PRO B CA 1
ATOM 3438 C C . PRO B 1 176 ? 85.667 42.641 9.424 1.00 14.02 175 PRO B C 1
ATOM 3439 O O . PRO B 1 176 ? 85.743 42.790 8.205 1.00 13.82 175 PRO B O 1
ATOM 3443 N N . SER B 1 177 ? 86.317 43.406 10.293 1.00 15.43 176 SER B N 1
ATOM 3444 C CA . SER B 1 177 ? 87.306 44.365 9.823 1.00 14.14 176 SER B CA 1
ATOM 3445 C C . SER B 1 177 ? 88.341 43.632 8.971 1.00 11.74 176 SER B C 1
ATOM 3446 O O . SER B 1 177 ? 88.779 44.141 7.938 1.00 15.07 176 SER B O 1
ATOM 3449 N N . ALA B 1 178 ? 88.702 42.418 9.393 1.00 12.41 177 ALA B N 1
ATOM 3450 C CA . ALA B 1 178 ? 89.695 41.603 8.678 1.00 13.56 177 ALA B CA 1
ATOM 3451 C C . ALA B 1 178 ? 89.085 40.649 7.647 1.00 11.87 177 ALA B C 1
ATOM 3452 O O . ALA B 1 178 ? 89.577 39.535 7.450 1.00 11.62 177 ALA B O 1
ATOM 3454 N N . TRP B 1 179 ? 88.015 41.077 6.990 1.00 13.71 178 TRP B N 1
ATOM 3455 C CA . TRP B 1 179 ? 87.309 40.200 6.063 1.00 12.76 178 TRP B CA 1
ATOM 3456 C C . TRP B 1 179 ? 88.212 39.650 4.964 1.00 15.98 178 TRP B C 1
ATOM 3457 O O . TRP B 1 179 ? 88.087 38.493 4.575 1.00 13.03 178 TRP B O 1
ATOM 3468 N N . GLN B 1 180 ? 89.124 40.474 4.460 1.00 12.84 179 GLN B N 1
ATOM 3469 C CA . GLN B 1 180 ? 89.933 40.043 3.327 1.00 14.04 179 GLN B CA 1
ATOM 3470 C C . GLN B 1 180 ? 90.923 38.964 3.744 1.00 16.92 179 GLN B C 1
ATOM 3471 O O . GLN B 1 180 ? 91.045 37.926 3.095 1.00 14.79 179 GLN B O 1
ATOM 3477 N N . GLU B 1 181 ? 91.617 39.216 4.843 1.00 13.20 180 GLU B N 1
ATOM 3478 C CA . GLU B 1 181 ? 92.535 38.252 5.418 1.00 13.80 180 GLU B CA 1
ATOM 3479 C C . GLU B 1 181 ? 91.825 36.918 5.638 1.00 16.65 180 GLU B C 1
ATOM 3480 O O . GLU B 1 181 ? 92.361 35.851 5.323 1.00 16.04 180 GLU B O 1
ATOM 3486 N N . ARG B 1 182 ? 90.607 36.984 6.166 1.00 12.13 181 ARG B N 1
ATOM 3487 C CA . ARG B 1 182 ? 89.870 35.771 6.519 1.00 11.52 181 ARG B CA 1
ATOM 3488 C C . ARG B 1 182 ? 89.342 35.016 5.307 1.00 11.55 181 ARG B C 1
ATOM 3489 O O . ARG B 1 182 ? 89.392 33.786 5.274 1.00 12.78 181 ARG B O 1
ATOM 3497 N N . LEU B 1 183 ? 88.828 35.744 4.319 1.00 12.82 182 LEU B N 1
ATOM 3498 C CA . LEU B 1 183 ? 88.310 35.109 3.111 1.00 13.45 182 LEU B CA 1
ATOM 3499 C C . LEU B 1 183 ? 89.448 34.445 2.347 1.00 14.89 182 LEU B C 1
ATOM 3500 O O . LEU B 1 183 ? 89.279 33.378 1.763 1.00 14.10 182 LEU B O 1
ATOM 3505 N N . GLU B 1 184 ? 90.620 35.070 2.374 1.00 13.77 183 GLU B N 1
ATOM 3506 C CA . GLU B 1 184 ? 91.783 34.471 1.729 1.00 17.22 183 GLU B CA 1
ATOM 3507 C C . GLU B 1 184 ? 92.248 33.226 2.490 1.00 15.76 183 GLU B C 1
ATOM 3508 O O . GLU B 1 184 ? 92.510 32.183 1.887 1.00 18.53 183 GLU B O 1
ATOM 3514 N N . HIS B 1 185 ? 92.329 33.339 3.815 1.00 13.52 184 HIS B N 1
ATOM 3515 C CA . HIS B 1 185 ? 92.761 32.237 4.666 1.00 15.40 184 HIS B CA 1
ATOM 3516 C C . HIS B 1 185 ? 91.833 31.024 4.570 1.00 16.02 184 HIS B C 1
ATOM 3517 O O . HIS B 1 185 ? 92.295 29.886 4.459 1.00 15.63 184 HIS B O 1
ATOM 3524 N N . LEU B 1 186 ? 90.526 31.272 4.602 1.00 16.09 185 LEU B N 1
ATOM 3525 C CA . LEU B 1 186 ? 89.535 30.201 4.534 1.00 14.25 185 LEU B CA 1
ATOM 3526 C C . LEU B 1 186 ? 89.202 29.854 3.087 1.00 15.33 185 LEU B C 1
ATOM 3527 O O . LEU B 1 186 ? 88.468 28.899 2.822 1.00 14.09 185 LEU B O 1
ATOM 3532 N N . ASP B 1 187 ? 89.737 30.639 2.155 1.00 14.15 186 ASP B N 1
ATOM 3533 C CA . ASP B 1 187 ? 89.510 30.407 0.732 1.00 13.56 186 ASP B CA 1
ATOM 3534 C C . ASP B 1 187 ? 88.016 30.256 0.442 1.00 12.89 186 ASP B C 1
ATOM 3535 O O . ASP B 1 187 ? 87.572 29.272 -0.147 1.00 12.62 186 ASP B O 1
ATOM 3540 N N . CYS B 1 188 ? 87.248 31.246 0.879 1.00 9.23 187 CYS B N 1
ATOM 3541 C CA . CYS B 1 188 ? 85.824 31.308 0.608 1.00 9.23 187 CYS B CA 1
ATOM 3542 C C . CYS B 1 188 ? 85.571 32.318 -0.489 1.00 13.61 187 CYS B C 1
ATOM 3543 O O . CYS B 1 188 ? 86.221 33.360 -0.533 1.00 15.06 187 CYS B O 1
ATOM 3546 N N . ALA B 1 189 ? 84.630 32.007 -1.371 1.00 11.14 188 ALA B N 1
ATOM 3547 C CA . ALA B 1 189 ? 84.338 32.869 -2.509 1.00 12.91 188 ALA B CA 1
ATOM 3548 C C . ALA B 1 189 ? 83.191 33.840 -2.218 1.00 11.32 188 ALA B C 1
ATOM 3549 O O . ALA B 1 189 ? 82.885 34.712 -3.034 1.00 12.37 188 ALA B O 1
ATOM 3551 N N . GLY B 1 190 ? 82.569 33.695 -1.049 1.00 9.88 189 GLY B N 1
ATOM 3552 C CA . GLY B 1 190 ? 81.493 34.588 -0.655 1.00 8.51 189 GLY B CA 1
ATOM 3553 C C . GLY B 1 190 ? 81.462 34.837 0.844 1.00 10.45 189 GLY B C 1
ATOM 3554 O O . GLY B 1 190 ? 81.950 34.023 1.634 1.00 10.30 189 GLY B O 1
ATOM 3555 N N . LEU B 1 191 ? 80.899 35.978 1.229 1.00 7.25 190 LEU B N 1
ATOM 3556 C CA . LEU B 1 191 ? 80.667 36.297 2.635 1.00 8.62 190 LEU B CA 1
ATOM 3557 C C . LEU B 1 191 ? 79.166 36.427 2.841 1.00 9.56 190 LEU B C 1
ATOM 3558 O O . LEU B 1 191 ? 78.508 37.173 2.115 1.00 9.85 190 LEU B O 1
ATOM 3563 N N . HIS B 1 192 ? 78.625 35.703 3.820 1.00 6.72 191 HIS B N 1
ATOM 3564 C CA . HIS B 1 192 ? 77.192 35.735 4.090 1.00 7.48 191 HIS B CA 1
ATOM 3565 C C . HIS B 1 192 ? 76.993 36.422 5.432 1.00 9.50 191 HIS B C 1
ATOM 3566 O O . HIS B 1 192 ? 77.505 35.948 6.447 1.00 8.33 191 HIS B O 1
ATOM 3573 N N . ILE B 1 193 ? 76.247 37.525 5.435 1.00 10.12 192 ILE B N 1
ATOM 3574 C CA . ILE B 1 193 ? 76.161 38.385 6.608 1.00 7.72 192 ILE B CA 1
ATOM 3575 C C . ILE B 1 193 ? 74.731 38.579 7.104 1.00 8.34 192 ILE B C 1
ATOM 3576 O O . ILE B 1 193 ? 73.768 38.305 6.388 1.00 8.93 192 ILE B O 1
ATOM 3581 N N . HIS B 1 194 ? 74.595 39.062 8.333 1.00 8.34 193 HIS B N 1
ATOM 3582 C CA . HIS B 1 194 ? 73.278 39.400 8.852 1.00 8.48 193 HIS B CA 1
ATOM 3583 C C . HIS B 1 194 ? 72.845 40.771 8.319 1.00 9.69 193 HIS B C 1
ATOM 3584 O O . HIS B 1 194 ? 73.638 41.706 8.290 1.00 10.39 193 HIS B O 1
ATOM 3591 N N . GLN B 1 195 ? 71.592 40.875 7.882 1.00 10.26 194 GLN B N 1
ATOM 3592 C CA . GLN B 1 195 ? 71.090 42.088 7.230 1.00 12.38 194 GLN B CA 1
ATOM 3593 C C . GLN B 1 195 ? 71.344 43.395 7.988 1.00 10.45 194 GLN B C 1
ATOM 3594 O O . GLN B 1 195 ? 71.519 44.458 7.374 1.00 11.78 194 GLN B O 1
ATOM 3600 N N . SER B 1 196 ? 71.339 43.327 9.316 1.00 9.31 195 SER B N 1
ATOM 3601 C CA . SER B 1 196 ? 71.423 44.536 10.120 1.00 13.14 195 SER B CA 1
ATOM 3602 C C . SER B 1 196 ? 72.845 45.072 10.154 1.00 13.87 195 SER B C 1
ATOM 3603 O O . SER B 1 196 ? 73.095 46.165 10.670 1.00 15.13 195 SER B O 1
ATOM 3606 N N . PHE B 1 197 ? 73.770 44.311 9.580 1.00 9.44 196 PHE B N 1
ATOM 3607 C CA . PHE B 1 197 ? 75.179 44.685 9.574 1.00 10.10 196 PHE B CA 1
ATOM 3608 C C . PHE B 1 197 ? 75.687 45.044 8.171 1.00 12.30 196 PHE B C 1
ATOM 3609 O O . PHE B 1 197 ? 76.889 45.202 7.954 1.00 13.61 196 PHE B O 1
ATOM 3617 N N . PHE B 1 198 ? 74.775 45.176 7.221 1.00 10.74 197 PHE B N 1
ATOM 3618 C CA . PHE B 1 198 ? 75.161 45.605 5.884 1.00 9.33 197 PHE B CA 1
ATOM 3619 C C . PHE B 1 198 ? 75.836 46.979 5.964 1.00 12.74 197 PHE B C 1
ATOM 3620 O O . PHE B 1 198 ? 75.292 47.909 6.552 1.00 16.03 197 PHE B O 1
ATOM 3628 N N . ASP B 1 199 ? 77.036 47.078 5.403 1.00 11.82 198 ASP B N 1
ATOM 3629 C CA . ASP B 1 199 ? 77.795 48.327 5.356 1.00 13.26 198 ASP B CA 1
ATOM 3630 C C . ASP B 1 199 ? 78.259 48.548 3.923 1.00 13.64 198 ASP B C 1
ATOM 3631 O O . ASP B 1 199 ? 79.094 47.800 3.400 1.00 12.94 198 ASP B O 1
ATOM 3636 N N . VAL B 1 200 ? 77.719 49.574 3.278 1.00 12.41 199 VAL B N 1
ATOM 3637 C CA . VAL B 1 200 ? 77.915 49.704 1.843 1.00 13.73 199 VAL B CA 1
ATOM 3638 C C . VAL B 1 200 ? 79.374 49.952 1.463 1.00 10.99 199 VAL B C 1
ATOM 3639 O O . VAL B 1 200 ? 79.819 49.503 0.414 1.00 13.83 199 VAL B O 1
ATOM 3643 N N . GLN B 1 201 ? 80.119 50.650 2.316 1.00 12.93 200 GLN B N 1
ATOM 3644 C CA . GLN B 1 201 ? 81.527 50.910 2.028 1.00 15.60 200 GLN B CA 1
ATOM 3645 C C . GLN B 1 201 ? 82.357 49.621 2.032 1.00 11.58 200 GLN B C 1
ATOM 3646 O O . GLN B 1 201 ? 83.181 49.404 1.133 1.00 13.55 200 GLN B O 1
ATOM 3652 N N . GLN B 1 202 ? 82.132 48.771 3.033 1.00 12.12 201 GLN B N 1
ATOM 3653 C CA . GLN B 1 202 ? 82.787 47.464 3.083 1.00 14.19 201 GLN B CA 1
ATOM 3654 C C . GLN B 1 202 ? 82.335 46.565 1.932 1.00 11.72 201 GLN B C 1
ATOM 3655 O O . GLN B 1 202 ? 83.155 45.943 1.255 1.00 14.16 201 GLN B O 1
ATOM 3661 N N . VAL B 1 203 ? 81.026 46.483 1.719 1.00 13.57 202 VAL B N 1
ATOM 3662 C CA . VAL B 1 203 ? 80.494 45.644 0.653 1.00 13.68 202 VAL B CA 1
ATOM 3663 C C . VAL B 1 203 ? 81.079 46.042 -0.709 1.00 13.20 202 VAL B C 1
ATOM 3664 O O . VAL B 1 203 ? 81.394 45.187 -1.526 1.00 13.36 202 VAL B O 1
ATOM 3668 N N . SER B 1 204 ? 81.231 47.345 -0.948 1.00 12.90 203 SER B N 1
ATOM 3669 C CA . SER B 1 204 ? 81.813 47.805 -2.208 1.00 13.76 203 SER B CA 1
ATOM 3670 C C . SER B 1 204 ? 83.214 47.239 -2.406 1.00 12.57 203 SER B C 1
ATOM 3671 O O . SER B 1 204 ? 83.571 46.810 -3.509 1.00 14.80 203 SER B O 1
ATOM 3674 N N . ASP B 1 205 ? 84.000 47.245 -1.330 1.00 12.88 204 ASP B N 1
ATOM 3675 C CA . ASP B 1 205 ? 85.357 46.704 -1.341 1.00 14.69 204 ASP B CA 1
ATOM 3676 C C . ASP B 1 205 ? 85.375 45.198 -1.570 1.00 16.87 204 ASP B C 1
ATOM 3677 O O . ASP B 1 205 ? 86.187 44.687 -2.338 1.00 14.87 204 ASP B O 1
ATOM 3682 N N . ILE B 1 206 ? 84.476 44.496 -0.889 1.00 14.26 205 ILE B N 1
ATOM 3683 C CA . ILE B 1 206 ? 84.380 43.047 -1.001 1.00 12.37 205 ILE B CA 1
ATOM 3684 C C . ILE B 1 206 ? 84.028 42.632 -2.430 1.00 13.29 205 ILE B C 1
ATOM 3685 O O . ILE B 1 206 ? 84.571 41.657 -2.953 1.00 14.27 205 ILE B O 1
ATOM 3690 N N A LYS B 1 207 ? 83.115 43.372 -3.053 0.44 13.22 206 LYS B N 1
ATOM 3691 N N B LYS B 1 207 ? 83.123 43.377 -3.059 0.56 13.21 206 LYS B N 1
ATOM 3692 C CA A LYS B 1 207 ? 82.735 43.109 -4.436 0.44 14.33 206 LYS B CA 1
ATOM 3693 C CA B LYS B 1 207 ? 82.737 43.102 -4.438 0.56 14.31 206 LYS B CA 1
ATOM 3694 C C A LYS B 1 207 ? 83.899 43.399 -5.374 0.44 15.05 206 LYS B C 1
ATOM 3695 C C B LYS B 1 207 ? 83.881 43.414 -5.395 0.56 15.04 206 LYS B C 1
ATOM 3696 O O A LYS B 1 207 ? 84.187 42.622 -6.285 0.44 17.35 206 LYS B O 1
ATOM 3697 O O B LYS B 1 207 ? 84.137 42.667 -6.341 0.56 17.34 206 LYS B O 1
ATOM 3708 N N . ALA B 1 208 ? 84.563 44.526 -5.147 1.00 16.08 207 ALA B N 1
ATOM 3709 C CA . ALA B 1 208 ? 85.702 44.910 -5.970 1.00 18.74 207 ALA B CA 1
ATOM 3710 C C . ALA B 1 208 ? 86.791 43.845 -5.904 1.00 20.98 207 ALA B C 1
ATOM 3711 O O . ALA B 1 208 ? 87.499 43.607 -6.886 1.00 20.47 207 ALA B O 1
ATOM 3713 N N . ALA B 1 209 ? 86.911 43.204 -4.745 1.00 20.26 208 ALA B N 1
ATOM 3714 C CA . ALA B 1 209 ? 87.934 42.182 -4.520 1.00 18.56 208 ALA B CA 1
ATOM 3715 C C . ALA B 1 209 ? 87.546 40.830 -5.118 1.00 15.88 208 ALA B C 1
ATOM 3716 O O . ALA B 1 209 ? 88.329 39.876 -5.071 1.00 20.92 208 ALA B O 1
ATOM 3718 N N . GLY B 1 210 ? 86.333 40.747 -5.662 1.00 15.40 209 GLY B N 1
ATOM 3719 C CA . GLY B 1 210 ? 85.902 39.571 -6.401 1.00 20.77 209 GLY B CA 1
ATOM 3720 C C . GLY B 1 210 ? 84.999 38.601 -5.656 1.00 15.96 209 GLY B C 1
ATOM 3721 O O . GLY B 1 210 ? 84.677 37.529 -6.169 1.00 16.83 209 GLY B O 1
ATOM 3722 N N . TYR B 1 211 ? 84.585 38.964 -4.448 1.00 16.35 210 TYR B N 1
ATOM 3723 C CA . TYR B 1 211 ? 83.762 38.061 -3.650 1.00 11.49 210 TYR B CA 1
ATOM 3724 C C . TYR B 1 211 ? 82.281 38.360 -3.816 1.00 12.97 210 TYR B C 1
ATOM 3725 O O . TYR B 1 211 ? 81.902 39.475 -4.173 1.00 16.25 210 TYR B O 1
ATOM 3734 N N . LYS B 1 212 ? 81.449 37.354 -3.562 1.00 9.38 211 LYS B N 1
ATOM 3735 C CA . LYS B 1 212 ? 80.006 37.549 -3.491 1.00 12.01 211 LYS B CA 1
ATOM 3736 C C . LYS B 1 212 ? 79.624 37.958 -2.078 1.00 12.11 211 LYS B C 1
ATOM 3737 O O . LYS B 1 212 ? 80.278 37.562 -1.117 1.00 11.10 211 LYS B O 1
ATOM 3743 N N . VAL B 1 213 ? 78.564 38.749 -1.959 1.00 10.86 212 VAL B N 1
ATOM 3744 C CA . VAL B 1 213 ? 78.036 39.122 -0.655 1.00 9.16 212 VAL B CA 1
ATOM 3745 C C . VAL B 1 213 ? 76.560 38.749 -0.586 1.00 10.08 212 VAL B C 1
ATOM 3746 O O . VAL B 1 213 ? 75.786 39.112 -1.461 1.00 11.03 212 VAL B O 1
ATOM 3750 N N . LEU B 1 214 ? 76.185 38.007 0.455 1.00 10.21 213 LEU B N 1
ATOM 3751 C CA . LEU B 1 214 ? 74.801 37.570 0.651 1.00 8.49 213 LEU B CA 1
ATOM 3752 C C . LEU B 1 214 ? 74.354 38.008 2.037 1.00 7.60 213 LEU B C 1
ATOM 3753 O O . LEU B 1 214 ? 75.191 38.209 2.918 1.00 9.87 213 LEU B O 1
ATOM 3758 N N . ALA B 1 215 ? 73.042 38.132 2.243 1.00 7.84 214 ALA B N 1
ATOM 3759 C CA . ALA B 1 215 ? 72.512 38.525 3.547 1.00 9.17 214 ALA B CA 1
ATOM 3760 C C . ALA B 1 215 ? 71.283 37.717 3.949 1.00 8.54 214 ALA B C 1
ATOM 3761 O O . ALA B 1 215 ? 70.446 37.378 3.112 1.00 10.23 214 ALA B O 1
ATOM 3763 N N . PHE B 1 216 ? 71.195 37.433 5.245 1.00 9.97 215 PHE B N 1
ATOM 3764 C CA . PHE B 1 216 ? 70.062 36.729 5.847 1.00 9.87 215 PHE B CA 1
ATOM 3765 C C . PHE B 1 216 ? 69.608 37.551 7.049 1.00 11.71 215 PHE B C 1
ATOM 3766 O O . PHE B 1 216 ? 70.383 38.339 7.578 1.00 10.92 215 PHE B O 1
ATOM 3774 N N . THR B 1 217 ? 68.355 37.420 7.477 1.00 10.84 216 THR B N 1
ATOM 3775 C CA . THR B 1 217 ? 67.304 36.765 6.719 1.00 10.81 216 THR B CA 1
ATOM 3776 C C . THR B 1 217 ? 66.343 37.881 6.341 1.00 15.14 216 THR B C 1
ATOM 3777 O O . THR B 1 217 ? 65.849 38.597 7.212 1.00 15.05 216 THR B O 1
ATOM 3781 N N . ILE B 1 218 ? 66.099 38.056 5.046 1.00 10.94 217 ILE B N 1
ATOM 3782 C CA . ILE B 1 218 ? 65.311 39.195 4.584 1.00 10.71 217 ILE B CA 1
ATOM 3783 C C . ILE B 1 218 ? 63.925 38.770 4.108 1.00 11.01 217 ILE B C 1
ATOM 3784 O O . ILE B 1 218 ? 63.780 38.013 3.146 1.00 11.19 217 ILE B O 1
ATOM 3789 N N . ASN B 1 219 ? 62.912 39.269 4.809 1.00 13.73 218 ASN B N 1
ATOM 3790 C CA . ASN B 1 219 ? 61.527 38.932 4.530 1.00 13.89 218 ASN B CA 1
ATOM 3791 C C . ASN B 1 219 ? 60.738 40.139 4.054 1.00 18.36 218 ASN B C 1
ATOM 3792 O O . ASN B 1 219 ? 59.554 40.032 3.747 1.00 21.86 218 ASN B O 1
ATOM 3797 N N . ASP B 1 220 ? 61.400 41.289 4.010 1.00 18.58 219 ASP B N 1
ATOM 3798 C CA . ASP B 1 220 ? 60.765 42.525 3.569 1.00 20.26 219 ASP B CA 1
ATOM 3799 C C . ASP B 1 220 ? 61.246 42.900 2.174 1.00 21.44 219 ASP B C 1
ATOM 3800 O O . ASP B 1 220 ? 62.447 43.045 1.938 1.00 16.70 219 ASP B O 1
ATOM 3805 N N . GLU B 1 221 ? 60.299 43.059 1.252 1.00 19.73 220 GLU B N 1
ATOM 3806 C CA . GLU B 1 221 ? 60.612 43.274 -0.157 1.00 24.69 220 GLU B CA 1
ATOM 3807 C C . GLU B 1 221 ? 61.415 44.548 -0.385 1.00 18.31 220 GLU B C 1
ATOM 3808 O O . GLU B 1 221 ? 62.356 44.561 -1.176 1.00 17.21 220 GLU B O 1
ATOM 3814 N N . SER B 1 222 ? 61.035 45.612 0.317 1.00 23.70 221 SER B N 1
ATOM 3815 C CA . SER B 1 222 ? 61.668 46.913 0.150 1.00 18.09 221 SER B CA 1
ATOM 3816 C C . SER B 1 222 ? 63.135 46.862 0.532 1.00 20.59 221 SER B C 1
ATOM 3817 O O . SER B 1 222 ? 63.989 47.417 -0.165 1.00 22.44 221 SER B O 1
ATOM 3820 N N . LEU B 1 223 ? 63.421 46.194 1.645 1.00 17.52 222 LEU B N 1
ATOM 3821 C CA . LEU B 1 223 ? 64.796 46.048 2.103 1.00 20.13 222 LEU B CA 1
ATOM 3822 C C . LEU B 1 223 ? 65.620 45.252 1.096 1.00 17.05 222 LEU B C 1
ATOM 3823 O O . LEU B 1 223 ? 66.753 45.620 0.774 1.00 15.78 222 LEU B O 1
ATOM 3828 N N . ALA B 1 224 ? 65.055 44.156 0.596 1.00 15.91 223 ALA B N 1
ATOM 3829 C CA . ALA B 1 224 ? 65.743 43.357 -0.412 1.00 14.66 223 ALA B CA 1
ATOM 3830 C C . ALA B 1 224 ? 66.118 44.210 -1.629 1.00 17.56 223 ALA B C 1
ATOM 3831 O O . ALA B 1 224 ? 67.268 44.207 -2.074 1.00 14.10 223 ALA B O 1
ATOM 3833 N N . LEU B 1 225 ? 65.143 44.951 -2.149 1.00 17.54 224 LEU B N 1
ATOM 3834 C CA . LEU B 1 225 ? 65.357 45.795 -3.322 1.00 15.92 224 LEU B CA 1
ATOM 3835 C C . LEU B 1 225 ? 66.426 46.861 -3.078 1.00 15.97 224 LEU B C 1
ATOM 3836 O O . LEU B 1 225 ? 67.268 47.112 -3.947 1.00 17.77 224 LEU B O 1
ATOM 3841 N N . LYS B 1 226 ? 66.390 47.470 -1.896 1.00 16.63 225 LYS B N 1
ATOM 3842 C CA . LYS B 1 226 ? 67.393 48.465 -1.514 1.00 17.00 225 LYS B CA 1
ATOM 3843 C C . LYS B 1 226 ? 68.789 47.840 -1.512 1.00 17.02 225 LYS B C 1
ATOM 3844 O O . LYS B 1 226 ? 69.736 48.387 -2.080 1.00 15.47 225 LYS B O 1
ATOM 3850 N N . LEU B 1 227 ? 68.918 46.677 -0.881 1.00 16.62 226 LEU B N 1
ATOM 3851 C CA . LEU B 1 227 ? 70.237 46.065 -0.750 1.00 15.14 226 LEU B CA 1
ATOM 3852 C C . LEU B 1 227 ? 70.814 45.598 -2.085 1.00 12.62 226 LEU B C 1
ATOM 3853 O O . LEU B 1 227 ? 72.014 45.712 -2.316 1.00 13.87 226 LEU B O 1
ATOM 3858 N N . TYR B 1 228 ? 69.964 45.073 -2.967 1.00 15.09 227 TYR B N 1
ATOM 3859 C CA . TYR B 1 228 ? 70.423 44.702 -4.306 1.00 15.10 227 TYR B CA 1
ATOM 3860 C C . TYR B 1 228 ? 71.048 45.914 -4.990 1.00 15.99 227 TYR B C 1
ATOM 3861 O O . TYR B 1 228 ? 72.073 45.805 -5.664 1.00 15.25 227 TYR B O 1
ATOM 3870 N N . ASN B 1 229 ? 70.414 47.067 -4.812 1.00 15.61 228 ASN B N 1
ATOM 3871 C CA . ASN B 1 229 ? 70.872 48.297 -5.454 1.00 16.72 228 ASN B CA 1
ATOM 3872 C C . ASN B 1 229 ? 72.223 48.742 -4.906 1.00 21.91 228 ASN B C 1
ATOM 3873 O O . ASN B 1 229 ? 72.967 49.477 -5.563 1.00 21.92 228 ASN B O 1
ATOM 3878 N N . GLN B 1 230 ? 72.537 48.289 -3.696 1.00 14.51 229 GLN B N 1
ATOM 3879 C CA . GLN B 1 230 ? 73.791 48.651 -3.046 1.00 15.04 229 GLN B CA 1
ATOM 3880 C C . GLN B 1 230 ? 74.836 47.546 -3.154 1.00 18.36 229 GLN B C 1
ATOM 3881 O O . GLN B 1 230 ? 75.866 47.586 -2.481 1.00 15.95 229 GLN B O 1
ATOM 3887 N N . GLY B 1 231 ? 74.570 46.566 -4.012 1.00 17.60 230 GLY B N 1
ATOM 3888 C CA . GLY B 1 231 ? 75.575 45.578 -4.350 1.00 15.96 230 GLY B CA 1
ATOM 3889 C C . GLY B 1 231 ? 75.385 44.198 -3.755 1.00 11.38 230 GLY B C 1
ATOM 3890 O O . GLY B 1 231 ? 76.212 43.316 -3.980 1.00 14.54 230 GLY B O 1
ATOM 3891 N N . LEU B 1 232 ? 74.319 44.010 -2.985 1.00 13.08 231 LEU B N 1
ATOM 3892 C CA . LEU B 1 232 ? 74.041 42.690 -2.411 1.00 10.93 231 LEU B CA 1
ATOM 3893 C C . LEU B 1 232 ? 73.711 41.710 -3.531 1.00 16.79 231 LEU B C 1
ATOM 3894 O O . LEU B 1 232 ? 72.912 42.019 -4.412 1.00 15.31 231 LEU B O 1
ATOM 3899 N N . ASP B 1 233 ? 74.313 40.523 -3.495 1.00 12.23 232 ASP B N 1
ATOM 3900 C CA . ASP B 1 233 ? 74.138 39.557 -4.582 1.00 10.70 232 ASP B CA 1
ATOM 3901 C C . ASP B 1 233 ? 72.915 38.661 -4.404 1.00 10.91 232 ASP B C 1
ATOM 3902 O O . ASP B 1 233 ? 72.298 38.246 -5.387 1.00 14.46 232 ASP B O 1
ATOM 3907 N N . ALA B 1 234 ? 72.577 38.347 -3.156 1.00 10.97 233 ALA B N 1
ATOM 3908 C CA . ALA B 1 234 ? 71.437 37.477 -2.877 1.00 10.75 233 ALA B CA 1
ATOM 3909 C C . ALA B 1 234 ? 70.977 37.627 -1.440 1.00 11.80 233 ALA B C 1
ATOM 3910 O O . ALA B 1 234 ? 71.765 37.966 -0.553 1.00 11.80 233 ALA B O 1
ATOM 3912 N N . VAL B 1 235 ? 69.692 37.376 -1.215 1.00 8.89 234 VAL B N 1
ATOM 3913 C CA . VAL B 1 235 ? 69.176 37.313 0.139 1.00 7.17 234 VAL B CA 1
ATOM 3914 C C . VAL B 1 235 ? 68.777 35.875 0.436 1.00 9.82 234 VAL B C 1
ATOM 3915 O O . VAL B 1 235 ? 68.449 35.109 -0.480 1.00 11.53 234 VAL B O 1
ATOM 3919 N N . PHE B 1 236 ? 68.843 35.515 1.711 1.00 8.01 235 PHE B N 1
ATOM 3920 C CA . PHE B 1 236 ? 68.156 34.334 2.217 1.00 8.43 235 PHE B CA 1
ATOM 3921 C C . PHE B 1 236 ? 66.834 34.839 2.788 1.00 12.42 235 PHE B C 1
ATOM 3922 O O . PHE B 1 236 ? 66.831 35.771 3.596 1.00 10.87 235 PHE B O 1
ATOM 3930 N N . SER B 1 237 ? 65.722 34.228 2.382 1.00 9.02 236 SER B N 1
ATOM 3931 C CA . SER B 1 237 ? 64.392 34.674 2.808 1.00 9.26 236 SER B CA 1
ATOM 3932 C C . SER B 1 237 ? 63.516 33.501 3.229 1.00 8.72 236 SER B C 1
ATOM 3933 O O . SER B 1 237 ? 63.593 32.424 2.633 1.00 9.71 236 SER B O 1
ATOM 3936 N N . ASP B 1 238 ? 62.682 33.725 4.245 1.00 9.76 237 ASP B N 1
ATOM 3937 C CA . ASP B 1 238 ? 61.681 32.749 4.671 1.00 8.99 237 ASP B CA 1
ATOM 3938 C C . ASP B 1 238 ? 60.461 32.857 3.757 1.00 12.63 237 ASP B C 1
ATOM 3939 O O . ASP B 1 238 ? 59.619 31.959 3.721 1.00 11.49 237 ASP B O 1
ATOM 3944 N N . TYR B 1 239 ? 60.376 33.970 3.027 1.00 11.30 238 TYR B N 1
ATOM 3945 C CA . TYR B 1 239 ? 59.297 34.197 2.065 1.00 12.63 238 TYR B CA 1
ATOM 3946 C C . TYR B 1 239 ? 59.871 34.512 0.681 1.00 16.02 238 TYR B C 1
ATOM 3947 O O . TYR B 1 239 ? 59.655 35.593 0.132 1.00 13.38 238 TYR B O 1
ATOM 3956 N N . PRO B 1 240 ? 60.612 33.553 0.111 1.00 12.03 239 PRO B N 1
ATOM 3957 C CA . PRO B 1 240 ? 61.338 33.766 -1.144 1.00 11.34 239 PRO B CA 1
ATOM 3958 C C . PRO B 1 240 ? 60.426 34.158 -2.306 1.00 12.81 239 PRO B C 1
ATOM 3959 O O . PRO B 1 240 ? 60.832 34.963 -3.138 1.00 13.37 239 PRO B O 1
ATOM 3963 N N . GLN B 1 241 ? 59.221 33.601 -2.366 1.00 12.33 240 GLN B N 1
ATOM 3964 C CA . GLN B 1 241 ? 58.302 33.950 -3.451 1.00 13.32 240 GLN B CA 1
ATOM 3965 C C . GLN B 1 241 ? 57.900 35.427 -3.401 1.00 14.69 240 GLN B C 1
ATOM 3966 O O . GLN B 1 241 ? 57.759 36.081 -4.441 1.00 16.29 240 GLN B O 1
ATOM 3972 N N . LYS B 1 242 ? 57.732 35.953 -2.193 1.00 16.33 241 LYS B N 1
ATOM 3973 C CA . LYS B 1 242 ? 57.359 37.352 -2.012 1.00 14.00 241 LYS B CA 1
ATOM 3974 C C . LYS B 1 242 ? 58.476 38.270 -2.495 1.00 17.44 241 LYS B C 1
ATOM 3975 O O . LYS B 1 242 ? 58.222 39.276 -3.159 1.00 17.19 241 LYS B O 1
ATOM 3981 N N . ILE B 1 243 ? 59.716 37.918 -2.165 1.00 13.59 242 ILE B N 1
ATOM 3982 C CA . ILE B 1 243 ? 60.858 38.702 -2.619 1.00 14.04 242 ILE B CA 1
ATOM 3983 C C . ILE B 1 243 ? 60.976 38.655 -4.142 1.00 13.87 242 ILE B C 1
ATOM 3984 O O . ILE B 1 243 ? 61.231 39.672 -4.784 1.00 16.98 242 ILE B O 1
ATOM 3989 N N . GLN B 1 244 ? 60.791 37.474 -4.725 1.00 15.09 243 GLN B N 1
ATOM 3990 C CA . GLN B 1 244 ? 60.939 37.338 -6.168 1.00 17.00 243 GLN B CA 1
ATOM 3991 C C . GLN B 1 244 ? 59.887 38.157 -6.902 1.00 14.84 243 GLN B C 1
ATOM 3992 O O . GLN B 1 244 ? 60.162 38.750 -7.943 1.00 18.33 243 GLN B O 1
ATOM 3998 N N . SER B 1 245 ? 58.676 38.184 -6.356 1.00 19.82 244 SER B N 1
ATOM 3999 C CA . SER B 1 245 ? 57.591 38.951 -6.964 1.00 19.46 244 SER B CA 1
ATOM 4000 C C . SER B 1 245 ? 57.925 40.435 -6.947 1.00 24.50 244 SER B C 1
ATOM 4001 O O . SER B 1 245 ? 57.566 41.177 -7.862 1.00 26.98 244 SER B O 1
ATOM 4004 N N . ALA B 1 246 ? 58.622 40.864 -5.902 1.00 19.82 245 ALA B N 1
ATOM 4005 C CA . ALA B 1 246 ? 59.065 42.248 -5.794 1.00 23.09 245 ALA B CA 1
ATOM 4006 C C . ALA B 1 246 ? 60.091 42.553 -6.877 1.00 25.56 245 ALA B C 1
ATOM 4007 O O . ALA B 1 246 ? 59.989 43.559 -7.585 1.00 24.05 245 ALA B O 1
ATOM 4009 N N . ILE B 1 247 ? 61.085 41.677 -6.998 1.00 18.16 246 ILE B N 1
ATOM 4010 C CA . ILE B 1 247 ? 62.107 41.817 -8.030 1.00 18.16 246 ILE B CA 1
ATOM 4011 C C . ILE B 1 247 ? 61.472 41.908 -9.415 1.00 24.80 246 ILE B C 1
ATOM 4012 O O . ILE B 1 247 ? 61.756 42.827 -10.183 1.00 26.62 246 ILE B O 1
ATOM 4017 N N . ASP B 1 248 ? 60.606 40.948 -9.723 1.00 23.69 247 ASP B N 1
ATOM 4018 C CA . ASP B 1 248 ? 60.010 40.847 -11.052 1.00 24.60 247 ASP B CA 1
ATOM 4019 C C . ASP B 1 248 ? 59.161 42.063 -11.422 1.00 31.68 247 ASP B C 1
ATOM 4020 O O . ASP B 1 248 ? 59.078 42.436 -12.593 1.00 32.51 247 ASP B O 1
ATOM 4025 N N . SER B 1 249 ? 58.527 42.675 -10.427 1.00 25.65 248 SER B N 1
ATOM 4026 C CA . SER B 1 249 ? 57.665 43.824 -10.681 1.00 34.09 248 SER B CA 1
ATOM 4027 C C . SER B 1 249 ? 58.478 45.110 -10.796 1.00 42.43 248 SER B C 1
ATOM 4028 O O . SER B 1 249 ? 57.928 46.178 -11.065 1.00 43.67 248 SER B O 1
ATOM 4031 N N . HIS B 1 250 ? 59.789 44.996 -10.592 1.00 42.89 249 HIS B N 1
ATOM 4032 C CA . HIS B 1 250 ? 60.690 46.146 -10.649 1.00 45.25 249 HIS B CA 1
ATOM 4033 C C . HIS B 1 250 ? 60.364 47.170 -9.568 1.00 46.23 249 HIS B C 1
ATOM 4034 O O . HIS B 1 250 ? 60.939 47.144 -8.480 1.00 44.41 249 HIS B O 1
ATOM 4041 N N . GLN C 1 3 ? 60.745 -11.749 25.346 1.00 34.23 2 GLN C N 1
ATOM 4042 C CA . GLN C 1 3 ? 60.996 -13.182 25.469 1.00 28.83 2 GLN C CA 1
ATOM 4043 C C . GLN C 1 3 ? 62.240 -13.474 26.302 1.00 25.98 2 GLN C C 1
ATOM 4044 O O . GLN C 1 3 ? 63.189 -12.685 26.325 1.00 24.34 2 GLN C O 1
ATOM 4050 N N . SER C 1 4 ? 62.227 -14.615 26.983 1.00 21.09 3 SER C N 1
ATOM 4051 C CA . SER C 1 4 ? 63.391 -15.083 27.728 1.00 19.27 3 SER C CA 1
ATOM 4052 C C . SER C 1 4 ? 64.582 -15.302 26.797 1.00 16.89 3 SER C C 1
ATOM 4053 O O . SER C 1 4 ? 64.459 -15.923 25.742 1.00 14.17 3 SER C O 1
ATOM 4056 N N . ALA C 1 5 ? 65.743 -14.797 27.197 1.00 15.51 4 ALA C N 1
ATOM 4057 C CA . ALA C 1 5 ? 66.963 -15.026 26.437 1.00 14.16 4 ALA C CA 1
ATOM 4058 C C . ALA C 1 5 ? 67.213 -16.511 26.154 1.00 11.14 4 ALA C C 1
ATOM 4059 O O . ALA C 1 5 ? 67.791 -16.855 25.131 1.00 12.40 4 ALA C O 1
ATOM 4061 N N . TYR C 1 6 ? 66.790 -17.392 27.058 1.00 11.37 5 TYR C N 1
ATOM 4062 C CA . TYR C 1 6 ? 67.031 -18.823 26.860 1.00 6.39 5 TYR C CA 1
ATOM 4063 C C . TYR C 1 6 ? 66.301 -19.376 25.636 1.00 11.97 5 TYR C C 1
ATOM 4064 O O . TYR C 1 6 ? 66.674 -20.420 25.106 1.00 11.60 5 TYR C O 1
ATOM 4073 N N A SER C 1 7 ? 65.261 -18.681 25.197 0.48 14.38 6 SER C N 1
ATOM 4074 N N B SER C 1 7 ? 65.269 -18.665 25.190 0.52 14.39 6 SER C N 1
ATOM 4075 C CA A SER C 1 7 ? 64.559 -19.085 23.987 0.48 15.57 6 SER C CA 1
ATOM 4076 C CA B SER C 1 7 ? 64.538 -19.050 23.982 0.52 15.57 6 SER C CA 1
ATOM 4077 C C A SER C 1 7 ? 65.466 -18.940 22.770 0.48 16.06 6 SER C C 1
ATOM 4078 C C B SER C 1 7 ? 65.342 -18.747 22.721 0.52 16.23 6 SER C C 1
ATOM 4079 O O A SER C 1 7 ? 65.251 -19.590 21.746 0.48 15.78 6 SER C O 1
ATOM 4080 O O B SER C 1 7 ? 64.925 -19.088 21.612 0.52 14.74 6 SER C O 1
ATOM 4085 N N . PHE C 1 8 ? 66.488 -18.097 22.895 1.00 14.56 7 PHE C N 1
ATOM 4086 C CA . PHE C 1 8 ? 67.375 -17.783 21.776 1.00 10.03 7 PHE C CA 1
ATOM 4087 C C . PHE C 1 8 ? 68.785 -18.330 22.004 1.00 16.33 7 PHE C C 1
ATOM 4088 O O . PHE C 1 8 ? 69.726 -17.934 21.324 1.00 14.18 7 PHE C O 1
ATOM 4096 N N . LEU C 1 9 ? 68.927 -19.239 22.965 1.00 10.74 8 LEU C N 1
ATOM 4097 C CA . LEU C 1 9 ? 70.238 -19.768 23.343 1.00 10.86 8 LEU C CA 1
ATOM 4098 C C . LEU C 1 9 ? 70.934 -20.525 22.212 1.00 13.92 8 LEU C C 1
ATOM 4099 O O . LEU C 1 9 ? 70.421 -21.538 21.721 1.00 12.69 8 LEU C O 1
ATOM 4104 N N . PRO C 1 10 ? 72.111 -20.042 21.797 1.00 9.09 9 PRO C N 1
ATOM 4105 C CA . PRO C 1 10 ? 72.890 -20.760 20.784 1.00 9.64 9 PRO C CA 1
ATOM 4106 C C . PRO C 1 10 ? 73.710 -21.880 21.422 1.00 9.52 9 PRO C C 1
ATOM 4107 O O . PRO C 1 10 ? 73.871 -21.913 22.646 1.00 8.66 9 PRO C O 1
ATOM 4111 N N . GLN C 1 11 ? 74.244 -22.773 20.603 1.00 9.77 10 GLN C N 1
ATOM 4112 C CA . GLN C 1 11 ? 75.058 -23.868 21.115 1.00 10.74 10 GLN C CA 1
ATOM 4113 C C . GLN C 1 11 ? 76.434 -23.399 21.568 1.00 9.52 10 GLN C C 1
ATOM 4114 O O . GLN C 1 11 ? 77.074 -24.061 22.381 1.00 9.43 10 GLN C O 1
ATOM 4120 N N . VAL C 1 12 ? 76.894 -22.268 21.041 1.00 8.35 11 VAL C N 1
ATOM 4121 C CA . VAL C 1 12 ? 78.247 -21.810 21.343 1.00 8.49 11 VAL C CA 1
ATOM 4122 C C . VAL C 1 12 ? 78.248 -20.365 21.830 1.00 8.50 11 VAL C C 1
ATOM 4123 O O . VAL C 1 12 ? 77.697 -19.483 21.177 1.00 9.44 11 VAL C O 1
ATOM 4127 N N . ILE C 1 13 ? 78.862 -20.136 22.987 1.00 7.26 12 ILE C N 1
ATOM 4128 C CA . ILE C 1 13 ? 78.952 -18.789 23.552 1.00 7.73 12 ILE C CA 1
ATOM 4129 C C . ILE C 1 13 ? 80.428 -18.443 23.718 1.00 6.06 12 ILE C C 1
ATOM 4130 O O . ILE C 1 13 ? 81.195 -19.253 24.230 1.00 8.07 12 ILE C O 1
ATOM 4135 N N . ALA C 1 14 ? 80.825 -17.252 23.270 1.00 6.35 13 ALA C N 1
ATOM 4136 C CA . ALA C 1 14 ? 82.234 -16.852 23.337 1.00 6.12 13 ALA C CA 1
ATOM 4137 C C . ALA C 1 14 ? 82.618 -16.418 24.752 1.00 6.04 13 ALA C C 1
ATOM 4138 O O . ALA C 1 14 ? 82.159 -15.385 25.243 1.00 8.43 13 ALA C O 1
ATOM 4140 N N . HIS C 1 15 ? 83.442 -17.237 25.403 1.00 6.95 14 HIS C N 1
ATOM 4141 C CA . HIS C 1 15 ? 83.810 -17.062 26.812 1.00 6.20 14 HIS C CA 1
ATOM 4142 C C . HIS C 1 15 ? 84.803 -15.910 27.009 1.00 6.98 14 HIS C C 1
ATOM 4143 O O . HIS C 1 15 ? 85.976 -16.038 26.670 1.00 7.99 14 HIS C O 1
ATOM 4150 N N . ARG C 1 16 ? 84.319 -14.810 27.583 1.00 6.62 15 ARG C N 1
ATOM 4151 C CA . ARG C 1 16 ? 85.083 -13.563 27.697 1.00 6.70 15 ARG C CA 1
ATOM 4152 C C . ARG C 1 16 ? 85.403 -13.015 26.308 1.00 7.24 15 ARG C C 1
ATOM 4153 O O . ARG C 1 16 ? 86.468 -12.425 26.072 1.00 8.36 15 ARG C O 1
ATOM 4161 N N . GLY C 1 17 ? 84.450 -13.193 25.398 1.00 7.35 16 GLY C N 1
ATOM 4162 C CA . GLY C 1 17 ? 84.660 -12.931 23.977 1.00 7.09 16 GLY C CA 1
ATOM 4163 C C . GLY C 1 17 ? 85.430 -14.079 23.337 1.00 7.13 16 GLY C C 1
ATOM 4164 O O . GLY C 1 17 ? 85.492 -15.184 23.894 1.00 8.07 16 GLY C O 1
ATOM 4165 N N A SER C 1 18 ? 85.996 -13.852 22.155 0.59 8.17 17 SER C N 1
ATOM 4166 N N B SER C 1 18 ? 86.009 -13.826 22.168 0.41 8.16 17 SER C N 1
ATOM 4167 C CA A SER C 1 18 ? 86.848 -14.867 21.548 0.59 7.34 17 SER C CA 1
ATOM 4168 C CA B SER C 1 18 ? 86.861 -14.811 21.523 0.41 7.36 17 SER C CA 1
ATOM 4169 C C A SER C 1 18 ? 88.224 -14.734 22.171 0.59 9.17 17 SER C C 1
ATOM 4170 C C B SER C 1 18 ? 88.232 -14.715 22.176 0.41 9.17 17 SER C C 1
ATOM 4171 O O A SER C 1 18 ? 89.142 -14.148 21.592 0.59 9.79 17 SER C O 1
ATOM 4172 O O B SER C 1 18 ? 89.165 -14.139 21.615 0.41 9.78 17 SER C O 1
ATOM 4177 N N . SER C 1 19 ? 88.335 -15.278 23.376 1.00 8.06 18 SER C N 1
ATOM 4178 C CA . SER C 1 19 ? 89.468 -15.031 24.249 1.00 7.34 18 SER C CA 1
ATOM 4179 C C . SER C 1 19 ? 90.655 -15.948 24.012 1.00 10.24 18 SER C C 1
ATOM 4180 O O . SER C 1 19 ? 91.717 -15.757 24.604 1.00 10.78 18 SER C O 1
ATOM 4183 N N . GLY C 1 20 ? 90.480 -16.947 23.155 1.00 9.08 19 GLY C N 1
ATOM 4184 C CA . GLY C 1 20 ? 91.586 -17.834 22.845 1.00 12.22 19 GLY C CA 1
ATOM 4185 C C . GLY C 1 20 ? 92.641 -17.070 22.066 1.00 10.50 19 GLY C C 1
ATOM 4186 O O . GLY C 1 20 ? 93.838 -17.205 22.315 1.00 15.08 19 GLY C O 1
ATOM 4187 N N . GLN C 1 21 ? 92.181 -16.249 21.128 1.00 12.37 20 GLN C N 1
ATOM 4188 C CA . GLN C 1 21 ? 93.070 -15.490 20.259 1.00 10.64 20 GLN C CA 1
ATOM 4189 C C . GLN C 1 21 ? 93.231 -14.034 20.715 1.00 12.28 20 GLN C C 1
ATOM 4190 O O . GLN C 1 21 ? 94.332 -13.486 20.679 1.00 15.39 20 GLN C O 1
ATOM 4196 N N . ALA C 1 22 ? 92.136 -13.410 21.140 1.00 10.78 21 ALA C N 1
ATOM 4197 C CA . ALA C 1 22 ? 92.166 -12.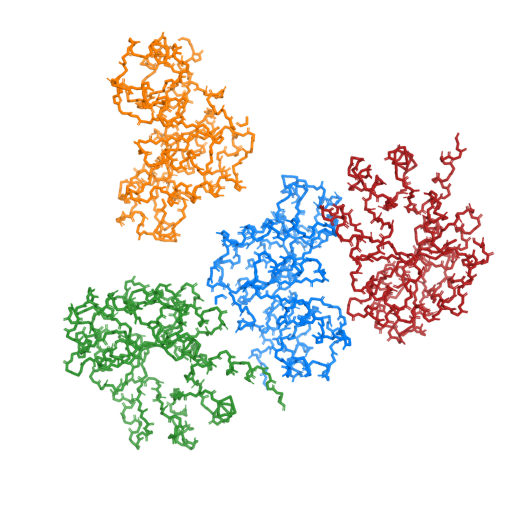012 21.589 1.00 8.07 21 ALA C CA 1
ATOM 4198 C C . ALA C 1 22 ? 92.151 -11.928 23.122 1.00 9.90 21 ALA C C 1
ATOM 4199 O O . ALA C 1 22 ? 91.744 -12.868 23.793 1.00 10.51 21 ALA C O 1
ATOM 4201 N N . PRO C 1 23 ? 92.593 -10.794 23.686 1.00 8.16 22 PRO C N 1
ATOM 4202 C CA . PRO C 1 23 ? 92.661 -10.744 25.154 1.00 7.45 22 PRO C CA 1
ATOM 4203 C C . PRO C 1 23 ? 91.278 -10.816 25.795 1.00 6.40 22 PRO C C 1
ATOM 4204 O O . PRO C 1 23 ? 90.373 -10.071 25.418 1.00 8.43 22 PRO C O 1
ATOM 4208 N N . GLU C 1 24 ? 91.122 -11.700 26.772 1.00 7.71 23 GLU C N 1
ATOM 4209 C CA . GLU C 1 24 ? 89.831 -11.887 27.415 1.00 9.62 23 GLU C CA 1
ATOM 4210 C C . GLU C 1 24 ? 89.209 -10.576 27.883 1.00 9.85 23 GLU C C 1
ATOM 4211 O O . GLU C 1 24 ? 89.900 -9.662 28.350 1.00 8.94 23 GLU C O 1
ATOM 4217 N N . ASN C 1 25 ? 87.891 -10.495 27.760 1.00 7.55 24 ASN C N 1
ATOM 4218 C CA . ASN C 1 25 ? 87.140 -9.377 28.338 1.00 5.34 24 ASN C CA 1
ATOM 4219 C C . ASN C 1 25 ? 87.573 -7.993 27.833 1.00 8.05 24 ASN C C 1
ATOM 4220 O O . ASN C 1 25 ? 87.626 -7.042 28.600 1.00 9.77 24 ASN C O 1
ATOM 4225 N N . THR C 1 26 ? 87.852 -7.885 26.538 1.00 7.99 25 THR C N 1
ATOM 4226 C CA . THR C 1 26 ? 88.198 -6.597 25.940 1.00 8.85 25 THR C CA 1
ATOM 4227 C C . THR C 1 26 ? 87.324 -6.327 24.733 1.00 9.33 25 THR C C 1
ATOM 4228 O O . THR C 1 26 ? 86.664 -7.229 24.212 1.00 8.18 25 THR C O 1
ATOM 4232 N N . LEU C 1 27 ? 87.324 -5.086 24.270 1.00 8.92 26 LEU C N 1
ATOM 4233 C CA . LEU C 1 27 ? 86.609 -4.803 23.041 1.00 8.15 26 LEU C CA 1
ATOM 4234 C C . LEU C 1 27 ? 87.215 -5.619 21.898 1.00 9.69 26 LEU C C 1
ATOM 4235 O O . LEU C 1 27 ? 86.503 -6.027 20.992 1.00 8.63 26 LEU C O 1
ATOM 4240 N N . ALA C 1 28 ? 88.522 -5.879 21.949 1.00 9.05 27 ALA C N 1
ATOM 4241 C CA . ALA C 1 28 ? 89.152 -6.708 20.917 1.00 9.58 27 ALA C CA 1
ATOM 4242 C C . ALA C 1 28 ? 88.549 -8.109 20.844 1.00 9.32 27 ALA C C 1
ATOM 4243 O O . ALA C 1 28 ? 88.308 -8.626 19.756 1.00 9.41 27 ALA C O 1
ATOM 4245 N N . SER C 1 29 ? 88.329 -8.727 22.000 1.00 7.54 28 SER C N 1
ATOM 4246 C CA . SER C 1 29 ? 87.794 -10.086 22.020 1.00 8.63 28 SER C CA 1
ATOM 4247 C C . SER C 1 29 ? 86.316 -10.089 21.636 1.00 6.59 28 SER C C 1
ATOM 4248 O O . SER C 1 29 ? 85.807 -11.091 21.131 1.00 7.49 28 SER C O 1
ATOM 4251 N N . LEU C 1 30 ? 85.631 -8.976 21.880 1.00 8.06 29 LEU C N 1
ATOM 4252 C CA . LEU C 1 30 ? 84.224 -8.859 21.513 1.00 6.15 29 LEU C CA 1
ATOM 4253 C C . LEU C 1 30 ? 84.099 -8.632 20.014 1.00 7.29 29 LEU C C 1
ATOM 4254 O O . LEU C 1 30 ? 83.259 -9.241 19.358 1.00 8.89 29 LEU C O 1
ATOM 4259 N N . HIS C 1 31 ? 84.935 -7.750 19.473 1.00 7.85 30 HIS C N 1
ATOM 4260 C CA . HIS C 1 31 ? 85.005 -7.591 18.024 1.00 7.34 30 HIS C CA 1
ATOM 4261 C C . HIS C 1 31 ? 85.312 -8.906 17.323 1.00 10.31 30 HIS C C 1
ATOM 4262 O O . HIS C 1 31 ? 84.699 -9.230 16.305 1.00 10.31 30 HIS C O 1
ATOM 4269 N N . LEU C 1 32 ? 86.267 -9.658 17.861 1.00 8.92 31 LEU C N 1
ATOM 4270 C CA . LEU C 1 32 ? 86.651 -10.905 17.223 1.00 8.30 31 LEU C CA 1
ATOM 4271 C C . LEU C 1 32 ? 85.488 -11.907 17.230 1.00 10.10 31 LEU C C 1
ATOM 4272 O O . LEU C 1 32 ? 85.215 -12.531 16.207 1.00 9.27 31 LEU C O 1
ATOM 4277 N N . ALA C 1 33 ? 84.784 -12.038 18.355 1.00 8.57 32 ALA C N 1
ATOM 4278 C CA . ALA C 1 33 ? 83.612 -12.912 18.396 1.00 7.89 32 ALA C CA 1
ATOM 4279 C C . ALA C 1 33 ? 82.583 -12.456 17.361 1.00 10.21 32 ALA C C 1
ATOM 4280 O O . ALA C 1 33 ? 81.989 -13.279 16.658 1.00 9.14 32 ALA C O 1
ATOM 4282 N N . GLY C 1 34 ? 82.377 -11.145 17.265 1.00 9.59 33 GLY C N 1
ATOM 4283 C CA . GLY C 1 34 ? 81.432 -10.607 16.298 1.00 8.19 33 GLY C CA 1
ATOM 4284 C C . GLY C 1 34 ? 81.827 -10.971 14.876 1.00 9.82 33 GLY C C 1
ATOM 4285 O O . GLY C 1 34 ? 81.007 -11.454 14.090 1.00 10.87 33 GLY C O 1
ATOM 4286 N N A GLN C 1 35 ? 83.098 -10.777 14.554 0.61 8.21 34 GLN C N 1
ATOM 4287 N N B GLN C 1 35 ? 83.091 -10.725 14.549 0.39 8.26 34 GLN C N 1
ATOM 4288 C CA A GLN C 1 35 ? 83.592 -11.012 13.199 0.61 8.83 34 GLN C CA 1
ATOM 4289 C CA B GLN C 1 35 ? 83.617 -11.007 13.218 0.39 8.88 34 GLN C CA 1
ATOM 4290 C C A GLN C 1 35 ? 83.646 -12.493 12.838 0.61 9.95 34 GLN C C 1
ATOM 4291 C C B GLN C 1 35 ? 83.460 -12.482 12.874 0.39 9.99 34 GLN C C 1
ATOM 4292 O O A GLN C 1 35 ? 83.622 -12.854 11.656 0.61 10.16 34 GLN C O 1
ATOM 4293 O O B GLN C 1 35 ? 83.101 -12.826 11.745 0.39 10.30 34 GLN C O 1
ATOM 4304 N N . GLN C 1 36 ? 83.720 -13.343 13.858 1.00 8.05 35 GLN C N 1
ATOM 4305 C CA . GLN C 1 36 ? 83.702 -14.793 13.663 1.00 7.09 35 GLN C CA 1
ATOM 4306 C C . GLN C 1 36 ? 82.286 -15.348 13.557 1.00 8.41 35 GLN C C 1
ATOM 4307 O O . GLN C 1 36 ? 82.102 -16.556 13.367 1.00 11.18 35 GLN C O 1
ATOM 4313 N N . GLY C 1 37 ? 81.296 -14.471 13.683 1.00 8.92 36 GLY C N 1
ATOM 4314 C CA . GLY C 1 37 ? 79.899 -14.877 13.612 1.00 9.54 36 GLY C CA 1
ATOM 4315 C C . GLY C 1 37 ? 79.405 -15.672 14.813 1.00 10.62 36 GLY C C 1
ATOM 4316 O O . GLY C 1 37 ? 78.478 -16.474 14.695 1.00 11.04 36 GLY C O 1
ATOM 4317 N N . ILE C 1 38 ? 80.011 -15.461 15.979 1.00 8.24 37 ILE C N 1
ATOM 4318 C CA . ILE C 1 38 ? 79.517 -16.133 17.181 1.00 7.67 37 ILE C CA 1
ATOM 4319 C C . ILE C 1 38 ? 78.240 -15.417 17.621 1.00 8.60 37 ILE C C 1
ATOM 4320 O O . ILE C 1 38 ? 78.151 -14.192 17.536 1.00 10.52 37 ILE C O 1
ATOM 4325 N N . LYS C 1 39 ? 77.235 -16.174 18.052 1.00 6.24 38 LYS C N 1
ATOM 4326 C CA . LYS C 1 39 ? 75.914 -15.594 18.238 1.00 6.73 38 LYS C CA 1
ATOM 4327 C C . LYS C 1 39 ? 75.744 -14.847 19.558 1.00 8.25 38 LYS C C 1
ATOM 4328 O O . LYS C 1 39 ? 75.025 -13.845 19.619 1.00 9.03 38 LYS C O 1
ATOM 4334 N N . TRP C 1 40 ? 76.411 -15.335 20.599 1.00 7.51 39 TRP C N 1
ATOM 4335 C CA . TRP C 1 40 ? 76.392 -14.693 21.911 1.00 8.22 39 TRP C CA 1
ATOM 4336 C C . TRP C 1 40 ? 77.801 -14.611 22.485 1.00 7.98 39 TRP C C 1
ATOM 4337 O O . TRP C 1 40 ? 78.664 -15.448 22.179 1.00 8.66 39 TRP C O 1
ATOM 4348 N N . VAL C 1 41 ? 78.007 -13.641 23.371 1.00 8.11 40 VAL C N 1
ATOM 4349 C CA . VAL C 1 41 ? 79.208 -13.610 24.199 1.00 6.33 40 VAL C CA 1
ATOM 4350 C C . VAL C 1 41 ? 78.855 -13.750 25.670 1.00 6.87 40 VAL C C 1
ATOM 4351 O O . VAL C 1 41 ? 77.722 -13.495 26.078 1.00 9.63 40 VAL C O 1
ATOM 4355 N N . GLU C 1 42 ? 79.842 -14.182 26.445 1.00 5.30 41 GLU C N 1
ATOM 4356 C CA . GLU C 1 42 ? 79.797 -14.088 27.898 1.00 5.21 41 GLU C CA 1
ATOM 4357 C C . GLU C 1 42 ? 80.932 -13.158 28.322 1.00 6.07 41 GLU C C 1
ATOM 4358 O O . GLU C 1 42 ? 82.046 -13.255 27.811 1.00 7.28 41 GLU C O 1
ATOM 4364 N N . ILE C 1 43 ? 80.629 -12.221 29.216 1.00 6.96 42 ILE C N 1
ATOM 4365 C CA . ILE C 1 43 ? 81.666 -11.401 29.842 1.00 7.48 42 ILE C CA 1
ATOM 4366 C C . ILE C 1 43 ? 81.322 -11.214 31.316 1.00 8.05 42 ILE C C 1
ATOM 4367 O O . ILE C 1 43 ? 80.173 -11.384 31.716 1.00 8.38 42 ILE C O 1
ATOM 4372 N N . ASP C 1 44 ? 82.322 -10.865 32.119 1.00 6.64 43 ASP C N 1
ATOM 4373 C CA . ASP C 1 44 ? 82.143 -10.709 33.565 1.00 6.41 43 ASP C CA 1
ATOM 4374 C C . ASP C 1 44 ? 82.077 -9.244 33.953 1.00 8.34 43 ASP C C 1
ATOM 4375 O O . ASP C 1 44 ? 82.864 -8.444 33.461 1.00 8.77 43 ASP C O 1
ATOM 4380 N N . VAL C 1 45 ? 81.169 -8.907 34.867 1.00 7.35 44 VAL C N 1
ATOM 4381 C CA . VAL C 1 45 ? 81.039 -7.521 35.321 1.00 7.25 44 VAL C CA 1
ATOM 4382 C C . VAL C 1 45 ? 81.198 -7.351 36.839 1.00 8.95 44 VAL C C 1
ATOM 4383 O O . VAL C 1 45 ? 80.778 -8.195 37.637 1.00 8.01 44 VAL C O 1
ATOM 4403 N N . LEU C 1 47 ? 82.176 -3.746 39.810 1.00 7.29 46 LEU C N 1
ATOM 4404 C CA . LEU C 1 47 ? 82.363 -2.290 39.892 1.00 8.56 46 LEU C CA 1
ATOM 4405 C C . LEU C 1 47 ? 83.815 -1.891 40.135 1.00 8.78 46 LEU C C 1
ATOM 4406 O O . LEU C 1 47 ? 84.547 -2.552 40.869 1.00 8.29 46 LEU C O 1
ATOM 4411 N N . SER C 1 48 ? 84.221 -0.790 39.514 1.00 6.83 47 SER C N 1
ATOM 4412 C CA . SER C 1 48 ? 85.496 -0.163 39.831 1.00 6.78 47 SER C CA 1
ATOM 4413 C C . SER C 1 48 ? 85.436 0.428 41.244 1.00 8.70 47 SER C C 1
ATOM 4414 O O . SER C 1 48 ? 84.391 0.408 41.908 1.00 7.64 47 SER C O 1
ATOM 4417 N N . GLY C 1 49 ? 86.553 0.982 41.701 1.00 7.73 48 GLY C N 1
ATOM 4418 C CA . GLY C 1 49 ? 86.600 1.537 43.042 1.00 9.38 48 GLY C CA 1
ATOM 4419 C C . GLY C 1 49 ? 85.617 2.685 43.216 1.00 9.37 48 GLY C C 1
ATOM 4420 O O . GLY C 1 49 ? 85.108 2.918 44.317 1.00 10.95 48 GLY C O 1
ATOM 4421 N N . ASP C 1 50 ? 85.350 3.403 42.128 1.00 10.16 49 ASP C N 1
ATOM 4422 C CA . ASP C 1 50 ? 84.399 4.510 42.153 1.00 8.31 49 ASP C CA 1
ATOM 4423 C C . ASP C 1 50 ? 82.986 4.136 41.679 1.00 9.47 49 ASP C C 1
ATOM 4424 O O . ASP C 1 50 ? 82.129 4.999 41.469 1.00 13.17 49 ASP C O 1
ATOM 4429 N N . GLY C 1 51 ? 82.735 2.835 41.555 1.00 8.19 50 GLY C N 1
ATOM 4430 C CA . GLY C 1 51 ? 81.381 2.346 41.360 1.00 10.10 50 GLY C CA 1
ATOM 4431 C C . GLY C 1 51 ? 80.885 2.217 39.929 1.00 8.23 50 GLY C C 1
ATOM 4432 O O . GLY C 1 51 ? 79.678 2.128 39.706 1.00 10.20 50 GLY C O 1
ATOM 4433 N N . ILE C 1 52 ? 81.793 2.197 38.960 1.00 7.60 51 ILE C N 1
ATOM 4434 C CA . ILE C 1 52 ? 81.388 2.091 37.554 1.00 6.25 51 ILE C CA 1
ATOM 4435 C C . ILE C 1 52 ? 81.445 0.625 37.124 1.00 7.08 51 ILE C C 1
ATOM 4436 O O . ILE C 1 52 ? 82.436 -0.049 37.387 1.00 8.40 51 ILE C O 1
ATOM 4441 N N . PRO C 1 53 ? 80.386 0.124 36.460 1.00 7.24 52 PRO C N 1
ATOM 4442 C CA . PRO C 1 53 ? 80.455 -1.254 35.957 1.00 8.71 52 PRO C CA 1
ATOM 4443 C C . PRO C 1 53 ? 81.552 -1.403 34.900 1.00 9.89 52 PRO C C 1
ATOM 4444 O O . PRO C 1 53 ? 81.536 -0.708 33.875 1.00 8.77 52 PRO C O 1
ATOM 4448 N N . VAL C 1 54 ? 82.501 -2.299 35.171 1.00 7.18 53 VAL C N 1
ATOM 4449 C CA . VAL C 1 54 ? 83.590 -2.606 34.238 1.00 6.55 53 VAL C CA 1
ATOM 4450 C C . VAL C 1 54 ? 83.656 -4.102 33.948 1.00 8.00 53 VAL C C 1
ATOM 4451 O O . VAL C 1 54 ? 83.125 -4.919 34.708 1.00 8.20 53 VAL C O 1
ATOM 4455 N N . ILE C 1 55 ? 84.304 -4.443 32.833 1.00 7.93 54 ILE C N 1
ATOM 4456 C CA . ILE C 1 55 ? 84.373 -5.824 32.362 1.00 6.12 54 ILE C CA 1
ATOM 4457 C C . ILE C 1 55 ? 85.766 -6.392 32.641 1.00 8.15 54 ILE C C 1
ATOM 4458 O O . ILE C 1 55 ? 86.764 -5.936 32.076 1.00 8.26 54 ILE C O 1
ATOM 4463 N N . PHE C 1 56 ? 85.816 -7.391 33.519 1.00 6.38 55 PHE C N 1
ATOM 4464 C CA . PHE C 1 56 ? 87.074 -7.906 34.061 1.00 7.38 55 PHE C CA 1
ATOM 4465 C C . PHE C 1 56 ? 86.759 -9.174 34.8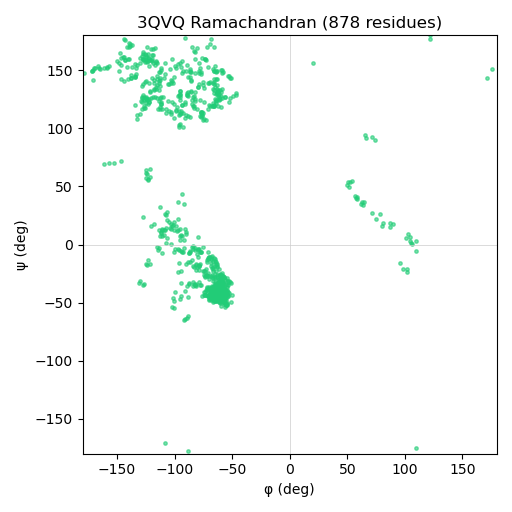51 1.00 6.88 55 PHE C C 1
ATOM 4466 O O . PHE C 1 56 ? 85.669 -9.297 35.409 1.00 8.12 55 PHE C O 1
ATOM 4474 N N . HIS C 1 57 ? 87.701 -10.109 34.904 1.00 9.70 56 HIS C N 1
ATOM 4475 C CA . HIS C 1 57 ? 87.444 -11.383 35.582 1.00 9.66 56 HIS C CA 1
ATOM 4476 C C . HIS C 1 57 ? 88.019 -11.503 36.995 1.00 10.49 56 HIS C C 1
ATOM 4477 O O . HIS C 1 57 ? 87.292 -11.819 37.941 1.00 11.04 56 HIS C O 1
ATOM 4484 N N . ASP C 1 58 ? 89.323 -11.275 37.130 1.00 8.78 57 ASP C N 1
ATOM 4485 C CA . ASP C 1 58 ? 90.017 -11.504 38.400 1.00 10.00 57 ASP C CA 1
ATOM 4486 C C . ASP C 1 58 ? 89.764 -10.409 39.441 1.00 11.49 57 ASP C C 1
ATOM 4487 O O . ASP C 1 58 ? 89.378 -9.284 39.108 1.00 10.12 57 ASP C O 1
ATOM 4492 N N . ASP C 1 59 ? 90.014 -10.746 40.705 1.00 11.28 58 ASP C N 1
ATOM 4493 C CA . ASP C 1 59 ? 89.996 -9.768 41.784 1.00 10.26 58 ASP C CA 1
ATOM 4494 C C . ASP C 1 59 ? 91.156 -8.796 41.630 1.00 9.58 58 ASP C C 1
ATOM 4495 O O . ASP C 1 59 ? 91.021 -7.607 41.906 1.00 11.45 58 ASP C O 1
ATOM 4500 N N . TYR C 1 60 ? 92.301 -9.316 41.195 1.00 12.29 59 TYR C N 1
ATOM 4501 C CA . TYR C 1 60 ? 93.524 -8.524 41.074 1.00 10.80 59 TYR C CA 1
ATOM 4502 C C . TYR C 1 60 ? 93.893 -8.236 39.623 1.00 11.65 59 TYR C C 1
ATOM 4503 O O . TYR C 1 60 ? 93.508 -8.966 38.712 1.00 10.99 59 TYR C O 1
ATOM 4512 N N . LEU C 1 61 ? 94.649 -7.160 39.422 1.00 10.72 60 LEU C N 1
ATOM 4513 C CA . LEU C 1 61 ? 94.889 -6.627 38.090 1.00 9.75 60 LEU C CA 1
ATOM 4514 C C . LEU C 1 61 ? 96.067 -7.244 37.336 1.00 8.82 60 LEU C C 1
ATOM 4515 O O . LEU C 1 61 ? 96.183 -7.067 36.128 1.00 10.97 60 LEU C O 1
ATOM 4520 N N . SER C 1 62 ? 96.936 -7.965 38.037 1.00 12.10 61 SER C N 1
ATOM 4521 C CA . SER C 1 62 ? 98.224 -8.345 37.448 1.00 14.31 61 SER C CA 1
ATOM 4522 C C . SER C 1 62 ? 98.186 -9.343 36.272 1.00 13.90 61 SER C C 1
ATOM 4523 O O . SER C 1 62 ? 98.993 -9.235 35.347 1.00 13.63 61 SER C O 1
ATOM 4526 N N . ARG C 1 63 ? 97.265 -10.304 36.294 1.00 10.76 62 ARG C N 1
ATOM 4527 C CA . ARG C 1 63 ? 97.265 -11.329 35.249 1.00 11.77 62 ARG C CA 1
ATOM 4528 C C . ARG C 1 63 ? 96.998 -10.779 33.845 1.00 12.93 62 ARG C C 1
ATOM 4529 O O . ARG C 1 63 ? 97.729 -11.096 32.899 1.00 13.95 62 ARG C O 1
ATOM 4537 N N . THR C 1 64 ? 95.959 -9.956 33.706 1.00 10.38 63 THR C N 1
ATOM 4538 C CA . THR C 1 64 ? 95.507 -9.531 32.382 1.00 9.39 63 THR C CA 1
ATOM 4539 C C . THR C 1 64 ? 95.788 -8.075 32.078 1.00 9.22 63 THR C C 1
ATOM 4540 O O . THR C 1 64 ? 95.315 -7.554 31.065 1.00 12.37 63 THR C O 1
ATOM 4544 N N . THR C 1 65 ? 96.549 -7.419 32.950 1.00 11.76 64 THR C N 1
ATOM 4545 C CA . THR C 1 65 ? 97.013 -6.060 32.669 1.00 11.45 64 THR C CA 1
ATOM 4546 C C . THR C 1 65 ? 98.468 -5.877 33.091 1.00 9.96 64 THR C C 1
ATOM 4547 O O . THR C 1 65 ? 99.058 -6.754 33.733 1.00 12.00 64 THR C O 1
ATOM 4551 N N . ASP C 1 66 ? 99.035 -4.728 32.732 1.00 14.44 65 ASP C N 1
ATOM 4552 C CA . ASP C 1 66 ? 100.400 -4.391 33.128 1.00 15.62 65 ASP C CA 1
ATOM 4553 C C . ASP C 1 66 ? 100.415 -3.635 34.456 1.00 18.13 65 ASP C C 1
ATOM 4554 O O . ASP C 1 66 ? 101.432 -3.052 34.839 1.00 18.55 65 ASP C O 1
ATOM 4559 N N . GLY C 1 67 ? 99.282 -3.645 35.149 1.00 14.83 66 GLY C N 1
ATOM 4560 C CA . GLY C 1 67 ? 99.178 -3.048 36.469 1.00 15.49 66 GLY C CA 1
ATOM 4561 C C . GLY C 1 67 ? 99.057 -4.031 37.621 1.00 14.89 66 GLY C C 1
ATOM 4562 O O . GLY C 1 67 ? 99.215 -5.247 37.454 1.00 14.91 66 GLY C O 1
ATOM 4563 N N . ASP C 1 68 ? 98.765 -3.497 38.803 1.00 12.58 67 ASP C N 1
ATOM 4564 C CA . ASP C 1 68 ? 98.699 -4.299 40.018 1.00 16.28 67 ASP C CA 1
ATOM 4565 C C . ASP C 1 68 ? 97.675 -3.729 40.980 1.00 12.85 67 ASP C C 1
ATOM 4566 O O . ASP C 1 68 ? 97.454 -2.516 41.012 1.00 18.83 67 ASP C O 1
ATOM 4571 N N . GLY C 1 69 ? 97.060 -4.607 41.763 1.00 13.62 68 GLY C N 1
ATOM 4572 C CA . GLY C 1 69 ? 96.154 -4.192 42.815 1.00 15.01 68 GLY C CA 1
ATOM 4573 C C . GLY C 1 69 ? 94.756 -4.756 42.683 1.00 14.52 68 GLY C C 1
ATOM 4574 O O . GLY C 1 69 ? 94.438 -5.458 41.724 1.00 15.25 68 GLY C O 1
ATOM 4575 N N . LEU C 1 70 ? 93.921 -4.437 43.665 1.00 10.57 69 LEU C N 1
ATOM 4576 C CA . LEU C 1 70 ? 92.553 -4.940 43.728 1.00 9.90 69 LEU C CA 1
ATOM 4577 C C . LEU C 1 70 ? 91.650 -4.071 42.863 1.00 13.47 69 LEU C C 1
ATOM 4578 O O . LEU C 1 70 ? 91.536 -2.869 43.093 1.00 12.09 69 LEU C O 1
ATOM 4583 N N . ILE C 1 71 ? 91.019 -4.662 41.855 1.00 12.74 70 ILE C N 1
ATOM 4584 C CA . ILE C 1 71 ? 90.218 -3.856 40.942 1.00 10.90 70 ILE C CA 1
ATOM 4585 C C . ILE C 1 71 ? 89.069 -3.147 41.671 1.00 10.10 70 ILE C C 1
ATOM 4586 O O . ILE C 1 71 ? 88.718 -2.016 41.335 1.00 10.76 70 ILE C O 1
ATOM 4591 N N . TYR C 1 72 ? 88.530 -3.794 42.699 1.00 11.33 71 TYR C N 1
ATOM 4592 C CA . TYR C 1 72 ? 87.382 -3.264 43.437 1.00 13.27 71 TYR C CA 1
ATOM 4593 C C . TYR C 1 72 ? 87.712 -1.968 44.172 1.00 13.32 71 TYR C C 1
ATOM 4594 O O . TYR C 1 72 ? 86.810 -1.259 44.629 1.00 13.71 71 TYR C O 1
ATOM 4603 N N . LYS C 1 73 ? 89.003 -1.662 44.292 1.00 12.25 72 LYS C N 1
ATOM 4604 C CA . LYS C 1 73 ? 89.441 -0.456 44.984 1.00 12.88 72 LYS C CA 1
ATOM 4605 C C . LYS C 1 73 ? 90.244 0.469 44.082 1.00 15.70 72 LYS C C 1
ATOM 4606 O O . LYS C 1 73 ? 90.929 1.367 44.565 1.00 17.10 72 LYS C O 1
ATOM 4612 N N . THR C 1 74 ? 90.160 0.251 42.774 1.00 10.39 73 THR C N 1
ATOM 4613 C CA . THR C 1 74 ? 90.914 1.053 41.819 1.00 9.54 73 THR C CA 1
ATOM 4614 C C . THR C 1 74 ? 89.938 1.868 40.983 1.00 8.96 73 THR C C 1
ATOM 4615 O O . THR C 1 74 ? 89.035 1.310 40.359 1.00 11.11 73 THR C O 1
ATOM 4619 N N . PRO C 1 75 ? 90.108 3.196 40.974 1.00 9.33 74 PRO C N 1
ATOM 4620 C CA . PRO C 1 75 ? 89.200 4.065 40.217 1.00 11.37 74 PRO C CA 1
ATOM 4621 C C . PRO C 1 75 ? 89.283 3.810 38.717 1.00 9.80 74 PRO C C 1
ATOM 4622 O O . PRO C 1 75 ? 90.329 3.432 38.196 1.00 9.82 74 PRO C O 1
ATOM 4626 N N . LEU C 1 76 ? 88.170 4.022 38.031 1.00 9.09 75 LEU C N 1
ATOM 4627 C CA . LEU C 1 76 ? 88.112 3.859 36.583 1.00 8.50 75 LEU C CA 1
ATOM 4628 C C . LEU C 1 76 ? 89.241 4.596 35.858 1.00 9.89 75 LEU C C 1
ATOM 4629 O O . LEU C 1 76 ? 89.851 4.060 34.936 1.00 10.11 75 LEU C O 1
ATOM 4634 N N . ALA C 1 77 ? 89.519 5.830 36.267 1.00 9.11 76 ALA C N 1
ATOM 4635 C CA . ALA C 1 77 ? 90.550 6.599 35.584 1.00 13.92 76 ALA C CA 1
ATOM 4636 C C . ALA C 1 77 ? 91.905 5.900 35.651 1.00 15.15 76 ALA C C 1
ATOM 4637 O O . ALA C 1 77 ? 92.675 5.942 34.690 1.00 17.11 76 ALA C O 1
ATOM 4639 N N . GLU C 1 78 ? 92.190 5.254 36.778 1.00 10.52 77 GLU C N 1
ATOM 4640 C CA . GLU C 1 78 ? 93.419 4.476 36.908 1.00 11.17 77 GLU C CA 1
ATOM 4641 C C . GLU C 1 78 ? 93.351 3.203 36.068 1.00 12.90 77 GLU C C 1
ATOM 4642 O O . GLU C 1 78 ? 94.306 2.854 35.381 1.00 14.05 77 GLU C O 1
ATOM 4648 N N . LEU C 1 79 ? 92.214 2.515 36.122 1.00 9.80 78 LEU C N 1
ATOM 4649 C CA . LEU C 1 79 ? 92.032 1.297 35.336 1.00 8.52 78 LEU C CA 1
ATOM 4650 C C . LEU C 1 79 ? 92.261 1.566 33.851 1.00 10.19 78 LEU C C 1
ATOM 4651 O O . LEU C 1 79 ? 92.883 0.761 33.161 1.00 11.87 78 LEU C O 1
ATOM 4656 N N . LYS C 1 80 ? 91.757 2.699 33.364 1.00 10.31 79 LYS C N 1
ATOM 4657 C CA . LYS C 1 80 ? 91.844 3.026 31.943 1.00 11.54 79 LYS C CA 1
ATOM 4658 C C . LYS C 1 80 ? 93.272 3.348 31.491 1.00 13.68 79 LYS C C 1
ATOM 4659 O O . LYS C 1 80 ? 93.535 3.463 30.296 1.00 14.88 79 LYS C O 1
ATOM 4665 N N . GLN C 1 81 ? 94.187 3.501 32.444 1.00 11.23 80 GLN C N 1
ATOM 4666 C CA . GLN C 1 81 ? 95.596 3.740 32.116 1.00 16.03 80 GLN C CA 1
ATOM 4667 C C . GLN C 1 81 ? 96.325 2.435 31.817 1.00 16.53 80 GLN C C 1
ATOM 4668 O O . GLN C 1 81 ? 97.394 2.429 31.199 1.00 18.53 80 GLN C O 1
ATOM 4674 N N . LEU C 1 82 ? 95.744 1.327 32.263 1.00 12.29 81 LEU C N 1
ATOM 4675 C CA . LEU C 1 82 ? 96.392 0.028 32.154 1.00 9.48 81 LEU C CA 1
ATOM 4676 C C . LEU C 1 82 ? 96.295 -0.551 30.744 1.00 11.89 81 LEU C C 1
ATOM 4677 O O . LEU C 1 82 ? 95.357 -0.263 29.998 1.00 12.31 81 LEU C O 1
ATOM 4682 N N . ASP C 1 83 ? 97.281 -1.374 30.398 1.00 11.12 82 ASP C N 1
ATOM 4683 C CA . ASP C 1 83 ? 97.316 -2.107 29.140 1.00 12.19 82 ASP C CA 1
ATOM 4684 C C . ASP C 1 83 ? 96.773 -3.501 29.404 1.00 10.84 82 ASP C C 1
ATOM 4685 O O . ASP C 1 83 ? 97.402 -4.294 30.117 1.00 10.88 82 ASP C O 1
ATOM 4690 N N . ALA C 1 84 ? 95.594 -3.795 28.853 1.00 8.89 83 ALA C N 1
ATOM 4691 C CA . ALA C 1 84 ? 94.936 -5.070 29.106 1.00 10.11 83 ALA C CA 1
ATOM 4692 C C . ALA C 1 84 ? 95.045 -6.006 27.913 1.00 13.19 83 ALA C C 1
ATOM 4693 O O . ALA C 1 84 ? 94.285 -6.968 27.803 1.00 12.57 83 ALA C O 1
ATOM 4695 N N . GLY C 1 85 ? 96.000 -5.735 27.026 1.00 13.37 84 GLY C N 1
ATOM 4696 C CA . GLY C 1 85 ? 96.121 -6.495 25.793 1.00 9.58 84 GLY C CA 1
ATOM 4697 C C . GLY C 1 85 ? 97.503 -7.021 25.450 1.00 13.60 84 GLY C C 1
ATOM 4698 O O . GLY C 1 85 ? 97.621 -8.089 24.852 1.00 13.86 84 GLY C O 1
ATOM 4699 N N . SER C 1 86 ? 98.550 -6.283 25.808 1.00 10.76 85 SER C N 1
ATOM 4700 C CA . SER C 1 86 ? 99.902 -6.620 25.358 1.00 15.38 85 SER C CA 1
ATOM 4701 C C . SER C 1 86 ? 100.348 -8.026 25.732 1.00 15.84 85 SER C C 1
ATOM 4702 O O . SER C 1 86 ? 101.066 -8.663 24.963 1.00 17.85 85 SER C O 1
ATOM 4705 N N . TRP C 1 87 ? 99.964 -8.485 26.919 1.00 17.52 86 TRP C N 1
ATOM 4706 C CA . TRP C 1 87 ? 100.330 -9.827 27.359 1.00 23.60 86 TRP C CA 1
ATOM 4707 C C . TRP C 1 87 ? 99.838 -10.869 26.356 1.00 25.71 86 TRP C C 1
ATOM 4708 O O . TRP C 1 87 ? 100.528 -11.854 26.079 1.00 27.04 86 TRP C O 1
ATOM 4719 N N . LYS C 1 88 ? 98.648 -10.643 25.802 1.00 16.88 87 LYS C N 1
ATOM 4720 C CA . LYS C 1 88 ? 98.087 -11.561 24.813 1.00 17.89 87 LYS C CA 1
ATOM 4721 C C . LYS C 1 88 ? 98.841 -11.453 23.491 1.00 18.46 87 LYS C C 1
ATOM 4722 O O . LYS C 1 88 ? 99.091 -12.452 22.823 1.00 20.25 87 LYS C O 1
ATOM 4728 N N . GLY C 1 89 ? 99.205 -10.231 23.113 1.00 19.20 88 GLY C N 1
ATOM 4729 C CA . GLY C 1 89 ? 99.977 -10.013 21.904 1.00 20.38 88 GLY C CA 1
ATOM 4730 C C . GLY C 1 89 ? 100.169 -8.535 21.639 1.00 19.29 88 GLY C C 1
ATOM 4731 O O . GLY C 1 89 ? 99.324 -7.723 22.012 1.00 16.27 88 GLY C O 1
ATOM 4732 N N . GLN C 1 90 ? 101.274 -8.182 20.990 1.00 18.52 89 GLN C N 1
ATOM 4733 C CA . GLN C 1 90 ? 101.572 -6.777 20.725 1.00 20.07 89 GLN C CA 1
ATOM 4734 C C . GLN C 1 90 ? 100.520 -6.081 19.868 1.00 19.65 89 GLN C C 1
ATOM 4735 O O . GLN C 1 90 ? 100.354 -4.861 19.961 1.00 18.35 89 GLN C O 1
ATOM 4741 N N . GLU C 1 91 ? 99.807 -6.841 19.037 1.00 17.99 90 GLU C N 1
ATOM 4742 C CA . GLU C 1 91 ? 98.795 -6.227 18.182 1.00 16.37 90 GLU C CA 1
ATOM 4743 C C . GLU C 1 91 ? 97.621 -5.713 19.012 1.00 13.07 90 GLU C C 1
ATOM 4744 O O . GLU C 1 91 ? 96.778 -4.973 18.505 1.00 16.47 90 GLU C O 1
ATOM 4750 N N . TYR C 1 92 ? 97.590 -6.094 20.289 1.00 13.47 91 TYR C N 1
ATOM 4751 C CA . TYR C 1 92 ? 96.519 -5.691 21.203 1.00 11.89 91 TYR C CA 1
ATOM 4752 C C . TYR C 1 92 ? 96.982 -4.656 22.230 1.00 16.20 91 TYR C C 1
ATOM 4753 O O . TYR C 1 92 ? 96.295 -4.400 23.217 1.00 12.54 91 TYR C O 1
ATOM 4762 N N . GLN C 1 93 ? 98.144 -4.051 22.005 1.00 18.08 92 GLN C N 1
ATOM 4763 C CA . GLN C 1 93 ? 98.711 -3.141 23.001 1.00 17.73 92 GLN C CA 1
ATOM 4764 C C . GLN C 1 93 ? 97.829 -1.926 23.325 1.00 19.51 92 GLN C C 1
ATOM 4765 O O . GLN C 1 93 ? 97.978 -1.302 24.381 1.00 18.70 92 GLN C O 1
ATOM 4771 N N A GLN C 1 94 ? 96.900 -1.617 22.427 0.03 17.38 93 GLN C N 1
ATOM 4772 N N B GLN C 1 94 ? 96.917 -1.584 22.423 0.97 17.01 93 GLN C N 1
ATOM 4773 C CA A GLN C 1 94 ? 96.019 -0.467 22.603 0.03 21.30 93 GLN C CA 1
ATOM 4774 C CA B GLN C 1 94 ? 96.041 -0.436 22.655 0.97 21.28 93 GLN C CA 1
ATOM 4775 C C A GLN C 1 94 ? 94.741 -0.806 23.368 0.03 21.41 93 GLN C C 1
ATOM 4776 C C B GLN C 1 94 ? 94.789 -0.774 23.468 0.97 21.68 93 GLN C C 1
ATOM 4777 O O A GLN C 1 94 ? 93.861 0.042 23.517 0.03 20.73 93 GLN C O 1
ATOM 4778 O O B GLN C 1 94 ? 93.973 0.108 23.745 0.97 21.21 93 GLN C O 1
ATOM 4789 N N . GLU C 1 95 ? 94.636 -2.040 23.854 1.00 15.59 94 GLU C N 1
ATOM 4790 C CA . GLU C 1 95 ? 93.431 -2.461 24.572 1.00 11.83 94 GLU C CA 1
ATOM 4791 C C . GLU C 1 95 ? 93.386 -2.050 26.040 1.00 10.48 94 GLU C C 1
ATOM 4792 O O . GLU C 1 95 ? 94.375 -2.161 26.774 1.00 13.04 94 GLU C O 1
ATOM 4798 N N . THR C 1 96 ? 92.206 -1.608 26.460 1.00 11.34 95 THR C N 1
ATOM 4799 C CA . THR C 1 96 ? 91.951 -1.275 27.853 1.00 9.98 95 THR C CA 1
ATOM 4800 C C . THR C 1 96 ? 90.822 -2.122 28.433 1.00 10.39 95 THR C C 1
ATOM 4801 O O . THR C 1 96 ? 90.119 -2.840 27.712 1.00 11.42 95 THR C O 1
ATOM 4805 N N . ILE C 1 97 ? 90.680 -2.060 29.749 1.00 9.41 96 ILE C N 1
ATOM 4806 C CA . ILE C 1 97 ? 89.525 -2.632 30.425 1.00 8.51 96 ILE C CA 1
ATOM 4807 C C . ILE C 1 97 ? 88.286 -1.843 30.010 1.00 9.56 96 ILE C C 1
ATOM 4808 O O . ILE C 1 97 ? 88.219 -0.634 30.247 1.00 10.22 96 ILE C O 1
ATOM 4813 N N . PRO C 1 98 ? 87.294 -2.517 29.391 1.00 8.96 97 PRO C N 1
ATOM 4814 C CA . PRO C 1 98 ? 86.086 -1.808 28.952 1.00 8.77 97 PRO C CA 1
ATOM 4815 C C . PRO C 1 98 ? 85.145 -1.504 30.107 1.00 9.04 97 PRO C C 1
ATOM 4816 O O . PRO C 1 98 ? 85.095 -2.272 31.068 1.00 9.29 97 PRO C O 1
ATOM 4820 N N . THR C 1 99 ? 84.413 -0.396 30.024 1.00 6.89 98 THR C N 1
ATOM 4821 C CA . THR C 1 99 ? 83.230 -0.248 30.859 1.00 6.96 98 THR C CA 1
ATOM 4822 C C . THR C 1 99 ? 82.155 -1.163 30.289 1.00 9.33 98 THR C C 1
ATOM 4823 O O . THR C 1 99 ? 82.227 -1.548 29.121 1.00 8.67 98 THR C O 1
ATOM 4827 N N . LEU C 1 100 ? 81.160 -1.509 31.101 1.00 7.86 99 LEU C N 1
ATOM 4828 C CA . LEU C 1 100 ? 80.007 -2.251 30.597 1.00 8.02 99 LEU C CA 1
ATOM 4829 C C . LEU C 1 100 ? 79.384 -1.512 29.411 1.00 9.84 99 LEU C C 1
ATOM 4830 O O . LEU C 1 100 ? 79.026 -2.122 28.412 1.00 10.53 99 LEU C O 1
ATOM 4835 N N . LEU C 1 101 ? 79.259 -0.192 29.524 1.00 8.78 100 LEU C N 1
ATOM 4836 C CA . LEU C 1 101 ? 78.696 0.610 28.436 1.00 9.90 100 LEU C CA 1
ATOM 4837 C C . LEU C 1 101 ? 79.484 0.444 27.134 1.00 13.15 100 LEU C C 1
ATOM 4838 O O . LEU C 1 101 ? 78.911 0.203 26.072 1.00 9.98 100 LEU C O 1
ATOM 4843 N N . GLU C 1 102 ? 80.803 0.557 27.216 1.00 8.29 101 GLU C N 1
ATOM 4844 C CA . GLU C 1 102 ? 81.644 0.367 26.043 1.00 8.85 101 GLU C CA 1
ATOM 4845 C C . GLU C 1 102 ? 81.469 -1.017 25.426 1.00 9.12 101 GLU C C 1
ATOM 4846 O O . GLU C 1 102 ? 81.424 -1.163 24.204 1.00 10.15 101 GLU C O 1
ATOM 4852 N N . ALA C 1 103 ? 81.368 -2.032 26.275 1.00 7.77 102 ALA C N 1
ATOM 4853 C CA . ALA C 1 103 ? 81.176 -3.397 25.800 1.00 7.33 102 ALA C CA 1
ATOM 4854 C C . ALA C 1 103 ? 79.836 -3.577 25.082 1.00 7.61 102 ALA C C 1
ATOM 4855 O O . ALA C 1 103 ? 79.768 -4.229 24.031 1.00 10.65 102 ALA C O 1
ATOM 4857 N N A ILE C 1 104 ? 78.780 -3.017 25.669 0.65 9.95 103 ILE C N 1
ATOM 4858 N N B ILE C 1 104 ? 78.779 -3.001 25.645 0.35 9.97 103 ILE C N 1
ATOM 4859 C CA A ILE C 1 104 ? 77.444 -3.031 25.072 0.65 11.03 103 ILE C CA 1
ATOM 4860 C CA B ILE C 1 104 ? 77.456 -3.083 25.034 0.35 10.99 103 ILE C CA 1
ATOM 4861 C C A ILE C 1 104 ? 77.468 -2.505 23.637 0.65 10.13 103 ILE C C 1
ATOM 4862 C C B ILE C 1 104 ? 77.453 -2.498 23.623 0.35 10.16 103 ILE C C 1
ATOM 4863 O O A ILE C 1 104 ? 76.844 -3.073 22.737 0.65 10.77 103 ILE C O 1
ATOM 4864 O O B ILE C 1 104 ? 76.799 -3.029 22.723 0.35 10.77 103 ILE C O 1
ATOM 4873 N N . GLU C 1 105 ? 78.180 -1.401 23.434 1.00 9.96 104 GLU C N 1
ATOM 4874 C CA . GLU C 1 105 ? 78.261 -0.770 22.122 1.00 11.16 104 GLU C CA 1
ATOM 4875 C C . GLU C 1 105 ? 78.796 -1.744 21.078 1.00 12.91 104 GLU C C 1
ATOM 4876 O O . GLU C 1 105 ? 78.225 -1.872 19.990 1.00 13.13 104 GLU C O 1
ATOM 4882 N N . VAL C 1 106 ? 79.878 -2.442 21.412 1.00 9.86 105 VAL C N 1
ATOM 4883 C CA . VAL C 1 106 ? 80.494 -3.376 20.469 1.00 7.13 105 VAL C CA 1
ATOM 4884 C C . VAL C 1 106 ? 79.626 -4.618 20.260 1.00 11.29 105 VAL C C 1
ATOM 4885 O O . VAL C 1 106 ? 79.416 -5.068 19.128 1.00 9.80 105 VAL C O 1
ATOM 4889 N N . ILE C 1 107 ? 79.099 -5.164 21.346 1.00 8.15 106 ILE C N 1
ATOM 4890 C CA . ILE C 1 107 ? 78.287 -6.369 21.247 1.00 9.91 106 ILE C CA 1
ATOM 4891 C C . ILE C 1 107 ? 77.066 -6.134 20.358 1.00 13.75 106 ILE C C 1
ATOM 4892 O O . ILE C 1 107 ? 76.756 -6.947 19.475 1.00 9.63 106 ILE C O 1
ATOM 4897 N N . SER C 1 108 ? 76.398 -5.005 20.570 1.00 10.26 107 SER C N 1
ATOM 4898 C CA . SER C 1 108 ? 75.177 -4.706 19.827 1.00 9.93 107 SER C CA 1
ATOM 4899 C C . SER C 1 108 ? 75.467 -4.367 18.367 1.00 10.24 107 SER C C 1
ATOM 4900 O O . SER C 1 108 ? 74.616 -4.565 17.499 1.00 12.17 107 SER C O 1
ATOM 4903 N N . GLN C 1 109 ? 76.667 -3.863 18.097 1.00 8.51 108 GLN C N 1
ATOM 4904 C CA . GLN C 1 109 ? 77.070 -3.552 16.722 1.00 12.28 108 GLN C CA 1
ATOM 4905 C C . GLN C 1 109 ? 76.910 -4.790 15.828 1.00 13.74 108 GLN C C 1
ATOM 4906 O O . GLN C 1 109 ? 76.443 -4.699 14.681 1.00 11.25 108 GLN C O 1
ATOM 4912 N N . TYR C 1 110 ? 77.263 -5.953 16.373 1.00 8.91 109 TYR C N 1
ATOM 4913 C CA . TYR C 1 110 ? 77.175 -7.214 15.630 1.00 9.40 109 TYR C CA 1
ATOM 4914 C C . TYR C 1 110 ? 75.849 -7.942 15.829 1.00 11.32 109 TYR C C 1
ATOM 4915 O O . TYR C 1 110 ? 75.630 -8.999 15.248 1.00 10.81 109 TYR C O 1
ATOM 4924 N N . GLY C 1 111 ? 74.979 -7.395 16.670 1.00 9.87 110 GLY C N 1
ATOM 4925 C CA . GLY C 1 111 ? 73.690 -8.017 16.915 1.00 11.31 110 GLY C CA 1
ATOM 4926 C C . GLY C 1 111 ? 73.806 -9.297 17.727 1.00 10.15 110 GLY C C 1
ATOM 4927 O O . GLY C 1 111 ? 72.984 -10.204 17.599 1.00 12.07 110 GLY C O 1
ATOM 4936 N N . GLY C 1 113 ? 73.855 -11.612 21.264 1.00 8.43 112 GLY C N 1
ATOM 4937 C CA . GLY C 1 113 ? 73.286 -11.696 22.596 1.00 7.64 112 GLY C CA 1
ATOM 4938 C C . GLY C 1 113 ? 74.387 -11.623 23.634 1.00 11.72 112 GLY C C 1
ATOM 4939 O O . GLY C 1 113 ? 75.560 -11.890 23.352 1.00 9.05 112 GLY C O 1
ATOM 4940 N N . LEU C 1 114 ? 73.993 -11.270 24.850 1.00 8.11 113 LEU C N 1
ATOM 4941 C CA . LEU C 1 114 ? 74.933 -11.088 25.949 1.00 6.34 113 LEU C CA 1
ATOM 4942 C C . LEU C 1 114 ? 74.506 -11.890 27.170 1.00 7.67 113 LEU C C 1
ATOM 4943 O O . LEU C 1 114 ? 73.423 -11.670 27.725 1.00 8.78 113 LEU C O 1
ATOM 4948 N N . ASN C 1 115 ? 75.346 -12.849 27.557 1.00 6.52 114 ASN C N 1
ATOM 4949 C CA . ASN C 1 115 ? 75.250 -13.447 28.884 1.00 6.85 114 ASN C CA 1
ATOM 4950 C C . ASN C 1 115 ? 76.193 -12.653 29.770 1.00 7.69 114 ASN C C 1
ATOM 4951 O O . ASN C 1 115 ? 77.414 -12.824 29.713 1.00 8.12 114 ASN C O 1
ATOM 4956 N N . LEU C 1 116 ? 75.623 -11.748 30.557 1.00 7.70 115 LEU C N 1
ATOM 4957 C CA . LEU C 1 116 ? 76.411 -10.952 31.494 1.00 9.79 115 LEU C CA 1
ATOM 4958 C C . LEU C 1 116 ? 76.572 -11.705 32.801 1.00 8.74 115 LEU C C 1
ATOM 4959 O O . LEU C 1 116 ? 75.604 -11.886 33.540 1.00 8.52 115 LEU C O 1
ATOM 4964 N N . GLU C 1 117 ? 77.785 -12.168 33.086 1.00 6.19 116 GLU C N 1
ATOM 4965 C CA . GLU C 1 117 ? 78.014 -12.818 34.368 1.00 7.76 116 GLU C CA 1
ATOM 4966 C C . GLU C 1 117 ? 78.277 -11.780 35.441 1.00 8.26 116 GLU C C 1
ATOM 4967 O O . GLU C 1 117 ? 79.265 -11.042 35.386 1.00 8.22 116 GLU C O 1
ATOM 4973 N N . LEU C 1 118 ? 77.386 -11.743 36.422 1.00 6.19 117 LEU C N 1
ATOM 4974 C CA . LEU C 1 118 ? 77.518 -10.818 37.538 1.00 10.64 117 LEU C CA 1
ATOM 4975 C C . LEU C 1 118 ? 78.575 -11.358 38.493 1.00 8.95 117 LEU C C 1
ATOM 4976 O O . LEU C 1 118 ? 78.396 -12.422 39.092 1.00 9.27 117 LEU C O 1
ATOM 4981 N N . LYS C 1 119 ? 79.688 -10.634 38.611 1.00 8.51 118 LYS C N 1
ATOM 4982 C CA . LYS C 1 119 ? 80.817 -11.066 39.434 1.00 10.19 118 LYS C CA 1
ATOM 4983 C C . LYS C 1 119 ? 81.137 -9.986 40.467 1.00 11.19 118 LYS C C 1
ATOM 4984 O O . LYS C 1 119 ? 82.261 -9.486 40.534 1.00 9.34 118 LYS C O 1
ATOM 4990 N N . PRO C 1 120 ? 80.138 -9.606 41.270 1.00 9.44 119 PRO C N 1
ATOM 4991 C CA . PRO C 1 120 ? 80.355 -8.477 42.178 1.00 7.90 119 PRO C CA 1
ATOM 4992 C C . PRO C 1 120 ? 81.395 -8.771 43.240 1.00 7.87 119 PRO C C 1
ATOM 4993 O O . PRO C 1 120 ? 81.570 -9.924 43.651 1.00 8.77 119 PRO C O 1
ATOM 4997 N N . CYS C 1 121 ? 82.093 -7.721 43.658 1.00 8.46 120 CYS C N 1
ATOM 4998 C CA . CYS C 1 121 ? 82.839 -7.740 44.907 1.00 9.44 120 CYS C CA 1
ATOM 4999 C C . CYS C 1 121 ? 81.937 -8.321 46.003 1.00 10.23 120 CYS C C 1
ATOM 5000 O O . CYS C 1 121 ? 80.784 -7.911 46.149 1.00 10.10 120 CYS C O 1
ATOM 5003 N N . GLU C 1 122 ? 82.446 -9.294 46.755 1.00 9.37 121 GLU C N 1
ATOM 5004 C CA . GLU C 1 122 ? 81.631 -9.916 47.805 1.00 12.68 121 GLU C CA 1
ATOM 5005 C C . GLU C 1 122 ? 81.122 -8.863 48.783 1.00 7.70 121 GLU C C 1
ATOM 5006 O O . GLU C 1 122 ? 81.892 -8.066 49.313 1.00 9.54 121 GLU C O 1
ATOM 5012 N N . GLY C 1 123 ? 79.809 -8.846 48.995 1.00 11.94 122 GLY C N 1
ATOM 5013 C CA . GLY C 1 123 ? 79.180 -7.859 49.849 1.00 13.71 122 GLY C CA 1
ATOM 5014 C C . GLY C 1 123 ? 78.619 -6.658 49.107 1.00 12.05 122 GLY C C 1
ATOM 5015 O O . GLY C 1 123 ? 77.803 -5.907 49.648 1.00 16.48 122 GLY C O 1
ATOM 5016 N N . LEU C 1 124 ? 79.042 -6.474 47.857 1.00 8.74 123 LEU C N 1
ATOM 5017 C CA . LEU C 1 124 ? 78.632 -5.319 47.076 1.00 11.87 123 LEU C CA 1
ATOM 5018 C C . LEU C 1 124 ? 77.651 -5.721 45.974 1.00 10.78 123 LEU C C 1
ATOM 5019 O O . LEU C 1 124 ? 77.548 -5.062 44.940 1.00 10.52 123 LEU C O 1
ATOM 5024 N N . GLU C 1 125 ? 76.932 -6.814 46.201 1.00 10.55 124 GLU C N 1
ATOM 5025 C CA . GLU C 1 125 ? 76.039 -7.353 45.177 1.00 7.97 124 GLU C CA 1
ATOM 5026 C C . GLU C 1 125 ? 74.917 -6.386 44.782 1.00 10.74 124 GLU C C 1
ATOM 5027 O O . GLU C 1 125 ? 74.670 -6.162 43.598 1.00 9.26 124 GLU C O 1
ATOM 5033 N N . GLU C 1 126 ? 74.242 -5.810 45.770 1.00 12.27 125 GLU C N 1
ATOM 5034 C CA . GLU C 1 126 ? 73.107 -4.926 45.495 1.00 13.15 125 GLU C CA 1
ATOM 5035 C C . GLU C 1 126 ? 73.524 -3.726 44.644 1.00 13.25 125 GLU C C 1
ATOM 5036 O O . GLU C 1 126 ? 72.878 -3.402 43.646 1.00 14.08 125 GLU C O 1
ATOM 5042 N N . GLU C 1 127 ? 74.619 -3.083 45.036 1.00 12.58 126 GLU C N 1
ATOM 5043 C CA . GLU C 1 127 ? 75.142 -1.921 44.330 1.00 12.77 126 GLU C CA 1
ATOM 5044 C C . GLU C 1 127 ? 75.632 -2.268 42.929 1.00 10.75 126 GLU C C 1
ATOM 5045 O O . GLU C 1 127 ? 75.429 -1.509 41.978 1.00 11.41 126 GLU C O 1
ATOM 5051 N N . THR C 1 128 ? 76.285 -3.419 42.799 1.00 9.53 127 THR C N 1
ATOM 5052 C CA . THR C 1 128 ? 76.813 -3.829 41.496 1.00 7.88 127 THR C CA 1
ATOM 5053 C C . THR C 1 128 ? 75.683 -4.121 40.517 1.00 8.51 127 THR C C 1
ATOM 5054 O O . THR C 1 128 ? 75.716 -3.679 39.361 1.00 10.92 127 THR C O 1
ATOM 5058 N N . ILE C 1 129 ? 74.672 -4.846 40.981 1.00 10.48 128 ILE C N 1
ATOM 5059 C CA . ILE C 1 129 ? 73.520 -5.126 40.132 1.00 9.79 128 ILE C CA 1
ATOM 5060 C C . ILE C 1 129 ? 72.764 -3.838 39.799 1.00 10.59 128 ILE C C 1
ATOM 5061 O O . ILE C 1 129 ? 72.412 -3.611 38.643 1.00 11.28 128 ILE C O 1
ATOM 5066 N N . ALA C 1 130 ? 72.554 -2.969 40.788 1.00 10.22 129 ALA C N 1
ATOM 5067 C CA . ALA C 1 130 ? 71.838 -1.723 40.509 1.00 12.14 129 ALA C CA 1
ATOM 5068 C C . ALA C 1 130 ? 72.530 -0.888 39.429 1.00 13.89 129 ALA C C 1
ATOM 5069 O O . ALA C 1 130 ? 71.884 -0.382 38.505 1.00 13.65 129 ALA C O 1
ATOM 5071 N N . ALA C 1 131 ? 73.842 -0.733 39.544 1.00 10.60 130 ALA C N 1
ATOM 5072 C CA . ALA C 1 131 ? 74.577 0.094 38.596 1.00 14.76 130 ALA C CA 1
ATOM 5073 C C . ALA C 1 131 ? 74.581 -0.537 37.207 1.00 11.43 130 ALA C C 1
ATOM 5074 O O . ALA C 1 131 ? 74.480 0.158 36.187 1.00 12.71 130 ALA C O 1
ATOM 5076 N N . SER C 1 132 ? 74.694 -1.864 37.164 1.00 10.18 131 SER C N 1
ATOM 5077 C CA . SER C 1 132 ? 74.732 -2.568 35.890 1.00 9.21 131 SER C CA 1
ATOM 5078 C C . SER C 1 132 ? 73.391 -2.495 35.180 1.00 11.01 131 SER C C 1
ATOM 5079 O O . SER C 1 132 ? 73.325 -2.284 33.965 1.00 10.86 131 SER C O 1
ATOM 5082 N N . VAL C 1 133 ? 72.328 -2.672 35.953 1.00 11.94 132 VAL C N 1
ATOM 5083 C CA . VAL C 1 133 ? 70.973 -2.594 35.428 1.00 12.44 132 VAL C CA 1
ATOM 5084 C C . VAL C 1 133 ? 70.671 -1.191 34.900 1.00 11.52 132 VAL C C 1
ATOM 5085 O O . VAL C 1 133 ? 70.029 -1.049 33.858 1.00 13.05 132 VAL C O 1
ATOM 5089 N N . GLU C 1 134 ? 71.152 -0.160 35.595 1.00 11.50 133 GLU C N 1
ATOM 5090 C CA . GLU C 1 134 ? 70.963 1.214 35.124 1.00 14.65 133 GLU C CA 1
ATOM 5091 C C . GLU C 1 134 ? 71.556 1.408 33.725 1.00 16.58 133 GLU C C 1
ATOM 5092 O O . GLU C 1 134 ? 70.897 1.948 32.833 1.00 15.61 133 GLU C O 1
ATOM 5098 N N . VAL C 1 135 ? 72.792 0.952 33.533 1.00 11.66 134 VAL C N 1
ATOM 5099 C CA . VAL C 1 135 ? 73.447 1.022 32.225 1.00 9.65 134 VAL C CA 1
ATOM 5100 C C . VAL C 1 135 ? 72.656 0.251 31.170 1.00 15.68 134 VAL C C 1
ATOM 5101 O O . VAL C 1 135 ? 72.387 0.765 30.084 1.00 14.51 134 VAL C O 1
ATOM 5105 N N . LEU C 1 136 ? 72.275 -0.984 31.489 1.00 11.38 135 LEU C N 1
ATOM 5106 C CA . LEU C 1 136 ? 71.581 -1.834 30.521 1.00 10.46 135 LEU C CA 1
ATOM 5107 C C . LEU C 1 136 ? 70.188 -1.317 30.138 1.00 12.31 135 LEU C C 1
ATOM 5108 O O . LEU C 1 136 ? 69.788 -1.386 28.972 1.00 13.20 135 LEU C O 1
ATOM 5113 N N . LYS C 1 137 ? 69.441 -0.812 31.115 1.00 15.48 136 LYS C N 1
ATOM 5114 C CA . LYS C 1 137 ? 68.113 -0.287 30.823 1.00 15.34 136 LYS C CA 1
ATOM 5115 C C . LYS C 1 137 ? 68.185 0.884 29.846 1.00 14.11 136 LYS C C 1
ATOM 5116 O O . LYS C 1 137 ? 67.305 1.051 28.997 1.00 17.77 136 LYS C O 1
ATOM 5122 N N . GLN C 1 138 ? 69.248 1.671 29.943 1.00 14.55 137 GLN C N 1
ATOM 5123 C CA . GLN C 1 138 ? 69.402 2.837 29.085 1.00 15.97 137 GLN C CA 1
ATOM 5124 C C . GLN C 1 138 ? 69.978 2.488 27.715 1.00 18.50 137 GLN C C 1
ATOM 5125 O O . GLN C 1 138 ? 69.615 3.102 26.709 1.00 19.28 137 GLN C O 1
ATOM 5131 N N . HIS C 1 139 ? 70.860 1.493 27.669 1.00 14.04 138 HIS C N 1
ATOM 5132 C CA . HIS C 1 139 ? 71.683 1.287 26.481 1.00 14.27 138 HIS C CA 1
ATOM 5133 C C . HIS C 1 139 ? 71.571 -0.073 25.790 1.00 16.42 138 HIS C C 1
ATOM 5134 O O . HIS C 1 139 ? 72.002 -0.206 24.647 1.00 14.42 138 HIS C O 1
ATOM 5141 N N . TRP C 1 140 ? 71.019 -1.082 26.463 1.00 14.03 139 TRP C N 1
ATOM 5142 C CA . TRP C 1 140 ? 70.923 -2.403 25.838 1.00 13.57 139 TRP C CA 1
ATOM 5143 C C . TRP C 1 140 ? 69.705 -2.483 24.920 1.00 14.28 139 TRP C C 1
ATOM 5144 O O . TRP C 1 140 ? 68.581 -2.240 25.354 1.00 18.10 139 TRP C O 1
ATOM 5155 N N . PRO C 1 141 ? 69.927 -2.814 23.639 1.00 13.81 140 PRO C N 1
ATOM 5156 C CA . PRO C 1 141 ? 68.787 -2.889 22.719 1.00 16.48 140 PRO C CA 1
ATOM 5157 C C . PRO C 1 141 ? 67.805 -3.984 23.114 1.00 15.42 140 PRO C C 1
ATOM 5158 O O . PRO C 1 141 ? 68.181 -5.138 23.321 1.00 15.91 140 PRO C O 1
ATOM 5162 N N . GLN C 1 142 ? 66.534 -3.616 23.200 1.00 18.17 141 GLN C N 1
ATOM 5163 C CA . GLN C 1 142 ? 65.512 -4.542 23.653 1.00 20.39 141 GLN C CA 1
ATOM 5164 C C . GLN C 1 142 ? 65.293 -5.717 22.697 1.00 19.08 141 GLN C C 1
ATOM 5165 O O . GLN C 1 142 ? 64.623 -6.685 23.056 1.00 21.85 141 GLN C O 1
ATOM 5171 N N . ASP C 1 143 ? 65.859 -5.648 21.490 1.00 17.40 142 ASP C N 1
ATOM 5172 C CA . ASP C 1 143 ? 65.698 -6.745 20.527 1.00 16.78 142 ASP C CA 1
ATOM 5173 C C . ASP C 1 143 ? 66.850 -7.759 20.527 1.00 17.21 142 ASP C C 1
ATOM 5174 O O . ASP C 1 143 ? 66.900 -8.651 19.675 1.00 18.02 142 ASP C O 1
ATOM 5179 N N . LEU C 1 144 ? 67.767 -7.626 21.483 1.00 13.12 143 LEU C N 1
ATOM 5180 C CA . LEU C 1 144 ? 68.876 -8.567 21.608 1.00 12.90 143 LEU C CA 1
ATOM 5181 C C . LEU C 1 144 ? 68.765 -9.315 22.926 1.00 10.45 143 LEU C C 1
ATOM 5182 O O . LEU C 1 144 ? 68.462 -8.712 23.954 1.00 14.58 143 LEU C O 1
ATOM 5187 N N . PRO C 1 145 ? 69.004 -10.636 22.900 1.00 9.81 144 PRO C N 1
ATOM 5188 C CA . PRO C 1 145 ? 68.857 -11.418 24.135 1.00 10.65 144 PRO C CA 1
ATOM 5189 C C . PRO C 1 145 ? 69.845 -10.988 25.211 1.00 9.99 144 PRO C C 1
ATOM 5190 O O . PRO C 1 145 ? 71.032 -10.816 24.931 1.00 9.69 144 PRO C O 1
ATOM 5194 N N . LEU C 1 146 ? 69.343 -10.826 26.434 1.00 10.20 145 LEU C N 1
ATOM 5195 C CA . LEU C 1 146 ? 70.180 -10.547 27.595 1.00 10.87 145 LEU C CA 1
ATOM 5196 C C . LEU C 1 146 ? 69.926 -11.603 28.667 1.00 11.69 145 LEU C C 1
ATOM 5197 O O . LEU C 1 146 ? 68.779 -11.832 29.059 1.00 10.34 145 LEU C O 1
ATOM 5202 N N . LEU C 1 147 ? 70.995 -12.257 29.119 1.00 8.28 146 LEU C N 1
ATOM 5203 C CA . LEU C 1 147 ? 70.906 -13.264 30.179 1.00 8.97 146 LEU C CA 1
ATOM 5204 C C . LEU C 1 147 ? 71.838 -12.900 31.318 1.00 7.72 146 LEU C C 1
ATOM 5205 O O . LEU C 1 147 ? 73.032 -12.721 31.100 1.00 9.23 146 LEU C O 1
ATOM 5210 N N . PHE C 1 148 ? 71.300 -12.785 32.533 1.00 7.47 147 PHE C N 1
ATOM 5211 C CA . PHE C 1 148 ? 72.132 -12.612 33.723 1.00 7.37 147 PHE C CA 1
ATOM 5212 C C . PHE C 1 148 ? 72.516 -13.980 34.273 1.00 9.62 147 PHE C C 1
ATOM 5213 O O . PHE C 1 148 ? 71.711 -14.898 34.254 1.00 9.45 147 PHE C O 1
ATOM 5221 N N . SER C 1 149 ? 73.731 -14.106 34.797 1.00 9.34 148 SER C N 1
ATOM 5222 C CA . SER C 1 149 ? 74.103 -15.314 35.530 1.00 7.69 148 SER C CA 1
ATOM 5223 C C . SER C 1 149 ? 75.074 -14.961 36.648 1.00 6.98 148 SER C C 1
ATOM 5224 O O . SER C 1 149 ? 75.694 -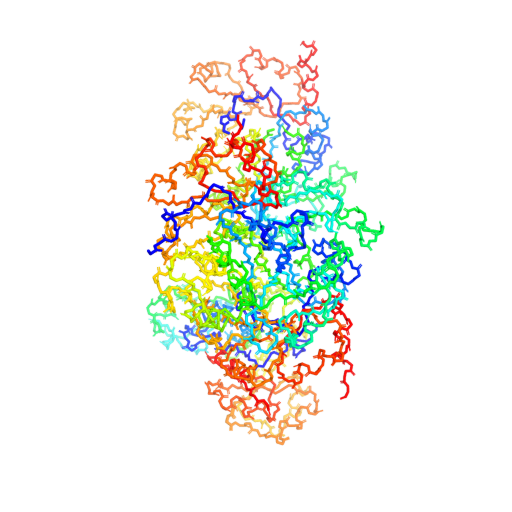13.901 36.628 1.00 8.54 148 SER C O 1
ATOM 5227 N N . SER C 1 150 ? 75.196 -15.848 37.632 1.00 8.68 149 SER C N 1
ATOM 5228 C CA . SER C 1 150 ? 76.150 -15.622 38.714 1.00 8.13 149 SER C CA 1
ATOM 5229 C C . SER C 1 150 ? 76.402 -16.885 39.530 1.00 7.77 149 SER C C 1
ATOM 5230 O O . SER C 1 150 ? 75.528 -17.745 39.638 1.00 7.66 149 SER C O 1
ATOM 5233 N N . PHE C 1 151 ? 77.598 -16.986 40.103 1.00 8.55 150 PHE C N 1
ATOM 5234 C CA . PHE C 1 151 ? 77.864 -17.952 41.174 1.00 7.39 150 PHE C CA 1
ATOM 5235 C C . PHE C 1 151 ? 77.319 -17.445 42.513 1.00 8.87 150 PHE C C 1
ATOM 5236 O O . PHE C 1 151 ? 77.139 -18.223 43.457 1.00 10.44 150 PHE C O 1
ATOM 5244 N N . ASN C 1 152 ? 77.068 -16.142 42.587 1.00 8.67 151 ASN C N 1
ATOM 5245 C CA . ASN C 1 152 ? 76.781 -15.457 43.851 1.00 11.53 151 ASN C CA 1
ATOM 5246 C C . ASN C 1 152 ? 75.280 -15.373 44.140 1.00 9.68 151 ASN C C 1
ATOM 5247 O O . ASN C 1 152 ? 74.519 -14.801 43.365 1.00 10.36 151 ASN C O 1
ATOM 5252 N N . TYR C 1 153 ? 74.864 -15.960 45.261 1.00 10.72 152 TYR C N 1
ATOM 5253 C CA . TYR C 1 153 ? 73.457 -15.990 45.653 1.00 9.96 152 TYR C CA 1
ATOM 5254 C C . TYR C 1 153 ? 72.811 -14.607 45.706 1.00 14.10 152 TYR C C 1
ATOM 5255 O O . TYR C 1 153 ? 71.734 -14.388 45.146 1.00 10.71 152 TYR C O 1
ATOM 5264 N N . PHE C 1 154 ? 73.457 -13.669 46.386 1.00 10.35 153 PHE C N 1
ATOM 5265 C CA . PHE C 1 154 ? 72.864 -12.346 46.534 1.00 10.87 153 PHE C CA 1
ATOM 5266 C C . PHE C 1 154 ? 72.794 -11.582 45.216 1.00 10.67 153 PHE C C 1
ATOM 5267 O O . PHE C 1 154 ? 71.921 -10.745 45.034 1.00 11.22 153 PHE C O 1
ATOM 5275 N N . ALA C 1 155 ? 73.713 -11.873 44.300 1.00 10.75 154 ALA C N 1
ATOM 5276 C CA . ALA C 1 155 ? 73.671 -11.262 42.977 1.00 10.22 154 ALA C CA 1
ATOM 5277 C C . ALA C 1 155 ? 72.396 -11.684 42.256 1.00 11.52 154 ALA C C 1
ATOM 5278 O O . ALA C 1 155 ? 71.728 -10.865 41.628 1.00 11.01 154 ALA C O 1
ATOM 5280 N N . LEU C 1 156 ? 72.066 -12.969 42.351 1.00 9.44 155 LEU C N 1
ATOM 5281 C CA . LEU C 1 156 ? 70.880 -13.494 41.674 1.00 8.94 155 LEU C CA 1
ATOM 5282 C C . LEU C 1 156 ? 69.598 -12.964 42.301 1.00 11.45 155 LEU C C 1
ATOM 5283 O O . LEU C 1 156 ? 68.646 -12.626 41.601 1.00 12.99 155 LEU C O 1
ATOM 5288 N N . VAL C 1 157 ? 69.574 -12.895 43.625 1.00 11.93 156 VAL C N 1
ATOM 5289 C CA . VAL C 1 157 ? 68.426 -12.314 44.302 1.00 12.24 156 VAL C CA 1
ATOM 5290 C C . VAL C 1 157 ? 68.240 -10.851 43.895 1.00 10.94 156 VAL C C 1
ATOM 5291 O O . VAL C 1 157 ? 67.124 -10.413 43.614 1.00 12.56 156 VAL C O 1
ATOM 5295 N N . SER C 1 158 ? 69.334 -10.096 43.864 1.00 10.80 157 SER C N 1
ATOM 5296 C CA . SER C 1 158 ? 69.254 -8.688 43.503 1.00 14.16 157 SER C CA 1
ATOM 5297 C C . SER C 1 158 ? 68.800 -8.500 42.060 1.00 12.67 157 SER C C 1
ATOM 5298 O O . SER C 1 158 ? 68.046 -7.574 41.757 1.00 12.65 157 SER C O 1
ATOM 5301 N N . ALA C 1 159 ? 69.270 -9.367 41.166 1.00 11.39 158 ALA C N 1
ATOM 5302 C CA . ALA C 1 159 ? 68.920 -9.240 39.758 1.00 9.05 158 ALA C CA 1
ATOM 5303 C C . ALA C 1 159 ? 67.413 -9.416 39.587 1.00 10.07 158 ALA C C 1
ATOM 5304 O O . ALA C 1 159 ? 66.771 -8.670 38.848 1.00 12.54 158 ALA C O 1
ATOM 5306 N N . LYS C 1 160 ? 66.854 -10.394 40.288 1.00 13.48 159 LYS C N 1
ATOM 5307 C CA . LYS C 1 160 ? 65.413 -10.633 40.217 1.00 15.50 159 LYS C CA 1
ATOM 5308 C C . LYS C 1 160 ? 64.628 -9.463 40.817 1.00 14.56 159 LYS C C 1
ATOM 5309 O O . LYS C 1 160 ? 63.610 -9.041 40.268 1.00 17.30 159 LYS C O 1
ATOM 5315 N N . ALA C 1 161 ? 65.111 -8.939 41.937 1.00 13.53 160 ALA C N 1
ATOM 5316 C CA . ALA C 1 161 ? 64.440 -7.828 42.599 1.00 15.78 160 ALA C CA 1
ATOM 5317 C C . ALA C 1 161 ? 64.377 -6.591 41.709 1.00 20.39 160 ALA C C 1
ATOM 5318 O O . ALA C 1 161 ? 63.369 -5.885 41.683 1.00 21.97 160 ALA C O 1
ATOM 5320 N N . LEU C 1 162 ? 65.451 -6.335 40.969 1.00 16.59 161 LEU C N 1
ATOM 5321 C CA . LEU C 1 162 ? 65.582 -5.085 40.229 1.00 16.80 161 LEU C CA 1
ATOM 5322 C C . LEU C 1 162 ? 65.120 -5.148 38.772 1.00 19.91 161 LEU C C 1
ATOM 5323 O O . LEU C 1 162 ? 64.627 -4.160 38.229 1.00 22.12 161 LEU C O 1
ATOM 5328 N N . TRP C 1 163 ? 65.290 -6.299 38.134 1.00 14.58 162 TRP C N 1
ATOM 5329 C CA . TRP C 1 163 ? 64.875 -6.454 36.751 1.00 15.21 162 TRP C CA 1
ATOM 5330 C C . TRP C 1 163 ? 64.408 -7.887 36.522 1.00 13.62 162 TRP C C 1
ATOM 5331 O O . TRP C 1 163 ? 65.077 -8.677 35.860 1.00 15.04 162 TRP C O 1
ATOM 5342 N N . PRO C 1 164 ? 63.239 -8.233 37.080 1.00 18.82 163 PRO C N 1
ATOM 5343 C CA . PRO C 1 164 ? 62.757 -9.620 37.055 1.00 15.66 163 PRO C CA 1
ATOM 5344 C C . PRO C 1 164 ? 62.553 -10.174 35.645 1.00 14.97 163 PRO C C 1
ATOM 5345 O O . PRO C 1 164 ? 62.646 -11.386 35.460 1.00 17.61 163 PRO C O 1
ATOM 5349 N N . GLU C 1 165 ? 62.315 -9.297 34.671 1.00 15.50 164 GLU C N 1
ATOM 5350 C CA . GLU C 1 165 ? 62.002 -9.712 33.303 1.00 13.88 164 GLU C CA 1
ATOM 5351 C C . GLU C 1 165 ? 63.174 -10.360 32.566 1.00 15.54 164 GLU C C 1
ATOM 5352 O O . GLU C 1 165 ? 62.979 -11.039 31.558 1.00 20.18 164 GLU C O 1
ATOM 5358 N N . ILE C 1 166 ? 64.386 -10.140 33.061 1.00 12.77 165 ILE C N 1
ATOM 5359 C CA . ILE C 1 166 ? 65.573 -10.710 32.434 1.00 13.85 165 ILE C CA 1
ATOM 5360 C C . ILE C 1 166 ? 65.878 -12.092 33.015 1.00 12.13 165 ILE C C 1
ATOM 5361 O O . ILE C 1 166 ? 65.939 -12.265 34.234 1.00 12.36 165 ILE C O 1
ATOM 5366 N N . ALA C 1 167 ? 66.060 -13.070 32.131 1.00 10.59 166 ALA C N 1
ATOM 5367 C CA . ALA C 1 167 ? 66.319 -14.457 32.521 1.00 11.08 166 ALA C CA 1
ATOM 5368 C C . ALA C 1 167 ? 67.590 -14.579 33.358 1.00 11.43 166 ALA C C 1
ATOM 5369 O O . ALA C 1 167 ? 68.521 -13.788 33.189 1.00 10.71 166 ALA C O 1
ATOM 5371 N N . ARG C 1 168 ? 67.619 -15.572 34.246 1.00 12.06 167 ARG C N 1
ATOM 5372 C CA . ARG C 1 168 ? 68.759 -15.779 35.143 1.00 9.31 167 ARG C CA 1
ATOM 5373 C C . ARG C 1 168 ? 69.292 -17.202 35.073 1.00 9.85 167 ARG C C 1
ATOM 5374 O O . ARG C 1 168 ? 68.522 -18.164 35.024 1.00 10.92 167 ARG C O 1
ATOM 5382 N N . GLY C 1 169 ? 70.618 -17.322 35.066 1.00 8.27 168 GLY C N 1
ATOM 5383 C CA . GLY C 1 169 ? 71.291 -18.603 35.182 1.00 8.76 168 GLY C CA 1
ATOM 5384 C C . GLY C 1 169 ? 72.078 -18.711 36.478 1.00 9.19 168 GLY C C 1
ATOM 5385 O O . GLY C 1 169 ? 72.726 -17.760 36.906 1.00 9.53 168 GLY C O 1
ATOM 5386 N N . TYR C 1 170 ? 72.009 -19.880 37.104 1.00 8.05 169 TYR C N 1
ATOM 5387 C CA . TYR C 1 170 ? 72.734 -20.157 38.340 1.00 9.19 169 TYR C CA 1
ATOM 5388 C C . TYR C 1 170 ? 74.032 -20.878 37.964 1.00 8.98 169 TYR C C 1
ATOM 5389 O O . TYR C 1 170 ? 73.999 -21.978 37.406 1.00 8.38 169 TYR C O 1
ATOM 5398 N N . ASN C 1 171 ? 75.168 -20.225 38.215 1.00 7.88 170 ASN C N 1
ATOM 5399 C CA . ASN C 1 171 ? 76.479 -20.828 37.991 1.00 9.42 170 ASN C CA 1
ATOM 5400 C C . ASN C 1 171 ? 76.945 -21.642 39.187 1.00 8.65 170 ASN C C 1
ATOM 5401 O O . ASN C 1 171 ? 76.899 -21.166 40.330 1.00 10.34 170 ASN C O 1
ATOM 5406 N N . VAL C 1 172 ? 77.408 -22.860 38.912 1.00 8.12 171 VAL C N 1
ATOM 5407 C CA . VAL C 1 172 ? 78.004 -23.740 39.915 1.00 8.06 171 VAL C CA 1
ATOM 5408 C C . VAL C 1 172 ? 79.187 -24.464 39.286 1.00 8.32 171 VAL C C 1
ATOM 5409 O O . VAL C 1 172 ? 79.384 -24.403 38.071 1.00 9.63 171 VAL C O 1
ATOM 5413 N N . SER C 1 173 ? 79.981 -25.151 40.100 1.00 7.42 172 SER C N 1
ATOM 5414 C CA . SER C 1 173 ? 80.956 -26.077 39.545 1.00 9.27 172 SER C CA 1
ATOM 5415 C C . SER C 1 173 ? 80.273 -27.431 39.417 1.00 11.39 172 SER C C 1
ATOM 5416 O O . SER C 1 173 ? 80.080 -27.931 38.317 1.00 8.88 172 SER C O 1
ATOM 5419 N N . ALA C 1 174 ? 79.872 -27.995 40.550 1.00 12.52 173 ALA C N 1
ATOM 5420 C CA . ALA C 1 174 ? 79.161 -29.272 40.571 1.00 9.06 173 ALA C CA 1
ATOM 5421 C C . ALA C 1 174 ? 77.644 -29.091 40.550 1.00 10.59 173 ALA C C 1
ATOM 5422 O O . ALA C 1 174 ? 77.120 -28.107 41.068 1.00 10.68 173 ALA C O 1
ATOM 5424 N N . ILE C 1 175 ? 76.934 -30.047 39.954 1.00 10.61 174 ILE C N 1
ATOM 5425 C CA . ILE C 1 175 ? 75.475 -30.043 40.003 1.00 11.01 174 ILE C CA 1
ATOM 5426 C C . ILE C 1 175 ? 75.032 -30.311 41.439 1.00 9.87 174 ILE C C 1
ATOM 5427 O O . ILE C 1 175 ? 75.337 -31.372 41.995 1.00 14.03 174 ILE C O 1
ATOM 5432 N N . PRO C 1 176 ? 74.311 -29.356 42.048 1.00 12.07 175 PRO C N 1
ATOM 5433 C CA . PRO C 1 176 ? 73.903 -29.573 43.442 1.00 11.09 175 PRO C CA 1
ATOM 5434 C C . PRO C 1 176 ? 72.921 -30.728 43.564 1.00 14.18 175 PRO C C 1
ATOM 5435 O O . PRO C 1 176 ? 72.078 -30.919 42.689 1.00 16.71 175 PRO C O 1
ATOM 5439 N N A SER C 1 177 ? 73.038 -31.497 44.641 0.75 16.46 176 SER C N 1
ATOM 5440 N N B SER C 1 177 ? 73.024 -31.490 44.646 0.25 16.54 176 SER C N 1
ATOM 5441 C CA A SER C 1 177 ? 72.082 -32.568 44.893 0.75 18.45 176 SER C CA 1
ATOM 5442 C CA B SER C 1 177 ? 72.078 -32.571 44.893 0.25 18.47 176 SER C CA 1
ATOM 5443 C C A SER C 1 177 ? 70.684 -31.977 45.029 0.75 19.52 176 SER C C 1
ATOM 5444 C C B SER C 1 177 ? 70.678 -31.998 45.078 0.25 19.48 176 SER C C 1
ATOM 5445 O O A SER C 1 177 ? 69.692 -32.594 44.634 0.75 21.59 176 SER C O 1
ATOM 5446 O O B SER C 1 177 ? 69.679 -32.654 44.779 0.25 21.48 176 SER C O 1
ATOM 5451 N N . ALA C 1 178 ? 70.616 -30.765 45.568 1.00 17.08 177 ALA C N 1
ATOM 5452 C CA . ALA C 1 178 ? 69.348 -30.067 45.746 1.00 16.83 177 ALA C CA 1
ATOM 5453 C C . ALA C 1 178 ? 69.116 -29.065 44.619 1.00 15.53 177 ALA C C 1
ATOM 5454 O O . ALA C 1 178 ? 68.635 -27.958 44.854 1.00 15.92 177 ALA C O 1
ATOM 5456 N N . TRP C 1 179 ? 69.461 -29.448 43.394 1.00 16.92 178 TRP C N 1
ATOM 5457 C CA . TRP C 1 179 ? 69.359 -28.521 42.272 1.00 13.83 178 TRP C CA 1
ATOM 5458 C C . TRP C 1 179 ? 67.947 -27.975 42.094 1.00 14.46 178 TRP C C 1
ATOM 5459 O O . TRP C 1 179 ? 67.763 -26.797 41.809 1.00 16.68 178 TRP C O 1
ATOM 5470 N N . GLN C 1 180 ? 66.943 -28.826 42.263 1.00 15.90 179 GLN C N 1
ATOM 5471 C CA . GLN C 1 180 ? 65.579 -28.389 41.991 1.00 19.18 179 GLN C CA 1
ATOM 5472 C C . GLN C 1 180 ? 65.132 -27.325 42.984 1.00 14.52 179 GLN C C 1
ATOM 5473 O O . GLN C 1 180 ? 64.548 -26.315 42.604 1.00 18.93 179 GLN C O 1
ATOM 5479 N N . GLU C 1 181 ? 65.409 -27.576 44.260 1.00 18.21 180 GLU C N 1
ATOM 5480 C CA . GLU C 1 181 ? 65.086 -26.648 45.333 1.00 21.57 180 GLU C CA 1
ATOM 5481 C C . GLU C 1 181 ? 65.756 -25.304 45.084 1.00 17.09 180 GLU C C 1
ATOM 5482 O O . GLU C 1 181 ? 65.139 -24.248 45.221 1.00 18.19 180 GLU C O 1
ATOM 5488 N N . ARG C 1 182 ? 67.026 -25.348 44.699 1.00 15.04 181 ARG C N 1
ATOM 5489 C CA . ARG C 1 182 ? 67.789 -24.122 44.513 1.00 15.79 181 ARG C CA 1
ATOM 5490 C C . ARG C 1 182 ? 67.318 -23.313 43.320 1.00 14.02 181 ARG C C 1
ATOM 5491 O O . ARG C 1 182 ? 67.165 -22.097 43.405 1.00 17.47 181 ARG C O 1
ATOM 5499 N N . LEU C 1 183 ? 67.103 -23.988 42.200 1.00 15.27 182 LEU C N 1
ATOM 5500 C CA . LEU C 1 183 ? 66.666 -23.296 40.998 1.00 15.11 182 LEU C CA 1
ATOM 5501 C C . LEU C 1 183 ? 65.288 -22.661 41.204 1.00 15.77 182 LEU C C 1
ATOM 5502 O O . LEU C 1 183 ? 65.016 -21.572 40.710 1.00 15.50 182 LEU C O 1
ATOM 5507 N N . GLU C 1 184 ? 64.426 -23.343 41.947 1.00 17.72 183 GLU C N 1
ATOM 5508 C CA . GLU C 1 184 ? 63.099 -22.812 42.240 1.00 20.02 183 GLU C CA 1
ATOM 5509 C C . GLU C 1 184 ? 63.189 -21.597 43.164 1.00 17.29 183 GLU C C 1
ATOM 5510 O O . GLU C 1 184 ? 62.513 -20.590 42.948 1.00 25.47 183 GLU C O 1
ATOM 5516 N N . HIS C 1 185 ? 64.037 -21.693 44.183 1.00 19.46 184 HIS C N 1
ATOM 5517 C CA . HIS C 1 185 ? 64.227 -20.610 45.145 1.00 19.41 184 HIS C CA 1
ATOM 5518 C C . HIS C 1 185 ? 64.816 -19.372 44.485 1.00 21.45 184 HIS C C 1
ATOM 5519 O O . HIS C 1 185 ? 64.355 -18.254 44.716 1.00 24.71 184 HIS C O 1
ATOM 5526 N N . LEU C 1 186 ? 65.836 -19.586 43.661 1.00 22.79 185 LEU C N 1
ATOM 5527 C CA . LEU C 1 186 ? 66.502 -18.502 42.949 1.00 20.85 185 LEU C CA 1
ATOM 5528 C C . LEU C 1 186 ? 65.712 -18.054 41.717 1.00 25.78 185 LEU C C 1
ATOM 5529 O O . LEU C 1 186 ? 66.007 -17.017 41.125 1.00 23.21 185 LEU C O 1
ATOM 5534 N N . ASP C 1 187 ? 64.697 -18.829 41.346 1.00 18.10 186 ASP C N 1
ATOM 5535 C CA . ASP C 1 187 ? 63.933 -18.566 40.132 1.00 19.13 186 ASP C CA 1
ATOM 5536 C C . ASP C 1 187 ? 64.868 -18.364 38.945 1.00 17.30 186 ASP C C 1
ATOM 5537 O O . ASP C 1 187 ? 64.777 -17.370 38.222 1.00 19.88 186 ASP C O 1
ATOM 5542 N N . CYS C 1 188 ? 65.779 -19.310 38.762 1.00 13.38 187 CYS C N 1
ATOM 5543 C CA . CYS C 1 188 ? 66.667 -19.304 37.605 1.00 14.15 187 CYS C CA 1
ATOM 5544 C C . CYS C 1 188 ? 66.147 -20.285 36.566 1.00 17.65 187 CYS C C 1
ATOM 5545 O O . CYS C 1 188 ? 65.614 -21.337 36.911 1.00 24.23 187 CYS C O 1
ATOM 5548 N N . ALA C 1 189 ? 66.305 -19.943 35.295 1.00 11.65 188 ALA C N 1
ATOM 5549 C CA . ALA C 1 189 ? 65.772 -20.768 34.224 1.00 14.79 188 ALA C CA 1
ATOM 5550 C C . ALA C 1 189 ? 66.826 -21.700 33.635 1.00 15.51 188 ALA C C 1
ATOM 5551 O O . ALA C 1 189 ? 66.527 -22.517 32.765 1.00 18.14 188 ALA C O 1
ATOM 5553 N N . GLY C 1 190 ? 68.063 -21.569 34.105 1.00 11.17 189 GLY C N 1
ATOM 5554 C CA . GLY C 1 190 ? 69.143 -22.418 33.632 1.00 13.09 189 GLY C CA 1
ATOM 5555 C C . GLY C 1 190 ? 70.215 -22.662 34.681 1.00 9.83 189 GLY C C 1
ATOM 5556 O O . GLY C 1 190 ? 70.354 -21.891 35.626 1.00 10.14 189 GLY C O 1
ATOM 5557 N N . LEU C 1 191 ? 70.963 -23.746 34.504 1.00 8.52 190 LEU C N 1
ATOM 5558 C CA . LEU C 1 191 ? 72.063 -24.105 35.397 1.00 7.89 190 LEU C CA 1
ATOM 5559 C C . LEU C 1 191 ? 73.331 -24.190 34.545 1.00 11.08 190 LEU C C 1
ATOM 5560 O O . LEU C 1 191 ? 73.355 -24.901 33.545 1.00 9.67 190 LEU C O 1
ATOM 5565 N N . HIS C 1 192 ? 74.368 -23.448 34.928 1.00 7.74 191 HIS C N 1
ATOM 5566 C CA . HIS C 1 192 ? 75.624 -23.425 34.182 1.00 7.70 191 HIS C CA 1
ATOM 5567 C C . HIS C 1 192 ? 76.686 -24.082 35.047 1.00 9.21 191 HIS C C 1
ATOM 5568 O O . HIS C 1 192 ? 76.983 -23.600 36.152 1.00 10.18 191 HIS C O 1
ATOM 5575 N N . ILE C 1 193 ? 77.253 -25.177 34.551 1.00 8.03 192 ILE C N 1
ATOM 5576 C CA . ILE C 1 193 ? 78.126 -26.029 35.351 1.00 7.34 192 ILE C CA 1
ATOM 5577 C C . ILE C 1 193 ? 79.531 -26.126 34.762 1.00 10.17 192 ILE C C 1
ATOM 5578 O O . ILE C 1 193 ? 79.748 -25.816 33.594 1.00 11.21 192 ILE C O 1
ATOM 5583 N N . HIS C 1 194 ? 80.476 -26.582 35.574 1.00 6.42 193 HIS C N 1
ATOM 5584 C CA . HIS C 1 194 ? 81.832 -26.853 35.108 1.00 9.34 193 HIS C CA 1
ATOM 5585 C C . HIS C 1 194 ? 81.832 -28.197 34.388 1.00 10.33 193 HIS C C 1
ATOM 5586 O O . HIS C 1 194 ? 81.257 -29.164 34.874 1.00 11.31 193 HIS C O 1
ATOM 5593 N N A GLN C 1 195 ? 82.518 -28.239 33.245 0.53 11.87 194 GLN C N 1
ATOM 5594 N N B GLN C 1 195 ? 82.420 -28.251 33.198 0.47 11.87 194 GLN C N 1
ATOM 5595 C CA A GLN C 1 195 ? 82.566 -29.419 32.387 0.53 12.60 194 GLN C CA 1
ATOM 5596 C CA B GLN C 1 195 ? 82.239 -29.422 32.347 0.47 12.27 194 GLN C CA 1
ATOM 5597 C C A GLN C 1 195 ? 82.913 -30.705 33.127 0.53 15.10 194 GLN C C 1
ATOM 5598 C C B GLN C 1 195 ? 82.632 -30.735 33.025 0.47 15.10 194 GLN C C 1
ATOM 5599 O O A GLN C 1 195 ? 82.438 -31.782 32.763 0.53 14.11 194 GLN C O 1
ATOM 5600 O O B GLN C 1 195 ? 82.072 -31.785 32.714 0.47 13.18 194 GLN C O 1
ATOM 5611 N N A SER C 1 196 ? 83.747 -30.598 34.155 0.53 13.02 195 SER C N 1
ATOM 5612 N N B SER C 1 196 ? 83.582 -30.672 33.954 0.47 13.34 195 SER C N 1
ATOM 5613 C CA A SER C 1 196 ? 84.202 -31.785 34.872 0.53 15.40 195 SER C CA 1
ATOM 5614 C CA B SER C 1 196 ? 84.065 -31.875 34.634 0.47 15.50 195 SER C CA 1
ATOM 5615 C C A SER C 1 196 ? 83.115 -32.428 35.738 0.53 14.82 195 SER C C 1
ATOM 5616 C C B SER C 1 196 ? 82.982 -32.545 35.479 0.47 15.44 195 SER C C 1
ATOM 5617 O O A SER C 1 196 ? 83.325 -33.506 36.296 0.53 15.68 195 SER C O 1
ATOM 5618 O O B SER C 1 196 ? 83.074 -33.732 35.798 0.47 12.64 195 SER C O 1
ATOM 5623 N N . PHE C 1 197 ? 81.954 -31.784 35.832 1.00 12.81 196 PHE C N 1
ATOM 5624 C CA . PHE C 1 197 ? 80.871 -32.292 36.677 1.00 11.21 196 PHE C CA 1
ATOM 5625 C C . PHE C 1 197 ? 79.609 -32.659 35.907 1.00 10.08 196 PHE C C 1
ATOM 5626 O O . PHE C 1 197 ? 78.561 -32.919 36.496 1.00 12.95 196 PHE C O 1
ATOM 5634 N N . PHE C 1 198 ? 79.713 -32.705 34.583 1.00 11.10 197 PHE C N 1
ATOM 5635 C CA . PHE C 1 198 ? 78.575 -33.098 33.768 1.00 10.51 197 PHE C CA 1
ATOM 5636 C C . PHE C 1 198 ? 78.200 -34.532 34.105 1.00 13.22 197 PHE C C 1
ATOM 5637 O O . PHE C 1 198 ? 79.064 -35.399 34.161 1.00 13.76 197 PHE C O 1
ATOM 5645 N N . ASP C 1 199 ? 76.915 -34.757 34.362 1.00 11.40 198 ASP C N 1
ATOM 5646 C CA . ASP C 1 199 ? 76.381 -36.099 34.592 1.00 11.83 198 ASP C CA 1
ATOM 5647 C C . ASP C 1 199 ? 75.096 -36.247 33.797 1.00 13.28 198 ASP C C 1
ATOM 5648 O O . ASP C 1 199 ? 74.147 -35.495 34.006 1.00 14.72 198 ASP C O 1
ATOM 5653 N N . VAL C 1 200 ? 75.060 -37.213 32.877 1.00 14.00 199 VAL C N 1
ATOM 5654 C CA . VAL C 1 200 ? 73.951 -37.275 31.929 1.00 15.42 199 VAL C CA 1
ATOM 5655 C C . VAL C 1 200 ? 72.572 -37.486 32.567 1.00 13.72 199 VAL C C 1
ATOM 5656 O O . VAL C 1 200 ? 71.607 -36.813 32.196 1.00 16.90 199 VAL C O 1
ATOM 5660 N N A GLN C 1 201 ? 72.486 -38.417 33.515 0.46 16.82 200 GLN C N 1
ATOM 5661 N N B GLN C 1 201 ? 72.460 -38.389 33.537 0.54 16.83 200 GLN C N 1
ATOM 5662 C CA A GLN C 1 201 ? 71.231 -38.669 34.216 0.46 17.14 200 GLN C CA 1
ATOM 5663 C CA B GLN C 1 201 ? 71.145 -38.626 34.128 0.54 17.06 200 GLN C CA 1
ATOM 5664 C C A GLN C 1 201 ? 70.696 -37.381 34.818 0.46 14.30 200 GLN C C 1
ATOM 5665 C C B GLN C 1 201 ? 70.633 -37.432 34.936 0.54 14.15 200 GLN C C 1
ATOM 5666 O O A GLN C 1 201 ? 69.559 -36.980 34.557 0.46 15.67 200 GLN C O 1
ATOM 5667 O O B GLN C 1 201 ? 69.435 -37.149 34.938 0.54 15.83 200 GLN C O 1
ATOM 5678 N N . GLN C 1 202 ? 71.531 -36.730 35.621 1.00 15.49 201 GLN C N 1
ATOM 5679 C CA . GLN C 1 202 ? 71.133 -35.508 36.314 1.00 19.12 201 GLN C CA 1
ATOM 5680 C C . GLN C 1 202 ? 70.719 -34.433 35.317 1.00 12.06 201 GLN C C 1
ATOM 5681 O O . GLN C 1 202 ? 69.668 -33.804 35.457 1.00 13.59 201 GLN C O 1
ATOM 5687 N N . VAL C 1 203 ? 71.541 -34.234 34.294 1.00 16.19 202 VAL C N 1
ATOM 5688 C CA . VAL C 1 203 ? 71.217 -33.264 33.259 1.00 12.16 202 VAL C CA 1
ATOM 5689 C C . VAL C 1 203 ? 69.861 -33.546 32.595 1.00 13.25 202 VAL C C 1
ATOM 5690 O O . VAL C 1 203 ? 69.077 -32.626 32.347 1.00 18.35 202 VAL C O 1
ATOM 5694 N N . SER C 1 204 ? 69.567 -34.816 32.340 1.00 15.88 203 SER C N 1
ATOM 5695 C CA . SER C 1 204 ? 68.280 -35.178 31.750 1.00 16.33 203 SER C CA 1
ATOM 5696 C C . SER C 1 204 ? 67.117 -34.786 32.655 1.00 16.57 203 SER C C 1
ATOM 5697 O O . SER C 1 204 ? 66.114 -34.245 32.182 1.00 17.39 203 SER C O 1
ATOM 5700 N N . ASP C 1 205 ? 67.264 -35.048 33.953 1.00 19.30 204 ASP C N 1
ATOM 5701 C CA . ASP C 1 205 ? 66.233 -34.708 34.930 1.00 16.17 204 ASP C CA 1
ATOM 5702 C C . ASP C 1 205 ? 66.047 -33.198 35.048 1.00 16.05 204 ASP C C 1
ATOM 5703 O O . ASP C 1 205 ? 64.918 -32.700 35.132 1.00 16.19 204 ASP C O 1
ATOM 5708 N N . ILE C 1 206 ? 67.159 -32.469 35.046 1.00 15.88 205 ILE C N 1
ATOM 5709 C CA . ILE C 1 206 ? 67.110 -31.019 35.074 1.00 13.45 205 ILE C CA 1
ATOM 5710 C C . ILE C 1 206 ? 66.383 -30.480 33.843 1.00 13.62 205 ILE C C 1
ATOM 5711 O O . ILE C 1 206 ? 65.538 -29.584 33.950 1.00 16.17 205 ILE C O 1
ATOM 5716 N N . LYS C 1 207 ? 66.712 -31.023 32.676 1.00 15.61 206 LYS C N 1
ATOM 5717 C CA . LYS C 1 207 ? 66.094 -30.581 31.430 1.00 16.05 206 LYS C CA 1
ATOM 5718 C C . LYS C 1 207 ? 64.604 -30.946 31.374 1.00 15.65 206 LYS C C 1
ATOM 5719 O O . LYS C 1 207 ? 63.788 -30.170 30.871 1.00 17.65 206 LYS C O 1
ATOM 5725 N N . ALA C 1 208 ? 64.252 -32.110 31.908 1.00 16.57 207 ALA C N 1
ATOM 5726 C CA . ALA C 1 208 ? 62.849 -32.516 31.960 1.00 18.99 207 ALA C CA 1
ATOM 5727 C C . ALA C 1 208 ? 62.035 -31.590 32.868 1.00 19.01 207 ALA C C 1
ATOM 5728 O O . ALA C 1 208 ? 60.839 -31.393 32.655 1.00 24.75 207 ALA C O 1
ATOM 5730 N N . ALA C 1 209 ? 62.693 -31.009 33.867 1.00 19.07 208 ALA C N 1
ATOM 5731 C CA . ALA C 1 209 ? 62.038 -30.063 34.763 1.00 17.12 208 ALA C CA 1
ATOM 5732 C C . ALA C 1 209 ? 61.877 -28.684 34.118 1.00 12.00 208 ALA C C 1
ATOM 5733 O O . ALA C 1 209 ? 61.243 -27.794 34.688 1.00 19.71 208 ALA C O 1
ATOM 5735 N N . GLY C 1 210 ? 62.456 -28.516 32.932 1.00 18.28 209 GLY C N 1
ATOM 5736 C CA . GLY C 1 210 ? 62.244 -27.322 32.136 1.00 19.26 209 GLY C CA 1
ATOM 5737 C C . GLY C 1 210 ? 63.439 -26.392 32.035 1.00 17.62 209 GLY C C 1
ATOM 5738 O O . GLY C 1 210 ? 63.353 -25.331 31.419 1.00 20.85 209 GLY C O 1
ATOM 5739 N N . TYR C 1 211 ? 64.558 -26.788 32.630 1.00 15.32 210 TYR C N 1
ATOM 5740 C CA . TYR C 1 211 ? 65.729 -25.915 32.696 1.00 13.40 210 TYR C CA 1
ATOM 5741 C C . TYR C 1 211 ? 66.716 -26.164 31.561 1.00 12.45 210 TYR C C 1
ATOM 5742 O O . TYR C 1 211 ? 66.796 -27.268 31.022 1.00 15.76 210 TYR C O 1
ATOM 5751 N N . LYS C 1 212 ? 67.465 -25.122 31.209 1.00 12.23 211 LYS C N 1
ATOM 5752 C CA . LYS C 1 212 ? 68.583 -25.247 30.285 1.00 11.46 211 LYS C CA 1
ATOM 5753 C C . LYS C 1 212 ? 69.808 -25.652 31.083 1.00 12.84 211 LYS C C 1
ATOM 5754 O O . LYS C 1 212 ? 69.949 -25.266 32.246 1.00 11.84 211 LYS C O 1
ATOM 5760 N N . VAL C 1 213 ? 70.698 -26.418 30.466 1.00 9.59 212 VAL C N 1
ATOM 5761 C CA . VAL C 1 213 ? 71.963 -26.771 31.101 1.00 9.53 212 VAL C CA 1
ATOM 5762 C C . VAL C 1 213 ? 73.111 -26.358 30.190 1.00 10.80 212 VAL C C 1
ATOM 5763 O O . VAL C 1 213 ? 73.142 -26.717 29.020 1.00 10.16 212 VAL C O 1
ATOM 5767 N N . LEU C 1 214 ? 74.039 -25.573 30.730 1.00 9.04 213 LEU C N 1
ATOM 5768 C CA . LEU C 1 214 ? 75.175 -25.081 29.968 1.00 9.14 213 LEU C CA 1
ATOM 5769 C C . LEU C 1 214 ? 76.451 -25.488 30.698 1.00 9.69 213 LEU C C 1
ATOM 5770 O O . LEU C 1 214 ? 76.420 -25.731 31.905 1.00 9.78 213 LEU C O 1
ATOM 5775 N N . ALA C 1 215 ? 77.572 -25.564 29.978 1.00 9.68 214 ALA C N 1
ATOM 5776 C CA . ALA C 1 215 ? 78.844 -25.910 30.615 1.00 7.22 214 ALA C CA 1
ATOM 5777 C C . ALA C 1 215 ? 80.028 -25.072 30.134 1.00 7.79 214 ALA C C 1
ATOM 5778 O O . ALA C 1 215 ? 80.093 -24.686 28.967 1.00 7.28 214 ALA C O 1
ATOM 5780 N N . PHE C 1 216 ? 80.957 -24.800 31.050 1.00 7.58 215 PHE C N 1
ATOM 5781 C CA . PHE C 1 216 ? 82.177 -24.041 30.772 1.00 6.35 215 PHE C CA 1
ATOM 5782 C C . PHE C 1 216 ? 83.378 -24.814 31.320 1.00 10.52 215 PHE C C 1
ATOM 5783 O O . PHE C 1 216 ? 83.199 -25.700 32.150 1.00 9.65 215 PHE C O 1
ATOM 5791 N N . THR C 1 217 ? 84.598 -24.532 30.859 1.00 10.17 216 THR C N 1
ATOM 5792 C CA . THR C 1 217 ? 84.878 -23.823 29.617 1.00 7.96 216 THR C CA 1
ATOM 5793 C C . THR C 1 217 ? 85.460 -24.892 28.705 1.00 9.04 216 THR C C 1
ATOM 5794 O O . THR C 1 217 ? 86.406 -25.592 29.089 1.00 11.61 216 THR C O 1
ATOM 5798 N N . ILE C 1 218 ? 84.892 -25.038 27.510 1.00 7.86 217 ILE C N 1
ATOM 5799 C CA . ILE C 1 218 ? 85.262 -26.154 26.647 1.00 10.98 217 ILE C CA 1
ATOM 5800 C C . ILE C 1 218 ? 85.955 -25.668 25.385 1.00 9.30 217 ILE C C 1
ATOM 5801 O O . ILE C 1 218 ? 85.364 -24.957 24.576 1.00 9.91 217 ILE C O 1
ATOM 5806 N N . ASN C 1 219 ? 87.218 -26.059 25.236 1.00 11.35 218 ASN C N 1
ATOM 5807 C CA . ASN C 1 219 ? 88.045 -25.634 24.117 1.00 12.54 218 ASN C CA 1
ATOM 5808 C C . ASN C 1 219 ? 88.418 -26.801 23.206 1.00 13.84 218 ASN C C 1
ATOM 5809 O O . ASN C 1 219 ? 89.040 -26.612 22.163 1.00 14.33 218 ASN C O 1
ATOM 5814 N N . ASP C 1 220 ? 88.035 -28.008 23.605 1.00 11.00 219 ASP C N 1
ATOM 5815 C CA . ASP C 1 220 ? 88.282 -29.187 22.780 1.00 12.74 219 ASP C CA 1
ATOM 5816 C C . ASP C 1 220 ? 87.012 -29.574 22.032 1.00 9.28 219 ASP C C 1
ATOM 5817 O O . ASP C 1 220 ? 85.986 -29.824 22.649 1.00 12.04 219 ASP C O 1
ATOM 5822 N N . GLU C 1 221 ? 87.069 -29.606 20.701 1.00 13.54 220 GLU C N 1
ATOM 5823 C CA . GLU C 1 221 ? 85.850 -29.829 19.925 1.00 14.20 220 GLU C CA 1
ATOM 5824 C C . GLU C 1 221 ? 85.225 -31.201 20.180 1.00 10.42 220 GLU C C 1
ATOM 5825 O O . GLU C 1 221 ? 84.000 -31.331 20.193 1.00 14.04 220 GLU C O 1
ATOM 5831 N N A SER C 1 222 ? 86.062 -32.212 20.384 0.66 13.71 221 SER C N 1
ATOM 5832 N N B SER C 1 222 ? 86.056 -32.216 20.394 0.34 13.78 221 SER C N 1
ATOM 5833 C CA A SER C 1 222 ? 85.562 -33.557 20.658 0.66 17.22 221 SER C CA 1
ATOM 5834 C CA B SER C 1 222 ? 85.537 -33.560 20.644 0.34 17.16 221 SER C CA 1
ATOM 5835 C C A SER C 1 222 ? 84.737 -33.596 21.939 0.66 12.36 221 SER C C 1
ATOM 5836 C C B SER C 1 222 ? 84.746 -33.621 21.950 0.34 12.44 221 SER C C 1
ATOM 5837 O O A SER C 1 222 ? 83.680 -34.229 21.992 0.66 14.36 221 SER C O 1
ATOM 5838 O O B SER C 1 222 ? 83.718 -34.295 22.029 0.34 14.36 221 SER C O 1
ATOM 5843 N N . LEU C 1 223 ? 85.218 -32.911 22.970 1.00 12.39 222 LEU C N 1
ATOM 5844 C CA . LEU C 1 223 ? 84.491 -32.835 24.234 1.00 12.26 222 LEU C CA 1
ATOM 5845 C C . LEU C 1 223 ? 83.148 -32.121 24.045 1.00 8.64 222 LEU C C 1
ATOM 5846 O O . LEU C 1 223 ? 82.111 -32.567 24.547 1.00 12.28 222 LEU C O 1
ATOM 5851 N N . ALA C 1 224 ? 83.170 -30.999 23.330 1.00 9.38 223 ALA C N 1
ATOM 5852 C CA . ALA C 1 224 ? 81.938 -30.272 23.045 1.00 8.71 223 ALA C CA 1
ATOM 5853 C C . ALA C 1 224 ? 80.906 -31.181 22.378 1.00 10.71 223 ALA C C 1
ATOM 5854 O O . ALA C 1 224 ? 79.752 -31.253 22.814 1.00 9.14 223 ALA C O 1
ATOM 5856 N N . LEU C 1 225 ? 81.321 -31.866 21.315 1.00 10.32 224 LEU C N 1
ATOM 5857 C CA . LEU C 1 225 ? 80.413 -32.733 20.583 1.00 11.35 224 LEU C CA 1
ATOM 5858 C C . LEU C 1 225 ? 79.882 -33.845 21.472 1.00 10.24 224 LEU C C 1
ATOM 5859 O O . LEU C 1 225 ? 78.694 -34.178 21.418 1.00 11.66 224 LEU C O 1
ATOM 5864 N N . LYS C 1 226 ? 80.754 -34.396 22.308 1.00 9.93 225 LYS C N 1
ATOM 5865 C CA . LYS C 1 226 ? 80.340 -35.446 23.236 1.00 10.54 225 LYS C CA 1
ATOM 5866 C C . LYS C 1 226 ? 79.217 -34.947 24.135 1.00 9.13 225 LYS C C 1
ATOM 5867 O O . LYS C 1 226 ? 78.218 -35.637 24.352 1.00 11.96 225 LYS C O 1
ATOM 5873 N N . LEU C 1 227 ? 79.367 -33.732 24.657 1.00 9.49 226 LEU C N 1
ATOM 5874 C CA . LEU C 1 227 ? 78.397 -33.242 25.627 1.00 9.19 226 LEU C CA 1
ATOM 5875 C C . LEU C 1 227 ? 77.098 -32.797 24.964 1.00 8.55 226 LEU C C 1
ATOM 5876 O O . LEU C 1 227 ? 76.023 -32.966 25.532 1.00 10.64 226 LEU C O 1
ATOM 5881 N N . TYR C 1 228 ? 77.185 -32.236 23.759 1.00 8.85 227 TYR C N 1
ATOM 5882 C CA . TYR C 1 228 ? 75.971 -31.915 23.016 1.00 8.43 227 TYR C CA 1
ATOM 5883 C C . TYR C 1 228 ? 75.150 -33.188 22.794 1.00 9.75 227 TYR C C 1
ATOM 5884 O O . TYR C 1 228 ? 73.920 -33.181 22.935 1.00 10.35 227 TYR C O 1
ATOM 5893 N N . ASN C 1 229 ? 75.835 -34.266 22.420 1.00 11.53 228 ASN C N 1
ATOM 5894 C CA . ASN C 1 229 ? 75.171 -35.549 22.199 1.00 12.13 228 ASN C CA 1
ATOM 5895 C C . ASN C 1 229 ? 74.452 -36.030 23.464 1.00 13.48 228 ASN C C 1
ATOM 5896 O O . ASN C 1 229 ? 73.453 -36.761 23.391 1.00 13.03 228 ASN C O 1
ATOM 5901 N N . GLN C 1 230 ? 74.961 -35.615 24.623 1.00 11.64 229 GLN C N 1
ATOM 5902 C CA . GLN C 1 230 ? 74.371 -36.000 25.898 1.00 12.81 229 GLN C CA 1
ATOM 5903 C C . GLN C 1 230 ? 73.362 -34.977 26.434 1.00 13.43 229 GLN C C 1
ATOM 5904 O O . GLN C 1 230 ? 72.879 -35.104 27.565 1.00 13.79 229 GLN C O 1
ATOM 5910 N N . GLY C 1 231 ? 73.037 -33.971 25.622 1.00 13.19 230 GLY C N 1
ATOM 5911 C CA . GLY C 1 231 ? 71.949 -33.066 25.948 1.00 13.17 230 GLY C CA 1
ATOM 5912 C C . GLY C 1 231 ? 72.346 -31.682 26.432 1.00 16.83 230 GLY C C 1
ATOM 5913 O O . GLY C 1 231 ? 71.487 -30.875 26.764 1.00 13.31 230 GLY C O 1
ATOM 5914 N N . LEU C 1 232 ? 73.641 -31.403 26.484 1.00 10.74 231 LEU C N 1
ATOM 5915 C CA . LEU C 1 232 ? 74.083 -30.057 26.857 1.00 9.36 231 LEU C CA 1
ATOM 5916 C C . LEU C 1 232 ? 73.499 -29.030 25.879 1.00 11.52 231 LEU C C 1
ATOM 5917 O O . LEU C 1 232 ? 73.535 -29.231 24.661 1.00 11.96 231 LEU C O 1
ATOM 5922 N N . ASP C 1 233 ? 72.957 -27.932 26.403 1.00 8.63 232 ASP C N 1
ATOM 5923 C CA . ASP C 1 233 ? 72.319 -26.923 25.552 1.00 9.55 232 ASP C CA 1
ATOM 5924 C C . ASP C 1 233 ? 73.316 -25.948 24.925 1.00 10.88 232 ASP C C 1
ATOM 5925 O O . ASP C 1 233 ? 73.114 -25.478 23.803 1.00 11.72 232 ASP C O 1
ATOM 5930 N N . ALA C 1 234 ? 74.376 -25.627 25.654 1.00 8.18 233 ALA C N 1
ATOM 5931 C CA . ALA C 1 234 ? 75.389 -24.708 25.125 1.00 9.69 233 ALA C CA 1
ATOM 5932 C C . ALA C 1 234 ? 76.716 -24.861 25.849 1.00 9.58 233 ALA C C 1
ATOM 5933 O O . ALA C 1 234 ? 76.751 -25.268 27.017 1.00 8.14 233 ALA C O 1
ATOM 5935 N N . VAL C 1 235 ? 77.805 -24.540 25.147 1.00 8.31 234 VAL C N 1
ATOM 5936 C CA . VAL C 1 235 ? 79.123 -24.458 25.777 1.00 7.94 234 VAL C CA 1
ATOM 5937 C C . VAL C 1 235 ? 79.618 -23.022 25.778 1.00 8.57 234 VAL C C 1
ATOM 5938 O O . VAL C 1 235 ? 79.297 -22.244 24.880 1.00 10.12 234 VAL C O 1
ATOM 5942 N N . PHE C 1 236 ? 80.394 -22.686 26.801 1.00 7.39 235 PHE C N 1
ATOM 5943 C CA . PHE C 1 236 ? 81.217 -21.487 26.800 1.00 8.52 235 PHE C CA 1
ATOM 5944 C C . PHE C 1 236 ? 82.601 -21.901 26.335 1.00 8.70 235 PHE C C 1
ATOM 5945 O O . PHE C 1 236 ? 83.201 -22.801 26.913 1.00 8.69 235 PHE C O 1
ATOM 5953 N N . SER C 1 237 ? 83.110 -21.255 25.289 1.00 8.43 236 SER C N 1
ATOM 5954 C CA . SER C 1 237 ? 84.411 -21.635 24.730 1.00 9.08 236 SER C CA 1
ATOM 5955 C C . SER C 1 237 ? 85.291 -20.416 24.467 1.00 7.42 236 SER C C 1
ATOM 5956 O O . SER C 1 237 ? 84.787 -19.362 24.081 1.00 8.35 236 SER C O 1
ATOM 5959 N N . ASP C 1 238 ? 86.600 -20.570 24.671 1.00 8.13 237 ASP C N 1
ATOM 5960 C CA . ASP C 1 238 ? 87.582 -19.553 24.278 1.00 9.81 237 ASP C CA 1
ATOM 5961 C C . ASP C 1 238 ? 87.868 -19.597 22.773 1.00 9.21 237 ASP C C 1
ATOM 5962 O O . ASP C 1 238 ? 88.446 -18.660 22.210 1.00 9.40 237 ASP C O 1
ATOM 5967 N N . TYR C 1 239 ? 87.485 -20.702 22.137 1.00 8.96 238 TYR C N 1
ATOM 5968 C CA . TYR C 1 239 ? 87.670 -20.889 20.698 1.00 8.33 238 TYR C CA 1
ATOM 5969 C C . TYR C 1 239 ? 86.327 -21.217 20.061 1.00 9.90 238 TYR C C 1
ATOM 5970 O O . TYR C 1 239 ? 86.127 -22.311 19.516 1.00 10.13 238 TYR C O 1
ATOM 5979 N N . PRO C 1 240 ? 85.392 -20.265 20.123 1.00 8.45 239 PRO C N 1
ATOM 5980 C CA . PRO C 1 240 ? 84.022 -20.552 19.694 1.00 9.43 239 PRO C CA 1
ATOM 5981 C C . PRO C 1 240 ? 83.915 -20.878 18.208 1.00 10.00 239 PRO C C 1
ATOM 5982 O O . PRO C 1 240 ? 83.082 -21.708 17.848 1.00 11.40 239 PRO C O 1
ATOM 5986 N N . GLN C 1 241 ? 84.731 -20.259 17.362 1.00 9.31 240 GLN C N 1
ATOM 5987 C CA . GLN C 1 241 ? 84.662 -20.555 15.933 1.00 8.38 240 GLN C CA 1
ATOM 5988 C C . GLN C 1 241 ? 85.058 -22.015 15.677 1.00 11.61 240 GLN C C 1
ATOM 5989 O O . GLN C 1 241 ? 84.453 -22.693 14.849 1.00 12.31 240 GLN C O 1
ATOM 5995 N N . LYS C 1 242 ? 86.071 -22.490 16.394 1.00 9.62 241 LYS C N 1
ATOM 5996 C CA . LYS C 1 242 ? 86.522 -23.871 16.247 1.00 9.55 241 LYS C CA 1
ATOM 5997 C C . LYS C 1 242 ? 85.412 -24.834 16.638 1.00 13.49 241 LYS C C 1
ATOM 5998 O O . LYS C 1 242 ? 85.185 -25.844 15.963 1.00 12.54 241 LYS C O 1
ATOM 6004 N N . ILE C 1 243 ? 84.732 -24.533 17.740 1.00 10.28 242 ILE C N 1
ATOM 6005 C CA . ILE C 1 243 ? 83.658 -25.396 18.219 1.00 8.57 242 ILE C CA 1
ATOM 6006 C C . ILE C 1 243 ? 82.518 -25.397 17.207 1.00 11.97 242 ILE C C 1
ATOM 6007 O O . ILE C 1 243 ? 81.963 -26.450 16.880 1.00 10.44 242 ILE C O 1
ATOM 6012 N N . GLN C 1 244 ? 82.178 -24.219 16.693 1.00 10.23 243 GLN C N 1
ATOM 6013 C CA . GLN C 1 244 ? 81.077 -24.122 15.749 1.00 7.57 243 GLN C CA 1
ATOM 6014 C C . GLN C 1 244 ? 81.379 -24.914 14.478 1.00 11.04 243 GLN C C 1
ATOM 6015 O O . GLN C 1 244 ? 80.509 -25.594 13.937 1.00 13.00 243 GLN C O 1
ATOM 6021 N N A SER C 1 245 ? 82.614 -24.816 14.006 0.59 10.82 244 SER C N 1
ATOM 6022 N N B SER C 1 245 ? 82.619 -24.826 14.012 0.41 10.84 244 SER C N 1
ATOM 6023 C CA A SER C 1 245 ? 83.009 -25.535 12.805 0.59 11.50 244 SER C CA 1
ATOM 6024 C CA B SER C 1 245 ? 83.025 -25.529 12.799 0.41 11.54 244 SER C CA 1
ATOM 6025 C C A SER C 1 245 ? 82.825 -27.029 13.029 0.59 12.32 244 SER C C 1
ATOM 6026 C C B SER C 1 245 ? 82.962 -27.041 12.988 0.41 12.35 244 SER C C 1
ATOM 6027 O O A SER C 1 245 ? 82.329 -27.741 12.156 0.59 12.25 244 SER C O 1
ATOM 6028 O O B SER C 1 245 ? 82.691 -27.782 12.043 0.41 12.53 244 SER C O 1
ATOM 6033 N N . ALA C 1 246 ? 83.214 -27.493 14.212 1.00 11.85 245 ALA C N 1
ATOM 6034 C CA . ALA C 1 246 ? 83.125 -28.912 14.537 1.00 11.08 245 ALA C CA 1
ATOM 6035 C C . ALA C 1 246 ? 81.673 -29.364 14.514 1.00 13.58 245 ALA C C 1
ATOM 6036 O O . ALA C 1 246 ? 81.369 -30.452 14.028 1.00 12.71 245 ALA C O 1
ATOM 6038 N N . ILE C 1 247 ? 80.780 -28.535 15.049 1.00 10.39 246 ILE C N 1
ATOM 6039 C CA . ILE C 1 247 ? 79.356 -28.850 15.018 1.00 9.68 246 ILE C CA 1
ATOM 6040 C C . ILE C 1 247 ? 78.892 -28.967 13.569 1.00 13.36 246 ILE C C 1
ATOM 6041 O O . ILE C 1 247 ? 78.257 -29.947 13.178 1.00 13.09 246 ILE C O 1
ATOM 6046 N N . ASP C 1 248 ? 79.228 -27.960 12.772 1.00 12.43 247 ASP C N 1
ATOM 6047 C CA . ASP C 1 248 ? 78.737 -27.867 11.403 1.00 12.60 247 ASP C CA 1
ATOM 6048 C C . ASP C 1 248 ? 79.354 -28.895 10.451 1.00 15.65 247 ASP C C 1
ATOM 6049 O O . ASP C 1 248 ? 78.765 -29.220 9.418 1.00 19.12 247 ASP C O 1
ATOM 6054 N N . SER C 1 249 ? 80.542 -29.386 10.783 1.00 13.08 248 SER C N 1
ATOM 6055 C CA . SER C 1 249 ? 81.272 -30.285 9.890 1.00 14.12 248 SER C CA 1
ATOM 6056 C C . SER C 1 249 ? 80.993 -31.747 10.203 1.00 14.33 248 SER C C 1
ATOM 6057 O O . SER C 1 249 ? 81.434 -32.642 9.480 1.00 17.73 248 SER C O 1
ATOM 6060 N N . HIS C 1 250 ? 80.262 -31.995 11.282 1.00 15.10 249 HIS C N 1
ATOM 6061 C CA . HIS C 1 250 ? 79.970 -33.371 11.670 1.00 16.35 249 HIS C CA 1
ATOM 6062 C C . HIS C 1 250 ? 79.063 -34.051 10.648 1.00 21.53 249 HIS C C 1
ATOM 6063 O O . HIS C 1 250 ? 78.064 -33.481 10.214 1.00 20.15 249 HIS C O 1
ATOM 6070 N N . ILE C 1 251 ? 79.420 -35.275 10.272 1.00 21.25 250 ILE C N 1
ATOM 6071 C CA . ILE C 1 251 ? 78.622 -36.055 9.339 1.00 23.59 250 ILE C CA 1
ATOM 6072 C C . ILE C 1 251 ? 77.849 -37.106 10.119 1.00 23.68 250 ILE C C 1
ATOM 6073 O O . ILE C 1 251 ? 78.440 -38.028 10.686 1.00 28.87 250 ILE C O 1
ATOM 6078 N N . ASN C 1 252 ? 76.530 -36.955 10.155 1.00 28.97 251 ASN C N 1
ATOM 6079 C CA . ASN C 1 252 ? 75.672 -37.892 10.871 1.00 36.58 251 ASN C CA 1
ATOM 6080 C C . ASN C 1 252 ? 75.637 -39.265 10.206 1.00 49.64 251 ASN C C 1
ATOM 6081 O O . ASN C 1 252 ? 75.325 -40.269 10.847 1.00 45.11 251 ASN C O 1
ATOM 6087 N N . GLN D 1 3 ? 100.305 -22.352 -36.830 1.00 34.55 2 GLN D N 1
ATOM 6088 C CA . GLN D 1 3 ? 99.937 -22.293 -35.422 1.00 44.21 2 GLN D CA 1
ATOM 6089 C C . GLN D 1 3 ? 98.738 -21.359 -35.180 1.00 37.91 2 GLN D C 1
ATOM 6090 O O . GLN D 1 3 ? 97.599 -21.726 -35.468 1.00 43.75 2 GLN D O 1
ATOM 6096 N N . SER D 1 4 ? 98.995 -20.154 -34.675 1.00 23.87 3 SER D N 1
ATOM 6097 C CA . SER D 1 4 ? 97.922 -19.269 -34.212 1.00 16.34 3 SER D CA 1
ATOM 6098 C C . SER D 1 4 ? 96.822 -19.039 -35.245 1.00 16.10 3 SER D C 1
ATOM 6099 O O . SER D 1 4 ? 97.072 -18.568 -36.348 1.00 18.05 3 SER D O 1
ATOM 6102 N N . ALA D 1 5 ? 95.592 -19.363 -34.856 1.00 15.33 4 ALA D N 1
ATOM 6103 C CA . ALA D 1 5 ? 94.428 -19.145 -35.696 1.00 11.14 4 ALA D CA 1
ATOM 6104 C C . ALA D 1 5 ? 94.240 -17.681 -36.056 1.00 11.29 4 ALA D C 1
ATOM 6105 O O . ALA D 1 5 ? 93.671 -17.371 -37.102 1.00 14.73 4 ALA D O 1
ATOM 6107 N N . TYR D 1 6 ? 94.694 -16.781 -35.188 1.00 9.31 5 TYR D N 1
ATOM 6108 C CA . TYR D 1 6 ? 94.497 -15.356 -35.443 1.00 12.72 5 TYR D CA 1
ATOM 6109 C C . TYR D 1 6 ? 95.283 -14.875 -36.666 1.00 11.88 5 TYR D C 1
ATOM 6110 O O . TYR D 1 6 ? 94.950 -13.844 -37.249 1.00 14.48 5 TYR D O 1
ATOM 6119 N N . SER D 1 7 ? 96.314 -15.626 -37.049 1.00 14.69 6 SER D N 1
ATOM 6120 C CA . SER D 1 7 ? 97.071 -15.316 -38.261 1.00 16.74 6 SER D CA 1
ATOM 6121 C C . SER D 1 7 ? 96.183 -15.446 -39.490 1.00 16.48 6 SER D C 1
ATOM 6122 O O . SER D 1 7 ? 96.534 -14.982 -40.575 1.00 16.76 6 SER D O 1
ATOM 6125 N N . PHE D 1 8 ? 95.032 -16.086 -39.315 1.00 15.08 7 PHE D N 1
ATOM 6126 C CA . PHE D 1 8 ? 94.141 -16.382 -40.434 1.00 15.74 7 PHE D CA 1
ATOM 6127 C C . PHE D 1 8 ? 92.715 -15.903 -40.186 1.00 16.80 7 PHE D C 1
ATOM 6128 O O . PHE D 1 8 ? 91.766 -16.402 -40.791 1.00 15.68 7 PHE D O 1
ATOM 6136 N N . LEU D 1 9 ? 92.576 -14.920 -39.305 1.00 13.15 8 LEU D N 1
ATOM 6137 C CA . LEU D 1 9 ? 91.259 -14.412 -38.929 1.00 15.04 8 LEU D CA 1
ATOM 6138 C C . LEU D 1 9 ? 90.572 -13.713 -40.101 1.00 13.74 8 LEU D C 1
ATOM 6139 O O . LEU D 1 9 ? 91.106 -12.753 -40.659 1.00 13.14 8 LEU D O 1
ATOM 6144 N N . PRO D 1 10 ? 89.377 -14.189 -40.486 1.00 12.07 9 PRO D N 1
ATOM 6145 C CA . PRO D 1 10 ? 88.611 -13.510 -41.535 1.00 13.07 9 PRO D CA 1
ATOM 6146 C C . PRO D 1 10 ? 87.776 -12.369 -40.956 1.00 12.03 9 PRO D C 1
ATOM 6147 O O . PRO D 1 10 ? 87.662 -12.267 -39.735 1.00 14.36 9 PRO D O 1
ATOM 6151 N N . GLN D 1 11 ? 87.192 -11.536 -41.812 1.00 10.18 10 GLN D N 1
ATOM 6152 C CA . GLN D 1 11 ? 86.345 -10.443 -41.346 1.00 13.21 10 GLN D CA 1
ATOM 6153 C C . GLN D 1 11 ? 84.977 -10.913 -40.850 1.00 10.18 10 GLN D C 1
ATOM 6154 O O . GLN D 1 11 ? 84.356 -10.249 -40.025 1.00 11.38 10 GLN D O 1
ATOM 6160 N N . VAL D 1 12 ? 84.508 -12.047 -41.352 1.00 10.25 11 VAL D N 1
ATOM 6161 C CA . VAL D 1 12 ? 83.170 -12.515 -41.003 1.00 11.10 11 VAL D CA 1
ATOM 6162 C C . VAL D 1 12 ? 83.194 -13.959 -40.493 1.00 9.62 11 VAL D C 1
ATOM 6163 O O . VAL D 1 12 ? 83.762 -14.839 -41.130 1.00 11.62 11 VAL D O 1
ATOM 6167 N N . ILE D 1 13 ? 82.586 -14.188 -39.331 1.00 8.52 12 ILE D N 1
ATOM 6168 C CA . ILE D 1 13 ? 82.498 -15.529 -38.749 1.00 8.52 12 ILE D CA 1
ATOM 6169 C C . ILE D 1 13 ? 81.016 -15.848 -38.580 1.00 7.61 12 ILE D C 1
ATOM 6170 O O . ILE D 1 13 ? 80.273 -15.025 -38.053 1.00 10.45 12 ILE D O 1
ATOM 6175 N N . ALA D 1 14 ? 80.590 -17.030 -39.023 1.00 8.66 13 ALA D N 1
ATOM 6176 C CA . ALA D 1 14 ? 79.183 -17.424 -38.915 1.00 9.44 13 ALA D CA 1
ATOM 6177 C C . ALA D 1 14 ? 78.830 -17.849 -37.492 1.00 9.26 13 ALA D C 1
ATOM 6178 O O . ALA D 1 14 ? 79.325 -18.866 -36.986 1.00 10.15 13 ALA D O 1
ATOM 6180 N N . HIS D 1 15 ? 77.963 -17.057 -36.866 1.00 7.34 14 HIS D N 1
ATOM 6181 C CA . HIS D 1 15 ? 77.585 -17.210 -35.463 1.00 9.13 14 HIS D CA 1
ATOM 6182 C C . HIS D 1 15 ? 76.630 -18.384 -35.241 1.00 9.02 14 HIS D C 1
ATOM 6183 O O . HIS D 1 15 ? 75.450 -18.302 -35.584 1.00 9.31 14 HIS D O 1
ATOM 6190 N N . ARG D 1 16 ? 77.150 -19.456 -34.642 1.00 7.49 15 ARG D N 1
ATOM 6191 C CA . ARG D 1 16 ? 76.430 -20.725 -34.486 1.00 8.72 15 ARG D CA 1
ATOM 6192 C C . ARG D 1 16 ? 76.153 -21.328 -35.858 1.00 9.25 15 ARG D C 1
ATOM 6193 O O . ARG D 1 16 ? 75.104 -21.936 -36.095 1.00 9.79 15 ARG D O 1
ATOM 6201 N N . GLY D 1 17 ? 77.122 -21.157 -36.752 1.00 8.09 16 GLY D N 1
ATOM 6202 C CA . GLY D 1 17 ? 76.947 -21.460 -38.157 1.00 8.96 16 GLY D CA 1
ATOM 6203 C C . GLY D 1 17 ? 76.184 -20.324 -38.817 1.00 8.56 16 GLY D C 1
ATOM 6204 O O . GLY D 1 17 ? 76.092 -19.219 -38.272 1.00 11.24 16 GLY D O 1
ATOM 6205 N N A SER D 1 18 ? 75.634 -20.585 -39.996 0.62 8.57 17 SER D N 1
ATOM 6206 N N B SER D 1 18 ? 75.652 -20.575 -40.008 0.38 8.59 17 SER D N 1
ATOM 6207 C CA A SER D 1 18 ? 74.807 -19.590 -40.657 0.62 8.34 17 SER D CA 1
ATOM 6208 C CA B SER D 1 18 ? 74.792 -19.591 -40.652 0.38 8.39 17 SER D CA 1
ATOM 6209 C C A SER D 1 18 ? 73.396 -19.675 -40.089 0.62 12.11 17 SER D C 1
ATOM 6210 C C B SER D 1 18 ? 73.400 -19.712 -40.066 0.38 12.05 17 SER D C 1
ATOM 6211 O O A SER D 1 18 ? 72.495 -20.247 -40.705 0.62 11.68 17 SER D O 1
ATOM 6212 O O B SER D 1 18 ? 72.516 -20.346 -40.644 0.38 11.68 17 SER D O 1
ATOM 6217 N N . SER D 1 19 ? 73.218 -19.084 -38.911 1.00 8.93 18 SER D N 1
ATOM 6218 C CA . SER D 1 19 ? 72.046 -19.325 -38.073 1.00 8.80 18 SER D CA 1
ATOM 6219 C C . SER D 1 19 ? 70.849 -18.432 -38.362 1.00 11.15 18 SER D C 1
ATOM 6220 O O . SER D 1 19 ? 69.778 -18.626 -37.796 1.00 13.18 18 SER D O 1
ATOM 6223 N N . GLY D 1 20 ? 71.033 -17.442 -39.224 1.00 12.04 19 GLY D N 1
ATOM 6224 C CA . GLY D 1 20 ? 69.915 -16.631 -39.664 1.00 12.93 19 GLY D CA 1
ATOM 6225 C C . GLY D 1 20 ? 68.898 -17.442 -40.458 1.00 14.86 19 GLY D C 1
ATOM 6226 O O . GLY D 1 20 ? 67.690 -17.295 -40.264 1.00 19.17 19 GLY D O 1
ATOM 6227 N N A GLN D 1 21 ? 69.394 -18.326 -41.325 0.62 14.97 20 GLN D N 1
ATOM 6228 N N B GLN D 1 21 ? 69.378 -18.274 -41.370 0.38 14.98 20 GLN D N 1
ATOM 6229 C CA A GLN D 1 21 ? 68.541 -19.077 -42.252 0.62 14.72 20 GLN D CA 1
ATOM 6230 C CA B GLN D 1 21 ? 68.485 -19.106 -42.162 0.38 14.73 20 GLN D CA 1
ATOM 6231 C C A GLN D 1 21 ? 68.537 -20.601 -42.051 0.62 15.62 20 GLN D C 1
ATOM 6232 C C B GLN D 1 21 ? 68.276 -20.440 -41.461 0.38 15.20 20 GLN D C 1
ATOM 6233 O O A GLN D 1 21 ? 67.792 -21.307 -42.732 0.62 11.68 20 GLN D O 1
ATOM 6234 O O B GLN D 1 21 ? 67.150 -20.852 -41.191 0.38 13.46 20 GLN D O 1
ATOM 6245 N N . ALA D 1 22 ? 69.384 -21.099 -41.150 1.00 12.11 21 ALA D N 1
ATOM 6246 C CA . ALA D 1 22 ? 69.358 -22.499 -40.726 1.00 9.58 21 ALA D CA 1
ATOM 6247 C C . ALA D 1 22 ? 69.414 -22.562 -39.204 1.00 10.71 21 ALA D C 1
ATOM 6248 O O . ALA D 1 22 ? 69.851 -21.610 -38.569 1.00 10.42 21 ALA D O 1
ATOM 6250 N N . PRO D 1 23 ? 68.982 -23.688 -38.611 1.00 10.15 22 PRO D N 1
ATOM 6251 C CA . PRO D 1 23 ? 68.914 -23.755 -37.144 1.00 8.82 22 PRO D CA 1
ATOM 6252 C C . PRO D 1 23 ? 70.299 -23.626 -36.514 1.00 8.65 22 PRO D C 1
ATOM 6253 O O . PRO D 1 23 ? 71.225 -24.330 -36.913 1.00 9.20 22 PRO D O 1
ATOM 6257 N N . GLU D 1 24 ? 70.428 -22.749 -35.522 1.00 9.96 23 GLU D N 1
ATOM 6258 C CA . GLU D 1 24 ? 71.720 -22.525 -34.883 1.00 8.53 23 GLU D CA 1
ATOM 6259 C C . GLU D 1 24 ? 72.359 -23.818 -34.385 1.00 7.66 23 GLU D C 1
ATOM 6260 O O . GLU D 1 24 ? 71.674 -24.731 -33.917 1.00 10.71 23 GLU D O 1
ATOM 6266 N N . ASN D 1 25 ? 73.684 -23.880 -34.473 1.00 9.10 24 ASN D N 1
ATOM 6267 C CA . ASN D 1 25 ? 74.441 -24.976 -33.876 1.00 7.22 24 ASN D CA 1
ATOM 6268 C C . ASN D 1 25 ? 74.021 -26.353 -34.380 1.00 7.90 24 ASN D C 1
ATOM 6269 O O . ASN D 1 25 ? 73.960 -27.307 -33.603 1.00 10.09 24 ASN D O 1
ATOM 6274 N N . THR D 1 26 ? 73.739 -26.452 -35.681 1.00 8.53 25 THR D N 1
ATOM 6275 C CA . THR D 1 26 ? 73.407 -27.740 -36.292 1.00 9.02 25 THR D CA 1
ATOM 6276 C C . THR D 1 26 ? 74.307 -28.042 -37.491 1.00 10.34 25 THR D C 1
ATOM 6277 O O . THR D 1 26 ? 74.981 -27.157 -38.030 1.00 10.20 25 THR D O 1
ATOM 6281 N N . LEU D 1 27 ? 74.322 -29.298 -37.915 1.00 9.75 26 LEU D N 1
ATOM 6282 C CA . LEU D 1 27 ? 75.040 -29.613 -39.136 1.00 8.07 26 LEU D CA 1
ATOM 6283 C C . LEU D 1 27 ? 74.450 -28.786 -40.277 1.00 9.78 26 LEU D C 1
ATOM 6284 O O . LEU D 1 27 ? 75.182 -28.323 -41.148 1.00 10.41 26 LEU D O 1
ATOM 6289 N N . ALA D 1 28 ? 73.135 -28.566 -40.255 1.00 9.18 27 ALA D N 1
ATOM 6290 C CA . ALA D 1 28 ? 72.507 -27.730 -41.282 1.00 10.97 27 ALA D CA 1
ATOM 6291 C C . ALA D 1 28 ? 73.118 -26.336 -41.348 1.00 11.70 27 ALA D C 1
ATOM 6292 O O . ALA D 1 28 ? 73.407 -25.831 -42.436 1.00 10.86 27 ALA D O 1
ATOM 6294 N N . SER D 1 29 ? 73.313 -25.706 -40.192 1.00 12.11 28 SER D N 1
ATOM 6295 C CA . SER D 1 29 ? 73.848 -24.346 -40.198 1.00 8.83 28 SER D CA 1
ATOM 6296 C C . SER D 1 29 ? 75.325 -24.321 -40.598 1.00 10.06 28 SER D C 1
ATOM 6297 O O . SER D 1 29 ? 75.815 -23.322 -41.133 1.00 8.62 28 SER D O 1
ATOM 6300 N N . LEU D 1 30 ? 76.028 -25.416 -40.335 1.00 9.34 29 LEU D N 1
ATOM 6301 C CA . LEU D 1 30 ? 77.429 -25.520 -40.713 1.00 9.16 29 LEU D CA 1
ATOM 6302 C C . LEU D 1 30 ? 77.549 -25.732 -42.223 1.00 10.09 29 LEU D C 1
ATOM 6303 O O . LEU D 1 30 ? 78.391 -25.118 -42.873 1.00 10.27 29 LEU D O 1
ATOM 6308 N N . HIS D 1 31 ? 76.702 -26.602 -42.773 1.00 9.98 30 HIS D N 1
ATOM 6309 C CA . HIS D 1 31 ? 76.651 -26.790 -44.227 1.00 10.95 30 HIS D CA 1
ATOM 6310 C C . HIS D 1 31 ? 76.323 -25.489 -44.935 1.00 13.53 30 HIS D C 1
ATOM 6311 O O . HIS D 1 31 ? 76.921 -25.170 -45.963 1.00 12.09 30 HIS D O 1
ATOM 6318 N N . LEU D 1 32 ? 75.358 -24.743 -44.404 1.00 9.00 31 LEU D N 1
ATOM 6319 C CA . LEU D 1 32 ? 74.984 -23.480 -45.035 1.00 8.71 31 LEU D CA 1
ATOM 6320 C C . LEU D 1 32 ? 76.157 -22.493 -45.017 1.00 10.80 31 LEU D C 1
ATOM 6321 O O . LEU D 1 32 ? 76.453 -21.845 -46.022 1.00 11.36 31 LEU D O 1
ATOM 6326 N N . ALA D 1 33 ? 76.820 -22.363 -43.873 1.00 9.60 32 ALA D N 1
ATOM 6327 C CA . ALA D 1 33 ? 77.995 -21.495 -43.794 1.00 10.19 32 ALA D CA 1
ATOM 6328 C C . ALA D 1 33 ? 79.046 -21.913 -44.818 1.00 10.54 32 ALA D C 1
ATOM 6329 O O . ALA D 1 33 ? 79.627 -21.077 -45.514 1.00 10.25 32 ALA D O 1
ATOM 6331 N N . GLY D 1 34 ? 79.296 -23.214 -44.888 1.00 11.16 33 GLY D N 1
ATOM 6332 C CA . GLY D 1 34 ? 80.274 -23.751 -45.816 1.00 10.45 33 GLY D CA 1
ATOM 6333 C C . GLY D 1 34 ? 79.940 -23.392 -47.250 1.00 12.57 33 GLY D C 1
ATOM 6334 O O . GLY D 1 34 ? 80.808 -22.952 -48.005 1.00 14.22 33 GLY D O 1
ATOM 6335 N N . GLN D 1 35 ? 78.676 -23.563 -47.620 1.00 10.10 34 GLN D N 1
ATOM 6336 C CA . GLN D 1 35 ? 78.260 -23.345 -49.005 1.00 10.91 34 GLN D CA 1
ATOM 6337 C C . GLN D 1 35 ? 78.084 -21.869 -49.354 1.00 11.47 34 GLN D C 1
ATOM 6338 O O . GLN D 1 35 ? 78.154 -21.493 -50.525 1.00 10.71 34 GLN D O 1
ATOM 6344 N N . GLN D 1 36 ? 77.873 -21.036 -48.338 1.00 9.10 35 GLN D N 1
ATOM 6345 C CA . GLN D 1 36 ? 77.785 -19.595 -48.519 1.00 8.48 35 GLN D CA 1
ATOM 6346 C C . GLN D 1 36 ? 79.160 -18.959 -48.700 1.00 9.00 35 GLN D C 1
ATOM 6347 O O . GLN D 1 36 ? 79.262 -17.758 -48.965 1.00 12.84 35 GLN D O 1
ATOM 6353 N N . GLY D 1 37 ? 80.211 -19.752 -48.535 1.00 10.06 36 GLY D N 1
ATOM 6354 C CA . GLY D 1 37 ? 81.570 -19.246 -48.652 1.00 10.75 36 GLY D CA 1
ATOM 6355 C C . GLY D 1 37 ? 82.063 -18.489 -47.427 1.00 14.71 36 GLY D C 1
ATOM 6356 O O . GLY D 1 37 ? 82.938 -17.632 -47.535 1.00 15.73 36 GLY D O 1
ATOM 6357 N N . ILE D 1 38 ? 81.514 -18.789 -46.253 1.00 10.52 37 ILE D N 1
ATOM 6358 C CA . ILE D 1 38 ? 82.029 -18.157 -45.032 1.00 8.64 37 ILE D CA 1
ATOM 6359 C C . ILE D 1 38 ? 83.319 -18.865 -44.617 1.00 12.20 37 ILE D C 1
ATOM 6360 O O . ILE D 1 38 ? 83.415 -20.095 -44.693 1.00 13.77 37 ILE D O 1
ATOM 6365 N N . LYS D 1 39 ? 84.324 -18.096 -44.206 1.00 11.27 38 LYS D N 1
ATOM 6366 C CA . LYS D 1 39 ? 85.643 -18.680 -43.972 1.00 12.38 38 LYS D CA 1
ATOM 6367 C C . LYS D 1 39 ? 85.778 -19.433 -42.647 1.00 11.04 38 LYS D C 1
ATOM 6368 O O . LYS D 1 39 ? 86.530 -20.409 -42.556 1.00 10.98 38 LYS D O 1
ATOM 6374 N N . TRP D 1 40 ? 85.058 -18.966 -41.629 1.00 10.79 39 TRP D N 1
ATOM 6375 C CA . TRP D 1 40 ? 85.093 -19.563 -40.294 1.00 11.41 39 TRP D CA 1
ATOM 6376 C C . TRP D 1 40 ? 83.683 -19.665 -39.734 1.00 10.14 39 TRP D C 1
ATOM 6377 O O . TRP D 1 40 ? 82.819 -18.845 -40.056 1.00 9.01 39 TRP D O 1
ATOM 6388 N N . VAL D 1 41 ? 83.472 -20.642 -38.853 1.00 11.07 40 VAL D N 1
ATOM 6389 C CA . VAL D 1 41 ? 82.259 -20.684 -38.039 1.00 7.53 40 VAL D CA 1
ATOM 6390 C C . VAL D 1 41 ? 82.601 -20.521 -36.562 1.00 8.53 40 VAL D C 1
ATOM 6391 O O . VAL D 1 41 ? 83.730 -20.787 -36.145 1.00 9.99 40 VAL D O 1
ATOM 6395 N N . GLU D 1 42 ? 81.621 -20.052 -35.790 1.00 10.11 41 GLU D N 1
ATOM 6396 C CA . GLU D 1 42 ? 81.652 -20.136 -34.332 1.00 6.84 41 GLU D CA 1
ATOM 6397 C C . GLU D 1 42 ? 80.529 -21.083 -33.912 1.00 8.97 41 GLU D C 1
ATOM 6398 O O . GLU D 1 42 ? 79.414 -20.993 -34.433 1.00 8.33 41 GLU D O 1
ATOM 6404 N N . ILE D 1 43 ? 80.834 -22.018 -33.015 1.00 8.46 42 ILE D N 1
ATOM 6405 C CA . ILE D 1 43 ? 79.808 -22.862 -32.393 1.00 7.86 42 ILE D CA 1
ATOM 6406 C C . ILE D 1 43 ? 80.141 -23.050 -30.921 1.00 9.17 42 ILE D C 1
ATOM 6407 O O . ILE D 1 43 ? 81.283 -22.861 -30.512 1.00 9.41 42 ILE D O 1
ATOM 6412 N N . ASP D 1 44 ? 79.138 -23.416 -30.129 1.00 6.86 43 ASP D N 1
ATOM 6413 C CA . ASP D 1 44 ? 79.283 -23.529 -28.678 1.00 6.58 43 ASP D CA 1
ATOM 6414 C C . ASP D 1 44 ? 79.348 -24.988 -28.278 1.00 9.82 43 ASP D C 1
ATOM 6415 O O . ASP D 1 44 ? 78.585 -25.800 -28.789 1.00 8.50 43 ASP D O 1
ATOM 6420 N N . VAL D 1 45 ? 80.241 -25.313 -27.352 1.00 9.36 44 VAL D N 1
ATOM 6421 C CA . VAL D 1 45 ? 80.411 -26.707 -26.929 1.00 7.98 44 VAL D CA 1
ATOM 6422 C C . VAL D 1 45 ? 80.204 -26.874 -25.421 1.00 10.32 44 VAL D C 1
ATOM 6423 O O . VAL D 1 45 ? 80.587 -26.014 -24.632 1.00 8.91 44 VAL D O 1
ATOM 6435 N N . LEU D 1 47 ? 79.049 -30.462 -22.460 1.00 10.34 46 LEU D N 1
ATOM 6436 C CA . LEU D 1 47 ? 78.939 -31.924 -22.383 1.00 7.42 46 LEU D CA 1
ATOM 6437 C C . LEU D 1 47 ? 77.511 -32.395 -22.158 1.00 10.32 46 LEU D C 1
ATOM 6438 O O . LEU D 1 47 ? 76.744 -31.769 -21.427 1.00 10.40 46 LEU D O 1
ATOM 6443 N N . SER D 1 48 ? 77.187 -33.540 -22.756 1.00 9.72 47 SER D N 1
ATOM 6444 C CA . SER D 1 48 ? 75.946 -34.238 -22.467 1.00 9.84 47 SER D CA 1
ATOM 6445 C C . SER D 1 48 ? 75.992 -34.807 -21.048 1.00 10.60 47 SER D C 1
ATOM 6446 O O . SER D 1 48 ? 77.034 -34.754 -20.387 1.00 10.28 47 SER D O 1
ATOM 6449 N N . GLY D 1 49 ? 74.866 -35.339 -20.576 1.00 11.29 48 GLY D N 1
ATOM 6450 C CA . GLY D 1 49 ? 74.810 -35.987 -19.275 1.00 11.10 48 GLY D CA 1
ATOM 6451 C C . GLY D 1 49 ? 75.865 -37.074 -19.107 1.00 10.21 48 GLY D C 1
ATOM 6452 O O . GLY D 1 49 ? 76.369 -37.289 -17.999 1.00 14.24 48 GLY D O 1
ATOM 6453 N N . ASP D 1 50 ? 76.207 -37.753 -20.200 1.00 9.55 49 ASP D N 1
ATOM 6454 C CA . ASP D 1 50 ? 77.200 -38.829 -20.158 1.00 12.22 49 ASP D CA 1
ATOM 6455 C C . ASP D 1 50 ? 78.602 -38.408 -20.613 1.00 10.10 49 ASP D C 1
ATOM 6456 O O . ASP D 1 50 ? 79.462 -39.242 -20.881 1.00 13.60 49 ASP D O 1
ATOM 6461 N N . GLY D 1 51 ? 78.825 -37.100 -20.674 1.00 9.41 50 GLY D N 1
ATOM 6462 C CA . GLY D 1 51 ? 80.167 -36.560 -20.804 1.00 10.63 50 GLY D CA 1
ATOM 6463 C C . GLY D 1 51 ? 80.707 -36.426 -22.213 1.00 9.80 50 GLY D C 1
ATOM 6464 O O . GLY D 1 51 ? 81.920 -36.296 -22.400 1.00 11.20 50 GLY D O 1
ATOM 6465 N N . ILE D 1 52 ? 79.823 -36.440 -23.204 1.00 7.83 51 ILE D N 1
ATOM 6466 C CA . ILE D 1 52 ? 80.256 -36.319 -24.600 1.00 9.78 51 ILE D CA 1
ATOM 6467 C C . ILE D 1 52 ? 80.156 -34.862 -25.055 1.00 9.29 51 ILE D C 1
ATOM 6468 O O . ILE D 1 52 ? 79.138 -34.209 -24.814 1.00 9.37 51 ILE D O 1
ATOM 6473 N N . PRO D 1 53 ? 81.214 -34.335 -25.700 1.00 10.21 52 PRO D N 1
ATOM 6474 C CA . PRO D 1 53 ? 81.110 -32.968 -26.219 1.00 8.64 52 PRO D CA 1
ATOM 6475 C C . PRO D 1 53 ? 80.039 -32.864 -27.295 1.00 10.42 52 PRO D C 1
ATOM 6476 O O . PRO D 1 53 ? 80.058 -33.625 -28.279 1.00 12.22 52 PRO D O 1
ATOM 6480 N N . VAL D 1 54 ? 79.095 -31.951 -27.072 1.00 10.17 53 VAL D N 1
ATOM 6481 C CA . VAL D 1 54 ? 78.005 -31.691 -28.001 1.00 8.47 53 VAL D CA 1
ATOM 6482 C C . VAL D 1 54 ? 77.938 -30.200 -28.298 1.00 8.78 53 VAL D C 1
ATOM 6483 O O . VAL D 1 54 ? 78.494 -29.376 -27.563 1.00 10.26 53 VAL D O 1
ATOM 6487 N N . ILE D 1 55 ? 77.257 -29.862 -29.386 1.00 7.56 54 ILE D N 1
ATOM 6488 C CA . ILE D 1 55 ? 77.212 -28.489 -29.868 1.00 6.92 54 ILE D CA 1
ATOM 6489 C C . ILE D 1 55 ? 75.825 -27.910 -29.587 1.00 8.80 54 ILE D C 1
ATOM 6490 O O . ILE D 1 55 ? 74.827 -28.366 -30.148 1.00 9.37 54 ILE D O 1
ATOM 6495 N N . PHE D 1 56 ? 75.761 -26.917 -28.698 1.00 8.67 55 PHE D N 1
ATOM 6496 C CA . PHE D 1 56 ? 74.483 -26.430 -28.190 1.00 6.96 55 PHE D CA 1
ATOM 6497 C C . PHE D 1 56 ? 74.774 -25.161 -27.404 1.00 7.98 55 PHE D C 1
ATOM 6498 O O . PHE D 1 56 ? 75.872 -25.005 -26.867 1.00 10.20 55 PHE D O 1
ATOM 6506 N N . HIS D 1 57 ? 73.805 -24.257 -27.341 1.00 7.88 56 HIS D N 1
ATOM 6507 C CA . HIS D 1 57 ? 74.013 -22.986 -26.651 1.00 7.88 56 HIS D CA 1
ATOM 6508 C C . HIS D 1 57 ? 73.395 -22.881 -25.252 1.00 9.99 56 HIS D C 1
ATOM 6509 O O . HIS D 1 57 ? 74.080 -22.516 -24.296 1.00 13.63 56 HIS D O 1
ATOM 6516 N N . ASP D 1 58 ? 72.101 -23.158 -25.136 1.00 9.89 57 ASP D N 1
ATOM 6517 C CA . ASP D 1 58 ? 71.386 -22.959 -23.874 1.00 11.48 57 ASP D CA 1
ATOM 6518 C C . ASP D 1 58 ? 71.641 -24.056 -22.843 1.00 12.97 57 ASP D C 1
ATOM 6519 O O . ASP D 1 58 ? 72.083 -25.152 -23.186 1.00 12.11 57 ASP D O 1
ATOM 6524 N N A ASP D 1 59 ? 71.357 -23.737 -21.578 0.60 13.88 58 ASP D N 1
ATOM 6525 N N B ASP D 1 59 ? 71.345 -23.779 -21.577 0.40 13.94 58 ASP D N 1
ATOM 6526 C CA A ASP D 1 59 ? 71.375 -24.724 -20.507 0.60 14.47 58 ASP D CA 1
ATOM 6527 C CA B ASP D 1 59 ? 71.438 -24.829 -20.569 0.40 14.39 58 ASP D CA 1
ATOM 6528 C C A ASP D 1 59 ? 70.245 -25.716 -20.738 0.60 12.44 58 ASP D C 1
ATOM 6529 C C B ASP D 1 59 ? 70.185 -25.706 -20.579 0.40 12.82 58 ASP D C 1
ATOM 6530 O O A ASP D 1 59 ? 70.407 -26.924 -20.552 0.60 13.31 58 ASP D O 1
ATOM 6531 O O B ASP D 1 59 ? 70.212 -26.840 -20.096 0.40 14.40 58 ASP D O 1
ATOM 6540 N N . TYR D 1 60 ? 69.095 -25.180 -21.134 1.00 16.45 59 TYR D N 1
ATOM 6541 C CA . TYR D 1 60 ? 67.851 -25.948 -21.252 1.00 13.66 59 TYR D CA 1
ATOM 6542 C C . TYR D 1 60 ? 67.523 -26.297 -22.705 1.00 16.42 59 TYR D C 1
ATOM 6543 O O . TYR D 1 60 ? 67.994 -25.640 -23.621 1.00 12.78 59 TYR D O 1
ATOM 6552 N N . LEU D 1 61 ? 66.704 -27.330 -22.905 1.00 12.96 60 LEU D N 1
ATOM 6553 C CA . LEU D 1 61 ? 66.465 -27.884 -24.237 1.00 11.34 60 LEU D CA 1
ATOM 6554 C C . LEU D 1 61 ? 65.320 -27.234 -25.014 1.00 15.81 60 LEU D C 1
ATOM 6555 O O . LEU D 1 61 ? 65.208 -27.417 -26.227 1.00 14.76 60 LEU D O 1
ATOM 6560 N N . SER D 1 62 ? 64.470 -26.477 -24.332 1.00 14.54 61 SER D N 1
ATOM 6561 C CA . SER D 1 62 ? 63.182 -26.111 -24.926 1.00 13.51 61 SER D CA 1
ATOM 6562 C C . SER D 1 62 ? 63.202 -25.089 -26.069 1.00 14.47 61 SER D C 1
ATOM 6563 O O . SER D 1 62 ? 62.312 -25.107 -26.918 1.00 18.98 61 SER D O 1
ATOM 6566 N N . ARG D 1 63 ? 64.196 -24.207 -26.111 1.00 15.49 62 ARG D N 1
ATOM 6567 C CA . ARG D 1 63 ? 64.207 -23.183 -27.159 1.00 16.25 62 ARG D CA 1
ATOM 6568 C C . ARG D 1 63 ? 64.499 -23.754 -28.541 1.00 16.44 62 ARG D C 1
ATOM 6569 O O . ARG D 1 63 ? 63.801 -23.448 -29.516 1.00 16.31 62 ARG D O 1
ATOM 6577 N N . THR D 1 64 ? 65.524 -24.594 -28.635 1.00 13.61 63 THR D N 1
ATOM 6578 C CA . THR D 1 64 ? 65.987 -25.043 -29.943 1.00 9.20 63 THR D CA 1
ATOM 6579 C C . THR D 1 64 ? 65.705 -26.516 -30.221 1.00 9.25 63 THR D C 1
ATOM 6580 O O . THR D 1 64 ? 66.178 -27.060 -31.219 1.00 14.72 63 THR D O 1
ATOM 6584 N N . THR D 1 65 ? 64.954 -27.162 -29.337 1.00 12.79 64 THR D N 1
ATOM 6585 C CA . THR D 1 65 ? 64.516 -28.530 -29.598 1.00 9.81 64 THR D CA 1
ATOM 6586 C C . THR D 1 65 ? 63.076 -28.719 -29.163 1.00 13.60 64 THR D C 1
ATOM 6587 O O . THR D 1 65 ? 62.485 -27.824 -28.563 1.00 15.32 64 THR D O 1
ATOM 6591 N N . ASP D 1 66 ? 62.516 -29.891 -29.466 1.00 15.49 65 ASP D N 1
ATOM 6592 C CA . ASP D 1 66 ? 61.168 -30.220 -29.024 1.00 16.10 65 ASP D CA 1
ATOM 6593 C C . ASP D 1 66 ? 61.174 -30.796 -27.612 1.00 21.32 65 ASP D C 1
ATOM 6594 O O . ASP D 1 66 ? 60.117 -31.076 -27.039 1.00 21.97 65 ASP D O 1
ATOM 6599 N N . GLY D 1 67 ? 62.370 -30.949 -27.049 1.00 15.19 66 GLY D N 1
ATOM 6600 C CA . GLY D 1 67 ? 62.535 -31.514 -25.720 1.00 17.06 66 GLY D CA 1
ATOM 6601 C C . GLY D 1 67 ? 62.480 -30.497 -24.593 1.00 14.95 66 GLY D C 1
ATOM 6602 O O . GLY D 1 67 ? 62.269 -29.307 -24.817 1.00 16.17 66 GLY D O 1
ATOM 6603 N N . ASP D 1 68 ? 62.686 -30.985 -23.374 1.00 19.18 67 ASP D N 1
ATOM 6604 C CA . ASP D 1 68 ? 62.587 -30.174 -22.171 1.00 18.57 67 ASP D CA 1
ATOM 6605 C C . ASP D 1 68 ? 63.604 -30.706 -21.163 1.00 24.77 67 ASP D C 1
ATOM 6606 O O . ASP D 1 68 ? 63.827 -31.916 -21.081 1.00 27.01 67 ASP D O 1
ATOM 6611 N N . GLY D 1 69 ? 64.233 -29.809 -20.409 1.00 16.62 68 GLY D N 1
ATOM 6612 C CA . GLY D 1 69 ? 65.175 -30.220 -19.381 1.00 18.11 68 GLY D CA 1
ATOM 6613 C C . GLY D 1 69 ? 66.568 -29.646 -19.578 1.00 15.04 68 GLY D C 1
ATOM 6614 O O . GLY D 1 69 ? 66.807 -28.903 -20.528 1.00 15.13 68 GLY D O 1
ATOM 6615 N N . LEU D 1 70 ? 67.480 -29.981 -18.670 1.00 14.81 69 LEU D N 1
ATOM 6616 C CA . LEU D 1 70 ? 68.866 -29.526 -18.764 1.00 14.10 69 LEU D CA 1
ATOM 6617 C C . LEU D 1 70 ? 69.672 -30.432 -19.672 1.00 13.20 69 LEU D C 1
ATOM 6618 O O . LEU D 1 70 ? 69.707 -31.647 -19.481 1.00 14.38 69 LEU D O 1
ATOM 6623 N N . ILE D 1 71 ? 70.341 -29.849 -20.657 1.00 11.87 70 ILE D N 1
ATOM 6624 C CA . ILE D 1 71 ? 71.169 -30.660 -21.530 1.00 13.45 70 ILE D CA 1
ATOM 6625 C C . ILE D 1 71 ? 72.279 -31.347 -20.729 1.00 14.18 70 ILE D C 1
ATOM 6626 O O . ILE D 1 71 ? 72.651 -32.491 -21.017 1.00 12.75 70 ILE D O 1
ATOM 6631 N N . TYR D 1 72 ? 72.773 -30.670 -19.695 1.00 15.21 71 TYR D N 1
ATOM 6632 C CA . TYR D 1 72 ? 73.861 -31.204 -18.882 1.00 13.32 71 TYR D CA 1
ATOM 6633 C C . TYR D 1 72 ? 73.471 -32.490 -18.157 1.00 16.01 71 TYR D C 1
ATOM 6634 O O . TYR D 1 72 ? 74.342 -33.234 -17.702 1.00 16.13 71 TYR D O 1
ATOM 6643 N N . LYS D 1 73 ? 72.165 -32.734 -18.027 1.00 10.03 72 LYS D N 1
ATOM 6644 C CA . LYS D 1 73 ? 71.662 -33.906 -17.315 1.00 11.77 72 LYS D CA 1
ATOM 6645 C C . LYS D 1 73 ? 71.101 -34.969 -18.250 1.00 13.86 72 LYS D C 1
ATOM 6646 O O . LYS D 1 73 ? 70.550 -35.963 -17.788 1.00 16.07 72 LYS D O 1
ATOM 6652 N N . THR D 1 74 ? 71.233 -34.763 -19.555 1.00 10.97 73 THR D N 1
ATOM 6653 C CA . THR D 1 74 ? 70.564 -35.619 -20.531 1.00 11.62 73 THR D CA 1
ATOM 6654 C C . THR D 1 74 ? 71.576 -36.433 -21.331 1.00 10.98 73 THR D C 1
ATOM 6655 O O . THR D 1 74 ? 72.502 -35.872 -21.915 1.00 11.15 73 THR D O 1
ATOM 6659 N N . PRO D 1 75 ? 71.411 -37.763 -21.362 1.00 10.52 74 PRO D N 1
ATOM 6660 C CA . PRO D 1 75 ? 72.365 -38.587 -22.113 1.00 10.75 74 PRO D CA 1
ATOM 6661 C C . PRO D 1 75 ? 72.290 -38.308 -23.605 1.00 11.95 74 PRO D C 1
ATOM 6662 O O . PRO D 1 75 ? 71.223 -37.961 -24.109 1.00 12.01 74 PRO D O 1
ATOM 6666 N N . LEU D 1 76 ? 73.418 -38.463 -24.290 1.00 11.25 75 LEU D N 1
ATOM 6667 C CA . LEU D 1 76 ? 73.494 -38.254 -25.729 1.00 9.53 75 LEU D CA 1
ATOM 6668 C C . LEU D 1 76 ? 72.447 -39.058 -26.486 1.00 14.89 75 LEU D C 1
ATOM 6669 O O . LEU D 1 76 ? 71.841 -38.565 -27.431 1.00 12.42 75 LEU D O 1
ATOM 6674 N N . ALA D 1 77 ? 72.241 -40.307 -26.081 1.00 12.44 76 ALA D N 1
ATOM 6675 C CA . ALA D 1 77 ? 71.294 -41.153 -26.796 1.00 14.05 76 ALA D CA 1
ATOM 6676 C C . ALA D 1 77 ? 69.890 -40.553 -26.778 1.00 14.18 76 ALA D C 1
ATOM 6677 O O . ALA D 1 77 ? 69.160 -40.644 -27.766 1.00 18.22 76 ALA D O 1
ATOM 6679 N N . GLU D 1 78 ? 69.515 -39.937 -25.661 1.00 12.90 77 GLU D N 1
ATOM 6680 C CA . GLU D 1 78 ? 68.238 -39.226 -25.575 1.00 14.13 77 GLU D CA 1
ATOM 6681 C C . GLU D 1 78 ? 68.267 -37.914 -26.358 1.00 18.85 77 GLU D C 1
ATOM 6682 O O . GLU D 1 78 ? 67.281 -37.537 -26.993 1.00 20.60 77 GLU D O 1
ATOM 6688 N N . LEU D 1 79 ? 69.389 -37.203 -26.296 1.00 15.90 78 LEU D N 1
ATOM 6689 C CA . LEU D 1 79 ? 69.509 -35.968 -27.053 1.00 12.10 78 LEU D CA 1
ATOM 6690 C C . LEU D 1 79 ? 69.322 -36.237 -28.539 1.00 19.74 78 LEU D C 1
ATOM 6691 O O . LEU D 1 79 ? 68.690 -35.448 -29.244 1.00 19.18 78 LEU D O 1
ATOM 6696 N N . LYS D 1 80 ? 69.868 -37.359 -29.005 1.00 15.21 79 LYS D N 1
ATOM 6697 C CA . LYS D 1 80 ? 69.928 -37.654 -30.438 1.00 14.70 79 LYS D CA 1
ATOM 6698 C C . LYS D 1 80 ? 68.581 -37.984 -31.064 1.00 22.04 79 LYS D C 1
ATOM 6699 O O . LYS D 1 80 ? 68.482 -38.137 -32.280 1.00 26.49 79 LYS D O 1
ATOM 6705 N N . GLN D 1 81 ? 67.548 -38.105 -30.242 1.00 20.45 80 GLN D N 1
ATOM 6706 C CA . GLN D 1 81 ? 66.220 -38.363 -30.775 1.00 26.15 80 GLN D CA 1
ATOM 6707 C C . GLN D 1 81 ? 65.334 -37.124 -30.667 1.00 24.44 80 GLN D C 1
ATOM 6708 O O . GLN D 1 81 ? 64.165 -37.151 -31.056 1.00 29.11 80 GLN D O 1
ATOM 6714 N N . LEU D 1 82 ? 65.898 -36.037 -30.146 1.00 15.05 81 LEU D N 1
ATOM 6715 C CA . LEU D 1 82 ? 65.215 -34.746 -30.173 1.00 12.77 81 LEU D CA 1
ATOM 6716 C C . LEU D 1 82 ? 65.346 -34.104 -31.551 1.00 11.98 81 LEU D C 1
ATOM 6717 O O . LEU D 1 82 ? 66.283 -34.390 -32.293 1.00 12.70 81 LEU D O 1
ATOM 6722 N N . ASP D 1 83 ? 64.408 -33.215 -31.861 1.00 10.30 82 ASP D N 1
ATOM 6723 C CA . ASP D 1 83 ? 64.382 -32.488 -33.125 1.00 13.24 82 ASP D CA 1
ATOM 6724 C C . ASP D 1 83 ? 64.948 -31.096 -32.892 1.00 10.57 82 ASP D C 1
ATOM 6725 O O . ASP D 1 83 ? 64.318 -30.265 -32.240 1.00 13.46 82 ASP D O 1
ATOM 6730 N N . ALA D 1 84 ? 66.144 -30.850 -33.415 1.00 10.08 83 ALA D N 1
ATOM 6731 C CA . ALA D 1 84 ? 66.840 -29.589 -33.158 1.00 11.12 83 ALA D CA 1
ATOM 6732 C C . ALA D 1 84 ? 66.731 -28.623 -34.338 1.00 12.69 83 ALA D C 1
ATOM 6733 O O . ALA D 1 84 ? 67.480 -27.645 -34.427 1.00 10.80 83 ALA D O 1
ATOM 6735 N N . GLY D 1 85 ? 65.783 -28.887 -35.235 1.00 12.72 84 GLY D N 1
ATOM 6736 C CA . GLY D 1 85 ? 65.620 -28.065 -36.426 1.00 11.25 84 GLY D CA 1
ATOM 6737 C C . GLY D 1 85 ? 64.243 -27.488 -36.718 1.00 14.26 84 GLY D C 1
ATOM 6738 O O . GLY D 1 85 ? 64.145 -26.379 -37.247 1.00 10.99 84 GLY D O 1
ATOM 6739 N N . SER D 1 86 ? 63.178 -28.223 -36.385 1.00 14.86 85 SER D N 1
ATOM 6740 C CA . SER D 1 86 ? 61.827 -27.808 -36.778 1.00 14.87 85 SER D CA 1
ATOM 6741 C C . SER D 1 86 ? 61.422 -26.437 -36.243 1.00 13.40 85 SER D C 1
ATOM 6742 O O . SER D 1 86 ? 60.607 -25.749 -36.850 1.00 17.46 85 SER D O 1
ATOM 6745 N N . TRP D 1 87 ? 61.973 -26.043 -35.099 1.00 15.95 86 TRP D N 1
ATOM 6746 C CA . TRP D 1 87 ? 61.649 -24.741 -34.528 1.00 14.49 86 TRP D CA 1
ATOM 6747 C C . TRP D 1 87 ? 62.072 -23.620 -35.485 1.00 17.03 86 TRP D C 1
ATOM 6748 O O . TRP D 1 87 ? 61.509 -22.522 -35.467 1.00 17.94 86 TRP D O 1
ATOM 6759 N N . LYS D 1 88 ? 63.068 -23.908 -36.316 1.00 13.18 87 LYS D N 1
ATOM 6760 C CA . LYS D 1 88 ? 63.563 -22.946 -37.291 1.00 17.16 87 LYS D CA 1
ATOM 6761 C C . LYS D 1 88 ? 62.770 -23.082 -38.588 1.00 15.70 87 LYS D C 1
ATOM 6762 O O . LYS D 1 88 ? 62.487 -22.090 -39.264 1.00 20.08 87 LYS D O 1
ATOM 6768 N N . GLY D 1 89 ? 62.403 -24.316 -38.913 1.00 16.85 88 GLY D N 1
ATOM 6769 C CA . GLY D 1 89 ? 61.606 -24.618 -40.087 1.00 16.31 88 GLY D CA 1
ATOM 6770 C C . GLY D 1 89 ? 61.517 -26.117 -40.307 1.00 14.71 88 GLY D C 1
ATOM 6771 O O . GLY D 1 89 ? 62.488 -26.843 -40.089 1.00 13.69 88 GLY D O 1
ATOM 6772 N N . GLN D 1 90 ? 60.353 -26.574 -40.761 1.00 13.37 89 GLN D N 1
ATOM 6773 C CA . GLN D 1 90 ? 60.076 -28.001 -40.905 1.00 16.07 89 GLN D CA 1
ATOM 6774 C C . GLN D 1 90 ? 61.011 -28.759 -41.854 1.00 14.61 89 GLN D C 1
ATOM 6775 O O . GLN D 1 90 ? 61.198 -29.965 -41.698 1.00 15.18 89 GLN D O 1
ATOM 6781 N N . GLU D 1 91 ? 61.605 -28.075 -42.831 1.00 13.29 90 GLU D N 1
ATOM 6782 C CA . GLU D 1 91 ? 62.540 -28.759 -43.719 1.00 13.62 90 GLU D CA 1
ATOM 6783 C C . GLU D 1 91 ? 63.814 -29.185 -42.980 1.00 12.59 90 GLU D C 1
ATOM 6784 O O . GLU D 1 91 ? 64.621 -29.958 -43.505 1.00 13.75 90 GLU D O 1
ATOM 6790 N N . TYR D 1 92 ? 63.969 -28.698 -41.751 1.00 11.69 91 TYR D N 1
ATOM 6791 C CA . TYR D 1 92 ? 65.138 -29.009 -40.930 1.00 13.09 91 TYR D CA 1
ATOM 6792 C C . TYR D 1 92 ? 64.807 -30.052 -39.867 1.00 15.77 91 TYR D C 1
ATOM 6793 O O . TYR D 1 92 ? 65.590 -30.278 -38.941 1.00 13.69 91 TYR D O 1
ATOM 6802 N N . GLN D 1 93 ? 63.654 -30.701 -40.010 1.00 15.79 92 GLN D N 1
ATOM 6803 C CA . GLN D 1 93 ? 63.148 -31.595 -38.966 1.00 13.01 92 GLN D CA 1
ATOM 6804 C C . GLN D 1 93 ? 64.032 -32.811 -38.670 1.00 16.72 92 GLN D C 1
ATOM 6805 O O . GLN D 1 93 ? 63.887 -33.444 -37.620 1.00 16.12 92 GLN D O 1
ATOM 6811 N N . GLN D 1 94 ? 64.948 -33.131 -39.579 1.00 13.27 93 GLN D N 1
ATOM 6812 C CA . GLN D 1 94 ? 65.866 -34.243 -39.368 1.00 14.29 93 GLN D CA 1
ATOM 6813 C C . GLN D 1 94 ? 67.127 -33.836 -38.603 1.00 17.69 93 GLN D C 1
ATOM 6814 O O . GLN D 1 94 ? 67.935 -34.690 -38.225 1.00 17.24 93 GLN D O 1
ATOM 6820 N N . GLU D 1 95 ? 67.298 -32.539 -38.366 1.00 12.87 94 GLU D N 1
ATOM 6821 C CA . GLU D 1 95 ? 68.491 -32.081 -37.656 1.00 10.92 94 GLU D CA 1
ATOM 6822 C C . GLU D 1 95 ? 68.479 -32.511 -36.200 1.00 12.57 94 GLU D C 1
ATOM 6823 O O . GLU D 1 95 ? 67.442 -32.470 -35.544 1.00 12.95 94 GLU D O 1
ATOM 6829 N N . THR D 1 96 ? 69.639 -32.925 -35.703 1.00 13.40 95 THR D N 1
ATOM 6830 C CA . THR D 1 96 ? 69.776 -33.251 -34.290 1.00 13.37 95 THR D CA 1
ATOM 6831 C C . THR D 1 96 ? 70.891 -32.418 -33.674 1.00 12.15 95 THR D C 1
ATOM 6832 O O . THR D 1 96 ? 71.653 -31.761 -34.377 1.00 14.34 95 THR D O 1
ATOM 6836 N N . ILE D 1 97 ? 70.992 -32.450 -32.353 1.00 11.75 96 ILE D N 1
ATOM 6837 C CA . ILE D 1 97 ? 72.121 -31.818 -31.688 1.00 9.97 96 ILE D CA 1
ATOM 6838 C C . ILE D 1 97 ? 73.382 -32.555 -32.125 1.00 10.72 96 ILE D C 1
ATOM 6839 O O . ILE D 1 97 ? 73.470 -33.768 -31.958 1.00 12.27 96 ILE D O 1
ATOM 6844 N N . PRO D 1 98 ? 74.359 -31.841 -32.700 1.00 11.34 97 PRO D N 1
ATOM 6845 C CA . PRO D 1 98 ? 75.563 -32.541 -33.159 1.00 8.63 97 PRO D CA 1
ATOM 6846 C C . PRO D 1 98 ? 76.516 -32.845 -32.014 1.00 11.76 97 PRO D C 1
ATOM 6847 O O . PRO D 1 98 ? 76.534 -32.099 -31.041 1.00 10.26 97 PRO D O 1
ATOM 6851 N N . THR D 1 99 ? 77.268 -33.939 -32.113 1.00 10.15 98 THR D N 1
ATOM 6852 C CA . THR D 1 99 ? 78.460 -34.072 -31.297 1.00 10.98 98 THR D CA 1
ATOM 6853 C C . THR D 1 99 ? 79.510 -33.135 -31.880 1.00 11.67 98 THR D C 1
ATOM 6854 O O . THR D 1 99 ? 79.428 -32.736 -33.053 1.00 10.96 98 THR D O 1
ATOM 6858 N N . LEU D 1 100 ? 80.502 -32.788 -31.070 1.00 10.08 99 LEU D N 1
ATOM 6859 C CA . LEU D 1 100 ? 81.638 -32.025 -31.568 1.00 9.08 99 LEU D CA 1
ATOM 6860 C C . LEU D 1 100 ? 82.290 -32.748 -32.752 1.00 11.81 99 LEU D C 1
ATOM 6861 O O . LEU D 1 100 ? 82.653 -32.127 -33.751 1.00 12.58 99 LEU D O 1
ATOM 6866 N N . LEU D 1 101 ? 82.434 -34.066 -32.641 1.00 11.94 100 LEU D N 1
ATOM 6867 C CA . LEU D 1 101 ? 83.045 -34.833 -33.722 1.00 13.52 100 LEU D CA 1
ATOM 6868 C C . LEU D 1 101 ? 82.274 -34.662 -35.031 1.00 13.88 100 LEU D C 1
ATOM 6869 O O . LEU D 1 101 ? 82.865 -34.430 -36.093 1.00 13.36 100 LEU D O 1
ATOM 6874 N N . GLU D 1 102 ? 80.953 -34.767 -34.953 1.00 10.64 101 GLU D N 1
ATOM 6875 C CA . GLU D 1 102 ? 80.113 -34.617 -36.138 1.00 11.88 101 GLU D CA 1
ATOM 6876 C C . GLU D 1 102 ? 80.264 -33.242 -36.755 1.00 13.68 101 GLU D C 1
ATOM 6877 O O . GLU D 1 102 ? 80.314 -33.096 -37.980 1.00 12.67 101 GLU D O 1
ATOM 6883 N N . ALA D 1 103 ? 80.332 -32.229 -35.901 1.00 11.74 102 ALA D N 1
ATOM 6884 C CA . ALA D 1 103 ? 80.469 -30.862 -36.386 1.00 8.22 102 ALA D CA 1
ATOM 6885 C C . ALA D 1 103 ? 81.817 -30.665 -37.088 1.00 11.31 102 ALA D C 1
ATOM 6886 O O . ALA D 1 103 ? 81.904 -29.996 -38.128 1.00 12.39 102 ALA D O 1
ATOM 6888 N N A ILE D 1 104 ? 82.867 -31.243 -36.513 0.82 12.90 103 ILE D N 1
ATOM 6889 N N B ILE D 1 104 ? 82.863 -31.252 -36.519 0.18 12.92 103 ILE D N 1
ATOM 6890 C CA A ILE D 1 104 ? 84.207 -31.161 -37.074 0.82 13.62 103 ILE D CA 1
ATOM 6891 C CA B ILE D 1 104 ? 84.202 -31.141 -37.081 0.18 13.64 103 ILE D CA 1
ATOM 6892 C C A ILE D 1 104 ? 84.233 -31.692 -38.502 0.82 12.76 103 ILE D C 1
ATOM 6893 C C B ILE D 1 104 ? 84.261 -31.708 -38.495 0.18 12.87 103 ILE D C 1
ATOM 6894 O O A ILE D 1 104 ? 84.850 -31.101 -39.387 0.82 13.06 103 ILE D O 1
ATOM 6895 O O B ILE D 1 104 ? 84.924 -31.149 -39.369 0.18 13.12 103 ILE D O 1
ATOM 6904 N N . GLU D 1 105 ? 83.568 -32.820 -38.716 1.00 13.92 104 GLU D N 1
ATOM 6905 C CA . GLU D 1 105 ? 83.540 -33.446 -40.038 1.00 13.63 104 GLU D CA 1
ATOM 6906 C C . GLU D 1 105 ? 82.990 -32.483 -41.079 1.00 13.94 104 GLU D C 1
ATOM 6907 O O . GLU D 1 105 ? 83.577 -32.298 -42.150 1.00 15.32 104 GLU D O 1
ATOM 6913 N N . VAL D 1 106 ? 81.861 -31.864 -40.764 1.00 12.15 105 VAL D N 1
ATOM 6914 C CA . VAL D 1 106 ? 81.224 -30.950 -41.697 1.00 12.02 105 VAL D CA 1
ATOM 6915 C C . VAL D 1 106 ? 82.049 -29.683 -41.924 1.00 13.27 105 VAL D C 1
ATOM 6916 O O . VAL D 1 106 ? 82.208 -29.233 -43.057 1.00 13.22 105 VAL D O 1
ATOM 6920 N N . ILE D 1 107 ? 82.570 -29.108 -40.845 1.00 12.51 106 ILE D N 1
ATOM 6921 C CA . ILE D 1 107 ? 83.394 -27.906 -40.950 1.00 11.88 106 ILE D CA 1
ATOM 6922 C C . ILE D 1 107 ? 84.618 -28.132 -41.839 1.00 13.90 106 ILE D C 1
ATOM 6923 O O . ILE D 1 107 ? 84.941 -27.308 -42.700 1.00 13.62 106 ILE D O 1
ATOM 6928 N N A SER D 1 108 ? 85.288 -29.262 -41.641 0.63 13.94 107 SER D N 1
ATOM 6929 N N B SER D 1 108 ? 85.291 -29.256 -41.618 0.37 13.95 107 SER D N 1
ATOM 6930 C CA A SER D 1 108 ? 86.520 -29.550 -42.371 0.63 14.11 107 SER D CA 1
ATOM 6931 C CA B SER D 1 108 ? 86.504 -29.589 -42.355 0.37 14.13 107 SER D CA 1
ATOM 6932 C C A SER D 1 108 ? 86.264 -29.883 -43.842 0.63 16.22 107 SER D C 1
ATOM 6933 C C B SER D 1 108 ? 86.217 -29.778 -43.842 0.37 16.16 107 SER D C 1
ATOM 6934 O O A SER D 1 108 ? 87.149 -29.723 -44.686 0.63 17.02 107 SER D O 1
ATOM 6935 O O B SER D 1 108 ? 87.031 -29.415 -44.694 0.37 15.89 107 SER D O 1
ATOM 6940 N N . GLN D 1 109 ? 85.052 -30.346 -44.141 1.00 13.37 108 GLN D N 1
ATOM 6941 C CA . GLN D 1 109 ? 84.653 -30.639 -45.518 1.00 16.10 108 GLN D CA 1
ATOM 6942 C C . GLN D 1 109 ? 84.789 -29.399 -46.395 1.00 18.42 108 GLN D C 1
ATOM 6943 O O . GLN D 1 109 ? 85.185 -29.483 -47.567 1.00 13.03 108 GLN D O 1
ATOM 6949 N N . TYR D 1 110 ? 84.486 -28.241 -45.815 1.00 13.01 109 TYR D N 1
ATOM 6950 C CA . TYR D 1 110 ? 84.521 -26.982 -46.552 1.00 10.96 109 TYR D CA 1
ATOM 6951 C C . TYR D 1 110 ? 85.830 -26.217 -46.363 1.00 12.02 109 TYR D C 1
ATOM 6952 O O . TYR D 1 110 ? 86.039 -25.178 -46.983 1.00 14.01 109 TYR D O 1
ATOM 6961 N N . GLY D 1 111 ? 86.705 -26.733 -45.505 1.00 12.57 110 GLY D N 1
ATOM 6962 C CA . GLY D 1 111 ? 87.991 -26.105 -45.274 1.00 12.93 110 GLY D CA 1
ATOM 6963 C C . GLY D 1 111 ? 87.858 -24.842 -44.442 1.00 14.18 110 GLY D C 1
ATOM 6964 O O . GLY D 1 111 ? 88.647 -23.908 -44.585 1.00 14.03 110 GLY D O 1
ATOM 6973 N N . GLY D 1 113 ? 87.719 -22.522 -40.900 1.00 9.19 112 GLY D N 1
ATOM 6974 C CA . GLY D 1 113 ? 88.242 -22.404 -39.548 1.00 9.85 112 GLY D CA 1
ATOM 6975 C C . GLY D 1 113 ? 87.132 -22.562 -38.523 1.00 11.67 112 GLY D C 1
ATOM 6976 O O . GLY D 1 113 ? 85.954 -22.349 -38.819 1.00 9.29 112 GLY D O 1
ATOM 6977 N N . LEU D 1 114 ? 87.519 -22.938 -37.311 1.00 9.61 113 LEU D N 1
ATOM 6978 C CA . LEU D 1 114 ? 86.577 -23.144 -36.216 1.00 9.46 113 LEU D CA 1
ATOM 6979 C C . LEU D 1 114 ? 86.983 -22.321 -35.012 1.00 9.19 113 LEU D C 1
ATOM 6980 O O . LEU D 1 114 ? 88.068 -22.508 -34.460 1.00 9.37 113 LEU D O 1
ATOM 6985 N N . ASN D 1 115 ? 86.117 -21.392 -34.625 1.00 10.09 114 ASN D N 1
ATOM 6986 C CA . ASN D 1 115 ? 86.209 -20.765 -33.313 1.00 8.88 114 ASN D CA 1
ATOM 6987 C C . ASN D 1 115 ? 85.258 -21.534 -32.415 1.00 9.12 114 ASN D C 1
ATOM 6988 O O . ASN D 1 115 ? 84.044 -21.357 -32.485 1.00 9.28 114 ASN D O 1
ATOM 6993 N N . LEU D 1 116 ? 85.815 -22.427 -31.604 1.00 8.62 115 LEU D N 1
ATOM 6994 C CA . LEU D 1 116 ? 85.011 -23.213 -30.686 1.00 9.93 115 LEU D CA 1
ATOM 6995 C C . LEU D 1 116 ? 84.874 -22.419 -29.397 1.00 11.47 115 LEU D C 1
ATOM 6996 O O . LEU D 1 116 ? 85.863 -22.228 -28.686 1.00 9.53 115 LEU D O 1
ATOM 7001 N N . GLU D 1 117 ? 83.667 -21.923 -29.119 1.00 8.44 116 GLU D N 1
ATOM 7002 C CA . GLU D 1 117 ? 83.411 -21.292 -27.836 1.00 6.63 116 GLU D CA 1
ATOM 7003 C C . GLU D 1 117 ? 83.164 -22.365 -26.796 1.00 8.84 116 GLU D C 1
ATOM 7004 O O . GLU D 1 117 ? 82.202 -23.127 -26.883 1.00 8.62 116 GLU D O 1
ATOM 7010 N N . LEU D 1 118 ? 84.043 -22.415 -25.803 1.00 7.37 117 LEU D N 1
ATOM 7011 C CA . LEU D 1 118 ? 83.891 -23.326 -24.682 1.00 8.15 117 LEU D CA 1
ATOM 7012 C C . LEU D 1 118 ? 82.800 -22.775 -23.772 1.00 9.59 117 LEU D C 1
ATOM 7013 O O . LEU D 1 118 ? 82.964 -21.710 -23.184 1.00 9.48 117 LEU D O 1
ATOM 7018 N N . LYS D 1 119 ? 81.677 -23.484 -23.688 1.00 7.89 118 LYS D N 1
ATOM 7019 C CA . LYS D 1 119 ? 80.532 -23.036 -22.902 1.00 11.33 118 LYS D CA 1
ATOM 7020 C C . LYS D 1 119 ? 80.131 -24.107 -21.897 1.00 10.78 118 LYS D C 1
ATOM 7021 O O . LYS D 1 119 ? 78.990 -24.571 -21.888 1.00 9.31 118 LYS D O 1
ATOM 7027 N N . PRO D 1 120 ? 81.074 -24.506 -21.040 1.00 7.89 119 PRO D N 1
ATOM 7028 C CA . PRO D 1 120 ? 80.823 -25.608 -20.111 1.00 8.56 119 PRO D CA 1
ATOM 7029 C C . PRO D 1 120 ? 79.732 -25.289 -19.104 1.00 9.32 119 PRO D C 1
ATOM 7030 O O . PRO D 1 120 ? 79.534 -24.130 -18.738 1.00 11.11 119 PRO D O 1
ATOM 7034 N N . CYS D 1 121 ? 79.016 -26.331 -18.700 1.00 8.33 120 CYS D N 1
ATOM 7035 C CA . CYS D 1 121 ? 78.233 -26.310 -17.476 1.00 6.95 120 CYS D CA 1
ATOM 7036 C C . CYS D 1 121 ? 79.126 -25.735 -16.383 1.00 10.78 120 CYS D C 1
ATOM 7037 O O . CYS D 1 121 ? 80.256 -26.194 -16.210 1.00 8.53 120 CYS D O 1
ATOM 7040 N N . GLU D 1 122 ? 78.646 -24.723 -15.662 1.00 10.04 121 GLU D N 1
ATOM 7041 C CA . GLU D 1 122 ? 79.480 -24.111 -14.626 1.00 11.23 121 GLU D CA 1
ATOM 7042 C C . GLU D 1 122 ? 79.835 -25.138 -13.559 1.00 8.85 121 GLU D C 1
ATOM 7043 O O . GLU D 1 122 ? 78.959 -25.810 -13.034 1.00 7.79 121 GLU D O 1
ATOM 7049 N N . GLY D 1 123 ? 81.128 -25.279 -13.269 1.00 7.41 122 GLY D N 1
ATOM 7050 C CA . GLY D 1 123 ? 81.605 -26.354 -12.415 1.00 9.85 122 GLY D CA 1
ATOM 7051 C C . GLY D 1 123 ? 82.235 -27.527 -13.156 1.00 11.79 122 GLY D C 1
ATOM 7052 O O . GLY D 1 123 ? 83.040 -28.268 -12.579 1.00 11.94 122 GLY D O 1
ATOM 7053 N N . LEU D 1 124 ? 81.871 -27.705 -14.426 1.00 8.67 123 LEU D N 1
ATOM 7054 C CA . LEU D 1 124 ? 82.376 -28.821 -15.231 1.00 10.06 123 LEU D CA 1
ATOM 7055 C C . LEU D 1 124 ? 83.380 -28.363 -16.287 1.00 8.37 123 LEU D C 1
ATOM 7056 O O . LEU D 1 124 ? 83.554 -29.010 -17.318 1.00 9.27 123 LEU D O 1
ATOM 7061 N N . GLU D 1 125 ? 84.042 -27.243 -16.022 1.00 9.68 124 GLU D N 1
ATOM 7062 C CA . GLU D 1 125 ? 84.988 -26.689 -16.975 1.00 8.91 124 GLU D CA 1
ATOM 7063 C C . GLU D 1 125 ? 86.117 -27.657 -17.329 1.00 9.73 124 GLU D C 1
ATOM 7064 O O . GLU D 1 125 ? 86.417 -27.845 -18.497 1.00 9.75 124 GLU D O 1
ATOM 7070 N N . GLU D 1 126 ? 86.760 -28.249 -16.327 1.00 10.26 125 GLU D N 1
ATOM 7071 C CA . GLU D 1 126 ? 87.914 -29.112 -16.584 1.00 14.60 125 GLU D CA 1
ATOM 7072 C C . GLU D 1 126 ? 87.545 -30.317 -17.451 1.00 12.88 125 GLU D C 1
ATOM 7073 O O . GLU D 1 126 ? 88.205 -30.605 -18.451 1.00 11.77 125 GLU D O 1
ATOM 7079 N N . GLU D 1 127 ? 86.473 -31.007 -17.075 1.00 9.99 126 GLU D N 1
ATOM 7080 C CA . GLU D 1 127 ? 86.012 -32.163 -17.832 1.00 11.65 126 GLU D CA 1
ATOM 7081 C C . GLU D 1 127 ? 85.573 -31.805 -19.255 1.00 12.04 126 GLU D C 1
ATOM 7082 O O . GLU D 1 127 ? 85.840 -32.549 -20.197 1.00 12.96 126 GLU D O 1
ATOM 7088 N N . THR D 1 128 ? 84.900 -30.665 -19.410 1.00 9.99 127 THR D N 1
ATOM 7089 C CA . THR D 1 128 ? 84.421 -30.231 -20.718 1.00 8.98 127 THR D CA 1
ATOM 7090 C C . THR D 1 128 ? 85.579 -29.919 -21.660 1.00 10.77 127 THR D C 1
ATOM 7091 O O . THR D 1 128 ? 85.564 -30.305 -22.831 1.00 11.99 127 THR D O 1
ATOM 7095 N N . ILE D 1 129 ? 86.587 -29.226 -21.152 1.00 10.51 128 ILE D N 1
ATOM 7096 C CA . ILE D 1 129 ? 87.732 -28.888 -21.985 1.00 8.50 128 ILE D CA 1
ATOM 7097 C C . ILE D 1 129 ? 88.545 -30.150 -22.291 1.00 11.96 128 ILE D C 1
ATOM 7098 O O . ILE D 1 129 ? 88.955 -30.362 -23.431 1.00 12.89 128 ILE D O 1
ATOM 7103 N N . ALA D 1 130 ? 88.752 -30.995 -21.280 1.00 12.28 129 ALA D N 1
ATOM 7104 C CA . ALA D 1 130 ? 89.523 -32.220 -21.464 1.00 13.03 129 ALA D CA 1
ATOM 7105 C C . ALA D 1 130 ? 88.917 -33.085 -22.562 1.00 14.26 129 ALA D C 1
ATOM 7106 O O . ALA D 1 130 ? 89.624 -33.554 -23.459 1.00 12.60 129 ALA D O 1
ATOM 7108 N N . ALA D 1 131 ? 87.608 -33.302 -22.485 1.00 12.43 130 ALA D N 1
ATOM 7109 C CA . ALA D 1 131 ? 86.923 -34.136 -23.465 1.00 11.64 130 ALA D CA 1
ATOM 7110 C C . ALA D 1 131 ? 86.928 -33.503 -24.857 1.00 12.96 130 ALA D C 1
ATOM 7111 O O . ALA D 1 131 ? 87.085 -34.199 -25.858 1.00 14.39 130 ALA D O 1
ATOM 7113 N N . SER D 1 132 ? 86.773 -32.182 -24.926 1.00 13.12 131 SER D N 1
ATOM 7114 C CA . SER D 1 132 ? 86.802 -31.499 -26.214 1.00 11.06 131 SER D CA 1
ATOM 7115 C C . SER D 1 132 ? 88.195 -31.533 -26.840 1.00 12.46 131 SER D C 1
ATOM 7116 O O . SER D 1 132 ? 88.332 -31.726 -28.051 1.00 12.98 131 SER D O 1
ATOM 7119 N N . VAL D 1 133 ? 89.222 -31.354 -26.015 1.00 15.35 132 VAL D N 1
ATOM 7120 C CA . VAL D 1 133 ? 90.597 -31.407 -26.505 1.00 16.51 132 VAL D CA 1
ATOM 7121 C C . VAL D 1 133 ? 90.934 -32.801 -27.047 1.00 16.54 132 VAL D C 1
ATOM 7122 O O . VAL D 1 133 ? 91.608 -32.931 -28.071 1.00 16.37 132 VAL D O 1
ATOM 7126 N N . GLU D 1 134 ? 90.451 -33.844 -26.373 1.00 12.83 133 GLU D N 1
ATOM 7127 C CA . GLU D 1 134 ? 90.704 -35.215 -26.823 1.00 13.84 133 GLU D CA 1
ATOM 7128 C C . GLU D 1 134 ? 90.129 -35.451 -28.222 1.00 15.88 133 GLU D C 1
ATOM 7129 O O . GLU D 1 134 ? 90.798 -35.993 -29.103 1.00 17.95 133 GLU D O 1
ATOM 7135 N N . VAL D 1 135 ? 88.885 -35.033 -28.425 1.00 13.12 134 VAL D N 1
ATOM 7136 C CA . VAL D 1 135 ? 88.250 -35.172 -29.726 1.00 13.28 134 VAL D CA 1
ATOM 7137 C C . VAL D 1 135 ? 89.028 -34.411 -30.793 1.00 11.98 134 VAL D C 1
ATOM 7138 O O . VAL D 1 135 ? 89.283 -34.925 -31.889 1.00 15.61 134 VAL D O 1
ATOM 7142 N N . LEU D 1 136 ? 89.397 -33.174 -30.481 1.00 13.02 135 LEU D N 1
ATOM 7143 C CA . LEU D 1 136 ? 90.006 -32.296 -31.473 1.00 11.49 135 LEU D CA 1
ATOM 7144 C C . LEU D 1 136 ? 91.424 -32.721 -31.831 1.00 15.70 135 LEU D C 1
ATOM 7145 O O . LEU D 1 136 ? 91.839 -32.613 -32.987 1.00 17.78 135 LEU D O 1
ATOM 7150 N N . LYS D 1 137 ? 92.174 -33.182 -30.838 1.00 17.38 136 LYS D N 1
ATOM 7151 C CA . LYS D 1 137 ? 93.548 -33.605 -31.084 1.00 17.41 136 LYS D CA 1
ATOM 7152 C C . LYS D 1 137 ? 93.586 -34.766 -32.063 1.00 20.59 136 LYS D C 1
ATOM 7153 O O . LYS D 1 137 ? 94.521 -34.892 -32.853 1.00 24.36 136 LYS D O 1
ATOM 7159 N N . GLN D 1 138 ? 92.563 -35.611 -32.034 1.00 17.31 137 GLN D N 1
ATOM 7160 C CA . GLN D 1 138 ? 92.572 -36.751 -32.940 1.00 20.30 137 GLN D CA 1
ATOM 7161 C C . GLN D 1 138 ? 91.787 -36.547 -34.240 1.00 24.84 137 GLN D C 1
ATOM 7162 O O . GLN D 1 138 ? 91.986 -37.287 -35.199 1.00 23.77 137 GLN D O 1
ATOM 7168 N N . HIS D 1 139 ? 90.920 -35.539 -34.294 1.00 18.04 138 HIS D N 1
ATOM 7169 C CA . HIS D 1 139 ? 90.059 -35.386 -35.471 1.00 15.55 138 HIS D CA 1
ATOM 7170 C C . HIS D 1 139 ? 90.124 -34.045 -36.206 1.00 18.34 138 HIS D C 1
ATOM 7171 O O . HIS D 1 139 ? 89.690 -33.949 -37.356 1.00 19.16 138 HIS D O 1
ATOM 7178 N N . TRP D 1 140 ? 90.648 -33.011 -35.559 1.00 16.78 139 TRP D N 1
ATOM 7179 C CA . TRP D 1 140 ? 90.738 -31.718 -36.220 1.00 14.14 139 TRP D CA 1
ATOM 7180 C C . TRP D 1 140 ? 91.965 -31.630 -37.129 1.00 14.89 139 TRP D C 1
ATOM 7181 O O . TRP D 1 140 ? 93.087 -31.857 -36.680 1.00 17.82 139 TRP D O 1
ATOM 7192 N N . PRO D 1 141 ? 91.751 -31.291 -38.412 1.00 15.85 140 PRO D N 1
ATOM 7193 C CA . PRO D 1 141 ? 92.837 -31.192 -39.399 1.00 17.59 140 PRO D CA 1
ATOM 7194 C C . PRO D 1 141 ? 93.864 -30.117 -39.047 1.00 14.94 140 PRO D C 1
ATOM 7195 O O . PRO D 1 141 ? 93.498 -28.966 -38.811 1.00 18.98 140 PRO D O 1
ATOM 7199 N N . GLN D 1 142 ? 95.139 -30.494 -39.032 1.00 21.05 141 GLN D N 1
ATOM 7200 C CA . GLN D 1 142 ? 96.213 -29.595 -38.623 1.00 20.97 141 GLN D CA 1
ATOM 7201 C C . GLN D 1 142 ? 96.317 -28.358 -39.516 1.00 26.69 141 GLN D C 1
ATOM 7202 O O . GLN D 1 142 ? 96.886 -27.344 -39.112 1.00 24.16 141 GLN D O 1
ATOM 7208 N N . ASP D 1 143 ? 95.779 -28.438 -40.729 1.00 19.32 142 ASP D N 1
ATOM 7209 C CA . ASP D 1 143 ? 95.915 -27.335 -41.680 1.00 17.57 142 ASP D CA 1
ATOM 7210 C C . ASP D 1 143 ? 94.774 -26.317 -41.624 1.00 16.53 142 ASP D C 1
ATOM 7211 O O . ASP D 1 143 ? 94.746 -25.369 -42.409 1.00 18.26 142 ASP D O 1
ATOM 7216 N N . LEU D 1 144 ? 93.847 -26.503 -40.690 1.00 16.16 143 LEU D N 1
ATOM 7217 C CA . LEU D 1 144 ? 92.731 -25.577 -40.556 1.00 16.16 143 LEU D CA 1
ATOM 7218 C C . LEU D 1 144 ? 92.822 -24.835 -39.230 1.00 11.99 143 LEU D C 1
ATOM 7219 O O . LEU D 1 144 ? 93.192 -25.419 -38.214 1.00 14.17 143 LEU D O 1
ATOM 7224 N N . PRO D 1 145 ? 92.489 -23.538 -39.240 1.00 12.69 144 PRO D N 1
ATOM 7225 C CA . PRO D 1 145 ? 92.576 -22.724 -38.021 1.00 14.17 144 PRO D CA 1
ATOM 7226 C C . PRO D 1 145 ? 91.602 -23.184 -36.944 1.00 12.45 144 PRO D C 1
ATOM 7227 O O . PRO D 1 145 ? 90.435 -23.449 -37.241 1.00 12.17 144 PRO D O 1
ATOM 7231 N N . LEU D 1 146 ? 92.093 -23.268 -35.710 1.00 11.39 145 LEU D N 1
ATOM 7232 C CA . LEU D 1 146 ? 91.267 -23.586 -34.548 1.00 9.40 145 LEU D CA 1
ATOM 7233 C C . LEU D 1 146 ? 91.512 -22.537 -33.471 1.00 11.01 145 LEU D C 1
ATOM 7234 O O . LEU D 1 146 ? 92.652 -22.335 -33.048 1.00 10.88 145 LEU D O 1
ATOM 7239 N N . LEU D 1 147 ? 90.441 -21.865 -33.047 1.00 10.14 146 LEU D N 1
ATOM 7240 C CA . LEU D 1 147 ? 90.507 -20.846 -32.003 1.00 11.15 146 LEU D CA 1
ATOM 7241 C C . LEU D 1 147 ? 89.571 -21.205 -30.852 1.00 9.89 146 LEU D C 1
ATOM 7242 O O . LEU D 1 147 ? 88.374 -21.373 -31.076 1.00 10.66 146 LEU D O 1
ATOM 7247 N N . PHE D 1 148 ? 90.113 -21.326 -29.637 1.00 10.34 147 PHE D N 1
ATOM 7248 C CA . PHE D 1 148 ? 89.282 -21.475 -28.435 1.00 11.73 147 PHE D CA 1
ATOM 7249 C C . PHE D 1 148 ? 88.884 -20.099 -27.923 1.00 8.21 147 PHE D C 1
ATOM 7250 O O . PHE D 1 148 ? 89.679 -19.176 -27.954 1.00 11.10 147 PHE D O 1
ATOM 7258 N N . SER D 1 149 ? 87.652 -19.962 -27.447 1.00 7.84 148 SER D N 1
ATOM 7259 C CA . SER D 1 149 ? 87.258 -18.751 -26.734 1.00 7.66 148 SER D CA 1
ATOM 7260 C C . SER D 1 149 ? 86.287 -19.107 -25.624 1.00 9.09 148 SER D C 1
ATOM 7261 O O . SER D 1 149 ? 85.670 -20.175 -25.645 1.00 8.30 148 SER D O 1
ATOM 7264 N N . SER D 1 150 ? 86.138 -18.199 -24.662 1.00 6.18 149 SER D N 1
ATOM 7265 C CA . SER D 1 150 ? 85.179 -18.414 -23.576 1.00 8.90 149 SER D CA 1
ATOM 7266 C C . SER D 1 150 ? 84.918 -17.135 -22.794 1.00 7.00 149 SER D C 1
ATOM 7267 O O . SER D 1 150 ? 85.789 -16.270 -22.694 1.00 8.52 149 SER D O 1
ATOM 7270 N N . PHE D 1 151 ? 83.717 -17.034 -22.223 1.00 6.87 150 PHE D N 1
ATOM 7271 C CA . PHE D 1 151 ? 83.442 -16.076 -21.151 1.00 6.73 150 PHE D CA 1
ATOM 7272 C C . PHE D 1 151 ? 83.964 -16.595 -19.813 1.00 7.46 150 PHE D C 1
ATOM 7273 O O . PHE D 1 151 ? 84.117 -15.828 -18.867 1.00 8.97 150 PHE D O 1
ATOM 7281 N N . ASN D 1 152 ? 84.218 -17.903 -19.741 1.00 7.60 151 ASN D N 1
ATOM 7282 C CA . ASN D 1 152 ? 84.486 -18.593 -18.477 1.00 10.39 151 ASN D CA 1
ATOM 7283 C C . ASN D 1 152 ? 85.991 -18.678 -18.179 1.00 9.87 151 ASN D C 1
ATOM 7284 O O . ASN D 1 152 ? 86.763 -19.240 -18.954 1.00 9.38 151 ASN D O 1
ATOM 7289 N N . TYR D 1 153 ? 86.397 -18.092 -17.053 1.00 9.62 152 TYR D N 1
ATOM 7290 C CA . TYR D 1 153 ? 87.801 -18.037 -16.665 1.00 7.48 152 TYR D CA 1
ATOM 7291 C C . TYR D 1 153 ? 88.423 -19.429 -16.556 1.00 11.71 152 TYR D C 1
ATOM 7292 O O . TYR D 1 153 ? 89.507 -19.687 -17.093 1.00 10.45 152 TYR D O 1
ATOM 7301 N N . PHE D 1 154 ? 87.737 -20.330 -15.867 1.00 8.91 153 PHE D N 1
ATOM 7302 C CA . PHE D 1 154 ? 88.295 -21.658 -15.645 1.00 9.52 153 PHE D CA 1
ATOM 7303 C C . PHE D 1 154 ? 88.437 -22.415 -16.957 1.00 10.58 153 PHE D C 1
ATOM 7304 O O . PHE D 1 154 ? 89.374 -23.189 -17.135 1.00 12.15 153 PHE D O 1
ATOM 7312 N N . ALA D 1 155 ? 87.515 -22.179 -17.885 1.00 10.16 154 ALA D N 1
ATOM 7313 C CA . ALA D 1 155 ? 87.610 -22.807 -19.195 1.00 12.94 154 ALA D CA 1
ATOM 7314 C C . ALA D 1 155 ? 88.875 -22.361 -19.920 1.00 8.83 154 ALA D C 1
ATOM 7315 O O . ALA D 1 155 ? 89.548 -23.174 -20.562 1.00 11.27 154 ALA D O 1
ATOM 7317 N N . LEU D 1 156 ? 89.177 -21.069 -19.855 1.00 8.15 155 LEU D N 1
ATOM 7318 C CA . LEU D 1 156 ? 90.353 -20.535 -20.545 1.00 9.18 155 LEU D CA 1
ATOM 7319 C C . LEU D 1 156 ? 91.651 -21.029 -19.907 1.00 11.46 155 LEU D C 1
ATOM 7320 O O . LEU D 1 156 ? 92.622 -21.332 -20.596 1.00 13.50 155 LEU D O 1
ATOM 7325 N N . VAL D 1 157 ? 91.664 -21.109 -18.587 1.00 12.25 156 VAL D N 1
ATOM 7326 C CA . VAL D 1 157 ? 92.827 -21.618 -17.878 1.00 15.76 156 VAL D CA 1
ATOM 7327 C C . VAL D 1 157 ? 93.055 -23.082 -18.243 1.00 14.31 156 VAL D C 1
ATOM 7328 O O . VAL D 1 157 ? 94.180 -23.498 -18.503 1.00 14.80 156 VAL D O 1
ATOM 7332 N N A SER D 1 158 ? 91.971 -23.850 -18.276 0.35 12.32 157 SER D N 1
ATOM 7333 N N B SER D 1 158 ? 91.979 -23.863 -18.268 0.65 12.27 157 SER D N 1
ATOM 7334 C CA A SER D 1 158 ? 92.040 -25.266 -18.613 0.35 14.19 157 SER D CA 1
ATOM 7335 C CA B SER D 1 158 ? 92.077 -25.279 -18.614 0.65 14.19 157 SER D CA 1
ATOM 7336 C C A SER D 1 158 ? 92.535 -25.481 -20.043 0.35 13.54 157 SER D C 1
ATOM 7337 C C B SER D 1 158 ? 92.554 -25.479 -20.052 0.65 13.51 157 SER D C 1
ATOM 7338 O O A SER D 1 158 ? 93.360 -26.358 -20.298 0.35 14.85 157 SER D O 1
ATOM 7339 O O B SER D 1 158 ? 93.386 -26.345 -20.324 0.65 14.82 157 SER D O 1
ATOM 7344 N N . ALA D 1 159 ? 92.029 -24.677 -20.972 1.00 12.13 158 ALA D N 1
ATOM 7345 C CA . ALA D 1 159 ? 92.438 -24.766 -22.375 1.00 9.84 158 ALA D CA 1
ATOM 7346 C C . ALA D 1 159 ? 93.946 -24.566 -22.524 1.00 14.37 158 ALA D C 1
ATOM 7347 O O . ALA D 1 159 ? 94.613 -25.324 -23.230 1.00 14.69 158 ALA D O 1
ATOM 7349 N N . LYS D 1 160 ? 94.480 -23.550 -21.855 1.00 14.03 159 LYS D N 1
ATOM 7350 C CA . LYS D 1 160 ? 95.916 -23.285 -21.905 1.00 12.78 159 LYS D CA 1
ATOM 7351 C C . LYS D 1 160 ? 96.700 -24.434 -21.272 1.00 19.74 159 LYS D C 1
ATOM 7352 O O . LYS D 1 160 ? 97.781 -24.794 -21.742 1.00 17.56 159 LYS D O 1
ATOM 7358 N N . ALA D 1 161 ? 96.145 -25.019 -20.216 1.00 14.55 160 ALA D N 1
ATOM 7359 C CA . ALA D 1 161 ? 96.819 -26.105 -19.515 1.00 18.49 160 ALA D CA 1
ATOM 7360 C C . ALA D 1 161 ? 96.880 -27.379 -20.351 1.00 20.80 160 ALA D C 1
ATOM 7361 O O . ALA D 1 161 ? 97.875 -28.101 -20.322 1.00 20.65 160 ALA D O 1
ATOM 7363 N N . LEU D 1 162 ? 95.818 -27.656 -21.101 1.00 16.84 161 LEU D N 1
ATOM 7364 C CA . LEU D 1 162 ? 95.705 -28.937 -21.791 1.00 18.65 161 LEU D CA 1
ATOM 7365 C C . LEU D 1 162 ? 96.148 -28.910 -23.261 1.00 19.92 161 LEU D C 1
ATOM 7366 O O . LEU D 1 162 ? 96.532 -29.938 -23.814 1.00 19.51 161 LEU D O 1
ATOM 7371 N N . TRP D 1 163 ? 96.113 -27.739 -23.888 1.00 17.35 162 TRP D N 1
ATOM 7372 C CA . TRP D 1 163 ? 96.545 -27.616 -25.278 1.00 16.88 162 TRP D CA 1
ATOM 7373 C C . TRP D 1 163 ? 97.050 -26.202 -25.543 1.00 13.55 162 TRP D C 1
ATOM 7374 O O . TRP D 1 163 ? 96.408 -25.425 -26.250 1.00 15.63 162 TRP D O 1
ATOM 7385 N N . PRO D 1 164 ? 98.212 -25.858 -24.966 1.00 13.20 163 PRO D N 1
ATOM 7386 C CA . PRO D 1 164 ? 98.660 -24.459 -24.986 1.00 14.30 163 PRO D CA 1
ATOM 7387 C C . PRO D 1 164 ? 98.850 -23.861 -26.378 1.00 15.45 163 PRO D C 1
ATOM 7388 O O . PRO D 1 164 ? 98.659 -22.657 -26.535 1.00 15.87 163 PRO D O 1
ATOM 7392 N N . GLU D 1 165 ? 99.207 -24.673 -27.368 1.00 15.41 164 GLU D N 1
ATOM 7393 C CA . GLU D 1 165 ? 99.535 -24.137 -28.685 1.00 19.25 164 GLU D CA 1
ATOM 7394 C C . GLU D 1 165 ? 98.326 -23.560 -29.417 1.00 14.56 164 GLU D C 1
ATOM 7395 O O . GLU D 1 165 ? 98.488 -22.817 -30.383 1.00 18.80 164 GLU D O 1
ATOM 7401 N N . ILE D 1 166 ? 97.119 -23.894 -28.960 1.00 13.25 165 ILE D N 1
ATOM 7402 C CA . ILE D 1 166 ? 95.910 -23.383 -29.612 1.00 13.29 165 ILE D CA 1
ATOM 7403 C C . ILE D 1 166 ? 95.561 -21.978 -29.122 1.00 13.91 165 ILE D C 1
ATOM 7404 O O . ILE D 1 166 ? 95.466 -21.737 -27.915 1.00 13.02 165 ILE D O 1
ATOM 7409 N N . ALA D 1 167 ? 95.371 -21.063 -30.066 1.00 11.23 166 ALA D N 1
ATOM 7410 C CA . ALA D 1 167 ? 95.056 -19.669 -29.762 1.00 10.16 166 ALA D CA 1
ATOM 7411 C C . ALA D 1 167 ? 93.785 -19.552 -28.933 1.00 13.56 166 ALA D C 1
ATOM 7412 O O . ALA D 1 167 ? 92.876 -20.369 -29.070 1.00 11.55 166 ALA D O 1
ATOM 7414 N N . ARG D 1 168 ? 93.742 -18.531 -28.078 1.00 13.21 167 ARG D N 1
ATOM 7415 C CA . ARG D 1 168 ? 92.642 -18.316 -27.138 1.00 13.71 167 ARG D CA 1
ATOM 7416 C C . ARG D 1 168 ? 92.112 -16.894 -27.247 1.00 13.98 167 ARG D C 1
ATOM 7417 O O . ARG D 1 168 ? 92.885 -15.933 -27.337 1.00 12.86 167 ARG D O 1
ATOM 7425 N N . GLY D 1 169 ? 90.788 -16.765 -27.250 1.00 9.38 168 GLY D N 1
ATOM 7426 C CA . GLY D 1 169 ? 90.137 -15.473 -27.166 1.00 8.24 168 GLY D CA 1
ATOM 7427 C C . GLY D 1 169 ? 89.340 -15.356 -25.876 1.00 8.86 168 GLY D C 1
ATOM 7428 O O . GLY D 1 169 ? 88.725 -16.323 -25.433 1.00 9.46 168 GLY D O 1
ATOM 7429 N N . TYR D 1 170 ? 89.357 -14.164 -25.281 1.00 8.94 169 TYR D N 1
ATOM 7430 C CA . TYR D 1 170 ? 88.625 -13.876 -24.050 1.00 8.97 169 TYR D CA 1
ATOM 7431 C C . TYR D 1 170 ? 87.328 -13.166 -24.430 1.00 9.16 169 TYR D C 1
ATOM 7432 O O . TYR D 1 170 ? 87.348 -12.060 -24.987 1.00 9.15 169 TYR D O 1
ATOM 7441 N N . ASN D 1 171 ? 86.198 -13.810 -24.144 1.00 7.99 170 ASN D N 1
ATOM 7442 C CA . ASN D 1 171 ? 84.884 -13.230 -24.424 1.00 8.00 170 ASN D CA 1
ATOM 7443 C C . ASN D 1 171 ? 84.421 -12.396 -23.240 1.00 6.94 170 ASN D C 1
ATOM 7444 O O . ASN D 1 171 ? 84.471 -12.862 -22.093 1.00 8.22 170 ASN D O 1
ATOM 7449 N N . VAL D 1 172 ? 83.968 -11.179 -23.528 1.00 7.92 171 VAL D N 1
ATOM 7450 C CA . VAL D 1 172 ? 83.372 -10.284 -22.539 1.00 7.04 171 VAL D CA 1
ATOM 7451 C C . VAL D 1 172 ? 82.178 -9.602 -23.191 1.00 8.32 171 VAL D C 1
ATOM 7452 O O . VAL D 1 172 ? 81.989 -9.707 -24.402 1.00 9.50 171 VAL D O 1
ATOM 7456 N N . SER D 1 173 ? 81.375 -8.893 -22.403 1.00 9.25 172 SER D N 1
ATOM 7457 C CA . SER D 1 173 ? 80.404 -7.976 -22.984 1.00 8.03 172 SER D CA 1
ATOM 7458 C C . SER D 1 173 ? 81.049 -6.603 -23.125 1.00 10.16 172 SER D C 1
ATOM 7459 O O . SER D 1 173 ? 81.246 -6.106 -24.235 1.00 9.99 172 SER D O 1
ATOM 7462 N N . ALA D 1 174 ? 81.386 -6.006 -21.986 1.00 8.72 173 ALA D N 1
ATOM 7463 C CA . ALA D 1 174 ? 82.064 -4.719 -21.960 1.00 10.42 173 ALA D CA 1
ATOM 7464 C C . ALA D 1 174 ? 83.562 -4.925 -21.962 1.00 8.23 173 ALA D C 1
ATOM 7465 O O . ALA D 1 174 ? 84.057 -5.931 -21.464 1.00 11.20 173 ALA D O 1
ATOM 7467 N N . ILE D 1 175 ? 84.296 -3.983 -22.544 1.00 13.93 174 ILE D N 1
ATOM 7468 C CA . ILE D 1 175 ? 85.750 -4.023 -22.466 1.00 11.70 174 ILE D CA 1
ATOM 7469 C C . ILE D 1 175 ? 86.181 -3.741 -21.030 1.00 10.80 174 ILE D C 1
ATOM 7470 O O . ILE D 1 175 ? 85.891 -2.666 -20.500 1.00 12.42 174 ILE D O 1
ATOM 7475 N N . PRO D 1 176 ? 86.873 -4.698 -20.391 1.00 9.65 175 PRO D N 1
ATOM 7476 C CA . PRO D 1 176 ? 87.275 -4.482 -18.997 1.00 12.63 175 PRO D CA 1
ATOM 7477 C C . PRO D 1 176 ? 88.240 -3.310 -18.885 1.00 14.17 175 PRO D C 1
ATOM 7478 O O . PRO D 1 176 ? 89.093 -3.144 -19.754 1.00 14.16 175 PRO D O 1
ATOM 7482 N N . SER D 1 177 ? 88.123 -2.515 -17.829 1.00 13.36 176 SER D N 1
ATOM 7483 C CA . SER D 1 177 ? 89.130 -1.488 -17.592 1.00 14.77 176 SER D CA 1
ATOM 7484 C C . SER D 1 177 ? 90.506 -2.144 -17.488 1.00 16.53 176 SER D C 1
ATOM 7485 O O . SER D 1 177 ? 91.512 -1.569 -17.905 1.00 17.22 176 SER D O 1
ATOM 7488 N N . ALA D 1 178 ? 90.543 -3.358 -16.942 1.00 15.47 177 ALA D N 1
ATOM 7489 C CA . ALA D 1 178 ? 91.791 -4.099 -16.786 1.00 15.53 177 ALA D CA 1
ATOM 7490 C C . ALA D 1 178 ? 92.018 -5.104 -17.917 1.00 11.57 177 ALA D C 1
ATOM 7491 O O . ALA D 1 178 ? 92.559 -6.193 -17.695 1.00 14.06 177 ALA D O 1
ATOM 7493 N N . TRP D 1 179 ? 91.623 -4.735 -19.130 1.00 13.01 178 TRP D N 1
ATOM 7494 C CA . TRP D 1 179 ? 91.753 -5.636 -20.275 1.00 10.43 178 TRP D CA 1
ATOM 7495 C C . TRP D 1 179 ? 93.179 -6.152 -20.467 1.00 14.45 178 TRP D C 1
ATOM 7496 O O . TRP D 1 179 ? 93.383 -7.334 -20.713 1.00 13.66 178 TRP D O 1
ATOM 7507 N N . GLN D 1 180 ? 94.170 -5.276 -20.341 1.00 13.79 179 GLN D N 1
ATOM 7508 C CA . GLN D 1 180 ? 95.543 -5.688 -20.616 1.00 15.09 179 GLN D CA 1
ATOM 7509 C C . GLN D 1 180 ? 96.054 -6.743 -19.628 1.00 15.94 179 GLN D C 1
ATOM 7510 O O . GLN D 1 180 ? 96.597 -7.770 -20.031 1.00 17.26 179 GLN D O 1
ATOM 7516 N N . GLU D 1 181 ? 95.875 -6.500 -18.335 1.00 15.01 180 GLU D N 1
ATOM 7517 C CA . GLU D 1 181 ? 96.337 -7.461 -17.342 1.00 13.50 180 GLU D CA 1
ATOM 7518 C C . GLU D 1 181 ? 95.608 -8.795 -17.482 1.00 13.31 180 GLU D C 1
ATOM 7519 O O . GLU D 1 181 ? 96.196 -9.854 -17.286 1.00 12.74 180 GLU D O 1
ATOM 7525 N N . ARG D 1 182 ? 94.329 -8.743 -17.836 1.00 13.90 181 ARG D N 1
ATOM 7526 C CA . ARG D 1 182 ? 93.568 -9.975 -18.035 1.00 12.99 181 ARG D CA 1
ATOM 7527 C C . ARG D 1 182 ? 94.013 -10.772 -19.258 1.00 12.01 181 ARG D C 1
ATOM 7528 O O . ARG D 1 182 ? 94.145 -11.994 -19.185 1.00 12.72 181 ARG D O 1
ATOM 7536 N N . LEU D 1 183 ? 94.226 -10.086 -20.377 1.00 14.80 182 LEU D N 1
ATOM 7537 C CA . LEU D 1 183 ? 94.652 -10.751 -21.603 1.00 12.51 182 LEU D CA 1
ATOM 7538 C C . LEU D 1 183 ? 96.039 -11.348 -21.430 1.00 14.06 182 LEU D C 1
ATOM 7539 O O . LEU D 1 183 ? 96.317 -12.449 -21.906 1.00 14.00 182 LEU D O 1
ATOM 7544 N N . GLU D 1 184 ? 96.906 -10.625 -20.730 1.00 16.23 183 GLU D N 1
ATOM 7545 C CA . GLU D 1 184 ? 98.241 -11.138 -20.447 1.00 16.77 183 GLU D CA 1
ATOM 7546 C C . GLU D 1 184 ? 98.178 -12.369 -19.543 1.00 16.51 183 GLU D C 1
ATOM 7547 O O . GLU D 1 184 ? 98.856 -13.369 -19.785 1.00 17.18 183 GLU D O 1
ATOM 7553 N N . HIS D 1 185 ? 97.346 -12.298 -18.509 1.00 16.63 184 HIS D N 1
ATOM 7554 C CA . HIS D 1 185 ? 97.237 -13.382 -17.543 1.00 15.81 184 HIS D CA 1
ATOM 7555 C C . HIS D 1 185 ? 96.655 -14.639 -18.175 1.00 16.91 184 HIS D C 1
ATOM 7556 O O . HIS D 1 185 ? 97.168 -15.739 -17.974 1.00 16.62 184 HIS D O 1
ATOM 7563 N N . LEU D 1 186 ? 95.585 -14.464 -18.947 1.00 15.54 185 LEU D N 1
ATOM 7564 C CA . LEU D 1 186 ? 94.914 -15.579 -19.607 1.00 17.88 185 LEU D CA 1
ATOM 7565 C C . LEU D 1 186 ? 95.652 -15.995 -20.878 1.00 18.12 185 LEU D C 1
ATOM 7566 O O . LEU D 1 186 ? 95.330 -17.013 -21.488 1.00 18.00 185 LEU D O 1
ATOM 7571 N N . ASP D 1 187 ? 96.644 -15.201 -21.269 1.00 16.36 186 ASP D N 1
ATOM 7572 C CA . ASP D 1 187 ? 97.417 -15.461 -22.482 1.00 15.92 186 ASP D CA 1
ATOM 7573 C C . ASP D 1 187 ? 96.463 -15.638 -23.652 1.00 15.63 186 ASP D C 1
ATOM 7574 O O . ASP D 1 187 ? 96.501 -16.645 -24.365 1.00 17.24 186 ASP D O 1
ATOM 7579 N N . CYS D 1 188 ? 95.595 -14.649 -23.830 1.00 13.72 187 CYS D N 1
ATOM 7580 C CA . CYS D 1 188 ? 94.690 -14.608 -24.972 1.00 12.06 187 CYS D CA 1
ATOM 7581 C C . CYS D 1 188 ? 95.171 -13.560 -25.967 1.00 16.40 187 CYS D C 1
ATOM 7582 O O . CYS D 1 188 ? 95.560 -12.458 -25.577 1.00 19.69 187 CYS D O 1
ATOM 7585 N N . ALA D 1 189 ? 95.113 -13.892 -27.252 1.00 11.95 188 ALA D N 1
ATOM 7586 C CA . ALA D 1 189 ? 95.576 -12.985 -28.299 1.00 12.43 188 ALA D CA 1
ATOM 7587 C C . ALA D 1 189 ? 94.455 -12.112 -28.852 1.00 16.26 188 ALA D C 1
ATOM 7588 O O . ALA D 1 189 ? 94.701 -11.204 -29.648 1.00 18.80 188 ALA D O 1
ATOM 7590 N N . GLY D 1 190 ? 93.226 -12.378 -28.426 1.00 12.09 189 GLY D N 1
ATOM 7591 C CA . GLY D 1 190 ? 92.101 -11.590 -28.888 1.00 10.24 189 GLY D CA 1
ATOM 7592 C C . GLY D 1 190 ? 91.093 -11.326 -27.788 1.00 8.49 189 GLY D C 1
ATOM 7593 O O . GLY D 1 190 ? 90.977 -12.104 -26.834 1.00 9.82 189 GLY D O 1
ATOM 7594 N N . LEU D 1 191 ? 90.379 -10.215 -27.924 1.00 10.52 190 LEU D N 1
ATOM 7595 C CA . LEU D 1 191 ? 89.270 -9.891 -27.043 1.00 11.26 190 LEU D CA 1
ATOM 7596 C C . LEU D 1 191 ? 88.011 -9.882 -27.895 1.00 10.90 190 LEU D C 1
ATOM 7597 O O . LEU D 1 191 ? 87.963 -9.213 -28.933 1.00 9.59 190 LEU D O 1
ATOM 7602 N N . HIS D 1 192 ? 87.004 -10.648 -27.482 1.00 10.03 191 HIS D N 1
ATOM 7603 C CA . HIS D 1 192 ? 85.755 -10.722 -28.229 1.00 8.85 191 HIS D CA 1
ATOM 7604 C C . HIS D 1 192 ? 84.679 -10.043 -27.399 1.00 7.54 191 HIS D C 1
ATOM 7605 O O . HIS D 1 192 ? 84.367 -10.500 -26.293 1.00 9.72 191 HIS D O 1
ATOM 7612 N N . ILE D 1 193 ? 84.127 -8.954 -27.926 1.00 10.23 192 ILE D N 1
ATOM 7613 C CA . ILE D 1 193 ? 83.251 -8.073 -27.160 1.00 7.85 192 ILE D CA 1
ATOM 7614 C C . ILE D 1 193 ? 81.840 -7.983 -27.736 1.00 10.17 192 ILE D C 1
ATOM 7615 O O . ILE D 1 193 ? 81.610 -8.322 -28.883 1.00 9.43 192 ILE D O 1
ATOM 7620 N N . HIS D 1 194 ? 80.893 -7.506 -26.933 1.00 8.62 193 HIS D N 1
ATOM 7621 C CA . HIS D 1 194 ? 79.546 -7.261 -27.428 1.00 6.85 193 HIS D CA 1
ATOM 7622 C C . HIS D 1 194 ? 79.531 -5.929 -28.182 1.00 9.59 193 HIS D C 1
ATOM 7623 O O . HIS D 1 194 ? 80.128 -4.954 -27.733 1.00 11.88 193 HIS D O 1
ATOM 7630 N N . GLN D 1 195 ? 78.880 -5.914 -29.343 1.00 11.22 194 GLN D N 1
ATOM 7631 C CA . GLN D 1 195 ? 78.870 -4.739 -30.213 1.00 12.51 194 GLN D CA 1
ATOM 7632 C C . GLN D 1 195 ? 78.411 -3.461 -29.521 1.00 14.77 194 GLN D C 1
ATOM 7633 O O . GLN D 1 195 ? 78.853 -2.371 -29.885 1.00 15.66 194 GLN D O 1
ATOM 7639 N N . SER D 1 196 ? 77.516 -3.580 -28.543 1.00 13.65 195 SER D N 1
ATOM 7640 C CA . SER D 1 196 ? 76.974 -2.381 -27.897 1.00 13.64 195 SER D CA 1
ATOM 7641 C C . SER D 1 196 ? 78.017 -1.684 -27.032 1.00 15.27 195 SER D C 1
ATOM 7642 O O . SER D 1 196 ? 77.809 -0.554 -26.587 1.00 18.81 195 SER D O 1
ATOM 7645 N N . PHE D 1 197 ? 79.145 -2.350 -26.806 1.00 13.66 196 PHE D N 1
ATOM 7646 C CA . PHE D 1 197 ? 80.196 -1.812 -25.954 1.00 15.81 196 PHE D CA 1
ATOM 7647 C C . PHE D 1 197 ? 81.448 -1.440 -26.745 1.00 13.22 196 PHE D C 1
ATOM 7648 O O . PHE D 1 197 ? 82.505 -1.175 -26.173 1.00 15.35 196 PHE D O 1
ATOM 7656 N N . PHE D 1 198 ? 81.332 -1.411 -28.071 1.00 13.57 197 PHE D N 1
ATOM 7657 C CA . PHE D 1 198 ? 82.454 -0.996 -28.897 1.00 11.85 197 PHE D CA 1
ATOM 7658 C C . PHE D 1 198 ? 82.815 0.456 -28.583 1.00 15.79 197 PHE D C 1
ATOM 7659 O O . PHE D 1 198 ? 81.952 1.336 -28.575 1.00 17.16 197 PHE D O 1
ATOM 7667 N N . ASP D 1 199 ? 84.096 0.688 -28.333 1.00 12.01 198 ASP D N 1
ATOM 7668 C CA . ASP D 1 199 ? 84.607 2.032 -28.084 1.00 17.24 198 ASP D CA 1
ATOM 7669 C C . ASP D 1 199 ? 85.861 2.230 -28.924 1.00 17.06 198 ASP D C 1
ATOM 7670 O O . ASP D 1 199 ? 86.893 1.596 -28.695 1.00 15.49 198 ASP D O 1
ATOM 7675 N N . VAL D 1 200 ? 85.761 3.103 -29.921 1.00 17.96 199 VAL D N 1
ATOM 7676 C CA . VAL D 1 200 ? 86.814 3.226 -30.913 1.00 19.48 199 VAL D CA 1
ATOM 7677 C C . VAL D 1 200 ? 88.162 3.535 -30.271 1.00 17.70 199 VAL D C 1
ATOM 7678 O O . VAL D 1 200 ? 89.197 2.999 -30.674 1.00 17.53 199 VAL D O 1
ATOM 7682 N N . GLN D 1 201 ? 88.149 4.391 -29.259 1.00 19.62 200 GLN D N 1
ATOM 7683 C CA . GLN D 1 201 ? 89.388 4.787 -28.608 1.00 18.89 200 GLN D CA 1
ATOM 7684 C C . GLN D 1 201 ? 90.033 3.637 -27.834 1.00 22.48 200 GLN D C 1
ATOM 7685 O O . GLN D 1 201 ? 91.221 3.368 -27.994 1.00 19.91 200 GLN D O 1
ATOM 7691 N N A GLN D 1 202 ? 89.251 2.959 -26.999 0.51 22.00 201 GLN D N 1
ATOM 7692 N N B GLN D 1 202 ? 89.248 2.967 -26.995 0.49 21.99 201 GLN D N 1
ATOM 7693 C CA A GLN D 1 202 ? 89.760 1.794 -26.280 0.51 21.99 201 GLN D CA 1
ATOM 7694 C CA B GLN D 1 202 ? 89.731 1.790 -26.276 0.49 22.00 201 GLN D CA 1
ATOM 7695 C C A GLN D 1 202 ? 90.222 0.714 -27.252 0.51 18.99 201 GLN D C 1
ATOM 7696 C C B GLN D 1 202 ? 90.219 0.725 -27.252 0.49 18.99 201 GLN D C 1
ATOM 7697 O O A GLN D 1 202 ? 91.261 0.086 -27.054 0.51 16.73 201 GLN D O 1
ATOM 7698 O O B GLN D 1 202 ? 91.271 0.118 -27.056 0.49 16.76 201 GLN D O 1
ATOM 7709 N N . VAL D 1 203 ? 89.443 0.494 -28.305 1.00 15.34 202 VAL D N 1
ATOM 7710 C CA . VAL D 1 203 ? 89.812 -0.493 -29.305 1.00 16.63 202 VAL D CA 1
ATOM 7711 C C . VAL D 1 203 ? 91.160 -0.150 -29.945 1.00 17.33 202 VAL D C 1
ATOM 7712 O O . VAL D 1 203 ? 92.006 -1.026 -30.127 1.00 22.29 202 VAL D O 1
ATOM 7716 N N . SER D 1 204 ? 91.364 1.125 -30.267 1.00 21.89 203 SER D N 1
ATOM 7717 C CA . SER D 1 204 ? 92.631 1.548 -30.854 1.00 23.54 203 SER D CA 1
ATOM 7718 C C . SER D 1 204 ? 93.798 1.239 -29.917 1.00 19.43 203 SER D C 1
ATOM 7719 O O . SER D 1 204 ? 94.855 0.791 -30.363 1.00 24.84 203 SER D O 1
ATOM 7722 N N . ASP D 1 205 ? 93.598 1.459 -28.616 1.00 18.12 204 ASP D N 1
ATOM 7723 C CA . ASP D 1 205 ? 94.611 1.101 -27.627 1.00 19.81 204 ASP D CA 1
ATOM 7724 C C . ASP D 1 205 ? 94.849 -0.404 -27.565 1.00 20.68 204 ASP D C 1
ATOM 7725 O O . ASP D 1 205 ? 95.982 -0.862 -27.450 1.00 18.74 204 ASP D O 1
ATOM 7730 N N . ILE D 1 206 ? 93.772 -1.179 -27.620 1.00 16.48 205 ILE D N 1
ATOM 7731 C CA . ILE D 1 206 ? 93.906 -2.624 -27.580 1.00 13.60 205 ILE D CA 1
ATOM 7732 C C . ILE D 1 206 ? 94.653 -3.125 -28.812 1.00 17.09 205 ILE D C 1
ATOM 7733 O O . ILE D 1 206 ? 95.528 -3.986 -28.712 1.00 17.83 205 ILE D O 1
ATOM 7738 N N . LYS D 1 207 ? 94.305 -2.574 -29.970 1.00 19.96 206 LYS D N 1
ATOM 7739 C CA . LYS D 1 207 ? 94.992 -2.929 -31.203 1.00 24.26 206 LYS D CA 1
ATOM 7740 C C . LYS D 1 207 ? 96.449 -2.470 -31.136 1.00 19.66 206 LYS D C 1
ATOM 7741 O O . LYS D 1 207 ? 97.356 -3.216 -31.498 1.00 20.55 206 LYS D O 1
ATOM 7747 N N . ALA D 1 208 ? 96.670 -1.257 -30.638 1.00 19.99 207 ALA D N 1
ATOM 7748 C CA . ALA D 1 208 ? 98.028 -0.743 -30.496 1.00 20.90 207 ALA D CA 1
ATOM 7749 C C . ALA D 1 208 ? 98.872 -1.710 -29.682 1.00 20.74 207 ALA D C 1
ATOM 7750 O O . ALA D 1 208 ? 100.065 -1.886 -29.938 1.00 25.06 207 ALA D O 1
ATOM 7752 N N . ALA D 1 209 ? 98.241 -2.353 -28.704 1.00 20.23 208 ALA D N 1
ATOM 7753 C CA . ALA D 1 209 ? 98.939 -3.278 -27.824 1.00 21.03 208 ALA D CA 1
ATOM 7754 C C . ALA D 1 209 ? 99.159 -4.659 -28.443 1.00 24.66 208 ALA D C 1
ATOM 7755 O O . ALA D 1 209 ? 99.792 -5.518 -27.832 1.00 20.29 208 ALA D O 1
ATOM 7757 N N . GLY D 1 210 ? 98.634 -4.872 -29.650 1.00 22.45 209 GLY D N 1
ATOM 7758 C CA . GLY D 1 210 ? 98.928 -6.080 -30.401 1.00 25.10 209 GLY D CA 1
ATOM 7759 C C . GLY D 1 210 ? 97.845 -7.142 -30.410 1.00 30.41 209 GLY D C 1
ATOM 7760 O O . GLY D 1 210 ? 98.060 -8.259 -30.888 1.00 24.86 209 GLY D O 1
ATOM 7761 N N . TYR D 1 211 ? 96.673 -6.798 -29.892 1.00 18.58 210 TYR D N 1
ATOM 7762 C CA . TYR D 1 211 ? 95.589 -7.765 -29.785 1.00 18.26 210 TYR D CA 1
ATOM 7763 C C . TYR D 1 211 ? 94.584 -7.632 -30.914 1.00 15.25 210 TYR D C 1
ATOM 7764 O O . TYR D 1 211 ? 94.398 -6.549 -31.481 1.00 18.65 210 TYR D O 1
ATOM 7773 N N . LYS D 1 212 ? 93.940 -8.748 -31.237 1.00 14.94 211 LYS D N 1
ATOM 7774 C CA . LYS D 1 212 ? 92.807 -8.730 -32.146 1.00 12.53 211 LYS D CA 1
ATOM 7775 C C . LYS D 1 212 ? 91.563 -8.340 -31.356 1.00 12.52 211 LYS D C 1
ATOM 7776 O O . LYS D 1 212 ? 91.439 -8.664 -30.158 1.00 12.59 211 LYS D O 1
ATOM 7782 N N . VAL D 1 213 ? 90.648 -7.641 -32.018 1.00 12.11 212 VAL D N 1
ATOM 7783 C CA . VAL D 1 213 ? 89.370 -7.293 -31.411 1.00 9.78 212 VAL D CA 1
ATOM 7784 C C . VAL D 1 213 ? 88.242 -7.751 -32.330 1.00 10.47 212 VAL D C 1
ATOM 7785 O O . VAL D 1 213 ? 88.209 -7.418 -33.516 1.00 12.75 212 VAL D O 1
ATOM 7789 N N . LEU D 1 214 ? 87.338 -8.556 -31.779 1.00 9.63 213 LEU D N 1
ATOM 7790 C CA . LEU D 1 214 ? 86.184 -9.065 -32.512 1.00 8.35 213 LEU D CA 1
ATOM 7791 C C . LEU D 1 214 ? 84.919 -8.645 -31.776 1.00 9.98 213 LEU D C 1
ATOM 7792 O O . LEU D 1 214 ? 84.970 -8.340 -30.580 1.00 10.87 213 LEU D O 1
ATOM 7797 N N . ALA D 1 215 ? 83.788 -8.630 -32.479 1.00 10.44 214 ALA D N 1
ATOM 7798 C CA . ALA D 1 215 ? 82.513 -8.278 -31.856 1.00 9.11 214 ALA D CA 1
ATOM 7799 C C . ALA D 1 215 ? 81.335 -9.130 -32.335 1.00 9.91 214 ALA D C 1
ATOM 7800 O O . ALA D 1 215 ? 81.242 -9.480 -33.513 1.00 11.26 214 ALA D O 1
ATOM 7802 N N . PHE D 1 216 ? 80.434 -9.446 -31.404 1.00 7.47 215 PHE D N 1
ATOM 7803 C CA . PHE D 1 216 ? 79.208 -10.197 -31.680 1.00 8.50 215 PHE D CA 1
ATOM 7804 C C . PHE D 1 216 ? 78.029 -9.397 -31.124 1.00 9.93 215 PHE D C 1
ATOM 7805 O O . PHE D 1 216 ? 78.225 -8.539 -30.269 1.00 10.93 215 PHE D O 1
ATOM 7813 N N A THR D 1 217 ? 76.813 -9.648 -31.607 0.90 13.25 216 THR D N 1
ATOM 7814 N N B THR D 1 217 ? 76.824 -9.620 -31.643 0.10 13.18 216 THR D N 1
ATOM 7815 C CA A THR D 1 217 ? 76.548 -10.392 -32.831 0.90 11.39 216 THR D CA 1
ATOM 7816 C CA B THR D 1 217 ? 76.599 -10.406 -32.850 0.10 11.49 216 THR D CA 1
ATOM 7817 C C A THR D 1 217 ? 75.998 -9.335 -33.771 0.90 13.33 216 THR D C 1
ATOM 7818 C C B THR D 1 217 ? 75.913 -9.497 -33.866 0.10 13.13 216 THR D C 1
ATOM 7819 O O A THR D 1 217 ? 75.007 -8.680 -33.447 0.90 12.88 216 THR D O 1
ATOM 7820 O O B THR D 1 217 ? 74.750 -9.129 -33.703 0.10 13.35 216 THR D O 1
ATOM 7827 N N . ILE D 1 218 ? 76.645 -9.135 -34.913 1.00 9.72 217 ILE D N 1
ATOM 7828 C CA . ILE D 1 218 ? 76.233 -8.068 -35.817 1.00 11.76 217 ILE D CA 1
ATOM 7829 C C . ILE D 1 218 ? 75.503 -8.584 -37.048 1.00 11.58 217 ILE D C 1
ATOM 7830 O O . ILE D 1 218 ? 76.063 -9.332 -37.854 1.00 11.39 217 ILE D O 1
ATOM 7835 N N . ASN D 1 219 ? 74.243 -8.177 -37.173 1.00 13.62 218 ASN D N 1
ATOM 7836 C CA . ASN D 1 219 ? 73.379 -8.637 -38.250 1.00 13.68 218 ASN D CA 1
ATOM 7837 C C . ASN D 1 219 ? 72.992 -7.532 -39.213 1.00 14.57 218 ASN D C 1
ATOM 7838 O O . ASN D 1 219 ? 72.300 -7.776 -40.199 1.00 19.02 218 ASN D O 1
ATOM 7843 N N . ASP D 1 220 ? 73.438 -6.317 -38.913 1.00 14.22 219 ASP D N 1
ATOM 7844 C CA . ASP D 1 220 ? 73.198 -5.160 -39.774 1.00 21.13 219 ASP D CA 1
ATOM 7845 C C . ASP D 1 220 ? 74.449 -4.803 -40.586 1.00 17.73 219 ASP D C 1
ATOM 7846 O O . ASP D 1 220 ? 75.512 -4.556 -40.017 1.00 17.57 219 ASP D O 1
ATOM 7851 N N . GLU D 1 221 ? 74.320 -4.783 -41.910 1.00 17.08 220 GLU D N 1
ATOM 7852 C CA . GLU D 1 221 ? 75.458 -4.519 -42.791 1.00 19.67 220 GLU D CA 1
ATOM 7853 C C . GLU D 1 221 ? 76.136 -3.183 -42.496 1.00 17.08 220 GLU D C 1
ATOM 7854 O O . GLU D 1 221 ? 77.368 -3.088 -42.450 1.00 16.94 220 GLU D O 1
ATOM 7860 N N . SER D 1 222 ? 75.326 -2.144 -42.329 1.00 20.16 221 SER D N 1
ATOM 7861 C CA . SER D 1 222 ? 75.848 -0.808 -42.094 1.00 19.43 221 SER D CA 1
ATOM 7862 C C . SER D 1 222 ? 76.679 -0.744 -40.820 1.00 20.34 221 SER D C 1
ATOM 7863 O O . SER D 1 222 ? 77.719 -0.085 -40.781 1.00 18.53 221 SER D O 1
ATOM 7866 N N . LEU D 1 223 ? 76.220 -1.425 -39.773 1.00 16.57 222 LEU D N 1
ATOM 7867 C CA . LEU D 1 223 ? 76.944 -1.422 -38.514 1.00 15.70 222 LEU D CA 1
ATOM 7868 C C . LEU D 1 223 ? 78.263 -2.167 -38.672 1.00 14.99 222 LEU D C 1
ATOM 7869 O O . LEU D 1 223 ? 79.296 -1.733 -38.168 1.00 13.95 222 LEU D O 1
ATOM 7874 N N . ALA D 1 224 ? 78.229 -3.297 -39.370 1.00 14.07 223 ALA D N 1
ATOM 7875 C CA . ALA D 1 224 ? 79.449 -4.055 -39.599 1.00 12.45 223 ALA D CA 1
ATOM 7876 C C . ALA D 1 224 ? 80.493 -3.165 -40.262 1.00 12.47 223 ALA D C 1
ATOM 7877 O O . ALA D 1 224 ? 81.621 -3.058 -39.791 1.00 12.89 223 ALA D O 1
ATOM 7879 N N . LEU D 1 225 ? 80.102 -2.526 -41.359 1.00 15.54 224 LEU D N 1
ATOM 7880 C CA . LEU D 1 225 ? 81.026 -1.679 -42.107 1.00 14.27 224 LEU D CA 1
ATOM 7881 C C . LEU D 1 225 ? 81.535 -0.527 -41.261 1.00 14.70 224 LEU D C 1
ATOM 7882 O O . LEU D 1 225 ? 82.709 -0.160 -41.339 1.00 18.57 224 LEU D O 1
ATOM 7887 N N . LYS D 1 226 ? 80.648 0.042 -40.453 1.00 14.19 225 LYS D N 1
ATOM 7888 C CA . LYS D 1 226 ? 81.030 1.121 -39.554 1.00 18.10 225 LYS D CA 1
ATOM 7889 C C . LYS D 1 226 ? 82.140 0.644 -38.627 1.00 18.14 225 LYS D C 1
ATOM 7890 O O . LYS D 1 226 ? 83.167 1.303 -38.475 1.00 15.65 225 LYS D O 1
ATOM 7896 N N . LEU D 1 227 ? 81.954 -0.529 -38.032 1.00 13.37 226 LEU D N 1
ATOM 7897 C CA . LEU D 1 227 ? 82.935 -1.029 -37.072 1.00 12.74 226 LEU D CA 1
ATOM 7898 C C . LEU D 1 227 ? 84.259 -1.485 -37.704 1.00 12.94 226 LEU D C 1
ATOM 7899 O O . LEU D 1 227 ? 85.320 -1.278 -37.120 1.00 15.09 226 LEU D O 1
ATOM 7904 N N . TYR D 1 228 ? 84.207 -2.103 -38.883 1.00 12.78 227 TYR D N 1
ATOM 7905 C CA . TYR D 1 228 ? 85.443 -2.447 -39.589 1.00 17.40 227 TYR D CA 1
ATOM 7906 C C . TYR D 1 228 ? 86.262 -1.182 -39.823 1.00 15.89 227 TYR D C 1
ATOM 7907 O O . TYR D 1 228 ? 87.474 -1.163 -39.616 1.00 19.21 227 TYR D O 1
ATOM 7916 N N . ASN D 1 229 ? 85.593 -0.126 -40.276 1.00 13.35 228 ASN D N 1
ATOM 7917 C CA . ASN D 1 229 ? 86.286 1.125 -40.547 1.00 16.40 228 ASN D CA 1
ATOM 7918 C C . ASN D 1 229 ? 86.950 1.646 -39.286 1.00 16.96 228 ASN D C 1
ATOM 7919 O O . ASN D 1 229 ? 87.985 2.306 -39.352 1.00 14.59 228 ASN D O 1
ATOM 7924 N N . GLN D 1 230 ? 86.353 1.336 -38.135 1.00 16.00 229 GLN D N 1
ATOM 7925 C CA . GLN D 1 230 ? 86.894 1.771 -36.849 1.00 14.30 229 GLN D CA 1
ATOM 7926 C C . GLN D 1 230 ? 87.875 0.772 -36.220 1.00 16.17 229 GLN D C 1
ATOM 7927 O O . GLN D 1 230 ? 88.286 0.937 -35.066 1.00 16.11 229 GLN D O 1
ATOM 7933 N N . GLY D 1 231 ? 88.257 -0.249 -36.985 1.00 15.39 230 GLY D N 1
ATOM 7934 C CA . GLY D 1 231 ? 89.353 -1.126 -36.599 1.00 13.59 230 GLY D CA 1
ATOM 7935 C C . GLY D 1 231 ? 88.981 -2.504 -36.073 1.00 10.29 230 GLY D C 1
ATOM 7936 O O . GLY D 1 231 ? 89.851 -3.274 -35.684 1.00 14.15 230 GLY D O 1
ATOM 7937 N N . LEU D 1 232 ? 87.693 -2.818 -36.067 1.00 10.36 231 LEU D N 1
ATOM 7938 C CA . LEU D 1 232 ? 87.244 -4.152 -35.674 1.00 9.67 231 LEU D CA 1
ATOM 7939 C C . LEU D 1 232 ? 87.825 -5.172 -36.649 1.00 11.98 231 LEU D C 1
ATOM 7940 O O . LEU D 1 232 ? 87.742 -4.990 -37.865 1.00 14.14 231 LEU D O 1
ATOM 7945 N N . ASP D 1 233 ? 88.408 -6.242 -36.115 1.00 10.24 232 ASP D N 1
ATOM 7946 C CA . ASP D 1 233 ? 89.049 -7.261 -36.947 1.00 10.47 232 ASP D CA 1
ATOM 7947 C C . ASP D 1 233 ? 88.069 -8.264 -37.548 1.00 13.61 232 ASP D C 1
ATOM 7948 O O . ASP D 1 233 ? 88.258 -8.735 -38.672 1.00 14.51 232 ASP D O 1
ATOM 7953 N N . ALA D 1 234 ? 87.026 -8.602 -36.801 1.00 11.66 233 ALA D N 1
ATOM 7954 C CA . ALA D 1 234 ? 86.018 -9.535 -37.307 1.00 10.86 233 ALA D CA 1
ATOM 7955 C C . ALA D 1 234 ? 84.704 -9.349 -36.577 1.00 8.75 233 ALA D C 1
ATOM 7956 O O . ALA D 1 234 ? 84.684 -8.893 -35.429 1.00 9.05 233 ALA D O 1
ATOM 7958 N N . VAL D 1 235 ? 83.613 -9.694 -37.257 1.00 12.46 234 VAL D N 1
ATOM 7959 C CA . VAL D 1 235 ? 82.302 -9.769 -36.632 1.00 11.00 234 VAL D CA 1
ATOM 7960 C C . VAL D 1 235 ? 81.815 -11.205 -36.622 1.00 10.81 234 VAL D C 1
ATOM 7961 O O . VAL D 1 235 ? 82.133 -11.985 -37.521 1.00 11.15 234 VAL D O 1
ATOM 7965 N N . PHE D 1 236 ? 81.048 -11.542 -35.589 1.00 9.12 235 PHE D N 1
ATOM 7966 C CA . PHE D 1 236 ? 80.252 -12.755 -35.571 1.00 8.63 235 PHE D CA 1
ATOM 7967 C C . PHE D 1 236 ? 78.872 -12.347 -36.041 1.00 8.83 235 PHE D C 1
ATOM 7968 O O . PHE D 1 236 ? 78.308 -11.386 -35.521 1.00 10.07 235 PHE D O 1
ATOM 7976 N N . SER D 1 237 ? 78.328 -13.053 -37.028 1.00 9.41 236 SER D N 1
ATOM 7977 C CA . SER D 1 237 ? 77.046 -12.667 -37.605 1.00 11.10 236 SER D CA 1
ATOM 7978 C C . SER D 1 237 ? 76.145 -13.862 -37.856 1.00 11.16 236 SER D C 1
ATOM 7979 O O . SER D 1 237 ? 76.621 -14.925 -38.246 1.00 8.82 236 SER D O 1
ATOM 7982 N N . ASP D 1 238 ? 74.842 -13.673 -37.648 1.00 10.41 237 ASP D N 1
ATOM 7983 C CA . ASP D 1 238 ? 73.846 -14.685 -38.009 1.00 9.92 237 ASP D CA 1
ATOM 7984 C C . ASP D 1 238 ? 73.544 -14.669 -39.505 1.00 14.76 237 ASP D C 1
ATOM 7985 O O . ASP D 1 238 ? 73.000 -15.634 -40.055 1.00 12.10 237 ASP D O 1
ATOM 7990 N N . TYR D 1 239 ? 73.889 -13.557 -40.152 1.00 12.72 238 TYR D N 1
ATOM 7991 C CA . TYR D 1 239 ? 73.724 -13.409 -41.596 1.00 14.06 238 TYR D CA 1
ATOM 7992 C C . TYR D 1 239 ? 75.076 -13.128 -42.232 1.00 13.26 238 TYR D C 1
ATOM 7993 O O . TYR D 1 239 ? 75.302 -12.059 -42.804 1.00 12.31 238 TYR D O 1
ATOM 8002 N N . PRO D 1 240 ? 75.983 -14.109 -42.158 1.00 12.38 239 PRO D N 1
ATOM 8003 C CA . PRO D 1 240 ? 77.364 -13.862 -42.577 1.00 13.68 239 PRO D CA 1
ATOM 8004 C C . PRO D 1 240 ? 77.491 -13.589 -44.072 1.00 13.35 239 PRO D C 1
ATOM 8005 O O . PRO D 1 240 ? 78.366 -12.827 -44.480 1.00 13.21 239 PRO D O 1
ATOM 8009 N N A GLN D 1 241 ? 76.626 -14.199 -44.875 0.42 14.24 240 GLN D N 1
ATOM 8010 N N B GLN D 1 241 ? 76.636 -14.198 -44.887 0.58 14.23 240 GLN D N 1
ATOM 8011 C CA A GLN D 1 241 ? 76.687 -14.013 -46.318 0.42 16.17 240 GLN D CA 1
ATOM 8012 C CA B GLN D 1 241 ? 76.731 -13.986 -46.328 0.58 16.15 240 GLN D CA 1
ATOM 8013 C C A GLN D 1 241 ? 76.355 -12.565 -46.667 0.42 14.94 240 GLN D C 1
ATOM 8014 C C B GLN D 1 241 ? 76.376 -12.540 -46.657 0.58 14.87 240 GLN D C 1
ATOM 8015 O O A GLN D 1 241 ? 77.002 -11.957 -47.520 0.42 16.57 240 GLN D O 1
ATOM 8016 O O B GLN D 1 241 ? 77.028 -11.908 -47.488 0.58 16.55 240 GLN D O 1
ATOM 8027 N N . LYS D 1 242 ? 75.351 -12.017 -45.990 1.00 14.85 241 LYS D N 1
ATOM 8028 C CA . LYS D 1 242 ? 74.933 -10.633 -46.200 1.00 17.19 241 LYS D CA 1
ATOM 8029 C C . LYS D 1 242 ? 76.026 -9.657 -45.786 1.00 20.41 241 LYS D C 1
ATOM 8030 O O . LYS D 1 242 ? 76.246 -8.640 -46.446 1.00 17.82 241 LYS D O 1
ATOM 8036 N N . ILE D 1 243 ? 76.697 -9.951 -44.677 1.00 16.53 242 ILE D N 1
ATOM 8037 C CA . ILE D 1 243 ? 77.791 -9.092 -44.235 1.00 18.63 242 ILE D CA 1
ATOM 8038 C C . ILE D 1 243 ? 78.924 -9.093 -45.264 1.00 21.36 242 ILE D C 1
ATOM 8039 O O . ILE D 1 243 ? 79.453 -8.038 -45.613 1.00 19.10 242 ILE D O 1
ATOM 8044 N N . GLN D 1 244 ? 79.292 -10.272 -45.759 1.00 16.00 243 GLN D N 1
ATOM 8045 C CA . GLN D 1 244 ? 80.368 -10.370 -46.740 1.00 13.97 243 GLN D CA 1
ATOM 8046 C C . GLN D 1 244 ? 79.998 -9.672 -48.045 1.00 22.97 243 GLN D C 1
ATOM 8047 O O . GLN D 1 244 ? 80.840 -9.033 -48.677 1.00 23.70 243 GLN D O 1
ATOM 8053 N N . SER D 1 245 ? 78.741 -9.797 -48.455 1.00 20.65 244 SER D N 1
ATOM 8054 C CA . SER D 1 245 ? 78.279 -9.103 -49.654 1.00 23.03 244 SER D CA 1
ATOM 8055 C C . SER D 1 245 ? 78.485 -7.598 -49.510 1.00 22.44 244 SER D C 1
ATOM 8056 O O . SER D 1 245 ? 78.858 -6.924 -50.469 1.00 25.22 244 SER D O 1
ATOM 8059 N N . ALA D 1 246 ? 78.259 -7.084 -48.304 1.00 19.77 245 ALA D N 1
ATOM 8060 C CA . ALA D 1 246 ? 78.404 -5.654 -48.031 1.00 22.52 245 ALA D CA 1
ATOM 8061 C C . ALA D 1 246 ? 79.859 -5.209 -48.148 1.00 26.93 245 ALA D C 1
ATOM 8062 O O . ALA D 1 246 ? 80.159 -4.169 -48.736 1.00 26.27 245 ALA D O 1
ATOM 8064 N N . ILE D 1 247 ? 80.761 -6.002 -47.581 1.00 20.80 246 ILE D N 1
ATOM 8065 C CA . ILE D 1 247 ? 82.188 -5.714 -47.650 1.00 17.38 246 ILE D CA 1
ATOM 8066 C C . ILE D 1 247 ? 82.668 -5.692 -49.095 1.00 25.26 246 ILE D C 1
ATOM 8067 O O . ILE D 1 247 ? 83.342 -4.754 -49.526 1.00 22.73 246 ILE D O 1
ATOM 8072 N N . ASP D 1 248 ? 82.314 -6.736 -49.837 1.00 27.18 247 ASP D N 1
ATOM 8073 C CA . ASP D 1 248 ? 82.833 -6.933 -51.186 1.00 23.88 247 ASP D CA 1
ATOM 8074 C C . ASP D 1 248 ? 82.189 -6.007 -52.224 1.00 33.16 247 ASP D C 1
ATOM 8075 O O . ASP D 1 248 ? 82.567 -6.028 -53.396 1.00 33.41 247 ASP D O 1
ATOM 8080 N N . SER D 1 249 ? 81.233 -5.187 -51.795 1.00 24.52 248 SER D N 1
ATOM 8081 C CA . SER D 1 249 ? 80.543 -4.286 -52.718 1.00 30.01 248 SER D CA 1
ATOM 8082 C C . SER D 1 249 ? 81.174 -2.898 -52.780 1.00 41.23 248 SER D C 1
ATOM 8083 O O . SER D 1 249 ? 81.038 -2.192 -53.786 1.00 28.99 248 SER D O 1
#

Sequence (988 aa):
GQSAYSFLPQVIAHRGSSSGQAPENTLASLHLAGQQGIKWVEIDVLSGDGIPVIFHDDYYLSRTTDGDGLIYKTPLAELKQLDAGSWKGQEYQQETIPTTLLEAIEVISSQQYGGLNLELKPCEGLEEEETIAASVEVLKQHWPQDLPLLFSSFNYFALVSAKALWPEIARGYNVSAIPSAWQERLEHLDCAGLHIHQSFFDVQQQVSDIKAAGYKVLAFTINDESSLALKLYNQGLDAVFSDYPQKIQSAIDSHIGQQSAYSFLPQVIAHRGSSSGQAPENTLASLHLAGQQGIKWVEIDVLSGDGIPVIFHDDYLSRTTDGDDGLIYKTPLAELKQQLDAGSWKGQEYQQETIPTLLEAIEVISSQYGGLNLELKPCEGLEEETIAASVEVLKQHWPQDLPLLFSSFNYFALVSSAKKALWPEIARGYNVSAIPSAWQERLEHLDCAGLHIHQSFFDVQQVSDIKKAAGYKVLAFTINDESLALKLYNQGLDAVFSDYPQKIQSAIDSHQSAYSSFLPQVIAHRGSSSGQAPENTLASLHLAGQQQGIKWVEIDVLSGDGIPVIFHDDYLSRTTDGDGLIYKTPLAELKQLDAGSWKGQEYQQQETIPTLLEAIIEVISQYGGLNLELKPCEGLEEETIAASVEVLKQHWPQDLPLLFSSFNYFALVSAKALWPEIARGYNVSAIPSSAWQERLEHLDCAGLHIHQQSSFFDVQQQVSDIKAAGYKVLAFTINDESSLALKLYNQGLDAVFSDYPQKIQSSAIDSHINQSAYSFLPQVIAHRGSSSGQQAPENTLASLHLAGQQGIKWVEIDVLSGDGIPVIFHDDDYLSRTTDGDGLIYKTPLAELKQLDAGSWKGQEYQQETIPTLLEAIIEVISSQYGGLNLELKPCEGLEEETIAASVEVLKQHWPQDLPLLFSSFNYFALVSSAKALWPEIARGYNVSAIPSAWQERLEHLDCAGLHIHQSFFDVQQQVSDIKAAGYKVLAFTTINDESLALKLYNQGLDAVFSDYPQQKIQSAIDS

B-factor: mean 15.51, std 7.81, range [4.14, 64.16]